Protein 3ULK (pdb70)

GO terms:
  GO:0050661 NADP binding (F, IDA)
  GO:0000287 magnesium ion binding (F, IDA)
  GO:0004455 ketol-acid reductoisomerase activity (F, IDA)
  GO:0004455 ketol-acid reductoisomerase activity (F, EXP)
  GO:0005829 cytosol (C, IDA)
  GO:0008677 2-dehydropantoate 2-reductase activity (F, IDA)
  GO:0042802 identical protein binding (F, IDA)
  GO:0032991 protein-containing complex (C, IDA)
  GO:0015940 pantothenate biosynthetic process (P, IMP)
  GO:0009099 L-valine biosynthetic process (P, IMP)

B-factor: mean 29.88, std 12.4, range [8.9, 198.26]

InterPro domains:
  IPR000506 Ketol-acid reductoisomerase, C-terminal [PF01450] (210-342)
  IPR000506 Ketol-acid reductoisomerase, C-terminal [PF01450] (360-481)
  IPR000506 Ketol-acid reductoisomerase, C-terminal [PS51851] (209-344)
  IPR000506 Ketol-acid reductoisomerase, C-terminal [PS51851] (345-484)
  IPR008927 6-phosphogluconate dehydrogenase-like, C-terminal domain superfamily [SSF48179] (210-370)
  IPR008927 6-phosphogluconate dehydrogenase-like, C-terminal domain superfamily [SSF48179] (349-484)
  IPR013023 Ketol-acid reductoisomerase [MF_00435] (22-485)
  IPR013023 Ketol-acid reductoisomerase [PTHR21371] (1-332)
  IPR013023 Ketol-acid reductoisomerase [TIGR00465] (35-368)
  IPR013116 Ketol-acid reductoisomerase, N-terminal [PF07991] (35-204)
  IPR013116 Ketol-acid reductoisomerase, N-terminal [PS51850] (15-208)
  IPR013328 6-phosphogluconate dehydrogenase, domain 2 [G3DSA:1.10.1040.10] (209-491)
  IPR036291 NAD(P)-binding domain superfamily [SSF51735] (30-209)

CATH classification: 3.40.50.720 (+1 more: 1.10.1040.10)

Sequence (976 aa):
MANYFNTLNLRQQLAQQLGKRFMGRDDEFADGASYLQQGKKKVVIVGCGAQGLNQGLNMRDSGLDISYALRKEAIAEKRASWRKATENGFKVGTYEELIPQQADLVINLTPDKQHSDDVVRTVQPLMKDGAALGYSHGFNIVEVGEQIRKDITVVMVAPKCPGTEVREEYKRGFGVPTLLIAVHPENDPKGEGMAIAKAWAAATGGHRAGVLESSFVAEVKSDLMGEQTILCGMLQAGSLLCFDKLVEEGTDPAYAEKLIQFGWETITEALKQGGITLMMDRLSNPAKLRAYALSEQLKEIMAPLFQKHMDDIISGEFSSGMMADWANDDKKLLTWREETGKTAFETAPQYEGKIGEQEYFDKGVLMIAMVKAGVELAFETMVDSGIIEEESAYYESLHELPLIANNTIARRKRLYEMNVVISDTAEYGNYLFSYACVPLLKPFMAELQPGDLGKAIPEGAVDNGQQLRDVNEEAIRSHAIEQVGKKLRGYMTDMKRIAVMANYFNTLNLRQQLAQLGKRFMGRDEFADDGASYLQQGKKVVIVGCGAQGLNQGLNMRDSGLDISSYALRKEAIAEKRASWRRKATENGFKVGTYEELIPQQADLVINLTPDKQHSDDVVRTVQPLMKDGAALGYSHGFNIVEVGEQIRKDITVVMVAPKCPGTEVREEYKRGFGVPTLIAVHPENDPKGEGMAIAKAWAAATGGHRAGVLESSFVAEVKSDLMGEQTILCGMLQAGSLLCFDKLVEEGTDPAYAEKLIQFGWETITEALKQGGITLMMDRLSNPAKLRAYALSEQLKEIMAPLFQKHMDDIISGEEFSSGMMADWANDDKKLLTWREEETGKTAFETAPQYEGKIGEQEYFDKGVLMIAMVKAGVELAFETMVDSGIIEEESAYYESLHELPLIANNTIARRKRLYEMNVVISDTAEYGNYLFSYACVPLLKPFMAELQPGDLGKAIPEGAVDNGQLRDVNEAIRSHAIEQVGKKLRGYMTDMKRIAV

Solvent-accessible surface area: 39261 Å² total

Organism: Escherichia coli (strain K12) (NCBI:txid83333)

Radius of gyration: 55.68 Å; Cα contacts (8 Å, |Δi|>4): 1772; chains: 2; bounding box: 54×57×161 Å

Secondary structure (DSSP, 8-state):
---TGGGS-HHHHHHHHT--BPPGGGGTTTTGGGTTSEEEEES-SHHHHHHHHHHHHTT-EEEEEE-HHHHHTT-HHHHHHHHTT-EEEEHHHHGGG-SEEEE-S-GGGHHHHHHHHGGGSPTT-EEEESS-HIIIII-PPP-TTSEEEEEEESS-HHHHHHHHHTT----EEEEE-GGG-TTS-HHHHHHHHHHHHTGGGT-EEE--HHHHHHHHHHHIIIIIIIIHHHHHHHHHHHHHHTT--HHHHHHHHHHHHHHHHHHHHHHHHHHHHHTS-HHHHHHHHHHHHHHHHHHHHHHHHHHHHHHHTHHHHHHHHHHHTTTHHHHHHHHHHHHSHHHH-----S---HHHHHHT-HHHHHHHHHHHHHHHHHHHTTT--HHHHHHTTGGGHHHHHHHHHHHHHHHHHHHS-HHHHHHHHHHHHHHHHHTHHHHHT--TTSSSSPPPP----HHHHHHHHHHHHTSHHHHHHHHHHHHHHHHHHHT-/---TGGGS-HHHHHHHHT--BPPGGGGTTTTGGGTTSEEEEES-SHHHHHHHHHHHHTT-EEEEEE-HHHHHTT-HHHHHHHHTT-EEEEHHHHGGG-SEEEE-S-GGGHHHHHHHHGGGSPTT-EEEESS-HIIIII-----TTSEEEEEEESS-HHHHHHHHHTT----EEEEE-GGG-TTS-HHHHHHHHHHHHTGGGT-EEE--HHHHHHHHHHHIIIIIIIIHHHHHHHHHHHHHHTT--HHHHHHHHHHHHHHHHHHHHHHHHHHHHHTS-HHHHHHHHHHHHHHHHHHHHHHHHHHHHHHHSHHHHHHHHHHHTTTHHHHHHHHHHHTSHHHH-----S---HHHHHHT-HHHHHHHHHHHHHHHHHHHTTT--HHHHHHTTGGGHHHHHHHHHHHHHHHHHHHS-HHHHHHHHHHHHHHHHHTHHHHHT--TTSSSSPPPP----HHHHHHHHHHHHTSHHHHHHHHHHHHHHHHHHHH-

Nearest PDB structures (foldseek):
  3ulk-assembly1_A  TM=1.001E+00  e=6.015E-76  Escherichia coli K-12
  1yrl-assembly1_D  TM=9.841E-01  e=9.443E-66  Escherichia coli
  1yrl-assembly1_B  TM=9.819E-01  e=1.594E-59  Escherichia coli
  5e4r-assembly1_A  TM=8.135E-01  e=1.850E-24  Ignisphaera aggregans DSM 17230
  8ep7-assembly3_C-4  TM=9.513E-01  e=1.014E-18  Bacillus anthracis str. 'Ames Ancestor'

Foldseek 3Di:
DAFALVVDDPVRNLVFQAAFWDDLVVCVCALVVQAPFAEEEEFQDFQNVLLQVLLVVLRHQYAYAYDPVCCVVVPPRNVSCVVVPHHYYHLQVRQQRHQEYEYPDFPVCVVVVLVVNQVNHDFQHEYEYQAQCCCGLVVDDHPQRYWYKYKHFLDISVQLNVQVVLLAGTAIEMATAVSHCVVVCHVVNRSSSCSSSRNSLQIYGYHYNSNRHLLLLLALLFQAQQLLLLVLQLQLVLCVVVPHDNQASLLLSLQLLLLLLVLCQVANLLRSLVLAFLVLSLVLLVLLVVLLVLCLVVSLVSSVCSSVSVLVVVQVVCVVVVVVVLVVLLVVSCPRCSNPTHHDDDDDDSSNSSQQASLVSSSNNNRLLSSQVSSVVVSHDNVSNLSSHSNCRNVLSVQSNVRRSNSSLVVDHSSSSVSSSVSSVVVNVSCPVVSVPDDPRNHRHGDDHDDDDPVSSVVSSCVRCVRSSNVVVVVSVVSSVVSVVVSD/DAFALQVDDPVRNLVAQAAFWDDLVVCVVALVVQAPFAEEEEFQDFQNVLLQVLLVVLRHQYAYAYAPVCCVVVPPSNVSCVVVPHHYYHLLVRAQRHQEYEYDDAPVCVLVVQVVNQVSHYFQHEYEYQAQCCCRQVVDDHDQRYWYKYKHFLDIRVVLRVLVVLLAGGAIEIATAPSHCVPVCRVVNRSSSCSSSRNSLFIYGYHYNSNRQLLLLLQLLFQAFQLLLLVLQLFLVLCVVVPHDNQASLLLSLQLLLLLLVLCQVANLLRSLVLAFLVLSLVLLVLLVVLLVLCLVVSLVSSVCSSNSVLVVVQVVCVVVVVVVLVVLLVVSCVGCSNPTHHDPDDDDSSNSSQQASLVSSSNLNRLLSSQVSSVVVSHDNVSNLSSHSNCRSVLSVQSNVRRSNRSLVVDHSSSSSSSSVSSVVVNVSCVVVSVPDDPSNHRHGDDHDDDDPVSSVVSSCVRCVRSSNVVVVVSVVSSVVSSVVSD

Structure (mmCIF, N/CA/C/O backbone):
data_3ULK
#
_entry.id   3ULK
#
_cell.length_a   144.459
_cell.length_b   144.459
_cell.length_c   217.545
_cell.angle_alpha   90.00
_cell.angle_beta   90.00
_cell.angle_gamma   120.00
#
_symmetry.space_group_name_H-M   'P 64 2 2'
#
loop_
_entity.id
_entity.type
_entity.pdbx_description
1 polymer 'Ketol-acid reductoisomerase'
2 non-polymer 'NADPH DIHYDRO-NICOTINAMIDE-ADENINE-DINUCLEOTIDE PHOSPHATE'
3 non-polymer 'SULFATE ION'
4 non-polymer 'MAGNESIUM ION'
5 water water
#
loop_
_atom_site.group_PDB
_atom_site.id
_atom_site.type_symbol
_atom_site.label_atom_id
_atom_site.label_alt_id
_atom_site.label_comp_id
_atom_site.label_asym_id
_atom_site.label_entity_id
_atom_site.label_seq_id
_atom_site.pdbx_PDB_ins_code
_atom_site.Cartn_x
_atom_site.Cartn_y
_atom_site.Cartn_z
_atom_site.occupancy
_atom_site.B_iso_or_equiv
_atom_site.auth_seq_id
_atom_site.auth_comp_id
_atom_site.auth_asym_id
_atom_site.auth_atom_id
_atom_site.pdbx_PDB_model_num
ATOM 1 N N . MET A 1 1 ? 11.921 24.200 77.951 1.00 63.68 1 MET A N 1
ATOM 2 C CA . MET A 1 1 ? 12.280 25.607 77.795 1.00 61.24 1 MET A CA 1
ATOM 3 C C . MET A 1 1 ? 12.229 26.328 79.142 1.00 54.89 1 MET A C 1
ATOM 4 O O . MET A 1 1 ? 11.322 27.117 79.405 1.00 60.96 1 MET A O 1
ATOM 9 N N . ALA A 1 2 ? 13.203 26.051 79.998 1.00 43.13 2 ALA A N 1
ATOM 10 C CA . ALA A 1 2 ? 13.207 26.610 81.346 1.00 37.64 2 ALA A CA 1
ATOM 11 C C . ALA A 1 2 ? 13.659 28.070 81.360 1.00 29.96 2 ALA A C 1
ATOM 12 O O . ALA A 1 2 ? 14.512 28.472 80.575 1.00 27.65 2 ALA A O 1
ATOM 14 N N . ASN A 1 3 ? 13.072 28.858 82.253 1.00 21.38 3 ASN A N 1
ATOM 15 C CA . ASN A 1 3 ? 13.481 30.238 82.435 1.00 24.16 3 ASN A CA 1
ATOM 16 C C . ASN A 1 3 ? 15.011 30.286 82.582 1.00 26.06 3 ASN A C 1
ATOM 17 O O . ASN A 1 3 ? 15.580 29.576 83.413 1.00 31.41 3 ASN A O 1
ATOM 22 N N . TYR A 1 4 ? 15.684 31.092 81.765 1.00 20.33 4 TYR A N 1
ATOM 23 C CA . TYR A 1 4 ? 17.142 31.100 81.769 1.00 12.64 4 TYR A CA 1
ATOM 24 C C . TYR A 1 4 ? 17.710 31.696 83.055 1.00 21.65 4 TYR A C 1
ATOM 25 O O . TYR A 1 4 ? 18.701 31.203 83.592 1.00 19.87 4 TYR A O 1
ATOM 34 N N . PHE A 1 5 ? 17.082 32.756 83.548 1.00 21.88 5 PHE A N 1
ATOM 35 C CA . PHE A 1 5 ? 17.598 33.445 84.722 1.00 24.25 5 PHE A CA 1
ATOM 36 C C . PHE A 1 5 ? 17.611 32.467 85.882 1.00 24.42 5 PHE A C 1
ATOM 37 O O . PHE A 1 5 ? 18.558 32.446 86.684 1.00 17.79 5 PHE A O 1
ATOM 45 N N . ASN A 1 6 ? 16.566 31.645 85.958 1.00 22.50 6 ASN A N 1
ATOM 46 C CA . ASN A 1 6 ? 16.450 30.675 87.042 1.00 19.42 6 ASN A CA 1
ATOM 47 C C . ASN A 1 6 ? 17.446 29.515 86.972 1.00 27.92 6 ASN A C 1
ATOM 48 O O . ASN A 1 6 ? 17.643 28.833 87.969 1.00 32.85 6 ASN A O 1
ATOM 53 N N . THR A 1 7 ? 18.070 29.272 85.818 1.00 21.81 7 THR A N 1
ATOM 54 C CA . THR A 1 7 ? 19.106 28.238 85.769 1.00 20.56 7 THR A CA 1
ATOM 55 C C . THR A 1 7 ? 20.410 28.736 86.378 1.00 27.83 7 THR A C 1
ATOM 56 O O . THR A 1 7 ? 21.358 27.964 86.540 1.00 28.44 7 THR A O 1
ATOM 60 N N . LEU A 1 8 ? 20.470 30.026 86.692 1.00 26.78 8 LEU A N 1
ATOM 61 C CA . LEU A 1 8 ? 21.696 30.616 87.228 1.00 24.89 8 LEU A CA 1
ATOM 62 C C . LEU A 1 8 ? 21.670 30.668 88.755 1.00 30.87 8 LEU A C 1
ATOM 63 O O . LEU A 1 8 ? 20.599 30.815 89.364 1.00 27.39 8 LEU A O 1
ATOM 68 N N . ASN A 1 9 ? 22.845 30.531 89.370 1.00 26.61 9 ASN A N 1
ATOM 69 C CA . ASN A 1 9 ? 22.959 30.652 90.819 1.00 25.57 9 ASN A CA 1
ATOM 70 C C . ASN A 1 9 ? 23.138 32.128 91.207 1.00 21.23 9 ASN A C 1
ATOM 71 O O . ASN A 1 9 ? 23.262 32.979 90.335 1.00 21.62 9 ASN A O 1
ATOM 76 N N . LEU A 1 10 ? 23.133 32.436 92.500 1.00 25.82 10 LEU A N 1
ATOM 77 C CA . LEU A 1 10 ? 23.111 33.842 92.939 1.00 24.02 10 LEU A CA 1
ATOM 78 C C . LEU A 1 10 ? 24.247 34.674 92.355 1.00 28.58 10 LEU A C 1
ATOM 79 O O . LEU A 1 10 ? 24.024 35.793 91.885 1.00 33.48 10 LEU A O 1
ATOM 84 N N . ARG A 1 11 ? 25.463 34.133 92.390 1.00 23.92 11 ARG A N 1
ATOM 85 C CA . ARG A 1 11 ? 26.630 34.860 91.908 1.00 24.53 11 ARG A CA 1
ATOM 86 C C . ARG A 1 11 ? 26.485 35.147 90.421 1.00 23.62 11 ARG A C 1
ATOM 87 O O . ARG A 1 11 ? 26.838 36.221 89.931 1.00 17.75 11 ARG A O 1
ATOM 95 N N . GLN A 1 12 ? 25.965 34.166 89.697 1.00 19.62 12 GLN A N 1
ATOM 96 C CA . GLN A 1 12 ? 25.816 34.305 88.264 1.00 24.17 12 GLN A CA 1
ATOM 97 C C . GLN A 1 12 ? 24.736 35.329 87.933 1.00 26.88 12 GLN A C 1
ATOM 98 O O . GLN A 1 12 ? 24.886 36.109 86.991 1.00 29.03 12 GLN A O 1
ATOM 104 N N . GLN A 1 13 ? 23.660 35.332 88.721 1.00 22.39 13 GLN A N 1
ATOM 105 C CA . GLN A 1 13 ? 22.571 36.282 88.508 1.00 26.93 13 GLN A CA 1
ATOM 106 C C . GLN A 1 13 ? 23.069 37.712 88.723 1.00 22.42 13 GLN A C 1
ATOM 107 O O . GLN A 1 13 ? 22.942 38.548 87.843 1.00 28.28 13 GLN A O 1
ATOM 113 N N . LEU A 1 14 ? 23.665 37.970 89.882 1.00 20.05 14 LEU A N 1
ATOM 114 C CA . LEU A 1 14 ? 24.262 39.272 90.184 1.00 26.80 14 LEU A CA 1
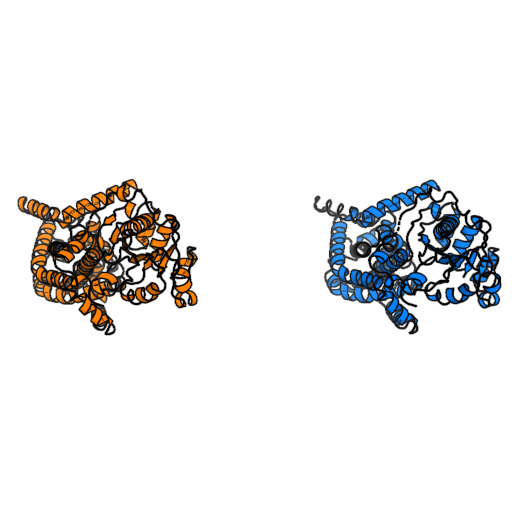ATOM 115 C C . LEU A 1 14 ? 25.252 39.760 89.132 1.00 27.43 14 LEU A C 1
ATOM 116 O O . LEU A 1 14 ? 25.269 40.948 88.786 1.00 22.74 14 LEU A O 1
ATOM 121 N N . ALA A 1 15 ? 26.089 38.862 88.625 1.00 25.66 15 ALA A N 1
ATOM 122 C CA . ALA A 1 15 ? 27.044 39.266 87.605 1.00 23.38 15 ALA A CA 1
ATOM 123 C C . ALA A 1 15 ? 26.334 39.887 86.398 1.00 25.33 15 ALA A C 1
ATOM 124 O O . ALA A 1 15 ? 26.819 40.852 85.825 1.00 32.97 15 ALA A O 1
ATOM 126 N N A GLN A 1 16 ? 25.194 39.330 86.002 0.50 21.16 16 GLN A N 1
ATOM 127 N N B GLN A 1 16 ? 25.187 39.329 86.030 0.50 21.06 16 GLN A N 1
ATOM 128 C CA A GLN A 1 16 ? 24.476 39.886 84.854 0.50 24.15 16 GLN A CA 1
ATOM 129 C CA B GLN A 1 16 ? 24.438 39.825 84.877 0.50 23.41 16 GLN A CA 1
ATOM 130 C C A GLN A 1 16 ? 23.572 41.057 85.246 0.50 25.48 16 GLN A C 1
ATOM 131 C C B GLN A 1 16 ? 23.571 41.029 85.244 0.50 25.19 16 GLN A C 1
ATOM 132 O O A GLN A 1 16 ? 23.472 42.043 84.514 0.50 22.50 16 GLN A O 1
ATOM 133 O O B GLN A 1 16 ? 23.496 42.007 84.498 0.50 22.54 16 GLN A O 1
ATOM 144 N N . LEU A 1 17 ? 22.923 40.946 86.404 1.00 23.69 17 LEU A N 1
ATOM 145 C CA . LEU A 1 17 ? 22.018 41.989 86.862 1.00 22.86 17 LEU A CA 1
ATOM 146 C C . LEU A 1 17 ? 22.751 43.310 87.003 1.00 26.42 17 LEU A C 1
ATOM 147 O O . LEU A 1 17 ? 22.202 44.362 86.706 1.00 23.77 17 LEU A O 1
ATOM 152 N N . GLY A 1 18 ? 24.009 43.242 87.430 1.00 30.20 18 GLY A N 1
ATOM 153 C CA . GLY A 1 18 ? 24.790 44.434 87.689 1.00 25.29 18 GLY A CA 1
ATOM 154 C C . GLY A 1 18 ? 25.568 44.957 86.491 1.00 35.98 18 GLY A C 1
ATOM 155 O O . GLY A 1 18 ? 26.352 45.884 86.638 1.00 32.63 18 GLY A O 1
ATOM 156 N N . LYS A 1 19 ? 25.366 44.375 85.310 1.00 38.59 19 LYS A N 1
ATOM 157 C CA . LYS A 1 19 ? 26.113 44.820 84.134 1.00 38.28 19 LYS A CA 1
ATOM 158 C C . LYS A 1 19 ? 25.510 46.080 83.544 1.00 34.83 19 LYS A C 1
ATOM 159 O O . LYS A 1 19 ? 24.422 46.070 82.951 1.00 33.16 19 LYS A O 1
ATOM 178 N N . ARG A 1 21 ? 27.433 49.904 81.971 1.00 41.18 21 ARG A N 1
ATOM 179 C CA . ARG A 1 21 ? 28.621 50.744 81.874 1.00 35.65 21 ARG A CA 1
ATOM 180 C C . ARG A 1 21 ? 28.469 51.697 80.714 1.00 36.39 21 ARG A C 1
ATOM 181 O O . ARG A 1 21 ? 28.491 51.275 79.559 1.00 36.95 21 ARG A O 1
ATOM 189 N N . PHE A 1 22 ? 28.279 52.978 81.021 1.00 35.70 22 PHE A N 1
ATOM 190 C CA . PHE A 1 22 ? 28.252 54.004 79.988 1.00 35.01 22 PHE A CA 1
ATOM 191 C C . PHE A 1 22 ? 29.602 53.931 79.288 1.00 40.49 22 PHE A C 1
ATOM 192 O O . PHE A 1 22 ? 30.640 54.001 79.938 1.00 40.25 22 PHE A O 1
ATOM 200 N N . MET A 1 23 ? 29.593 53.759 77.971 1.00 37.48 23 MET A N 1
ATOM 201 C CA . MET A 1 23 ? 30.834 53.508 77.250 1.00 32.89 23 MET A CA 1
ATOM 202 C C . MET A 1 23 ? 31.524 54.781 76.758 1.00 28.55 23 MET A C 1
ATOM 203 O O . MET A 1 23 ? 30.879 55.800 76.488 1.00 31.34 23 MET A O 1
ATOM 208 N N . GLY A 1 24 ? 32.846 54.707 76.651 1.00 26.82 24 GLY A N 1
ATOM 209 C CA . GLY A 1 24 ? 33.632 55.807 76.129 1.00 26.07 24 GLY A CA 1
ATOM 210 C C . GLY A 1 24 ? 33.381 55.983 74.647 1.00 33.31 24 GLY A C 1
ATOM 211 O O . GLY A 1 24 ? 33.281 55.008 73.906 1.00 32.61 24 GLY A O 1
ATOM 212 N N . ARG A 1 25 ? 33.273 57.235 74.220 1.00 41.60 25 ARG A N 1
ATOM 213 C CA . ARG A 1 25 ? 33.136 57.573 72.811 1.00 44.68 25 ARG A CA 1
ATOM 214 C C . ARG A 1 25 ? 34.242 56.911 71.986 1.00 40.92 25 ARG A C 1
ATOM 215 O O . ARG A 1 25 ? 34.025 56.497 70.843 1.00 39.42 25 ARG A O 1
ATOM 223 N N A ASP A 1 26 ? 35.417 56.816 72.604 0.50 41.21 26 ASP A N 1
ATOM 224 N N B ASP A 1 26 ? 35.434 56.789 72.559 0.50 41.16 26 ASP A N 1
ATOM 225 C CA A ASP A 1 26 ? 36.612 56.228 72.011 0.50 41.94 26 ASP A CA 1
ATOM 226 C CA B ASP A 1 26 ? 36.560 56.226 71.816 0.50 41.58 26 ASP A CA 1
ATOM 227 C C A ASP A 1 26 ? 36.446 54.754 71.637 0.50 42.67 26 ASP A C 1
ATOM 228 C C B ASP A 1 26 ? 36.542 54.699 71.711 0.50 42.77 26 ASP A C 1
ATOM 229 O O A ASP A 1 26 ? 37.090 54.264 70.709 0.50 42.72 26 ASP A O 1
ATOM 230 O O B ASP A 1 26 ? 37.395 54.112 71.048 0.50 43.43 26 ASP A O 1
ATOM 239 N N . GLU A 1 27 ? 35.573 54.058 72.358 1.00 40.01 27 GLU A N 1
ATOM 240 C CA . GLU A 1 27 ? 35.404 52.617 72.194 1.00 34.36 27 GLU A CA 1
ATOM 241 C C . GLU A 1 27 ? 34.790 52.282 70.841 1.00 31.19 27 GLU A C 1
ATOM 242 O O . GLU A 1 27 ? 34.807 51.126 70.424 1.00 27.10 27 GLU A O 1
ATOM 248 N N . PHE A 1 28 ? 34.270 53.299 70.153 1.00 28.31 28 PHE A N 1
ATOM 249 C CA . PHE A 1 28 ? 33.600 53.096 68.867 1.00 34.92 28 PHE A CA 1
ATOM 250 C C . PHE A 1 28 ? 34.396 53.653 67.689 1.00 38.33 28 PHE A C 1
ATOM 251 O O . PHE A 1 28 ? 33.822 54.091 66.692 1.00 38.15 28 PHE A O 1
ATOM 259 N N . ALA A 1 29 ? 35.719 53.623 67.799 1.00 36.40 29 ALA A N 1
ATOM 260 C CA . ALA A 1 29 ? 36.587 54.118 66.732 1.00 32.34 29 ALA A CA 1
ATOM 261 C C . ALA A 1 29 ? 36.415 53.365 65.412 1.00 33.77 29 ALA A C 1
ATOM 262 O O . ALA A 1 29 ? 36.531 53.958 64.342 1.00 36.34 29 ALA A O 1
ATOM 264 N N . ASP A 1 30 ? 36.148 52.064 65.480 1.00 40.93 30 ASP A N 1
ATOM 265 C CA . ASP A 1 30 ? 35.981 51.262 64.267 1.00 38.21 30 ASP A CA 1
ATOM 266 C C . ASP A 1 30 ? 34.619 51.457 63.608 1.00 36.30 30 ASP A C 1
ATOM 267 O O . ASP A 1 30 ? 34.370 50.928 62.526 1.00 36.12 30 ASP A O 1
ATOM 272 N N . GLY A 1 31 ? 33.743 52.223 64.253 1.00 33.54 31 GLY A N 1
ATOM 273 C CA . GLY A 1 31 ? 32.421 52.482 63.704 1.00 28.62 31 GLY A CA 1
ATOM 274 C C . GLY A 1 31 ? 31.686 51.194 63.396 1.00 31.88 31 GLY A C 1
ATOM 275 O O . GLY A 1 31 ? 31.721 50.250 64.191 1.00 33.58 31 GLY A O 1
ATOM 276 N N . ALA A 1 32 ? 31.038 51.156 62.231 1.00 31.20 32 ALA A N 1
ATOM 277 C CA . ALA A 1 32 ? 30.299 49.985 61.758 1.00 32.48 32 ALA A CA 1
ATOM 278 C C . ALA A 1 32 ? 31.163 48.996 60.960 1.00 36.90 32 ALA A C 1
ATOM 279 O O . ALA A 1 32 ? 30.645 48.041 60.379 1.00 37.19 32 ALA A O 1
ATOM 281 N N . SER A 1 33 ? 32.472 49.223 60.938 1.00 32.84 33 SER A N 1
ATOM 282 C CA . SER A 1 33 ? 33.368 48.505 60.028 1.00 42.01 33 SER A CA 1
ATOM 283 C C . SER A 1 33 ? 33.315 46.990 60.134 1.00 37.55 33 SER A C 1
ATOM 284 O O . SER A 1 33 ? 33.401 46.292 59.126 1.00 35.74 33 SER A O 1
ATOM 287 N N . TYR A 1 34 ? 33.183 46.484 61.354 1.00 34.38 34 TYR A N 1
ATOM 288 C CA . TYR A 1 34 ? 33.252 45.048 61.575 1.00 32.67 34 TYR A CA 1
ATOM 289 C C . TYR A 1 34 ? 32.178 44.309 60.794 1.00 38.94 34 TYR A C 1
ATOM 290 O O . TYR A 1 34 ? 32.297 43.104 60.552 1.00 35.05 34 TYR A O 1
ATOM 299 N N . LEU A 1 35 ? 31.127 45.037 60.416 1.00 34.14 35 LEU A N 1
ATOM 300 C CA . LEU A 1 35 ? 29.996 44.463 59.698 1.00 36.14 35 LEU A CA 1
ATOM 301 C C . LEU A 1 35 ? 30.023 44.791 58.198 1.00 37.24 35 LEU A C 1
ATOM 302 O O . LEU A 1 35 ? 29.240 44.238 57.425 1.00 31.64 35 LEU A O 1
ATOM 307 N N A GLN A 1 36 ? 30.920 45.695 57.801 0.50 36.87 36 GLN A N 1
ATOM 308 N N B GLN A 1 36 ? 30.905 45.698 57.791 0.50 36.90 36 GLN A N 1
ATOM 309 C CA A GLN A 1 36 ? 31.092 46.055 56.392 0.50 37.36 36 GLN A CA 1
ATOM 310 C CA B GLN A 1 36 ? 30.981 46.079 56.384 0.50 37.05 36 GLN A CA 1
ATOM 311 C C A GLN A 1 36 ? 31.387 44.821 55.553 0.50 39.90 36 GLN A C 1
ATOM 312 C C B GLN A 1 36 ? 31.427 44.910 55.514 0.50 39.36 36 GLN A C 1
ATOM 313 O O A GLN A 1 36 ? 32.216 43.986 55.928 0.50 39.69 36 GLN A O 1
ATOM 314 O O B GLN A 1 36 ? 32.389 44.208 55.836 0.50 40.43 36 GLN A O 1
ATOM 325 N N . GLY A 1 37 ? 30.703 44.697 54.422 1.00 40.62 37 GLY A N 1
ATOM 326 C CA . GLY A 1 37 ? 30.959 43.587 53.526 1.00 44.80 37 GLY A CA 1
ATOM 327 C C . GLY A 1 37 ? 30.452 42.266 54.067 1.00 43.73 37 GLY A C 1
ATOM 328 O O . GLY A 1 37 ? 30.907 41.200 53.653 1.00 43.81 37 GLY A O 1
ATOM 329 N N . LYS A 1 38 ? 29.511 42.341 55.003 1.00 36.18 38 LYS A N 1
ATOM 330 C CA . LYS A 1 38 ? 28.833 41.155 55.518 1.00 34.85 38 LYS A CA 1
ATOM 331 C C . LYS A 1 38 ? 27.350 41.256 55.193 1.00 30.49 38 LYS A C 1
ATOM 332 O O . LYS A 1 38 ? 26.853 42.344 54.919 1.00 33.14 38 LYS A O 1
ATOM 338 N N A LYS A 1 39 ? 26.640 40.134 55.216 0.50 29.52 39 LYS A N 1
ATOM 339 N N B LYS A 1 39 ? 26.648 40.128 55.218 0.50 29.49 39 LYS A N 1
ATOM 340 C CA A LYS A 1 39 ? 25.217 40.162 54.891 0.50 31.38 39 LYS A CA 1
ATOM 341 C CA B LYS A 1 39 ? 25.220 40.129 54.920 0.50 31.32 39 LYS A CA 1
ATOM 342 C C A LYS A 1 39 ? 24.333 40.295 56.129 0.50 32.03 39 LYS A C 1
ATOM 343 C C B LYS A 1 39 ? 24.375 40.318 56.175 0.50 31.94 39 LYS A C 1
ATOM 344 O O A LYS A 1 39 ? 24.258 39.391 56.961 0.50 32.80 39 LYS A O 1
ATOM 345 O O B LYS A 1 39 ? 24.363 39.466 57.065 0.50 32.87 39 LYS A O 1
ATOM 356 N N . VAL A 1 40 ? 23.673 41.444 56.241 1.00 27.81 40 VAL A N 1
ATOM 357 C CA . VAL A 1 40 ? 22.768 41.707 57.350 1.00 28.68 40 VAL A CA 1
ATOM 358 C C . VAL A 1 40 ? 21.316 41.585 56.894 1.00 27.09 40 VAL A C 1
ATOM 359 O O . VAL A 1 40 ? 20.883 42.235 55.947 1.00 29.75 40 VAL A O 1
ATOM 363 N N . VAL A 1 41 ? 20.576 40.728 57.575 1.00 24.60 41 VAL A N 1
ATOM 364 C CA . VAL A 1 41 ? 19.212 40.445 57.196 1.00 23.41 41 VAL A CA 1
ATOM 365 C C . VAL A 1 41 ? 18.319 40.732 58.379 1.00 25.39 41 VAL A C 1
ATOM 366 O O . VAL A 1 41 ? 18.469 40.120 59.432 1.00 25.05 41 VAL A O 1
ATOM 370 N N . ILE A 1 42 ? 17.390 41.666 58.198 1.00 28.57 42 ILE A N 1
ATOM 371 C CA . ILE A 1 42 ? 16.420 42.008 59.232 1.00 21.10 42 ILE A CA 1
ATOM 372 C C . ILE A 1 42 ? 15.145 41.219 59.020 1.00 25.81 42 ILE A C 1
ATOM 373 O O . ILE A 1 42 ? 14.613 41.172 57.911 1.00 24.61 42 ILE A O 1
ATOM 378 N N . VAL A 1 43 ? 14.664 40.584 60.083 1.00 21.74 43 VAL A N 1
ATOM 379 C CA . VAL A 1 43 ? 13.412 39.848 60.012 1.00 22.92 43 VAL A CA 1
ATOM 380 C C . VAL A 1 43 ? 12.269 40.723 60.489 1.00 25.53 43 VAL A C 1
ATOM 381 O O . VAL A 1 43 ? 12.329 41.294 61.578 1.00 24.94 43 VAL A O 1
ATOM 385 N N . GLY A 1 44 ? 11.225 40.809 59.669 1.00 31.02 44 GLY A N 1
ATOM 386 C CA . GLY A 1 44 ? 10.172 41.786 59.867 1.00 35.34 44 GLY A CA 1
ATOM 387 C C . GLY A 1 44 ? 10.611 43.131 59.318 1.00 40.87 44 GLY A C 1
ATOM 388 O O . GLY A 1 44 ? 11.805 43.395 59.194 1.00 49.84 44 GLY A O 1
ATOM 389 N N . CYS A 1 45 ? 9.654 43.980 58.966 1.00 34.31 45 CYS A N 1
ATOM 390 C CA . CYS A 1 45 ? 9.970 45.363 58.623 1.00 32.98 45 CYS A CA 1
ATOM 391 C C . CYS A 1 45 ? 8.917 46.247 59.283 1.00 34.26 45 CYS A C 1
ATOM 392 O O . CYS A 1 45 ? 8.030 46.787 58.623 1.00 32.42 45 CYS A O 1
ATOM 395 N N . GLY A 1 46 ? 9.013 46.362 60.604 1.00 29.80 46 GLY A N 1
ATOM 396 C CA . GLY A 1 46 ? 8.104 47.194 61.369 1.00 28.55 46 GLY A CA 1
ATOM 397 C C . GLY A 1 46 ? 8.793 48.467 61.837 1.00 25.51 46 GLY A C 1
ATOM 398 O O . GLY A 1 46 ? 9.735 48.923 61.207 1.00 17.35 46 GLY A O 1
ATOM 399 N N . ALA A 1 47 ? 8.331 49.019 62.956 1.00 22.53 47 ALA A N 1
ATOM 400 C CA . ALA A 1 47 ? 8.846 50.283 63.490 1.00 28.55 47 ALA A CA 1
ATOM 401 C C . ALA A 1 47 ? 10.362 50.293 63.696 1.00 24.78 47 ALA A C 1
ATOM 402 O O . ALA A 1 47 ? 11.065 51.132 63.141 1.00 29.64 47 ALA A O 1
ATOM 404 N N . GLN A 1 48 ? 10.868 49.383 64.513 1.00 18.76 48 GLN A N 1
ATOM 405 C CA . GLN A 1 48 ? 12.315 49.306 64.681 1.00 20.46 48 GLN A CA 1
ATOM 406 C C . GLN A 1 48 ? 12.999 48.791 63.416 1.00 26.05 48 GLN A C 1
ATOM 407 O O . GLN A 1 48 ? 14.012 49.344 62.992 1.00 22.55 48 GLN A O 1
ATOM 413 N N . GLY A 1 49 ? 12.428 47.754 62.794 1.00 25.68 49 GLY A N 1
ATOM 414 C CA . GLY A 1 49 ? 13.060 47.116 61.644 1.00 17.19 49 GLY A CA 1
ATOM 415 C C . GLY A 1 49 ? 13.395 48.033 60.474 1.00 25.18 49 GLY A C 1
ATOM 416 O O . GLY A 1 49 ? 14.508 48.005 59.947 1.00 22.18 49 GLY A O 1
ATOM 417 N N . LEU A 1 50 ? 12.430 48.851 60.061 1.00 27.06 50 LEU A N 1
ATOM 418 C CA . LEU A 1 50 ? 12.630 49.776 58.947 1.00 25.07 50 LEU A CA 1
ATOM 419 C C . LEU A 1 50 ? 13.614 50.894 59.303 1.00 25.70 50 LEU A C 1
ATOM 420 O O . LEU A 1 50 ? 14.530 51.205 58.538 1.00 29.91 50 LEU A O 1
ATOM 425 N N . ASN A 1 51 ? 13.409 51.498 60.470 1.00 27.42 51 ASN A N 1
ATOM 426 C CA . ASN A 1 51 ? 14.212 52.638 60.901 1.00 24.84 51 ASN A CA 1
ATOM 427 C C . ASN A 1 51 ? 15.660 52.294 61.267 1.00 26.48 51 ASN A C 1
ATOM 428 O O . ASN A 1 51 ? 16.583 53.039 60.929 1.00 21.88 51 ASN A O 1
ATOM 433 N N . GLN A 1 52 ? 15.866 51.171 61.947 1.00 22.39 52 GLN A N 1
ATOM 434 C CA . GLN A 1 52 ? 17.223 50.704 62.161 1.00 26.11 52 GLN A CA 1
ATOM 435 C C . GLN A 1 52 ? 17.858 50.393 60.812 1.00 30.86 52 GLN A C 1
ATOM 436 O O . GLN A 1 52 ? 19.023 50.710 60.577 1.00 30.48 52 GLN A O 1
ATOM 442 N N . GLY A 1 53 ? 17.082 49.785 59.917 1.00 29.04 53 GLY A N 1
ATOM 443 C CA . GLY A 1 53 ? 17.586 49.443 58.595 1.00 27.75 53 GLY A CA 1
ATOM 444 C C . GLY A 1 53 ? 18.027 50.653 57.784 1.00 25.90 53 GLY A C 1
ATOM 445 O O . GLY A 1 53 ? 19.110 50.661 57.203 1.00 20.83 53 GLY A O 1
ATOM 446 N N . LEU A 1 54 ? 17.184 51.682 57.737 1.00 27.32 54 LEU A N 1
ATOM 447 C CA . LEU A 1 54 ? 17.551 52.921 57.050 1.00 24.83 54 LEU A CA 1
ATOM 448 C C . LEU A 1 54 ? 18.885 53.461 57.555 1.00 26.77 54 LEU A C 1
ATOM 449 O O . LEU A 1 54 ? 19.758 53.811 56.761 1.00 27.88 54 LEU A O 1
ATOM 454 N N . ASN A 1 55 ? 19.039 53.513 58.875 1.00 27.85 55 ASN A N 1
ATOM 455 C CA . ASN A 1 55 ? 20.252 54.040 59.488 1.00 30.68 55 ASN A CA 1
ATOM 456 C C . ASN A 1 55 ? 21.470 53.200 59.132 1.00 32.41 55 ASN A C 1
ATOM 457 O O . ASN A 1 55 ? 22.546 53.728 58.811 1.00 26.88 55 ASN A O 1
ATOM 462 N N . MET A 1 56 ? 21.293 51.888 59.176 1.00 25.23 56 MET A N 1
ATOM 463 C CA . MET A 1 56 ? 22.402 50.985 58.952 1.00 24.63 56 MET A CA 1
ATOM 464 C C . MET A 1 56 ? 22.841 51.031 57.488 1.00 31.04 56 MET A C 1
ATOM 465 O O . MET A 1 56 ? 24.036 51.008 57.194 1.00 30.71 56 MET A O 1
ATOM 470 N N . ARG A 1 57 ? 21.884 51.130 56.568 1.00 26.04 57 ARG A N 1
ATOM 471 C CA . ARG A 1 57 ? 22.251 51.262 55.162 1.00 26.06 57 ARG A CA 1
ATOM 472 C C . ARG A 1 57 ? 23.025 52.566 54.925 1.00 29.71 57 ARG A C 1
ATOM 473 O O . ARG A 1 57 ? 24.044 52.569 54.245 1.00 33.86 57 ARG A O 1
ATOM 481 N N . ASP A 1 58 ? 22.549 53.667 55.497 1.00 28.89 58 ASP A N 1
ATOM 482 C CA . ASP A 1 58 ? 23.254 54.934 55.374 1.00 33.04 58 ASP A CA 1
ATOM 483 C C . ASP A 1 58 ? 24.664 54.830 55.949 1.00 36.76 58 ASP A C 1
ATOM 484 O O . ASP A 1 58 ? 25.562 55.562 55.549 1.00 38.86 58 ASP A O 1
ATOM 489 N N . SER A 1 59 ? 24.862 53.904 56.877 1.00 34.06 59 SER A N 1
ATOM 490 C CA . SER A 1 59 ? 26.159 53.761 57.513 1.00 29.37 59 SER A CA 1
ATOM 491 C C . SER A 1 59 ? 27.073 52.832 56.734 1.00 34.14 59 SER A C 1
ATOM 492 O O . SER A 1 59 ? 28.187 52.551 57.162 1.00 37.99 59 SER A O 1
ATOM 495 N N . GLY A 1 60 ? 26.599 52.355 55.587 1.00 35.63 60 GLY A N 1
ATOM 496 C CA . GLY A 1 60 ? 27.429 51.564 54.696 1.00 31.48 60 GLY A CA 1
ATOM 497 C C . GLY A 1 60 ? 27.188 50.066 54.745 1.00 33.04 60 GLY A C 1
ATOM 498 O O . GLY A 1 60 ? 27.901 49.292 54.112 1.00 43.90 60 GLY A O 1
ATOM 499 N N . LEU A 1 61 ? 26.176 49.643 55.486 1.00 30.18 61 LEU A N 1
ATOM 500 C CA . LEU A 1 61 ? 25.938 48.215 55.648 1.00 27.41 61 LEU A CA 1
ATOM 501 C C . LEU A 1 61 ? 25.017 47.667 54.581 1.00 31.34 61 LEU A C 1
ATOM 502 O O . LEU A 1 61 ? 24.182 48.383 54.028 1.00 37.26 61 LEU A O 1
ATOM 507 N N . ASP A 1 62 ? 25.165 46.376 54.314 1.00 34.59 62 ASP A N 1
ATOM 508 C CA . ASP A 1 62 ? 24.306 45.682 53.368 1.00 30.85 62 ASP A CA 1
ATOM 509 C C . ASP A 1 62 ? 23.077 45.135 54.095 1.00 32.04 62 ASP A C 1
ATOM 510 O O . ASP A 1 62 ? 23.148 44.121 54.799 1.00 35.80 62 ASP A O 1
ATOM 515 N N . ILE A 1 63 ? 21.950 45.820 53.925 1.00 28.55 63 ILE A N 1
ATOM 516 C CA . ILE A 1 63 ? 20.712 45.440 54.595 1.00 24.34 63 ILE A CA 1
ATOM 517 C C . ILE A 1 63 ? 19.672 44.862 53.647 1.00 32.39 63 ILE A C 1
ATOM 518 O O . ILE A 1 63 ? 19.361 45.463 52.619 1.00 33.66 63 ILE A O 1
ATOM 523 N N . SER A 1 64 ? 19.109 43.713 54.007 1.00 29.38 64 SER A N 1
ATOM 524 C CA . SER A 1 64 ? 17.961 43.188 53.279 1.00 32.13 64 SER A CA 1
ATOM 525 C C . SER A 1 64 ? 16.906 42.668 54.266 1.00 32.40 64 SER A C 1
ATOM 526 O O . SER A 1 64 ? 17.232 42.380 55.417 1.00 30.11 64 SER A O 1
ATOM 529 N N . TYR A 1 65 ? 15.654 42.552 53.816 1.00 27.55 65 TYR A N 1
ATOM 530 C CA . TYR A 1 65 ? 14.541 42.177 54.691 1.00 23.75 65 TYR A CA 1
ATOM 531 C C . TYR A 1 65 ? 13.961 40.826 54.327 1.00 30.88 65 TYR A C 1
ATOM 532 O O . TYR A 1 65 ? 13.540 40.602 53.188 1.00 28.72 65 TYR A O 1
ATOM 541 N N . ALA A 1 66 ? 13.944 39.932 55.309 1.00 13.90 66 ALA A N 1
ATOM 542 C CA . ALA A 1 66 ? 13.352 38.616 55.153 1.00 24.03 66 ALA A CA 1
ATOM 543 C C . ALA A 1 66 ? 11.932 38.647 55.698 1.00 29.72 66 ALA A C 1
ATOM 544 O O . ALA A 1 66 ? 11.722 38.951 56.881 1.00 27.69 66 ALA A O 1
ATOM 546 N N . LEU A 1 67 ? 10.967 38.347 54.829 1.00 28.25 67 LEU A N 1
ATOM 547 C CA . LEU A 1 67 ? 9.549 38.323 55.192 1.00 27.41 67 LEU A CA 1
ATOM 548 C C . LEU A 1 67 ? 8.949 36.931 55.006 1.00 30.94 67 LEU A C 1
ATOM 549 O O . LEU A 1 67 ? 9.485 36.106 54.268 1.00 29.19 67 LEU A O 1
ATOM 554 N N . ARG A 1 68 ? 7.840 36.668 55.686 1.00 27.00 68 ARG A N 1
ATOM 555 C CA . ARG A 1 68 ? 7.099 35.443 55.443 1.00 30.58 68 ARG A CA 1
ATOM 556 C C . ARG A 1 68 ? 6.566 35.485 54.018 1.00 32.89 68 ARG A C 1
ATOM 557 O O . ARG A 1 68 ? 6.250 36.560 53.495 1.00 28.47 68 ARG A O 1
ATOM 565 N N . LYS A 1 69 ? 6.487 34.314 53.392 1.00 33.24 69 LYS A N 1
ATOM 566 C CA . LYS A 1 69 ? 6.053 34.193 52.000 1.00 42.40 69 LYS A CA 1
ATOM 567 C C . LYS A 1 69 ? 4.746 34.962 51.746 1.00 39.08 69 LYS A C 1
ATOM 568 O O . LYS A 1 69 ? 4.605 35.697 50.759 1.00 34.29 69 LYS A O 1
ATOM 574 N N . GLU A 1 70 ? 3.798 34.799 52.660 1.00 30.87 70 GLU A N 1
ATOM 575 C CA . GLU A 1 70 ? 2.479 35.405 52.515 1.00 28.88 70 GLU A CA 1
ATOM 576 C C . GLU A 1 70 ? 2.478 36.925 52.745 1.00 30.27 70 GLU A C 1
ATOM 577 O O . GLU A 1 70 ? 1.570 37.629 52.290 1.00 33.11 70 GLU A O 1
ATOM 583 N N . ALA A 1 71 ? 3.486 37.431 53.453 1.00 24.26 71 ALA A N 1
ATOM 584 C CA . ALA A 1 71 ? 3.633 38.876 53.622 1.00 29.88 71 ALA A CA 1
ATOM 585 C C . ALA A 1 71 ? 3.980 39.498 52.273 1.00 32.91 71 ALA A C 1
ATOM 586 O O . ALA A 1 71 ? 3.488 40.577 51.916 1.00 26.61 71 ALA A O 1
ATOM 588 N N . ILE A 1 72 ? 4.836 38.808 51.527 1.00 34.88 72 ILE A N 1
ATOM 589 C CA . ILE A 1 72 ? 5.185 39.237 50.180 1.00 38.12 72 ILE A CA 1
ATOM 590 C C . ILE A 1 72 ? 3.990 39.107 49.235 1.00 30.20 72 ILE A C 1
ATOM 591 O O . ILE A 1 72 ? 3.604 40.071 48.585 1.00 27.79 72 ILE A O 1
ATOM 596 N N . ALA A 1 73 ? 3.383 37.929 49.188 1.00 25.93 73 ALA A N 1
ATOM 597 C CA . ALA A 1 73 ? 2.240 37.712 48.292 1.00 30.60 73 ALA A CA 1
ATOM 598 C C . ALA A 1 73 ? 1.057 38.643 48.595 1.00 33.65 73 ALA A C 1
ATOM 599 O O . ALA A 1 73 ? 0.334 39.037 47.684 1.00 31.29 73 ALA A O 1
ATOM 601 N N . GLU A 1 74 ? 0.856 38.997 49.864 1.00 25.15 74 GLU A N 1
ATOM 602 C CA . GLU A 1 74 ? -0.282 39.848 50.225 1.00 28.49 74 GLU A CA 1
ATOM 603 C C . GLU A 1 74 ? 0.056 41.338 50.179 1.00 30.38 74 GLU A C 1
ATOM 604 O O . GLU A 1 74 ? -0.804 42.184 50.422 1.00 23.08 74 GLU A O 1
ATOM 610 N N . LYS A 1 75 ? 1.310 41.646 49.862 1.00 29.51 75 LYS A N 1
ATOM 611 C CA . LYS A 1 75 ? 1.766 43.028 49.784 1.00 31.68 75 LYS A CA 1
ATOM 612 C C . LYS A 1 75 ? 1.499 43.740 51.099 1.00 33.37 75 LYS A C 1
ATOM 613 O O . LYS A 1 75 ? 0.872 44.805 51.129 1.00 28.56 75 LYS A O 1
ATOM 619 N N . ARG A 1 76 ? 1.980 43.149 52.188 1.00 30.20 76 ARG A N 1
ATOM 620 C CA . ARG A 1 76 ? 1.806 43.760 53.500 1.00 26.08 76 ARG A CA 1
ATOM 621 C C . ARG A 1 76 ? 2.614 45.035 53.625 1.00 26.82 76 ARG A C 1
ATOM 622 O O . ARG A 1 76 ? 3.568 45.258 52.876 1.00 25.74 76 ARG A O 1
ATOM 630 N N . ALA A 1 77 ? 2.209 45.878 54.566 1.00 25.77 77 ALA A N 1
ATOM 631 C CA . ALA A 1 77 ? 2.862 47.162 54.756 1.00 27.75 77 ALA A CA 1
ATOM 632 C C . ALA A 1 77 ? 4.375 46.988 54.817 1.00 26.48 77 ALA A C 1
ATOM 633 O O . ALA A 1 77 ? 5.115 47.763 54.219 1.00 28.57 77 ALA A O 1
ATOM 635 N N . SER A 1 78 ? 4.823 45.960 55.535 1.00 23.82 78 SER A N 1
ATOM 636 C CA . SER A 1 78 ? 6.247 45.649 55.637 1.00 28.25 78 SER A CA 1
ATOM 637 C C . SER A 1 78 ? 6.909 45.525 54.261 1.00 31.28 78 SER A C 1
ATOM 638 O O . SER A 1 78 ? 7.937 46.154 53.989 1.00 30.73 78 SER A O 1
ATOM 641 N N . TRP A 1 79 ? 6.324 44.700 53.397 1.00 26.19 79 TRP A N 1
ATOM 642 C CA . TRP A 1 79 ? 6.863 44.519 52.060 1.00 23.96 79 TRP A CA 1
ATOM 643 C C . TRP A 1 79 ? 6.837 45.822 51.268 1.00 25.97 79 TRP A C 1
ATOM 644 O O . TRP A 1 79 ? 7.791 46.140 50.562 1.00 27.78 79 TRP A O 1
ATOM 655 N N . ARG A 1 80 ? 5.753 46.581 51.401 1.00 20.69 80 ARG A N 1
ATOM 656 C CA . ARG A 1 80 ? 5.639 47.857 50.697 1.00 31.46 80 ARG A CA 1
ATOM 657 C C . ARG A 1 80 ? 6.662 48.868 51.194 1.00 30.01 80 ARG A C 1
ATOM 658 O O . ARG A 1 80 ? 7.267 49.573 50.400 1.00 32.64 80 ARG A O 1
ATOM 666 N N . LYS A 1 81 ? 6.845 48.949 52.508 1.00 24.40 81 LYS A N 1
ATOM 667 C CA . LYS A 1 81 ? 7.807 49.889 53.059 1.00 27.52 81 LYS A CA 1
ATOM 668 C C . LYS A 1 81 ? 9.226 49.520 52.616 1.00 26.52 81 LYS A C 1
ATOM 669 O O . LYS A 1 81 ? 10.012 50.384 52.229 1.00 24.61 81 LYS A O 1
ATOM 675 N N . ALA A 1 82 ? 9.554 48.236 52.685 1.00 31.97 82 ALA A N 1
ATOM 676 C CA . ALA A 1 82 ? 10.893 47.802 52.319 1.00 32.38 82 ALA A CA 1
ATOM 677 C C . ALA A 1 82 ? 11.180 48.144 50.853 1.00 32.17 82 ALA A C 1
ATOM 678 O O . ALA A 1 82 ? 12.234 48.706 50.522 1.00 25.68 82 ALA A O 1
ATOM 680 N N . THR A 1 83 ? 10.231 47.829 49.979 1.00 22.29 83 THR A N 1
ATOM 681 C CA . THR A 1 83 ? 10.493 47.945 48.550 1.00 31.31 83 THR A CA 1
ATOM 682 C C . THR A 1 83 ? 10.505 49.401 48.114 1.00 35.94 83 THR A C 1
ATOM 683 O O . THR A 1 83 ? 11.316 49.790 47.289 1.00 38.10 83 THR A O 1
ATOM 687 N N . GLU A 1 84 ? 9.620 50.211 48.680 1.00 35.27 84 GLU A N 1
ATOM 688 C CA . GLU A 1 84 ? 9.572 51.607 48.296 1.00 33.24 84 GLU A CA 1
ATOM 689 C C . GLU A 1 84 ? 10.822 52.347 48.755 1.00 33.13 84 GLU A C 1
ATOM 690 O O . GLU A 1 84 ? 11.148 53.388 48.203 1.00 28.44 84 GLU A O 1
ATOM 696 N N . ASN A 1 85 ? 11.507 51.823 49.769 1.00 29.16 85 ASN A N 1
ATOM 697 C CA . ASN A 1 85 ? 12.762 52.435 50.209 1.00 30.86 85 ASN A CA 1
ATOM 698 C C . ASN A 1 85 ? 13.951 51.814 49.490 1.00 32.42 85 ASN A C 1
ATOM 699 O O . ASN A 1 85 ? 15.099 52.075 49.830 1.00 27.91 85 ASN A O 1
ATOM 704 N N . GLY A 1 86 ? 13.659 50.978 48.498 1.00 35.26 86 GLY A N 1
ATOM 705 C CA . GLY A 1 86 ? 14.689 50.395 47.661 1.00 30.85 86 GLY A CA 1
ATOM 706 C C . GLY A 1 86 ? 15.508 49.283 48.291 1.00 32.97 86 GLY A C 1
ATOM 707 O O . GLY A 1 86 ? 16.585 48.959 47.796 1.00 34.73 86 GLY A O 1
ATOM 708 N N . PHE A 1 87 ? 15.017 48.695 49.376 1.00 29.33 87 PHE A N 1
ATOM 709 C CA . PHE A 1 87 ? 15.713 47.566 50.002 1.00 28.51 87 PHE A CA 1
ATOM 710 C C . PHE A 1 87 ? 15.483 46.273 49.244 1.00 31.56 87 PHE A C 1
ATOM 711 O O . PHE A 1 87 ? 14.419 46.067 48.662 1.00 35.79 87 PHE A O 1
ATOM 719 N N . LYS A 1 88 ? 16.465 45.381 49.273 1.00 33.81 88 LYS A N 1
ATOM 720 C CA . LYS A 1 88 ? 16.228 44.029 48.788 1.00 34.00 88 LYS A CA 1
ATOM 721 C C . LYS A 1 88 ? 15.286 43.326 49.754 1.00 34.34 88 LYS A C 1
ATOM 722 O O . LYS A 1 88 ? 15.444 43.449 50.973 1.00 29.33 88 LYS A O 1
ATOM 728 N N . VAL A 1 89 ? 14.326 42.583 49.208 1.00 28.93 89 VAL A N 1
ATOM 729 C CA . VAL A 1 89 ? 13.338 41.867 50.010 1.00 31.96 89 VAL A CA 1
ATOM 730 C C . VAL A 1 89 ? 13.205 40.424 49.534 1.00 31.89 89 VAL A C 1
ATOM 731 O O . VAL A 1 89 ? 13.197 40.165 48.330 1.00 37.76 89 VAL A O 1
ATOM 735 N N . GLY A 1 90 ? 13.113 39.480 50.468 1.00 28.57 90 GLY A N 1
ATOM 736 C CA . GLY A 1 90 ? 12.980 38.081 50.090 1.00 24.36 90 GLY A CA 1
ATOM 737 C C . GLY A 1 90 ? 12.407 37.188 51.170 1.00 29.55 90 GLY A C 1
ATOM 738 O O . GLY A 1 90 ? 12.056 37.663 52.248 1.00 33.59 90 GLY A O 1
ATOM 739 N N . THR A 1 91 ? 12.303 35.894 50.877 1.00 28.42 91 THR A N 1
ATOM 740 C CA . THR A 1 91 ? 11.802 34.927 51.852 1.00 32.90 91 THR A CA 1
ATOM 741 C C . THR A 1 91 ? 12.932 34.511 52.796 1.00 28.13 91 THR A C 1
ATOM 742 O O . THR A 1 91 ? 14.104 34.749 52.505 1.00 23.59 91 THR A O 1
ATOM 746 N N . TYR A 1 92 ? 12.573 33.881 53.913 1.00 23.59 92 TYR A N 1
ATOM 747 C CA . TYR A 1 92 ? 13.562 33.332 54.839 1.00 29.27 92 TYR A CA 1
ATOM 748 C C . TYR A 1 92 ? 14.519 32.409 54.087 1.00 28.31 92 TYR A C 1
ATOM 749 O O . TYR A 1 92 ? 15.738 32.482 54.255 1.00 29.46 92 TYR A O 1
ATOM 758 N N . GLU A 1 93 ? 13.948 31.550 53.249 1.00 27.46 93 GLU A N 1
ATOM 759 C CA . GLU A 1 93 ? 14.714 30.580 52.481 1.00 35.80 93 GLU A CA 1
ATOM 760 C C . GLU A 1 93 ? 15.711 31.246 51.547 1.00 36.61 93 GLU A C 1
ATOM 761 O O . GLU A 1 93 ? 16.845 30.770 51.399 1.00 37.18 93 GLU A O 1
ATOM 767 N N . GLU A 1 94 ? 15.317 32.350 50.919 1.00 28.62 94 GLU A N 1
ATOM 768 C CA . GLU A 1 94 ? 16.267 33.011 50.019 1.00 34.18 94 GLU A CA 1
ATOM 769 C C . GLU A 1 94 ? 17.321 33.905 50.682 1.00 35.92 94 GLU A C 1
ATOM 770 O O . GLU A 1 94 ? 18.374 34.138 50.094 1.00 37.14 94 GLU A O 1
ATOM 776 N N . LEU A 1 95 ? 17.067 34.381 51.901 1.00 31.05 95 LEU A N 1
ATOM 777 C CA . LEU A 1 95 ? 17.973 35.364 52.504 1.00 32.24 95 LEU A CA 1
ATOM 778 C C . LEU A 1 95 ? 18.726 34.895 53.760 1.00 30.99 95 LEU A C 1
ATOM 779 O O . LEU A 1 95 ? 19.883 35.264 53.981 1.00 38.64 95 LEU A O 1
ATOM 784 N N . ILE A 1 96 ? 18.068 34.094 54.586 1.00 32.02 96 ILE A N 1
ATOM 785 C CA . ILE A 1 96 ? 18.678 33.651 55.838 1.00 37.25 96 ILE A CA 1
ATOM 786 C C . ILE A 1 96 ? 19.953 32.813 55.669 1.00 33.99 96 ILE A C 1
ATOM 787 O O . ILE A 1 96 ? 20.918 33.007 56.406 1.00 29.08 96 ILE A O 1
ATOM 792 N N . PRO A 1 97 ? 19.968 31.881 54.701 1.00 32.75 97 PRO A N 1
ATOM 793 C CA . PRO A 1 97 ? 21.114 30.960 54.628 1.00 35.51 97 PRO A CA 1
ATOM 794 C C . PRO A 1 97 ? 22.491 31.609 54.433 1.00 36.09 97 PRO A C 1
ATOM 795 O O . PRO A 1 97 ? 23.485 31.015 54.831 1.00 42.60 97 PRO A O 1
ATOM 799 N N A GLN A 1 98 ? 22.531 32.802 53.842 0.50 36.57 98 GLN A N 1
ATOM 800 N N B GLN A 1 98 ? 22.555 32.796 53.836 0.50 36.57 98 GLN A N 1
ATOM 801 C CA A GLN A 1 98 ? 23.789 33.506 53.591 0.50 36.33 98 GLN A CA 1
ATOM 802 C CA B GLN A 1 98 ? 23.844 33.468 53.645 0.50 35.87 98 GLN A CA 1
ATOM 803 C C A GLN A 1 98 ? 24.073 34.604 54.624 0.50 34.15 98 GLN A C 1
ATOM 804 C C B GLN A 1 98 ? 24.055 34.655 54.589 0.50 34.19 98 GLN A C 1
ATOM 805 O O A GLN A 1 98 ? 25.168 35.171 54.657 0.50 35.05 98 GLN A O 1
ATOM 806 O O B GLN A 1 98 ? 25.082 35.335 54.525 0.50 35.01 98 GLN A O 1
ATOM 817 N N . ALA A 1 99 ? 23.086 34.905 55.464 1.00 26.31 99 ALA A N 1
ATOM 818 C CA . ALA A 1 99 ? 23.190 36.025 56.406 1.00 21.86 99 ALA A CA 1
ATOM 819 C C . ALA A 1 99 ? 24.312 35.866 57.436 1.00 22.94 99 ALA A C 1
ATOM 820 O O . ALA A 1 99 ? 24.468 34.814 58.057 1.00 25.54 99 ALA A O 1
ATOM 822 N N . ASP A 1 100 ? 25.080 36.928 57.626 1.00 20.97 100 ASP A N 1
ATOM 823 C CA . ASP A 1 100 ? 26.075 36.948 58.690 1.00 30.21 100 ASP A CA 1
ATOM 824 C C . ASP A 1 100 ? 25.439 37.384 60.006 1.00 32.79 100 ASP A C 1
ATOM 825 O O . ASP A 1 100 ? 25.822 36.923 61.085 1.00 32.32 100 ASP A O 1
ATOM 830 N N . LEU A 1 101 ? 24.450 38.261 59.896 1.00 29.28 101 LEU A N 1
ATOM 831 C CA . LEU A 1 101 ? 23.721 38.751 61.056 1.00 25.84 101 LEU A CA 1
ATOM 832 C C . LEU A 1 101 ? 22.237 38.764 60.727 1.00 26.64 101 LEU A C 1
ATOM 833 O O . LEU A 1 101 ? 21.789 39.440 59.791 1.00 26.87 101 LEU A O 1
ATOM 838 N N . VAL A 1 102 ? 21.482 37.983 61.482 1.00 26.28 102 VAL A N 1
ATOM 839 C CA . VAL A 1 102 ? 20.037 37.973 61.365 1.00 22.10 102 VAL A CA 1
ATOM 840 C C . VAL A 1 102 ? 19.476 38.748 62.548 1.00 28.67 102 VAL A C 1
ATOM 841 O O . VAL A 1 102 ? 19.693 38.393 63.713 1.00 24.64 102 VAL A O 1
ATOM 845 N N . ILE A 1 103 ? 18.772 39.827 62.244 1.00 27.45 103 ILE A N 1
ATOM 846 C CA . ILE A 1 103 ? 18.279 40.724 63.275 1.00 25.04 103 ILE A CA 1
ATOM 847 C C . ILE A 1 103 ? 16.775 40.516 63.460 1.00 27.27 103 ILE A C 1
ATOM 848 O O . ILE A 1 103 ? 15.986 40.784 62.553 1.00 25.42 103 ILE A O 1
ATOM 853 N N . ASN A 1 104 ? 16.390 40.011 64.628 1.00 20.64 104 ASN A N 1
ATOM 854 C CA . ASN A 1 104 ? 14.994 39.684 64.910 1.00 19.45 104 ASN A CA 1
ATOM 855 C C . ASN A 1 104 ? 14.245 40.913 65.386 1.00 24.58 104 ASN A C 1
ATOM 856 O O . ASN A 1 104 ? 14.239 41.208 66.571 1.00 19.13 104 ASN A O 1
ATOM 861 N N . LEU A 1 105 ? 13.619 41.638 64.462 1.00 27.42 105 LEU A N 1
ATOM 862 C CA . LEU A 1 105 ? 12.831 42.802 64.853 1.00 24.41 105 LEU A CA 1
ATOM 863 C C . LEU A 1 105 ? 11.318 42.580 64.690 1.00 28.52 105 LEU A C 1
ATOM 864 O O . LEU A 1 105 ? 10.618 43.321 63.988 1.00 24.22 105 LEU A O 1
ATOM 869 N N . THR A 1 106 ? 10.833 41.535 65.358 1.00 26.93 106 THR A N 1
ATOM 870 C CA . THR A 1 106 ? 9.406 41.234 65.413 1.00 23.77 106 THR A CA 1
ATOM 871 C C . THR A 1 106 ? 8.908 41.478 66.829 1.00 23.86 106 THR A C 1
ATOM 872 O O . THR A 1 106 ? 9.704 41.712 67.742 1.00 27.94 106 THR A O 1
ATOM 876 N N . PRO A 1 107 ? 7.587 41.445 67.021 1.00 24.94 107 PRO A N 1
ATOM 877 C CA . PRO A 1 107 ? 7.100 41.684 68.378 1.00 18.34 107 PRO A CA 1
ATOM 878 C C . PRO A 1 107 ? 7.577 40.570 69.299 1.00 20.25 107 PRO A C 1
ATOM 879 O O . PRO A 1 107 ? 7.572 39.398 68.914 1.00 17.27 107 PRO A O 1
ATOM 883 N N . ASP A 1 108 ? 7.984 40.945 70.506 1.00 16.93 108 ASP A N 1
ATOM 884 C CA . ASP A 1 108 ? 8.523 40.011 71.486 1.00 18.02 108 ASP A CA 1
ATOM 885 C C . ASP A 1 108 ? 7.694 38.751 71.760 1.00 21.19 108 ASP A C 1
ATOM 886 O O . ASP A 1 108 ? 8.251 37.666 71.909 1.00 19.01 108 ASP A O 1
ATOM 891 N N . LYS A 1 109 ? 6.374 38.905 71.832 1.00 20.77 109 LYS A N 1
ATOM 892 C CA . LYS A 1 109 ? 5.473 37.785 72.087 1.00 24.08 109 LYS A CA 1
ATOM 893 C C . LYS A 1 109 ? 5.595 36.711 71.005 1.00 22.60 109 LYS A C 1
ATOM 894 O O . LYS A 1 109 ? 5.314 35.540 71.235 1.00 22.90 109 LYS A O 1
ATOM 900 N N . GLN A 1 110 ? 6.034 37.135 69.829 1.00 17.24 110 GLN A N 1
ATOM 901 C CA . GLN A 1 110 ? 6.169 36.281 68.656 1.00 16.99 110 GLN A CA 1
ATOM 902 C C . GLN A 1 110 ? 7.560 35.637 68.515 1.00 27.69 110 GLN A C 1
ATOM 903 O O . GLN A 1 110 ? 7.772 34.812 67.615 1.00 27.53 110 GLN A O 1
ATOM 909 N N . HIS A 1 111 ? 8.508 36.006 69.385 1.00 21.78 111 HIS A N 1
ATOM 910 C CA . HIS A 1 111 ? 9.903 35.571 69.195 1.00 26.04 111 HIS A CA 1
ATOM 911 C C . HIS A 1 111 ? 10.155 34.062 69.103 1.00 27.58 111 HIS A C 1
ATOM 912 O O . HIS A 1 111 ? 10.990 33.643 68.309 1.00 23.19 111 HIS A O 1
ATOM 919 N N . SER A 1 112 ? 9.466 33.252 69.912 1.00 11.82 112 SER A N 1
ATOM 920 C CA . SER A 1 112 ? 9.643 31.800 69.827 1.00 30.57 112 SER A CA 1
ATOM 921 C C . SER A 1 112 ? 9.339 31.262 68.425 1.00 26.11 112 SER A C 1
ATOM 922 O O . SER A 1 112 ? 10.132 30.516 67.863 1.00 30.71 112 SER A O 1
ATOM 925 N N A ASP A 1 113 ? 8.189 31.648 67.880 0.50 24.62 113 ASP A N 1
ATOM 926 N N B ASP A 1 113 ? 8.178 31.623 67.884 0.50 24.49 113 ASP A N 1
ATOM 927 C CA A ASP A 1 113 ? 7.803 31.247 66.532 0.50 26.39 113 ASP A CA 1
ATOM 928 C CA B ASP A 1 113 ? 7.833 31.248 66.518 0.50 25.84 113 ASP A CA 1
ATOM 929 C C A ASP A 1 113 ? 8.827 31.704 65.482 0.50 28.10 113 ASP A C 1
ATOM 930 C C B ASP A 1 113 ? 8.964 31.647 65.579 0.50 28.04 113 ASP A C 1
ATOM 931 O O A ASP A 1 113 ? 9.130 30.967 64.548 0.50 31.21 113 ASP A O 1
ATOM 932 O O B ASP A 1 113 ? 9.478 30.823 64.829 0.50 29.85 113 ASP A O 1
ATOM 941 N N . VAL A 1 114 ? 9.356 32.916 65.636 1.00 25.30 114 VAL A N 1
ATOM 942 C CA . VAL A 1 114 ? 10.340 33.453 64.694 1.00 22.50 114 VAL A CA 1
ATOM 943 C C . VAL A 1 114 ? 11.685 32.727 64.794 1.00 28.10 114 VAL A C 1
ATOM 944 O O . VAL A 1 114 ? 12.205 32.213 63.804 1.00 25.23 114 VAL A O 1
ATOM 948 N N . VAL A 1 115 ? 12.238 32.676 65.998 1.00 21.96 115 VAL A N 1
ATOM 949 C CA . VAL A 1 115 ? 13.541 32.083 66.201 1.00 29.13 115 VAL A CA 1
ATOM 950 C C . VAL A 1 115 ? 13.547 30.621 65.776 1.00 28.71 115 VAL A C 1
ATOM 951 O O . VAL A 1 115 ? 14.483 30.157 65.128 1.00 33.87 115 VAL A O 1
ATOM 955 N N . ARG A 1 116 ? 12.487 29.898 66.110 1.00 24.35 116 ARG A N 1
ATOM 956 C CA . ARG A 1 116 ? 12.436 28.475 65.790 1.00 33.28 116 ARG A CA 1
ATOM 957 C C . ARG A 1 116 ? 12.318 28.189 64.290 1.00 34.07 116 ARG A C 1
ATOM 958 O O . ARG A 1 116 ? 12.744 27.138 63.818 1.00 39.78 116 ARG A O 1
ATOM 966 N N . THR A 1 117 ? 11.764 29.134 63.543 1.00 33.46 117 THR A N 1
ATOM 967 C CA . THR A 1 117 ? 11.680 29.011 62.094 1.00 32.64 117 THR A CA 1
ATOM 968 C C . THR A 1 117 ? 12.986 29.441 61.430 1.00 33.44 117 THR A C 1
ATOM 969 O O . THR A 1 117 ? 13.363 28.931 60.383 1.00 33.62 117 THR A O 1
ATOM 973 N N . VAL A 1 118 ? 13.684 30.382 62.051 1.00 33.34 118 VAL A N 1
ATOM 974 C CA . VAL A 1 118 ? 14.851 30.985 61.416 1.00 34.01 118 VAL A CA 1
ATOM 975 C C . VAL A 1 118 ? 16.179 30.257 61.696 1.00 31.28 118 VAL A C 1
ATOM 976 O O . VAL A 1 118 ? 17.049 30.175 60.823 1.00 26.67 118 VAL A O 1
ATOM 980 N N . GLN A 1 119 ? 16.333 29.726 62.904 1.00 32.23 119 GLN A N 1
ATOM 981 C CA . GLN A 1 119 ? 17.585 29.063 63.280 1.00 40.11 119 GLN A CA 1
ATOM 982 C C . GLN A 1 119 ? 18.034 28.011 62.278 1.00 35.37 119 GLN A C 1
ATOM 983 O O . GLN A 1 119 ? 19.144 28.082 61.773 1.00 39.50 119 GLN A O 1
ATOM 989 N N . PRO A 1 120 ? 17.170 27.037 61.984 1.00 32.85 120 PRO A N 1
ATOM 990 C CA . PRO A 1 120 ? 17.600 25.926 61.129 1.00 39.10 120 PRO A CA 1
ATOM 991 C C . PRO A 1 120 ? 18.141 26.418 59.787 1.00 46.03 120 PRO A C 1
ATOM 992 O O . PRO A 1 120 ? 18.900 25.694 59.143 1.00 49.58 120 PRO A O 1
ATOM 996 N N . LEU A 1 121 ? 17.755 27.625 59.374 1.00 37.13 121 LEU A N 1
ATOM 997 C CA . LEU A 1 121 ? 18.192 28.168 58.088 1.00 35.06 121 LEU A CA 1
ATOM 998 C C . LEU A 1 121 ? 19.509 28.945 58.180 1.00 33.42 121 LEU A C 1
ATOM 999 O O . LEU A 1 121 ? 20.113 29.278 57.161 1.00 35.15 121 LEU A O 1
ATOM 1004 N N . MET A 1 122 ? 19.943 29.252 59.397 1.00 31.06 122 MET A N 1
ATOM 1005 C CA . MET A 1 122 ? 21.153 30.049 59.597 1.00 33.29 122 MET A CA 1
ATOM 1006 C C . MET A 1 122 ? 22.413 29.200 59.464 1.00 33.37 122 MET A C 1
ATOM 1007 O O . MET A 1 122 ? 22.495 28.101 60.020 1.00 33.79 122 MET A O 1
ATOM 1012 N N . LYS A 1 123 ? 23.394 29.708 58.729 1.00 27.02 123 LYS A N 1
ATOM 1013 C CA . LYS A 1 123 ? 24.650 28.971 58.523 1.00 34.87 123 LYS A CA 1
ATOM 1014 C C . LYS A 1 123 ? 25.461 28.866 59.812 1.00 40.53 123 LYS A C 1
ATOM 1015 O O . LYS A 1 123 ? 25.158 29.532 60.808 1.00 38.33 123 LYS A O 1
ATOM 1021 N N . ASP A 1 124 ? 26.494 28.030 59.792 1.00 37.56 124 ASP A N 1
ATOM 1022 C CA . ASP A 1 124 ? 27.342 27.856 60.967 1.00 37.70 124 ASP A CA 1
ATOM 1023 C C . ASP A 1 124 ? 28.105 29.141 61.296 1.00 30.27 124 ASP A C 1
ATOM 1024 O O . ASP A 1 124 ? 28.688 29.768 60.418 1.00 28.87 124 ASP A O 1
ATOM 1029 N N . GLY A 1 125 ? 28.082 29.543 62.563 1.00 33.07 125 GLY A N 1
ATOM 1030 C CA . GLY A 1 125 ? 28.825 30.716 62.996 1.00 31.39 125 GLY A CA 1
ATOM 1031 C C . GLY A 1 125 ? 28.191 32.060 62.675 1.00 28.37 125 GLY A C 1
ATOM 1032 O O . GLY A 1 125 ? 28.810 33.093 62.897 1.00 32.00 125 GLY A O 1
ATOM 1033 N N . ALA A 1 126 ? 26.965 32.055 62.155 1.00 23.94 126 ALA A N 1
ATOM 1034 C CA . ALA A 1 126 ? 26.225 33.295 61.936 1.00 25.45 126 ALA A CA 1
ATOM 1035 C C . ALA A 1 126 ? 25.786 33.882 63.273 1.00 28.15 126 ALA A C 1
ATOM 1036 O O . ALA A 1 126 ? 25.893 33.227 64.315 1.00 29.09 126 ALA A O 1
ATOM 1038 N N . ALA A 1 127 ? 25.312 35.122 63.249 1.00 25.59 127 ALA A N 1
ATOM 1039 C CA . ALA A 1 127 ? 24.919 35.792 64.486 1.00 26.44 127 ALA A CA 1
ATOM 1040 C C . ALA A 1 127 ? 23.429 36.130 64.491 1.00 28.07 127 ALA A C 1
ATOM 1041 O O . ALA A 1 127 ? 22.873 36.528 63.462 1.00 26.03 127 ALA A O 1
ATOM 1043 N N . LEU A 1 128 ? 22.795 35.978 65.654 1.00 26.08 128 LEU A N 1
ATOM 1044 C CA . LEU A 1 128 ? 21.389 36.324 65.836 1.00 25.47 128 LEU A CA 1
ATOM 1045 C C . LEU A 1 128 ? 21.274 37.532 66.757 1.00 27.73 128 LEU A C 1
ATOM 1046 O O . LEU A 1 128 ? 21.846 37.538 67.848 1.00 31.64 128 LEU A O 1
ATOM 1051 N N . GLY A 1 129 ? 20.534 38.548 66.322 1.00 19.32 129 GLY A N 1
ATOM 1052 C CA . GLY A 1 129 ? 20.422 39.775 67.082 1.00 19.29 129 GLY A CA 1
ATOM 1053 C C . GLY A 1 129 ? 19.020 40.050 67.580 1.00 19.24 129 GLY A C 1
ATOM 1054 O O . GLY A 1 129 ? 18.068 39.758 66.878 1.00 20.20 129 GLY A O 1
ATOM 1055 N N . TYR A 1 130 ? 18.901 40.602 68.791 1.00 21.24 130 TYR A N 1
ATOM 1056 C CA . TYR A 1 130 ? 17.615 41.029 69.354 1.00 17.83 130 TYR A CA 1
ATOM 1057 C C . TYR A 1 130 ? 17.684 42.496 69.758 1.00 18.47 130 TYR A C 1
ATOM 1058 O O . TYR A 1 130 ? 18.762 43.009 70.023 1.00 22.06 130 TYR A O 1
ATOM 1067 N N . SER A 1 131 ? 16.537 43.162 69.857 1.00 23.16 131 SER A N 1
ATOM 1068 C CA . SER A 1 131 ? 16.505 44.498 70.452 1.00 28.20 131 SER A CA 1
ATOM 1069 C C . SER A 1 131 ? 15.821 44.512 71.825 1.00 27.14 131 SER A C 1
ATOM 1070 O O . SER A 1 131 ? 15.606 45.565 72.427 1.00 20.08 131 SER A O 1
ATOM 1073 N N . HIS A 1 132 ? 15.503 43.325 72.323 1.00 23.58 132 HIS A N 1
ATOM 1074 C CA . HIS A 1 132 ? 14.933 43.171 73.652 1.00 23.25 132 HIS A CA 1
ATOM 1075 C C . HIS A 1 132 ? 15.157 41.727 74.063 1.00 26.28 132 HIS A C 1
ATOM 1076 O O . HIS A 1 132 ? 15.083 40.828 73.223 1.00 26.78 132 HIS A O 1
ATOM 1083 N N . GLY A 1 133 ? 15.407 41.501 75.347 1.00 17.58 133 GLY A N 1
ATOM 1084 C CA . GLY A 1 133 ? 15.958 40.228 75.783 1.00 20.80 133 GLY A CA 1
ATOM 1085 C C . GLY A 1 133 ? 15.008 39.170 76.313 1.00 17.91 133 GLY A C 1
ATOM 1086 O O . GLY A 1 133 ? 15.451 38.090 76.728 1.00 19.91 133 GLY A O 1
ATOM 1087 N N . PHE A 1 134 ? 13.711 39.469 76.301 1.00 23.20 134 PHE A N 1
ATOM 1088 C CA . PHE A 1 134 ? 12.708 38.606 76.939 1.00 23.01 134 PHE A CA 1
ATOM 1089 C C . PHE A 1 134 ? 12.763 37.150 76.473 1.00 24.35 134 PHE A C 1
ATOM 1090 O O . PHE A 1 134 ? 12.633 36.223 77.284 1.00 20.07 134 PHE A O 1
ATOM 1098 N N . ASN A 1 135 ? 12.941 36.954 75.167 1.00 16.05 135 ASN A N 1
ATOM 1099 C CA . ASN A 1 135 ? 13.008 35.608 74.597 1.00 16.44 135 ASN A CA 1
ATOM 1100 C C . ASN A 1 135 ? 14.140 34.774 75.198 1.00 21.41 135 ASN A C 1
ATOM 1101 O O . ASN A 1 135 ? 13.935 33.622 75.573 1.00 21.83 135 ASN A O 1
ATOM 1106 N N . ILE A 1 136 ? 15.336 35.355 75.266 1.00 21.01 136 ILE A N 1
ATOM 1107 C CA . ILE A 1 136 ? 16.498 34.661 75.819 1.00 19.92 136 ILE A CA 1
ATOM 1108 C C . ILE A 1 136 ? 16.348 34.433 77.327 1.00 15.88 136 ILE A C 1
ATOM 1109 O O . ILE A 1 136 ? 16.641 33.362 77.834 1.00 17.98 136 ILE A O 1
ATOM 1114 N N . VAL A 1 137 ? 15.866 35.450 78.029 1.00 18.65 137 VAL A N 1
ATOM 1115 C CA . VAL A 1 137 ? 15.908 35.467 79.483 1.00 19.48 137 VAL A CA 1
ATOM 1116 C C . VAL A 1 137 ? 14.722 34.785 80.167 1.00 21.51 137 VAL A C 1
ATOM 1117 O O . VAL A 1 137 ? 14.919 33.866 80.965 1.00 21.01 137 VAL A O 1
ATOM 1121 N N . GLU A 1 138 ? 13.505 35.239 79.865 1.00 15.36 138 GLU A N 1
ATOM 1122 C CA . GLU A 1 138 ? 12.292 34.702 80.491 1.00 16.55 138 GLU A CA 1
ATOM 1123 C C . GLU A 1 138 ? 11.797 33.413 79.826 1.00 21.89 138 GLU A C 1
ATOM 1124 O O . GLU A 1 138 ? 11.419 32.462 80.506 1.00 22.39 138 GLU A O 1
ATOM 1130 N N . VAL A 1 139 ? 11.779 33.396 78.498 1.00 21.08 139 VAL A N 1
ATOM 1131 C CA . VAL A 1 139 ? 11.319 32.228 77.772 1.00 19.41 139 VAL A CA 1
ATOM 1132 C C . VAL A 1 139 ? 12.382 31.147 77.855 1.00 22.13 139 VAL A C 1
ATOM 1133 O O . VAL A 1 139 ? 12.072 29.966 77.961 1.00 21.71 139 VAL A O 1
ATOM 1137 N N . GLY A 1 140 ? 13.644 31.562 77.845 1.00 23.97 140 GLY A N 1
ATOM 1138 C CA . GLY A 1 140 ? 14.743 30.617 77.878 1.00 16.58 140 GLY A CA 1
ATOM 1139 C C . GLY A 1 140 ? 15.001 29.964 76.527 1.00 26.22 140 GLY A C 1
ATOM 1140 O O . GLY A 1 140 ? 15.485 28.835 76.469 1.00 25.67 140 GLY A O 1
ATOM 1141 N N . GLU A 1 141 ? 14.694 30.669 75.439 1.00 20.36 141 GLU A N 1
ATOM 1142 C CA . GLU A 1 141 ? 14.938 30.137 74.103 1.00 15.30 141 GLU A CA 1
ATOM 1143 C C . GLU A 1 141 ? 16.370 29.620 74.006 1.00 20.53 141 GLU A C 1
ATOM 1144 O O . GLU A 1 141 ? 17.311 30.311 74.407 1.00 21.21 141 GLU A O 1
ATOM 1150 N N . GLN A 1 142 ? 16.533 28.411 73.474 1.00 26.49 142 GLN A N 1
ATOM 1151 C CA . GLN A 1 142 ? 17.859 27.802 73.315 1.00 25.69 142 GLN A CA 1
ATOM 1152 C C . GLN A 1 142 ? 18.418 28.076 71.924 1.00 24.52 142 GLN A C 1
ATOM 1153 O O . GLN A 1 142 ? 17.857 27.644 70.919 1.00 22.85 142 GLN A O 1
ATOM 1159 N N . ILE A 1 143 ? 19.537 28.774 71.859 1.00 22.41 143 ILE A N 1
ATOM 1160 C CA . ILE A 1 143 ? 20.098 29.117 70.570 1.00 24.83 143 ILE A CA 1
ATOM 1161 C C . ILE A 1 143 ? 21.264 28.204 70.240 1.00 29.42 143 ILE A C 1
ATOM 1162 O O . ILE A 1 143 ? 22.190 28.051 71.039 1.00 29.83 143 ILE A O 1
ATOM 1167 N N . ARG A 1 144 ? 21.203 27.598 69.058 1.00 25.70 144 ARG A N 1
ATOM 1168 C CA . ARG A 1 144 ? 22.251 26.705 68.583 1.00 30.56 144 ARG A CA 1
ATOM 1169 C C . ARG A 1 144 ? 23.649 27.216 68.971 1.00 31.69 144 ARG A C 1
ATOM 1170 O O . ARG A 1 144 ? 23.990 28.378 68.730 1.00 29.38 144 ARG A O 1
ATOM 1178 N N . LYS A 1 145 ? 24.444 26.341 69.578 1.00 32.41 145 LYS A N 1
ATOM 1179 C CA . LYS A 1 145 ? 25.770 26.693 70.113 1.00 32.83 145 LYS A CA 1
ATOM 1180 C C . LYS A 1 145 ? 26.716 27.514 69.221 1.00 25.43 145 LYS A C 1
ATOM 1181 O O . LYS A 1 145 ? 27.461 28.355 69.722 1.00 28.55 145 LYS A O 1
ATOM 1187 N N . ASP A 1 146 ? 26.725 27.265 67.920 1.00 28.43 146 ASP A N 1
ATOM 1188 C CA . ASP A 1 146 ? 27.687 27.949 67.054 1.00 27.17 146 ASP A CA 1
ATOM 1189 C C . ASP A 1 146 ? 27.255 29.371 66.729 1.00 35.43 146 ASP A C 1
ATOM 1190 O O . ASP A 1 146 ? 28.024 30.144 66.154 1.00 34.11 146 ASP A O 1
ATOM 1195 N N . ILE A 1 147 ? 26.023 29.716 67.096 1.00 35.54 147 ILE A N 1
ATOM 1196 C CA . ILE A 1 147 ? 25.479 31.033 66.775 1.00 29.48 147 ILE A CA 1
ATOM 1197 C C . ILE A 1 147 ? 25.817 32.068 67.843 1.00 28.46 147 ILE A C 1
ATOM 1198 O O . ILE A 1 147 ? 25.678 31.800 69.030 1.00 28.77 147 ILE A O 1
ATOM 1203 N N . THR A 1 148 ? 26.263 33.247 67.417 1.00 24.39 148 THR A N 1
ATOM 1204 C CA . THR A 1 148 ? 26.525 34.339 68.345 1.00 24.79 148 THR A CA 1
ATOM 1205 C C . THR A 1 148 ? 25.268 35.189 68.553 1.00 30.62 148 THR A C 1
ATOM 1206 O O . THR A 1 148 ? 24.637 35.635 67.595 1.00 35.05 148 THR A O 1
ATOM 1210 N N . VAL A 1 149 ? 24.893 35.379 69.811 1.00 21.31 149 VAL A N 1
ATOM 1211 C CA . VAL A 1 149 ? 23.662 36.084 70.144 1.00 20.46 149 VAL A CA 1
ATOM 1212 C C . VAL A 1 149 ? 23.982 37.433 70.800 1.00 26.98 149 VAL A C 1
ATOM 1213 O O . VAL A 1 149 ? 24.665 37.491 71.824 1.00 28.91 149 VAL A O 1
ATOM 1217 N N . VAL A 1 150 ? 23.491 38.516 70.210 1.00 21.27 150 VAL A N 1
ATOM 1218 C CA . VAL A 1 150 ? 23.789 39.848 70.720 1.00 18.42 150 VAL A CA 1
ATOM 1219 C C . VAL A 1 150 ? 22.533 40.685 70.804 1.00 19.14 150 VAL A C 1
ATOM 1220 O O . VAL A 1 150 ? 21.518 40.376 70.168 1.00 17.18 150 VAL A O 1
ATOM 1224 N N . MET A 1 151 ? 22.598 41.760 71.580 1.00 18.77 151 MET A N 1
ATOM 1225 C CA . MET A 1 151 ? 21.484 42.696 71.626 1.00 11.32 151 MET A CA 1
ATOM 1226 C C . MET A 1 151 ? 21.912 44.127 71.376 1.00 18.18 151 MET A C 1
ATOM 1227 O O . MET A 1 151 ? 22.939 44.570 71.875 1.00 19.29 151 MET A O 1
ATOM 1232 N N . VAL A 1 152 ? 21.123 44.838 70.575 1.00 18.25 152 VAL A N 1
ATOM 1233 C CA . VAL A 1 152 ? 21.237 46.281 70.477 1.00 16.77 152 VAL A CA 1
ATOM 1234 C C . VAL A 1 152 ? 19.848 46.891 70.677 1.00 25.62 152 VAL A C 1
ATOM 1235 O O . VAL A 1 152 ? 18.918 46.648 69.890 1.00 22.17 152 VAL A O 1
ATOM 1239 N N . ALA A 1 153 ? 19.708 47.686 71.732 1.00 22.05 153 ALA A N 1
ATOM 1240 C CA . ALA A 1 153 ? 18.389 48.167 72.142 1.00 18.55 153 ALA A CA 1
ATOM 1241 C C . ALA A 1 153 ? 18.345 49.680 72.233 1.00 22.78 153 ALA A C 1
ATOM 1242 O O . ALA A 1 153 ? 18.771 50.253 73.233 1.00 23.34 153 ALA A O 1
ATOM 1244 N N . PRO A 1 154 ? 17.826 50.340 71.187 1.00 25.16 154 PRO A N 1
ATOM 1245 C CA . PRO A 1 154 ? 17.659 51.794 71.285 1.00 28.21 154 PRO A CA 1
ATOM 1246 C C . PRO A 1 154 ? 16.649 52.127 72.392 1.00 33.17 154 PRO A C 1
ATOM 1247 O O . PRO A 1 154 ? 15.728 51.348 72.624 1.00 34.63 154 PRO A O 1
ATOM 1251 N N . LYS A 1 155 ? 16.822 53.264 73.059 1.00 31.04 155 LYS A N 1
ATOM 1252 C CA . LYS A 1 155 ? 15.885 53.707 74.086 1.00 28.86 155 LYS A CA 1
ATOM 1253 C C . LYS A 1 155 ? 14.850 54.690 73.535 1.00 32.31 155 LYS A C 1
ATOM 1254 O O . LYS A 1 155 ? 14.374 55.557 74.255 1.00 41.51 155 LYS A O 1
ATOM 1260 N N . CYS A 1 156 ? 14.507 54.561 72.260 1.00 32.78 156 CYS A N 1
ATOM 1261 C CA . CYS A 1 156 ? 13.498 55.427 71.654 1.00 34.72 156 CYS A CA 1
ATOM 1262 C C . CYS A 1 156 ? 12.737 54.699 70.555 1.00 31.78 156 CYS A C 1
ATOM 1263 O O . CYS A 1 156 ? 13.225 53.728 69.987 1.00 28.31 156 CYS A O 1
ATOM 1266 N N . PRO A 1 157 ? 11.522 55.162 70.255 1.00 35.17 157 PRO A N 1
ATOM 1267 C CA . PRO A 1 157 ? 10.781 54.519 69.169 1.00 37.97 157 PRO A CA 1
ATOM 1268 C C . PRO A 1 157 ? 11.524 54.684 67.845 1.00 37.56 157 PRO A C 1
ATOM 1269 O O . PRO A 1 157 ? 12.309 55.627 67.696 1.00 36.11 157 PRO A O 1
ATOM 1273 N N . GLY A 1 158 ? 11.285 53.771 66.906 1.00 36.34 158 GLY A N 1
ATOM 1274 C CA . GLY A 1 158 ? 11.946 53.783 65.609 1.00 32.88 158 GLY A CA 1
ATOM 1275 C C . GLY A 1 158 ? 12.019 55.129 64.894 1.00 39.04 158 GLY A C 1
ATOM 1276 O O . GLY A 1 158 ? 13.076 55.505 64.364 1.00 39.59 158 GLY A O 1
ATOM 1277 N N . THR A 1 159 ? 10.904 55.858 64.868 1.00 33.77 159 THR A N 1
ATOM 1278 C CA . THR A 1 159 ? 10.862 57.138 64.164 1.00 37.02 159 THR A CA 1
ATOM 1279 C C . THR A 1 159 ? 11.887 58.134 64.716 1.00 31.35 159 THR A C 1
ATOM 1280 O O . THR A 1 159 ? 12.540 58.852 63.958 1.00 38.93 159 THR A O 1
ATOM 1284 N N . GLU A 1 160 ? 12.043 58.156 66.032 1.00 29.23 160 GLU A N 1
ATOM 1285 C CA . GLU A 1 160 ? 13.023 59.029 66.663 1.00 33.27 160 GLU A CA 1
ATOM 1286 C C . GLU A 1 160 ? 14.421 58.532 66.327 1.00 35.76 160 GLU A C 1
ATOM 1287 O O . GLU A 1 160 ? 15.348 59.324 66.139 1.00 33.78 160 GLU A O 1
ATOM 1293 N N . VAL A 1 161 ? 14.564 57.211 66.241 1.00 25.66 161 VAL A N 1
ATOM 1294 C CA . VAL A 1 161 ? 15.843 56.614 65.909 1.00 27.54 161 VAL A CA 1
ATOM 1295 C C . VAL A 1 161 ? 16.281 57.106 64.534 1.00 29.25 161 VAL A C 1
ATOM 1296 O O . VAL A 1 161 ? 17.428 57.500 64.340 1.00 22.50 161 VAL A O 1
ATOM 1300 N N . ARG A 1 162 ? 15.354 57.088 63.585 1.00 27.73 162 ARG A N 1
ATOM 1301 C CA . ARG A 1 162 ? 15.669 57.490 62.224 1.00 31.33 162 ARG A CA 1
ATOM 1302 C C . ARG A 1 162 ? 15.903 58.990 62.167 1.00 36.54 162 ARG A C 1
ATOM 1303 O O . ARG A 1 162 ? 16.867 59.450 61.560 1.00 41.35 162 ARG A O 1
ATOM 1311 N N . GLU A 1 163 ? 15.018 59.741 62.812 1.00 30.80 163 GLU A N 1
ATOM 1312 C CA . GLU A 1 163 ? 15.051 61.196 62.755 1.00 39.15 163 GLU A CA 1
ATOM 1313 C C . GLU A 1 163 ? 16.350 61.751 63.340 1.00 41.34 163 GLU A C 1
ATOM 1314 O O . GLU A 1 163 ? 17.006 62.586 62.718 1.00 39.43 163 GLU A O 1
ATOM 1320 N N . GLU A 1 164 ? 16.729 61.278 64.527 1.00 36.73 164 GLU A N 1
ATOM 1321 C CA . GLU A 1 164 ? 17.964 61.743 65.163 1.00 34.46 164 GLU A CA 1
ATOM 1322 C C . GLU A 1 164 ? 19.186 61.375 64.335 1.00 39.85 164 GLU A C 1
ATOM 1323 O O . GLU A 1 164 ? 20.172 62.109 64.300 1.00 44.98 164 GLU A O 1
ATOM 1329 N N . TYR A 1 165 ? 19.115 60.236 63.657 1.00 31.56 165 TYR A N 1
ATOM 1330 C CA . TYR A 1 165 ? 20.221 59.810 62.826 1.00 30.63 165 TYR A CA 1
ATOM 1331 C C . TYR A 1 165 ? 20.384 60.770 61.656 1.00 36.12 165 TYR A C 1
ATOM 1332 O O . TYR A 1 165 ? 21.497 61.190 61.345 1.00 37.55 165 TYR A O 1
ATOM 1341 N N . LYS A 1 166 ? 19.270 61.126 61.021 1.00 37.23 166 LYS A N 1
ATOM 1342 C CA . LYS A 1 166 ? 19.313 61.992 59.847 1.00 45.32 166 LYS A CA 1
ATOM 1343 C C . LYS A 1 166 ? 20.043 63.294 60.165 1.00 47.93 166 LYS A C 1
ATOM 1344 O O . LYS A 1 166 ? 20.865 63.755 59.383 1.00 51.55 166 LYS A O 1
ATOM 1350 N N . ARG A 1 167 ? 19.760 63.869 61.328 1.00 46.50 167 ARG A N 1
ATOM 1351 C CA . ARG A 1 167 ? 20.389 65.126 61.717 1.00 48.69 167 ARG A CA 1
ATOM 1352 C C . ARG A 1 167 ? 21.762 64.940 62.362 1.00 44.05 167 ARG A C 1
ATOM 1353 O O . ARG A 1 167 ? 22.199 65.771 63.155 1.00 47.83 167 ARG A O 1
ATOM 1361 N N . GLY A 1 168 ? 22.437 63.850 62.012 1.00 37.24 168 GLY A N 1
ATOM 1362 C CA . GLY A 1 168 ? 23.810 63.628 62.432 1.00 34.09 168 GLY A CA 1
ATOM 1363 C C . GLY A 1 168 ? 23.969 63.191 63.868 1.00 41.08 168 GLY A C 1
ATOM 1364 O O . GLY A 1 168 ? 25.086 63.121 64.387 1.00 45.03 168 GLY A O 1
ATOM 1365 N N . PHE A 1 169 ? 22.847 62.888 64.510 1.00 37.04 169 PHE A N 1
ATOM 1366 C CA . PHE A 1 169 ? 22.838 62.503 65.914 1.00 32.57 169 PHE A CA 1
ATOM 1367 C C . PHE A 1 169 ? 22.294 61.079 66.043 1.00 39.59 169 PHE A C 1
ATOM 1368 O O . PHE A 1 169 ? 22.406 60.274 65.123 1.00 39.19 169 PHE A O 1
ATOM 1376 N N . GLY A 1 170 ? 21.692 60.778 67.185 1.00 41.22 170 GLY A N 1
ATOM 1377 C CA . GLY A 1 170 ? 21.204 59.444 67.450 1.00 40.28 170 GLY A CA 1
ATOM 1378 C C . GLY A 1 170 ? 20.521 59.343 68.798 1.00 43.22 170 GLY A C 1
ATOM 1379 O O . GLY A 1 170 ? 20.129 60.346 69.400 1.00 44.83 170 GLY A O 1
ATOM 1380 N N . VAL A 1 171 ? 20.414 58.115 69.285 1.00 34.16 171 VAL A N 1
ATOM 1381 C CA . VAL A 1 171 ? 19.557 57.796 70.414 1.00 27.96 171 VAL A CA 1
ATOM 1382 C C . VAL A 1 171 ? 20.335 56.917 71.393 1.00 27.62 171 VAL A C 1
ATOM 1383 O O . VAL A 1 171 ? 21.085 56.045 70.972 1.00 28.93 171 VAL A O 1
ATOM 1387 N N . PRO A 1 172 ? 20.192 57.166 72.707 1.00 33.74 172 PRO A N 1
ATOM 1388 C CA . PRO A 1 172 ? 20.871 56.325 73.701 1.00 30.21 172 PRO A CA 1
ATOM 1389 C C . PRO A 1 172 ? 20.512 54.857 73.481 1.00 29.63 172 PRO A C 1
ATOM 1390 O O . PRO A 1 172 ? 19.364 54.548 73.186 1.00 28.05 172 PRO A O 1
ATOM 1394 N N . THR A 1 173 ? 21.482 53.969 73.637 1.00 28.56 173 THR A N 1
ATOM 1395 C CA . THR A 1 173 ? 21.336 52.582 73.214 1.00 26.83 173 THR A CA 1
ATOM 1396 C C . THR A 1 173 ? 22.024 51.635 74.188 1.00 28.25 173 THR A C 1
ATOM 1397 O O . THR A 1 173 ? 23.088 51.945 74.718 1.00 34.27 173 THR A O 1
ATOM 1401 N N A LEU A 1 174 ? 21.424 50.471 74.399 0.50 24.53 174 LEU A N 1
ATOM 1402 N N B LEU A 1 174 ? 21.396 50.489 74.442 0.50 24.62 174 LEU A N 1
ATOM 1403 C CA A LEU A 1 174 ? 22.000 49.466 75.277 0.50 22.85 174 LEU A CA 1
ATOM 1404 C CA B LEU A 1 174 ? 21.998 49.451 75.271 0.50 22.88 174 LEU A CA 1
ATOM 1405 C C A LEU A 1 174 ? 22.473 48.273 74.450 0.50 25.02 174 LEU A C 1
ATOM 1406 C C B LEU A 1 174 ? 22.539 48.347 74.375 0.50 25.06 174 LEU A C 1
ATOM 1407 O O A LEU A 1 174 ? 21.804 47.864 73.503 0.50 24.63 174 LEU A O 1
ATOM 1408 O O B LEU A 1 174 ? 21.975 48.061 73.320 0.50 24.86 174 LEU A O 1
ATOM 1417 N N . ILE A 1 175 ? 23.629 47.720 74.798 1.00 23.28 175 ILE A N 1
ATOM 1418 C CA . ILE A 1 175 ? 24.136 46.564 74.086 1.00 19.19 175 ILE A CA 1
ATOM 1419 C C . ILE A 1 175 ? 24.449 45.437 75.042 1.00 22.12 175 ILE A C 1
ATOM 1420 O O . ILE A 1 175 ? 24.728 45.670 76.218 1.00 26.72 175 ILE A O 1
ATOM 1425 N N . ALA A 1 176 ? 24.387 44.212 74.534 1.00 18.44 176 ALA A N 1
ATOM 1426 C CA . ALA A 1 176 ? 24.738 43.047 75.331 1.00 20.20 176 ALA A CA 1
ATOM 1427 C C . ALA A 1 176 ? 25.181 41.880 74.455 1.00 25.61 176 ALA A C 1
ATOM 1428 O O . ALA A 1 176 ? 24.938 41.854 73.245 1.00 21.98 176 ALA A O 1
ATOM 1430 N N . VAL A 1 177 ? 25.831 40.912 75.086 1.00 25.76 177 VAL A N 1
ATOM 1431 C CA . VAL A 1 177 ? 26.206 39.680 74.427 1.00 20.50 177 VAL A CA 1
ATOM 1432 C C . VAL A 1 177 ? 25.817 38.572 75.385 1.00 23.83 177 VAL A C 1
ATOM 1433 O O . VAL A 1 177 ? 26.153 38.633 76.558 1.00 22.78 177 VAL A O 1
ATOM 1437 N N . HIS A 1 178 ? 25.091 37.577 74.889 1.00 20.36 178 HIS A N 1
ATOM 1438 C CA . HIS A 1 178 ? 24.634 36.465 75.712 1.00 24.57 178 HIS A CA 1
ATOM 1439 C C . HIS A 1 178 ? 25.787 35.481 75.884 1.00 28.57 178 HIS A C 1
ATOM 1440 O O . HIS A 1 178 ? 26.310 34.935 74.908 1.00 30.19 178 HIS A O 1
ATOM 1447 N N . PRO A 1 179 ? 26.213 35.270 77.131 1.00 30.90 179 PRO A N 1
ATOM 1448 C CA . PRO A 1 179 ? 27.458 34.521 77.337 1.00 31.98 179 PRO A CA 1
ATOM 1449 C C . PRO A 1 179 ? 27.374 33.051 76.909 1.00 30.10 179 PRO A C 1
ATOM 1450 O O . PRO A 1 179 ? 28.407 32.452 76.605 1.00 32.29 179 PRO A O 1
ATOM 1454 N N . GLU A 1 180 ? 26.172 32.482 76.880 1.00 28.10 180 GLU A N 1
ATOM 1455 C CA . GLU A 1 180 ? 25.990 31.119 76.390 1.00 23.75 180 GLU A CA 1
ATOM 1456 C C . GLU A 1 180 ? 26.234 31.042 74.881 1.00 27.90 180 GLU A C 1
ATOM 1457 O O . GLU A 1 180 ? 26.397 29.955 74.332 1.00 32.06 180 GLU A O 1
ATOM 1463 N N . ASN A 1 181 ? 26.248 32.194 74.212 1.00 25.17 181 ASN A N 1
ATOM 1464 C CA . ASN A 1 181 ? 26.361 32.237 72.752 1.00 20.71 181 ASN A CA 1
ATOM 1465 C C . ASN A 1 181 ? 27.328 33.299 72.266 1.00 27.99 181 ASN A C 1
ATOM 1466 O O . ASN A 1 181 ? 26.931 34.267 71.618 1.00 28.30 181 ASN A O 1
ATOM 1471 N N . ASP A 1 182 ? 28.600 33.106 72.588 1.00 27.74 182 ASP A N 1
ATOM 1472 C CA . ASP A 1 182 ? 29.665 33.941 72.071 1.00 31.15 182 ASP A CA 1
ATOM 1473 C C . ASP A 1 182 ? 30.847 33.027 71.742 1.00 34.90 182 ASP A C 1
ATOM 1474 O O . ASP A 1 182 ? 31.948 33.237 72.246 1.00 36.71 182 ASP A O 1
ATOM 1479 N N . PRO A 1 183 ? 30.612 31.992 70.910 1.00 28.14 183 PRO A N 1
ATOM 1480 C CA . PRO A 1 183 ? 31.614 30.944 70.669 1.00 29.32 183 PRO A CA 1
ATOM 1481 C C . PRO A 1 183 ? 32.904 31.445 70.011 1.00 38.99 183 PRO A C 1
ATOM 1482 O O . PRO A 1 183 ? 33.968 30.910 70.308 1.00 43.07 183 PRO A O 1
ATOM 1486 N N . LYS A 1 184 ? 32.814 32.445 69.140 1.00 40.91 184 LYS A N 1
ATOM 1487 C CA . LYS A 1 184 ? 33.996 33.008 68.495 1.00 38.19 184 LYS A CA 1
ATOM 1488 C C . LYS A 1 184 ? 34.502 34.258 69.216 1.00 40.48 184 LYS A C 1
ATOM 1489 O O . LYS A 1 184 ? 35.468 34.893 68.778 1.00 39.91 184 LYS A O 1
ATOM 1495 N N . GLY A 1 185 ? 33.847 34.612 70.319 1.00 33.27 185 GLY A N 1
ATOM 1496 C CA . GLY A 1 185 ? 34.200 35.809 71.068 1.00 30.79 185 GLY A CA 1
ATOM 1497 C C . GLY A 1 185 ? 34.050 37.110 70.291 1.00 35.02 185 GLY A C 1
ATOM 1498 O O . GLY A 1 185 ? 34.682 38.124 70.617 1.00 34.53 185 GLY A O 1
ATOM 1499 N N . GLU A 1 186 ? 33.206 37.102 69.265 1.00 28.72 186 GLU A N 1
ATOM 1500 C CA . GLU A 1 186 ? 33.013 38.318 68.474 1.00 34.49 186 GLU A CA 1
ATOM 1501 C C . GLU A 1 186 ? 31.735 39.097 68.827 1.00 27.72 186 GLU A C 1
ATOM 1502 O O . GLU A 1 186 ? 31.430 40.115 68.204 1.00 30.11 186 GLU A O 1
ATOM 1508 N N . GLY A 1 187 ? 31.005 38.618 69.833 1.00 30.49 187 GLY A N 1
ATOM 1509 C CA . GLY A 1 187 ? 29.770 39.254 70.275 1.00 29.50 187 GLY A CA 1
ATOM 1510 C C . GLY A 1 187 ? 29.847 40.769 70.388 1.00 31.75 187 GLY A C 1
ATOM 1511 O O . GLY A 1 187 ? 29.069 41.479 69.742 1.00 28.87 187 GLY A O 1
ATOM 1512 N N . MET A 1 188 ? 30.788 41.266 71.197 1.00 24.40 188 MET A N 1
ATOM 1513 C CA . MET A 1 188 ? 30.924 42.705 71.418 1.00 27.49 188 MET A CA 1
ATOM 1514 C C . MET A 1 188 ? 31.232 43.480 70.149 1.00 29.38 188 MET A C 1
ATOM 1515 O O . MET A 1 188 ? 30.719 44.579 69.952 1.00 30.57 188 MET A O 1
ATOM 1520 N N . ALA A 1 189 ? 32.061 42.913 69.281 1.00 35.14 189 ALA A N 1
ATOM 1521 C CA . ALA A 1 189 ? 32.425 43.612 68.054 1.00 29.95 189 ALA A CA 1
ATOM 1522 C C . ALA A 1 189 ? 31.212 43.742 67.144 1.00 27.62 189 ALA A C 1
ATOM 1523 O O . ALA A 1 189 ? 30.973 44.798 66.559 1.00 30.30 189 ALA A O 1
ATOM 1525 N N . ILE A 1 190 ? 30.447 42.662 67.023 1.00 23.37 190 ILE A N 1
ATOM 1526 C CA . ILE A 1 190 ? 29.217 42.704 66.245 1.00 30.54 190 ILE A CA 1
ATOM 1527 C C . ILE A 1 190 ? 28.221 43.721 66.827 1.00 27.93 190 ILE A C 1
ATOM 1528 O O . ILE A 1 190 ? 27.691 44.573 66.103 1.00 26.68 190 ILE A O 1
ATOM 1533 N N . ALA A 1 191 ? 27.987 43.641 68.133 1.00 21.61 191 ALA A N 1
ATOM 1534 C CA . ALA A 1 191 ? 27.042 44.538 68.794 1.00 23.74 191 ALA A CA 1
ATOM 1535 C C . ALA A 1 191 ? 27.466 46.003 68.694 1.00 27.83 191 ALA A C 1
ATOM 1536 O O . ALA A 1 191 ? 26.638 46.878 68.452 1.00 26.41 191 ALA A O 1
ATOM 1538 N N . LYS A 1 192 ? 28.752 46.276 68.899 1.00 24.33 192 LYS A N 1
ATOM 1539 C CA . LYS A 1 192 ? 29.233 47.651 68.812 1.00 25.24 192 LYS A CA 1
ATOM 1540 C C . LYS A 1 192 ? 29.049 48.208 67.403 1.00 26.95 192 LYS A C 1
ATOM 1541 O O . LYS A 1 192 ? 28.665 49.366 67.225 1.00 25.89 192 LYS A O 1
ATOM 1547 N N . ALA A 1 193 ? 29.309 47.375 66.402 1.00 26.15 193 ALA A N 1
ATOM 1548 C CA . ALA A 1 193 ? 29.220 47.820 65.022 1.00 28.87 193 ALA A CA 1
ATOM 1549 C C . ALA A 1 193 ? 27.765 48.046 64.645 1.00 28.36 193 ALA A C 1
ATOM 1550 O O . ALA A 1 193 ? 27.427 49.014 63.933 1.00 27.72 193 ALA A O 1
ATOM 1552 N N . TRP A 1 194 ? 26.902 47.147 65.115 1.00 22.66 194 TRP A N 1
ATOM 1553 C CA . TRP A 1 194 ? 25.469 47.295 64.873 1.00 24.76 194 TRP A CA 1
ATOM 1554 C C . TRP A 1 194 ? 24.985 48.580 65.552 1.00 28.22 194 TRP A C 1
ATOM 1555 O O . TRP A 1 194 ? 24.263 49.389 64.951 1.00 23.71 194 TRP A O 1
ATOM 1566 N N . ALA A 1 195 ? 25.408 48.786 66.797 1.00 22.93 195 ALA A N 1
ATOM 1567 C CA . ALA A 1 195 ? 24.978 49.981 67.514 1.00 28.73 195 ALA A CA 1
ATOM 1568 C C . ALA A 1 195 ? 25.457 51.236 66.791 1.00 29.03 195 ALA A C 1
ATOM 1569 O O . ALA A 1 195 ? 24.668 52.157 66.557 1.00 29.27 195 ALA A O 1
ATOM 1571 N N . ALA A 1 196 ? 26.738 51.262 66.420 1.00 21.30 196 ALA A N 1
ATOM 1572 C CA . ALA A 1 196 ? 27.296 52.420 65.715 1.00 24.57 196 ALA A CA 1
ATOM 1573 C C . ALA A 1 196 ? 26.572 52.673 64.393 1.00 23.20 196 ALA A C 1
ATOM 1574 O O . ALA A 1 196 ? 26.280 53.816 64.043 1.00 29.40 196 ALA A O 1
ATOM 1576 N N . ALA A 1 197 ? 26.270 51.609 63.661 1.00 20.04 197 ALA A N 1
ATOM 1577 C CA . ALA A 1 197 ? 25.562 51.767 62.384 1.00 25.46 197 ALA A CA 1
ATOM 1578 C C . ALA A 1 197 ? 24.158 52.387 62.518 1.00 31.98 197 ALA A C 1
ATOM 1579 O O . ALA A 1 197 ? 23.639 52.954 61.549 1.00 30.21 197 ALA A O 1
ATOM 1581 N N . THR A 1 198 ? 23.536 52.266 63.696 1.00 26.30 198 THR A N 1
ATOM 1582 C CA . THR A 1 198 ? 22.230 52.903 63.927 1.00 26.98 198 THR A CA 1
ATOM 1583 C C . THR A 1 198 ? 22.391 54.299 64.492 1.00 29.99 198 THR A C 1
ATOM 1584 O O . THR A 1 198 ? 21.420 55.040 64.597 1.00 29.29 198 THR A O 1
ATOM 1588 N N . GLY A 1 199 ? 23.619 54.640 64.878 1.00 27.88 199 GLY A N 1
ATOM 1589 C CA . GLY A 1 199 ? 23.934 55.978 65.342 1.00 32.49 199 GLY A CA 1
ATOM 1590 C C . GLY A 1 199 ? 24.034 56.116 66.850 1.00 37.53 199 GLY A C 1
ATOM 1591 O O . GLY A 1 199 ? 24.270 57.212 67.364 1.00 37.38 199 GLY A O 1
ATOM 1592 N N . GLY A 1 200 ? 23.853 55.004 67.557 1.00 34.34 200 GLY A N 1
ATOM 1593 C CA . GLY A 1 200 ? 23.811 55.014 69.006 1.00 24.28 200 GLY A CA 1
ATOM 1594 C C . GLY A 1 200 ? 25.031 55.627 69.678 1.00 27.98 200 GLY A C 1
ATOM 1595 O O . GLY A 1 200 ? 24.914 56.300 70.703 1.00 30.47 200 GLY A O 1
ATOM 1596 N N . HIS A 1 201 ? 26.206 55.395 69.105 1.00 31.09 201 HIS A N 1
ATOM 1597 C CA . HIS A 1 201 ? 27.457 55.862 69.703 1.00 33.24 201 HIS A CA 1
ATOM 1598 C C . HIS A 1 201 ? 27.562 57.375 69.658 1.00 32.55 201 HIS A C 1
ATOM 1599 O O . HIS A 1 201 ? 28.484 57.952 70.231 1.00 30.23 201 HIS A O 1
ATOM 1606 N N . ARG A 1 202 ? 26.638 58.020 68.957 1.00 28.61 202 ARG A N 1
ATOM 1607 C CA . ARG A 1 202 ? 26.637 59.473 68.908 1.00 33.08 202 ARG A CA 1
ATOM 1608 C C . ARG A 1 202 ? 25.951 60.060 70.142 1.00 38.60 202 ARG A C 1
ATOM 1609 O O . ARG A 1 202 ? 26.193 61.209 70.506 1.00 37.69 202 ARG A O 1
ATOM 1617 N N . ALA A 1 203 ? 25.097 59.265 70.781 1.00 38.55 203 ALA A N 1
ATOM 1618 C CA . ALA A 1 203 ? 24.233 59.756 71.858 1.00 37.07 203 ALA A CA 1
ATOM 1619 C C . ALA A 1 203 ? 24.568 59.132 73.208 1.00 38.23 203 ALA A C 1
ATOM 1620 O O . ALA A 1 203 ? 24.225 59.685 74.251 1.00 51.29 203 ALA A O 1
ATOM 1622 N N . GLY A 1 204 ? 25.229 57.979 73.182 1.00 26.80 204 GLY A N 1
ATOM 1623 C CA . GLY A 1 204 ? 25.617 57.283 74.397 1.00 24.61 204 GLY A CA 1
ATOM 1624 C C . GLY A 1 204 ? 25.235 55.813 74.327 1.00 32.56 204 GLY A C 1
ATOM 1625 O O . GLY A 1 204 ? 24.077 55.469 74.029 1.00 28.96 204 GLY A O 1
ATOM 1626 N N . VAL A 1 205 ? 26.198 54.934 74.580 1.00 23.30 205 VAL A N 1
ATOM 1627 C CA . VAL A 1 205 ? 25.906 53.504 74.559 1.00 29.48 205 VAL A CA 1
ATOM 1628 C C . VAL A 1 205 ? 26.259 52.865 75.891 1.00 32.83 205 VAL A C 1
ATOM 1629 O O . VAL A 1 205 ? 27.336 53.112 76.431 1.00 32.26 205 VAL A O 1
ATOM 1633 N N . LEU A 1 206 ? 25.355 52.038 76.413 1.00 28.28 206 LEU A N 1
ATOM 1634 C CA . LEU A 1 206 ? 25.597 51.348 77.679 1.00 30.62 206 LEU A CA 1
ATOM 1635 C C . LEU A 1 206 ? 25.830 49.860 77.496 1.00 29.73 206 LEU A C 1
ATOM 1636 O O . LEU A 1 206 ? 24.983 49.159 76.934 1.00 22.35 206 LEU A O 1
ATOM 1641 N N . GLU A 1 207 ? 26.977 49.386 77.977 1.00 20.67 207 GLU A N 1
ATOM 1642 C CA . GLU A 1 207 ? 27.287 47.974 77.923 1.00 28.13 207 GLU A CA 1
ATOM 1643 C C . GLU A 1 207 ? 26.598 47.275 79.078 1.00 32.79 207 GLU A C 1
ATOM 1644 O O . GLU A 1 207 ? 26.907 47.514 80.241 1.00 30.98 207 GLU A O 1
ATOM 1650 N N . SER A 1 208 ? 25.665 46.397 78.747 1.00 28.94 208 SER A N 1
ATOM 1651 C CA . SER A 1 208 ? 24.804 45.817 79.758 1.00 27.90 208 SER A CA 1
ATOM 1652 C C . SER A 1 208 ? 24.686 44.332 79.472 1.00 23.72 208 SER A C 1
ATOM 1653 O O . SER A 1 208 ? 25.622 43.727 78.961 1.00 23.38 208 SER A O 1
ATOM 1656 N N . SER A 1 209 ? 23.546 43.742 79.802 1.00 24.22 209 SER A N 1
ATOM 1657 C CA . SER A 1 209 ? 23.336 42.323 79.555 1.00 24.68 209 SER A CA 1
ATOM 1658 C C . SER A 1 209 ? 21.852 42.046 79.325 1.00 25.81 209 SER A C 1
ATOM 1659 O O . SER A 1 209 ? 20.993 42.847 79.700 1.00 22.25 209 SER A O 1
ATOM 1662 N N . PHE A 1 210 ? 21.566 40.911 78.700 1.00 23.12 210 PHE A N 1
ATOM 1663 C CA . PHE A 1 210 ? 20.207 40.498 78.440 1.00 21.80 210 PHE A CA 1
ATOM 1664 C C . PHE A 1 210 ? 19.410 40.507 79.736 1.00 24.96 210 PHE A C 1
ATOM 1665 O O . PHE A 1 210 ? 18.303 41.037 79.795 1.00 24.55 210 PHE A O 1
ATOM 1673 N N . VAL A 1 211 ? 19.993 39.927 80.778 1.00 20.27 211 VAL A N 1
ATOM 1674 C CA . VAL A 1 211 ? 19.323 39.811 82.063 1.00 18.82 211 VAL A CA 1
ATOM 1675 C C . VAL A 1 211 ? 18.994 41.178 82.688 1.00 20.65 211 VAL A C 1
ATOM 1676 O O . VAL A 1 211 ? 17.895 41.398 83.202 1.00 17.45 211 VAL A O 1
ATOM 1680 N N . ALA A 1 212 ? 19.943 42.099 82.652 1.00 19.32 212 ALA A N 1
ATOM 1681 C CA . ALA A 1 212 ? 19.717 43.394 83.287 1.00 21.18 212 ALA A CA 1
ATOM 1682 C C . ALA A 1 212 ? 18.675 44.182 82.509 1.00 16.60 212 ALA A C 1
ATOM 1683 O O . ALA A 1 212 ? 17.804 44.827 83.086 1.00 16.77 212 ALA A O 1
ATOM 1685 N N . GLU A 1 213 ? 18.789 44.145 81.187 1.00 15.37 213 GLU A N 1
ATOM 1686 C CA . GLU A 1 213 ? 17.861 44.870 80.332 1.00 18.48 213 GLU A CA 1
ATOM 1687 C C . GLU A 1 213 ? 16.455 44.365 80.606 1.00 20.13 213 GLU A C 1
ATOM 1688 O O . GLU A 1 213 ? 15.538 45.156 80.787 1.00 17.84 213 GLU A O 1
ATOM 1694 N N . VAL A 1 214 ? 16.293 43.046 80.657 1.00 21.82 214 VAL A N 1
ATOM 1695 C CA . VAL A 1 214 ? 14.956 42.469 80.803 1.00 13.99 214 VAL A CA 1
ATOM 1696 C C . VAL A 1 214 ? 14.359 42.728 82.169 1.00 16.18 214 VAL A C 1
ATOM 1697 O O . VAL A 1 214 ? 13.229 43.195 82.275 1.00 16.94 214 VAL A O 1
ATOM 1701 N N . LYS A 1 215 ? 15.123 42.439 83.224 1.00 23.28 215 LYS A N 1
ATOM 1702 C CA . LYS A 1 215 ? 14.576 42.553 84.572 1.00 19.39 215 LYS A CA 1
ATOM 1703 C C . LYS A 1 215 ? 14.204 43.998 84.892 1.00 21.12 215 LYS A C 1
ATOM 1704 O O . LYS A 1 215 ? 13.184 44.252 85.526 1.00 15.95 215 LYS A O 1
ATOM 1710 N N . SER A 1 216 ? 15.013 44.947 84.433 1.00 19.14 216 SER A N 1
ATOM 1711 C CA . SER A 1 216 ? 14.759 46.350 84.756 1.00 15.21 216 SER A CA 1
ATOM 1712 C C . SER A 1 216 ? 13.627 46.896 83.897 1.00 15.24 216 SER A C 1
ATOM 1713 O O . SER A 1 216 ? 12.775 47.645 84.373 1.00 18.14 216 SER A O 1
ATOM 1716 N N . ASP A 1 217 ? 13.596 46.497 82.634 1.00 17.94 217 ASP A N 1
ATOM 1717 C CA . ASP A 1 217 ? 12.513 46.924 81.761 1.00 16.23 217 ASP A CA 1
ATOM 1718 C C . ASP A 1 217 ? 11.148 46.511 82.318 1.00 22.08 217 ASP A C 1
ATOM 1719 O O . ASP A 1 217 ? 10.221 47.320 82.367 1.00 21.44 217 ASP A O 1
ATOM 1724 N N . LEU A 1 218 ? 11.018 45.243 82.708 1.00 19.37 218 LEU A N 1
ATOM 1725 C CA . LEU A 1 218 ? 9.760 44.749 83.264 1.00 20.59 218 LEU A CA 1
ATOM 1726 C C . LEU A 1 218 ? 9.377 45.501 84.538 1.00 22.96 218 LEU A C 1
ATOM 1727 O O . LEU A 1 218 ? 8.216 45.864 84.716 1.00 21.72 218 LEU A O 1
ATOM 1732 N N . MET A 1 219 ? 10.346 45.761 85.414 1.00 18.55 219 MET A N 1
ATOM 1733 C CA . MET A 1 219 ? 10.010 46.455 86.660 1.00 16.77 219 MET A CA 1
ATOM 1734 C C . MET A 1 219 ? 9.511 47.862 86.383 1.00 18.57 219 MET A C 1
ATOM 1735 O O . MET A 1 219 ? 8.481 48.283 86.923 1.00 14.24 219 MET A O 1
ATOM 1740 N N . GLY A 1 220 ? 10.237 48.590 85.536 1.00 19.06 220 GLY A N 1
ATOM 1741 C CA . GLY A 1 220 ? 9.865 49.958 85.207 1.00 16.67 220 GLY A CA 1
ATOM 1742 C C . GLY A 1 220 ? 8.457 50.089 84.640 1.00 19.85 220 GLY A C 1
ATOM 1743 O O . GLY A 1 220 ? 7.657 50.927 85.084 1.00 19.76 220 GLY A O 1
ATOM 1744 N N . GLU A 1 221 ? 8.145 49.253 83.656 1.00 19.35 221 GLU A N 1
ATOM 1745 C CA . GLU A 1 221 ? 6.867 49.372 82.968 1.00 22.50 221 GLU A CA 1
ATOM 1746 C C . GLU A 1 221 ? 5.715 48.977 83.888 1.00 28.54 221 GLU A C 1
ATOM 1747 O O . GLU A 1 221 ? 4.667 49.629 83.894 1.00 29.87 221 GLU A O 1
ATOM 1753 N N . GLN A 1 222 ? 5.925 47.939 84.695 1.00 25.23 222 GLN A N 1
ATOM 1754 C CA . GLN A 1 222 ? 4.870 47.434 85.576 1.00 27.46 222 GLN A CA 1
ATOM 1755 C C . GLN A 1 222 ? 4.518 48.416 86.660 1.00 25.70 222 GLN A C 1
ATOM 1756 O O . GLN A 1 222 ? 3.344 48.619 86.970 1.00 26.48 222 GLN A O 1
ATOM 1762 N N . THR A 1 223 ? 5.542 49.017 87.254 1.00 27.84 223 THR A N 1
ATOM 1763 C CA . THR A 1 223 ? 5.306 49.931 88.356 1.00 24.61 223 THR A CA 1
ATOM 1764 C C . THR A 1 223 ? 5.135 51.377 87.858 1.00 33.81 223 THR A C 1
ATOM 1765 O O . THR A 1 223 ? 4.033 51.778 87.499 1.00 55.27 223 THR A O 1
ATOM 1769 N N . ILE A 1 224 ? 6.207 52.139 87.773 1.00 24.38 224 ILE A N 1
ATOM 1770 C CA . ILE A 1 224 ? 6.088 53.558 87.473 1.00 19.59 224 ILE A CA 1
ATOM 1771 C C . ILE A 1 224 ? 5.544 53.931 86.079 1.00 19.78 224 ILE A C 1
ATOM 1772 O O . ILE A 1 224 ? 4.712 54.824 85.977 1.00 27.61 224 ILE A O 1
ATOM 1777 N N . LEU A 1 225 ? 6.008 53.282 85.013 1.00 17.91 225 LEU A N 1
ATOM 1778 C CA . LEU A 1 225 ? 5.672 53.753 83.657 1.00 23.36 225 LEU A CA 1
ATOM 1779 C C . LEU A 1 225 ? 4.189 53.606 83.279 1.00 25.38 225 LEU A C 1
ATOM 1780 O O . LEU A 1 225 ? 3.558 54.561 82.817 1.00 27.65 225 LEU A O 1
ATOM 1785 N N . CYS A 1 226 ? 3.640 52.408 83.466 1.00 21.81 226 CYS A N 1
ATOM 1786 C CA . CYS A 1 226 ? 2.272 52.128 83.057 1.00 22.97 226 CYS A CA 1
ATOM 1787 C C . CYS A 1 226 ? 1.363 51.824 84.247 1.00 18.06 226 CYS A C 1
ATOM 1788 O O . CYS A 1 226 ? 0.282 52.374 84.352 1.00 21.82 226 CYS A O 1
ATOM 1791 N N . GLY A 1 227 ? 1.807 50.954 85.144 1.00 20.27 227 GLY A N 1
ATOM 1792 C CA . GLY A 1 227 ? 1.030 50.640 86.330 1.00 18.54 227 GLY A CA 1
ATOM 1793 C C . GLY A 1 227 ? 0.639 51.869 87.137 1.00 22.44 227 GLY A C 1
ATOM 1794 O O . GLY A 1 227 ? -0.534 52.068 87.458 1.00 20.78 227 GLY A O 1
ATOM 1795 N N . MET A 1 228 ? 1.621 52.703 87.465 1.00 22.65 228 MET A N 1
ATOM 1796 C CA . MET A 1 228 ? 1.357 53.879 88.269 1.00 21.63 228 MET A CA 1
ATOM 1797 C C . MET A 1 228 ? 0.534 54.924 87.522 1.00 24.18 228 MET A C 1
ATOM 1798 O O . MET A 1 228 ? -0.368 55.527 88.099 1.00 23.63 228 MET A O 1
ATOM 1803 N N . LEU A 1 229 ? 0.835 55.151 86.249 1.00 20.02 229 LEU A N 1
ATOM 1804 C CA . LEU A 1 229 ? 0.068 56.135 85.485 1.00 16.40 229 LEU A CA 1
ATOM 1805 C C . LEU A 1 229 ? -1.415 55.735 85.356 1.00 27.21 229 LEU A C 1
ATOM 1806 O O . LEU A 1 229 ? -2.308 56.592 85.444 1.00 20.23 229 LEU A O 1
ATOM 1811 N N . GLN A 1 230 ? -1.677 54.441 85.159 1.00 15.89 230 GLN A N 1
ATOM 1812 C CA . GLN A 1 230 ? -3.057 53.957 85.115 1.00 22.46 230 GLN A CA 1
ATOM 1813 C C . GLN A 1 230 ? -3.740 54.068 86.491 1.00 25.80 230 GLN A C 1
ATOM 1814 O O . GLN A 1 230 ? -4.840 54.616 86.611 1.00 22.40 230 GLN A O 1
ATOM 1820 N N . ALA A 1 231 ? -3.092 53.538 87.523 1.00 23.81 231 ALA A N 1
ATOM 1821 C CA . ALA A 1 231 ? -3.680 53.574 88.858 1.00 27.55 231 ALA A CA 1
ATOM 1822 C C . ALA A 1 231 ? -3.896 55.024 89.270 1.00 22.94 231 ALA A C 1
ATOM 1823 O O . ALA A 1 231 ? -4.962 55.389 89.759 1.00 24.89 231 ALA A O 1
ATOM 1825 N N . GLY A 1 232 ? -2.888 55.855 89.024 1.00 17.56 232 GLY A N 1
ATOM 1826 C CA . GLY A 1 232 ? -2.955 57.272 89.354 1.00 15.09 232 GLY A CA 1
ATOM 1827 C C . GLY A 1 232 ? -4.058 58.001 88.608 1.00 30.15 232 GLY A C 1
ATOM 1828 O O . GLY A 1 232 ? -4.752 58.839 89.189 1.00 27.37 232 GLY A O 1
ATOM 1829 N N . SER A 1 233 ? -4.219 57.691 87.321 1.00 19.39 233 SER A N 1
ATOM 1830 C CA . SER A 1 233 ? -5.260 58.324 86.513 1.00 15.66 233 SER A CA 1
ATOM 1831 C C . SER A 1 233 ? -6.655 58.007 87.055 1.00 23.91 233 SER A C 1
ATOM 1832 O O . SER A 1 233 ? -7.485 58.902 87.226 1.00 23.40 233 SER A O 1
ATOM 1835 N N . LEU A 1 234 ? -6.910 56.735 87.343 1.00 25.90 234 LEU A N 1
ATOM 1836 C CA . LEU A 1 234 ? -8.218 56.331 87.857 1.00 30.91 234 LEU A CA 1
ATOM 1837 C C . LEU A 1 234 ? -8.492 56.909 89.262 1.00 30.36 234 LEU A C 1
ATOM 1838 O O . LEU A 1 234 ? -9.574 57.445 89.516 1.00 25.89 234 LEU A O 1
ATOM 1843 N N . LEU A 1 235 ? -7.511 56.806 90.159 1.00 21.78 235 LEU A N 1
ATOM 1844 C CA . LEU A 1 235 ? -7.662 57.313 91.526 1.00 26.66 235 LEU A CA 1
ATOM 1845 C C . LEU A 1 235 ? -7.929 58.808 91.540 1.00 29.22 235 LEU A C 1
ATOM 1846 O O . LEU A 1 235 ? -8.861 59.281 92.196 1.00 30.11 235 LEU A O 1
ATOM 1851 N N . CYS A 1 236 ? -7.111 59.550 90.807 1.00 22.34 236 CYS A N 1
ATOM 1852 C CA . CYS A 1 236 ? -7.241 60.997 90.791 1.00 27.68 236 CYS A CA 1
ATOM 1853 C C . CYS A 1 236 ? -8.533 61.462 90.100 1.00 28.69 236 CYS A C 1
ATOM 1854 O O . CYS A 1 236 ? -9.235 62.335 90.618 1.00 31.79 236 CYS A O 1
ATOM 1857 N N . PHE A 1 237 ? -8.863 60.875 88.951 1.00 29.48 237 PHE A N 1
ATOM 1858 C CA . PHE A 1 237 ? -10.095 61.263 88.278 1.00 29.79 237 PHE A CA 1
ATOM 1859 C C . PHE A 1 237 ? -11.295 61.009 89.180 1.00 32.40 237 PHE A C 1
ATOM 1860 O O . PHE A 1 237 ? -12.165 61.873 89.325 1.00 26.84 237 PHE A O 1
ATOM 1868 N N . ASP A 1 238 ? -11.348 59.817 89.769 1.00 27.74 238 ASP A N 1
ATOM 1869 C CA . ASP A 1 238 ? -12.468 59.464 90.631 1.00 31.48 238 ASP A CA 1
ATOM 1870 C C . ASP A 1 238 ? -12.540 60.406 91.832 1.00 39.01 238 ASP A C 1
ATOM 1871 O O . ASP A 1 238 ? -13.631 60.821 92.239 1.00 34.13 238 ASP A O 1
ATOM 1876 N N . LYS A 1 239 ? -11.380 60.770 92.376 1.00 29.86 239 LYS A N 1
ATOM 1877 C CA . LYS A 1 239 ? -11.358 61.626 93.549 1.00 28.08 239 LYS A CA 1
ATOM 1878 C C . LYS A 1 239 ? -11.866 63.013 93.203 1.00 27.63 239 LYS A C 1
ATOM 1879 O O . LYS A 1 239 ? -12.635 63.602 93.957 1.00 34.49 239 LYS A O 1
ATOM 1885 N N . LEU A 1 240 ? -11.434 63.538 92.064 1.00 26.71 240 LEU A N 1
ATOM 1886 C CA . LEU A 1 240 ? -11.877 64.863 91.651 1.00 31.29 240 LEU A CA 1
ATOM 1887 C C . LEU A 1 240 ? -13.399 64.882 91.540 1.00 36.94 240 LEU A C 1
ATOM 1888 O O . LEU A 1 240 ? -14.064 65.731 92.129 1.00 46.56 240 LEU A O 1
ATOM 1893 N N . VAL A 1 241 ? -13.947 63.927 90.798 1.00 29.83 241 VAL A N 1
ATOM 1894 C CA . VAL A 1 241 ? -15.388 63.856 90.598 1.00 34.12 241 VAL A CA 1
ATOM 1895 C C . VAL A 1 241 ? -16.115 63.728 91.937 1.00 35.71 241 VAL A C 1
ATOM 1896 O O . VAL A 1 241 ? -17.070 64.443 92.205 1.00 37.07 241 VAL A O 1
ATOM 1900 N N . GLU A 1 242 ? -15.635 62.817 92.774 1.00 34.21 242 GLU A N 1
ATOM 1901 C CA . GLU A 1 242 ? -16.217 62.559 94.084 1.00 34.54 242 GLU A CA 1
ATOM 1902 C C . GLU A 1 242 ? -16.278 63.817 94.962 1.00 41.53 242 GLU A C 1
ATOM 1903 O O . GLU A 1 242 ? -17.164 63.942 95.807 1.00 41.07 242 GLU A O 1
ATOM 1909 N N . GLU A 1 243 ? -15.335 64.738 94.767 1.00 34.38 243 GLU A N 1
ATOM 1910 C CA . GLU A 1 243 ? -15.296 65.977 95.541 1.00 32.23 243 GLU A CA 1
ATOM 1911 C C . GLU A 1 243 ? -15.905 67.169 94.798 1.00 38.10 243 GLU A C 1
ATOM 1912 O O . GLU A 1 243 ? -15.677 68.315 95.169 1.00 41.98 243 GLU A O 1
ATOM 1918 N N . GLY A 1 244 ? -16.661 66.906 93.739 1.00 39.86 244 GLY A N 1
ATOM 1919 C CA . GLY A 1 244 ? -17.418 67.965 93.095 1.00 41.13 244 GLY A CA 1
ATOM 1920 C C . GLY A 1 244 ? -16.834 68.650 91.869 1.00 42.82 244 GLY A C 1
ATOM 1921 O O . GLY A 1 244 ? -17.486 69.516 91.289 1.00 40.19 244 GLY A O 1
ATOM 1922 N N . THR A 1 245 ? -15.625 68.281 91.453 1.00 41.57 245 THR A N 1
ATOM 1923 C CA . THR A 1 245 ? -15.077 68.868 90.234 1.00 38.12 245 THR A CA 1
ATOM 1924 C C . THR A 1 245 ? -15.877 68.413 89.016 1.00 34.22 245 THR A C 1
ATOM 1925 O O . THR A 1 245 ? -16.282 67.258 88.934 1.00 33.12 245 THR A O 1
ATOM 1929 N N . ASP A 1 246 ? -16.111 69.337 88.087 1.00 31.24 246 ASP A N 1
ATOM 1930 C CA . ASP A 1 246 ? -16.759 69.036 86.814 1.00 30.92 246 ASP A CA 1
ATOM 1931 C C . ASP A 1 246 ? -16.037 67.880 86.121 1.00 39.27 246 ASP A C 1
ATOM 1932 O O . ASP A 1 246 ? -14.840 67.971 85.847 1.00 42.92 246 ASP A O 1
ATOM 1937 N N . PRO A 1 247 ? -16.760 66.784 85.841 1.00 39.41 247 PRO A N 1
ATOM 1938 C CA . PRO A 1 247 ? -16.126 65.601 85.249 1.00 36.77 247 PRO A CA 1
ATOM 1939 C C . PRO A 1 247 ? -15.294 65.898 84.000 1.00 35.30 247 PRO A C 1
ATOM 1940 O O . PRO A 1 247 ? -14.168 65.419 83.911 1.00 34.09 247 PRO A O 1
ATOM 1944 N N . ALA A 1 248 ? -15.825 66.668 83.058 1.00 26.75 248 ALA A N 1
ATOM 1945 C CA . ALA A 1 248 ? -15.083 66.950 81.834 1.00 31.34 248 ALA A CA 1
ATOM 1946 C C . ALA A 1 248 ? -13.782 67.700 82.129 1.00 34.88 248 ALA A C 1
ATOM 1947 O O . ALA A 1 248 ? -12.784 67.522 81.434 1.00 36.98 248 ALA A O 1
ATOM 1949 N N . TYR A 1 249 ? -13.806 68.552 83.149 1.00 26.71 249 TYR A N 1
ATOM 1950 C CA . TYR A 1 249 ? -12.621 69.300 83.537 1.00 28.85 249 TYR A CA 1
ATOM 1951 C C . TYR A 1 249 ? -11.609 68.384 84.223 1.00 28.83 249 TYR A C 1
ATOM 1952 O O . TYR A 1 249 ? -10.410 68.491 83.982 1.00 26.64 249 TYR A O 1
ATOM 1961 N N . ALA A 1 250 ? -12.110 67.501 85.081 1.00 26.45 250 ALA A N 1
ATOM 1962 C CA . ALA A 1 250 ? -11.294 66.483 85.726 1.00 28.42 250 ALA A CA 1
ATOM 1963 C C . ALA A 1 250 ? -10.627 65.586 84.691 1.00 32.89 250 ALA A C 1
ATOM 1964 O O . ALA A 1 250 ? -9.440 65.274 84.815 1.00 30.94 250 ALA A O 1
ATOM 1966 N N . GLU A 1 251 ? -11.378 65.155 83.678 1.00 28.87 251 GLU A N 1
ATOM 1967 C CA . GLU A 1 251 ? -10.799 64.245 82.700 1.00 30.24 251 GLU A CA 1
ATOM 1968 C C . GLU A 1 251 ? -9.662 64.910 81.924 1.00 27.84 251 GLU A C 1
ATOM 1969 O O . GLU A 1 251 ? -8.665 64.261 81.618 1.00 28.61 251 GLU A O 1
ATOM 1975 N N . LYS A 1 252 ? -9.803 66.194 81.607 1.00 31.01 252 LYS A N 1
ATOM 1976 C CA . LYS A 1 252 ? -8.743 66.896 80.873 1.00 34.08 252 LYS A CA 1
ATOM 1977 C C . LYS A 1 252 ? -7.518 67.156 81.757 1.00 37.19 252 LYS A C 1
ATOM 1978 O O . LYS A 1 252 ? -6.383 67.066 81.298 1.00 34.70 252 LYS A O 1
ATOM 1984 N N . LEU A 1 253 ? -7.766 67.489 83.021 1.00 26.55 253 LEU A N 1
ATOM 1985 C CA . LEU A 1 253 ? -6.709 67.695 83.992 1.00 30.43 253 LEU A CA 1
ATOM 1986 C C . LEU A 1 253 ? -5.804 66.464 84.071 1.00 32.09 253 LEU A C 1
ATOM 1987 O O . LEU A 1 253 ? -4.583 66.570 84.031 1.00 29.63 253 LEU A O 1
ATOM 1992 N N . ILE A 1 254 ? -6.424 65.300 84.211 1.00 22.27 254 ILE A N 1
ATOM 1993 C CA . ILE A 1 254 ? -5.704 64.046 84.288 1.00 28.56 254 ILE A CA 1
ATOM 1994 C C . ILE A 1 254 ? -5.098 63.641 82.947 1.00 30.17 254 ILE A C 1
ATOM 1995 O O . ILE A 1 254 ? -3.957 63.186 82.899 1.00 30.42 254 ILE A O 1
ATOM 2000 N N . GLN A 1 255 ? -5.851 63.808 81.861 1.00 25.47 255 GLN A N 1
ATOM 2001 C CA . GLN A 1 255 ? -5.371 63.376 80.556 1.00 21.95 255 GLN A CA 1
ATOM 2002 C C . GLN A 1 255 ? -4.074 64.077 80.167 1.00 24.43 255 GLN A C 1
ATOM 2003 O O . GLN A 1 255 ? -3.179 63.449 79.611 1.00 23.99 255 GLN A O 1
ATOM 2009 N N . PHE A 1 256 ? -3.977 65.370 80.473 1.00 19.71 256 PHE A N 1
ATOM 2010 C CA . PHE A 1 256 ? -2.848 66.187 80.026 1.00 23.73 256 PHE A CA 1
ATOM 2011 C C . PHE A 1 256 ? -1.894 66.580 81.148 1.00 25.13 256 PHE A C 1
ATOM 2012 O O . PHE A 1 256 ? -0.857 67.190 80.899 1.00 30.93 256 PHE A O 1
ATOM 2020 N N . GLY A 1 257 ? -2.255 66.236 82.378 1.00 27.37 257 GLY A N 1
ATOM 2021 C CA . GLY A 1 257 ? -1.443 66.567 83.535 1.00 24.90 257 GLY A CA 1
ATOM 2022 C C . GLY A 1 257 ? -0.124 65.814 83.572 1.00 27.31 257 GLY A C 1
ATOM 2023 O O . GLY A 1 257 ? 0.937 66.422 83.697 1.00 25.31 257 GLY A O 1
ATOM 2024 N N . TRP A 1 258 ? -0.184 64.491 83.451 1.00 23.89 258 TRP A N 1
ATOM 2025 C CA . TRP A 1 258 ? 1.030 63.685 83.484 1.00 27.48 258 TRP A CA 1
ATOM 2026 C C . TRP A 1 258 ? 2.038 64.211 82.467 1.00 24.62 258 TRP A C 1
ATOM 2027 O O . TRP A 1 258 ? 3.211 64.401 82.780 1.00 21.04 258 TRP A O 1
ATOM 2038 N N . GLU A 1 259 ? 1.564 64.457 81.250 1.00 26.37 259 GLU A N 1
ATOM 2039 C CA . GLU A 1 259 ? 2.427 64.952 80.187 1.00 21.08 259 GLU A CA 1
ATOM 2040 C C . GLU A 1 259 ? 3.067 66.279 80.582 1.00 25.80 259 GLU A C 1
ATOM 2041 O O . GLU A 1 259 ? 4.281 66.452 80.472 1.00 25.71 259 GLU A O 1
ATOM 2047 N N . THR A 1 260 ? 2.250 67.218 81.044 1.00 23.06 260 THR A N 1
ATOM 2048 C CA . THR A 1 260 ? 2.770 68.530 81.415 1.00 29.68 260 THR A CA 1
ATOM 2049 C C . THR A 1 260 ? 3.815 68.468 82.549 1.00 28.79 260 THR A C 1
ATOM 2050 O O . THR A 1 260 ? 4.892 69.058 82.445 1.00 23.66 260 THR A O 1
ATOM 2054 N N . ILE A 1 261 ? 3.512 67.749 83.625 1.00 20.02 261 ILE A N 1
ATOM 2055 C CA . ILE A 1 261 ? 4.465 67.681 84.728 1.00 22.78 261 ILE A CA 1
ATOM 2056 C C . ILE A 1 261 ? 5.712 66.861 84.389 1.00 25.64 261 ILE A C 1
ATOM 2057 O O . ILE A 1 261 ? 6.807 67.189 84.855 1.00 27.20 261 ILE A O 1
ATOM 2062 N N . THR A 1 262 ? 5.565 65.821 83.567 1.00 22.33 262 THR A N 1
ATOM 2063 C CA . THR A 1 262 ? 6.727 65.004 83.205 1.00 23.29 262 THR A CA 1
ATOM 2064 C C . THR A 1 262 ? 7.639 65.697 82.197 1.00 28.50 262 THR A C 1
ATOM 2065 O O . THR A 1 262 ? 8.783 65.279 81.989 1.00 29.97 262 THR A O 1
ATOM 2069 N N . GLU A 1 263 ? 7.152 66.764 81.576 1.00 23.37 263 GLU A N 1
ATOM 2070 C CA . GLU A 1 263 ? 8.028 67.542 80.707 1.00 22.82 263 GLU A CA 1
ATOM 2071 C C . GLU A 1 263 ? 9.103 68.276 81.547 1.00 25.60 263 GLU A C 1
ATOM 2072 O O . GLU A 1 263 ? 10.236 68.459 81.098 1.00 28.13 263 GLU A O 1
ATOM 2078 N N . ALA A 1 264 ? 8.755 68.682 82.771 1.00 25.93 264 ALA A N 1
ATOM 2079 C CA . ALA A 1 264 ? 9.747 69.258 83.685 1.00 23.92 264 ALA A CA 1
ATOM 2080 C C . ALA A 1 264 ? 10.684 68.145 84.132 1.00 20.57 264 ALA A C 1
ATOM 2081 O O . ALA A 1 264 ? 11.886 68.341 84.268 1.00 23.41 264 ALA A O 1
ATOM 2083 N N . LEU A 1 265 ? 10.112 66.966 84.344 1.00 18.09 265 LEU A N 1
ATOM 2084 C CA . LEU A 1 265 ? 10.890 65.782 84.685 1.00 17.08 265 LEU A CA 1
ATOM 2085 C C . LEU A 1 265 ? 11.907 65.474 83.581 1.00 20.56 265 LEU A C 1
ATOM 2086 O O . LEU A 1 265 ? 13.072 65.196 83.853 1.00 27.67 265 LEU A O 1
ATOM 2091 N N . LYS A 1 266 ? 11.457 65.527 82.333 1.00 19.79 266 LYS A N 1
ATOM 2092 C CA . LYS A 1 266 ? 12.341 65.292 81.200 1.00 22.68 266 LYS A CA 1
ATOM 2093 C C . LYS A 1 266 ? 13.506 66.287 81.168 1.00 29.20 266 LYS A C 1
ATOM 2094 O O . LYS A 1 266 ? 14.635 65.911 80.870 1.00 30.12 266 LYS A O 1
ATOM 2100 N N . GLN A 1 267 ? 13.228 67.548 81.488 1.00 18.79 267 GLN A N 1
ATOM 2101 C CA . GLN A 1 267 ? 14.253 68.593 81.431 1.00 20.59 267 GLN A CA 1
ATOM 2102 C C . GLN A 1 267 ? 15.195 68.613 82.633 1.00 20.60 267 GLN A C 1
ATOM 2103 O O . GLN A 1 267 ? 16.345 68.996 82.501 1.00 27.01 267 GLN A O 1
ATOM 2109 N N . GLY A 1 268 ? 14.729 68.200 83.806 1.00 26.58 268 GLY A N 1
ATOM 2110 C CA . GLY A 1 268 ? 15.579 68.303 84.979 1.00 27.16 268 GLY A CA 1
ATOM 2111 C C . GLY A 1 268 ? 15.257 67.390 86.144 1.00 24.23 268 GLY A C 1
ATOM 2112 O O . GLY A 1 268 ? 15.515 67.745 87.290 1.00 23.45 268 GLY A O 1
ATOM 2113 N N . GLY A 1 269 ? 14.703 66.218 85.856 1.00 17.21 269 GLY A N 1
ATOM 2114 C CA . GLY A 1 269 ? 14.457 65.215 86.880 1.00 16.49 269 GLY A CA 1
ATOM 2115 C C . GLY A 1 269 ? 13.399 65.623 87.886 1.00 24.00 269 GLY A C 1
ATOM 2116 O O . GLY A 1 269 ? 12.690 66.614 87.685 1.00 24.25 269 GLY A O 1
ATOM 2117 N N . ILE A 1 270 ? 13.285 64.855 88.968 1.00 26.94 270 ILE A N 1
ATOM 2118 C CA . ILE A 1 270 ? 12.307 65.147 90.012 1.00 25.72 270 ILE A CA 1
ATOM 2119 C C . ILE A 1 270 ? 12.558 66.532 90.592 1.00 20.78 270 ILE A C 1
ATOM 2120 O O . ILE A 1 270 ? 11.619 67.257 90.933 1.00 18.66 270 ILE A O 1
ATOM 2125 N N . THR A 1 271 ? 13.828 66.913 90.660 1.00 18.08 271 THR A N 1
ATOM 2126 C CA . THR A 1 271 ? 14.210 68.234 91.176 1.00 25.79 271 THR A CA 1
ATOM 2127 C C . THR A 1 271 ? 13.441 69.387 90.508 1.00 26.95 271 THR A C 1
ATOM 2128 O O . THR A 1 271 ? 12.837 70.216 91.191 1.00 24.90 271 THR A O 1
ATOM 2132 N N . LEU A 1 272 ? 13.466 69.436 89.178 1.00 25.22 272 LEU A N 1
ATOM 2133 C CA . LEU A 1 272 ? 12.815 70.519 88.441 1.00 25.05 272 LEU A CA 1
ATOM 2134 C C . LEU A 1 272 ? 11.289 70.415 88.519 1.00 23.31 272 LEU A C 1
ATOM 2135 O O . LEU A 1 272 ? 10.582 71.423 88.573 1.00 24.36 272 LEU A O 1
ATOM 2140 N N . MET A 1 273 ? 10.783 69.193 88.527 1.00 18.32 273 MET A N 1
ATOM 2141 C CA . MET A 1 273 ? 9.346 68.999 88.552 1.00 20.35 273 MET A CA 1
ATOM 2142 C C . MET A 1 273 ? 8.787 69.570 89.849 1.00 24.44 273 MET A C 1
ATOM 2143 O O . MET A 1 273 ? 7.808 70.308 89.835 1.00 24.32 273 MET A O 1
ATOM 2148 N N . MET A 1 274 ? 9.433 69.253 90.963 1.00 24.86 274 MET A N 1
ATOM 2149 C CA . MET A 1 274 ? 9.070 69.832 92.256 1.00 27.47 274 MET A CA 1
ATOM 2150 C C . MET A 1 274 ? 9.292 71.343 92.300 1.00 31.45 274 MET A C 1
ATOM 2151 O O . MET A 1 274 ? 8.509 72.064 92.913 1.00 30.59 274 MET A O 1
ATOM 2156 N N . ASP A 1 275 ? 10.351 71.823 91.646 1.00 27.08 275 ASP A N 1
ATOM 2157 C CA . ASP A 1 275 ? 10.659 73.260 91.635 1.00 23.81 275 ASP A CA 1
ATOM 2158 C C . ASP A 1 275 ? 9.592 74.138 90.975 1.00 27.11 275 ASP A C 1
ATOM 2159 O O . ASP A 1 275 ? 9.528 75.348 91.230 1.00 29.27 275 ASP A O 1
ATOM 2164 N N . ARG A 1 276 ? 8.773 73.547 90.110 1.00 20.67 276 ARG A N 1
ATOM 2165 C CA . ARG A 1 276 ? 7.720 74.302 89.435 1.00 24.72 276 ARG A CA 1
ATOM 2166 C C . ARG A 1 276 ? 6.557 74.615 90.374 1.00 21.80 276 ARG A C 1
ATOM 2167 O O . ARG A 1 276 ? 5.713 75.447 90.063 1.00 29.11 276 ARG A O 1
ATOM 2175 N N . LEU A 1 277 ? 6.507 73.944 91.517 1.00 17.74 277 LEU A N 1
ATOM 2176 C CA . LEU A 1 277 ? 5.470 74.224 92.506 1.00 26.60 277 LEU A CA 1
ATOM 2177 C C . LEU A 1 277 ? 5.860 75.423 93.378 1.00 26.57 277 LEU A C 1
ATOM 2178 O O . LEU A 1 277 ? 7.031 75.746 93.505 1.00 25.07 277 LEU A O 1
ATOM 2183 N N . SER A 1 278 ? 4.871 76.080 93.967 1.00 26.51 278 SER A N 1
ATOM 2184 C CA . SER A 1 278 ? 5.129 77.074 94.995 1.00 23.70 278 SER A CA 1
ATOM 2185 C C . SER A 1 278 ? 5.721 76.368 96.204 1.00 21.79 278 SER A C 1
ATOM 2186 O O . SER A 1 278 ? 5.570 75.153 96.366 1.00 25.28 278 SER A O 1
ATOM 2189 N N . ASN A 1 279 ? 6.360 77.125 97.080 1.00 18.24 279 ASN A N 1
ATOM 2190 C CA . ASN A 1 279 ? 7.014 76.511 98.235 1.00 24.90 279 ASN A CA 1
ATOM 2191 C C . ASN A 1 279 ? 6.108 75.665 99.147 1.00 26.88 279 ASN A C 1
ATOM 2192 O O . ASN A 1 279 ? 6.451 74.523 99.470 1.00 31.11 279 ASN A O 1
ATOM 2197 N N . PRO A 1 280 ? 4.950 76.209 99.558 1.00 23.88 280 PRO A N 1
ATOM 2198 C CA . PRO A 1 280 ? 4.085 75.379 100.405 1.00 26.28 280 PRO A CA 1
ATOM 2199 C C . PRO A 1 280 ? 3.604 74.149 99.647 1.00 27.03 280 PRO A C 1
ATOM 2200 O O . PRO A 1 280 ? 3.501 73.058 100.224 1.00 25.01 280 PRO A O 1
ATOM 2204 N N . ALA A 1 281 ? 3.303 74.315 98.365 1.00 18.62 281 ALA A N 1
ATOM 2205 C CA . ALA A 1 281 ? 2.861 73.164 97.581 1.00 25.70 281 ALA A CA 1
ATOM 2206 C C . ALA A 1 281 ? 3.985 72.136 97.470 1.00 25.32 281 ALA A C 1
ATOM 2207 O O . ALA A 1 281 ? 3.742 70.939 97.550 1.00 31.29 281 ALA A O 1
ATOM 2209 N N . LYS A 1 282 ? 5.222 72.596 97.315 1.00 23.25 282 LYS A N 1
ATOM 2210 C CA . LYS A 1 282 ? 6.340 71.657 97.242 1.00 19.47 282 LYS A CA 1
ATOM 2211 C C . LYS A 1 282 ? 6.471 70.846 98.532 1.00 22.64 282 LYS A C 1
ATOM 2212 O O . LYS A 1 282 ? 6.661 69.626 98.491 1.00 25.14 282 LYS A O 1
ATOM 2218 N N . LEU A 1 283 ? 6.360 71.519 99.676 1.00 19.36 283 LEU A N 1
ATOM 2219 C CA . LEU A 1 283 ? 6.464 70.830 100.955 1.00 24.89 283 LEU A CA 1
ATOM 2220 C C . LEU A 1 283 ? 5.372 69.760 101.096 1.00 25.47 283 LEU A C 1
ATOM 2221 O O . LEU A 1 283 ? 5.630 68.653 101.569 1.00 24.68 283 LEU A O 1
ATOM 2226 N N . ARG A 1 284 ? 4.157 70.093 100.670 1.00 18.98 284 ARG A N 1
ATOM 2227 C CA . ARG A 1 284 ? 3.044 69.155 100.728 1.00 16.48 284 ARG A CA 1
ATOM 2228 C C . ARG A 1 284 ? 3.246 67.996 99.751 1.00 20.72 284 ARG A C 1
ATOM 2229 O O . ARG A 1 284 ? 3.027 66.839 100.100 1.00 28.46 284 ARG A O 1
ATOM 2237 N N . ALA A 1 285 ? 3.673 68.308 98.534 1.00 17.41 285 ALA A N 1
ATOM 2238 C CA . ALA A 1 285 ? 3.939 67.280 97.539 1.00 24.54 285 ALA A CA 1
ATOM 2239 C C . ALA A 1 285 ? 4.977 66.298 98.083 1.00 25.49 285 ALA A C 1
ATOM 2240 O O . ALA A 1 285 ? 4.827 65.082 97.967 1.00 18.36 285 ALA A O 1
ATOM 2242 N N . TYR A 1 286 ? 6.028 66.835 98.691 1.00 21.75 286 TYR A N 1
ATOM 2243 C CA . TYR A 1 286 ? 7.078 65.997 99.253 1.00 16.25 286 TYR A CA 1
ATOM 2244 C C . TYR A 1 286 ? 6.502 65.043 100.294 1.00 21.30 286 TYR A C 1
ATOM 2245 O O . TYR A 1 286 ? 6.795 63.851 100.274 1.00 22.53 286 TYR A O 1
ATOM 2254 N N . ALA A 1 287 ? 5.690 65.573 101.209 1.00 21.40 287 ALA A N 1
ATOM 2255 C CA . ALA A 1 287 ? 5.114 64.761 102.282 1.00 20.19 287 ALA A CA 1
ATOM 2256 C C . ALA A 1 287 ? 4.161 63.677 101.762 1.00 21.58 287 ALA A C 1
ATOM 2257 O O . ALA A 1 287 ? 4.163 62.554 102.260 1.00 31.18 287 ALA A O 1
ATOM 2259 N N . LEU A 1 288 ? 3.339 64.018 100.775 1.00 19.82 288 LEU A N 1
ATOM 2260 C CA . LEU A 1 288 ? 2.439 63.044 100.151 1.00 22.61 288 LEU A CA 1
ATOM 2261 C C . LEU A 1 288 ? 3.243 61.908 99.533 1.00 20.17 288 LEU A C 1
ATOM 2262 O O . LEU A 1 288 ? 2.898 60.729 99.658 1.00 24.11 288 LEU A O 1
ATOM 2267 N N . SER A 1 289 ? 4.331 62.277 98.874 1.00 20.15 289 SER A N 1
ATOM 2268 C CA . SER A 1 289 ? 5.209 61.303 98.242 1.00 23.47 289 SER A CA 1
ATOM 2269 C C . SER A 1 289 ? 5.791 60.341 99.269 1.00 23.98 289 SER A C 1
ATOM 2270 O O . SER A 1 289 ? 5.844 59.132 99.036 1.00 28.25 289 SER A O 1
ATOM 2273 N N . GLU A 1 290 ? 6.220 60.875 100.411 1.00 16.46 290 GLU A N 1
ATOM 2274 C CA . GLU A 1 290 ? 6.767 60.024 101.472 1.00 24.48 290 GLU A CA 1
ATOM 2275 C C . GLU A 1 290 ? 5.727 59.017 102.019 1.00 20.19 290 GLU A C 1
ATOM 2276 O O . GLU A 1 290 ? 6.039 57.843 102.258 1.00 17.35 290 GLU A O 1
ATOM 2282 N N . GLN A 1 291 ? 4.496 59.476 102.205 1.00 17.61 291 GLN A N 1
ATOM 2283 C CA . GLN A 1 291 ? 3.409 58.601 102.644 1.00 17.59 291 GLN A CA 1
ATOM 2284 C C . GLN A 1 291 ? 3.091 57.558 101.581 1.00 22.42 291 GLN A C 1
ATOM 2285 O O . GLN A 1 291 ? 2.824 56.392 101.889 1.00 29.69 291 GLN A O 1
ATOM 2291 N N . LEU A 1 292 ? 3.132 57.979 100.323 1.00 23.20 292 LEU A N 1
ATOM 2292 C CA . LEU A 1 292 ? 2.884 57.048 99.226 1.00 25.75 292 LEU A CA 1
ATOM 2293 C C . LEU A 1 292 ? 3.949 55.966 99.212 1.00 22.85 292 LEU A C 1
ATOM 2294 O O . LEU A 1 292 ? 3.630 54.781 99.145 1.00 25.36 292 LEU A O 1
ATOM 2299 N N . LYS A 1 293 ? 5.214 56.371 99.308 1.00 23.28 293 LYS A N 1
ATOM 2300 C CA . LYS A 1 293 ? 6.314 55.407 99.247 1.00 27.63 293 LYS A CA 1
ATOM 2301 C C . LYS A 1 293 ? 6.184 54.366 100.358 1.00 28.30 293 LYS A C 1
ATOM 2302 O O . LYS A 1 293 ? 6.444 53.177 100.160 1.00 29.92 293 LYS A O 1
ATOM 2308 N N . GLU A 1 294 ? 5.746 54.814 101.524 1.00 22.15 294 GLU A N 1
ATOM 2309 C CA . GLU A 1 294 ? 5.584 53.910 102.653 1.00 30.47 294 GLU A CA 1
ATOM 2310 C C . GLU A 1 294 ? 4.426 52.927 102.434 1.00 26.60 294 GLU A C 1
ATOM 2311 O O . GLU A 1 294 ? 4.543 51.743 102.735 1.00 26.09 294 GLU A O 1
ATOM 2317 N N . ILE A 1 295 ? 3.316 53.412 101.894 1.00 20.96 295 ILE A N 1
ATOM 2318 C CA . ILE A 1 295 ? 2.182 52.534 101.612 1.00 26.34 295 ILE A CA 1
ATOM 2319 C C . ILE A 1 295 ? 2.476 51.526 100.494 1.00 26.32 295 ILE A C 1
ATOM 2320 O O . ILE A 1 295 ? 2.145 50.349 100.614 1.00 27.31 295 ILE A O 1
ATOM 2325 N N . MET A 1 296 ? 3.140 51.981 99.436 1.00 19.67 296 MET A N 1
ATOM 2326 C CA . MET A 1 296 ? 3.344 51.160 98.242 1.00 17.24 296 MET A CA 1
ATOM 2327 C C . MET A 1 296 ? 4.573 50.240 98.255 1.00 23.56 296 MET A C 1
ATOM 2328 O O . MET A 1 296 ? 4.664 49.335 97.427 1.00 25.47 296 MET A O 1
ATOM 2333 N N . ALA A 1 297 ? 5.506 50.446 99.181 1.00 21.14 297 ALA A N 1
ATOM 2334 C CA . ALA A 1 297 ? 6.757 49.667 99.151 1.00 20.68 297 ALA A CA 1
ATOM 2335 C C . ALA A 1 297 ? 6.563 48.141 99.068 1.00 22.44 297 ALA A C 1
ATOM 2336 O O . ALA A 1 297 ? 7.217 47.468 98.264 1.00 23.73 297 ALA A O 1
ATOM 2338 N N . PRO A 1 298 ? 5.661 47.580 99.888 1.00 20.25 298 PRO A N 1
ATOM 2339 C CA . PRO A 1 298 ? 5.479 46.124 99.760 1.00 19.34 298 PRO A CA 1
ATOM 2340 C C . PRO A 1 298 ? 4.998 45.698 98.357 1.00 23.51 298 PRO A C 1
ATOM 2341 O O . PRO A 1 298 ? 5.466 44.679 97.838 1.00 20.73 298 PRO A O 1
ATOM 2345 N N . LEU A 1 299 ? 4.100 46.469 97.748 1.00 20.29 299 LEU A N 1
ATOM 2346 C CA . LEU A 1 299 ? 3.617 46.155 96.399 1.00 18.65 299 LEU A CA 1
ATOM 2347 C C . LEU A 1 299 ? 4.732 46.241 95.354 1.00 22.44 299 LEU A C 1
ATOM 2348 O O . LEU A 1 299 ? 4.859 45.360 94.510 1.00 21.67 299 LEU A O 1
ATOM 2353 N N . PHE A 1 300 ? 5.543 47.296 95.409 1.00 22.64 300 PHE A N 1
ATOM 2354 C CA . PHE A 1 300 ? 6.652 47.426 94.461 1.00 23.26 300 PHE A CA 1
ATOM 2355 C C . PHE A 1 300 ? 7.637 46.284 94.668 1.00 22.06 300 PHE A C 1
ATOM 2356 O O . PHE A 1 300 ? 8.174 45.721 93.718 1.00 20.61 300 PHE A O 1
ATOM 2364 N N . GLN A 1 301 ? 7.864 45.932 95.923 1.00 17.90 301 GLN A N 1
ATOM 2365 C CA . GLN A 1 301 ? 8.767 44.836 96.222 1.00 11.10 301 GLN A CA 1
ATOM 2366 C C . GLN A 1 301 ? 8.244 43.510 95.690 1.00 19.59 301 GLN A C 1
ATOM 2367 O O . GLN A 1 301 ? 9.002 42.728 95.117 1.00 21.58 301 GLN A O 1
ATOM 2373 N N . LYS A 1 302 ? 6.950 43.264 95.879 1.00 18.98 302 LYS A N 1
ATOM 2374 C CA . LYS A 1 302 ? 6.333 42.057 95.348 1.00 26.51 302 LYS A CA 1
ATOM 2375 C C . LYS A 1 302 ? 6.563 41.968 93.838 1.00 24.71 302 LYS A C 1
ATOM 2376 O O . LYS A 1 302 ? 6.953 40.921 93.323 1.00 25.81 302 LYS A O 1
ATOM 2382 N N . HIS A 1 303 ? 6.339 43.072 93.134 1.00 20.61 303 HIS A N 1
ATOM 2383 C CA . HIS A 1 303 ? 6.537 43.091 91.685 1.00 17.09 303 HIS A CA 1
ATOM 2384 C C . HIS A 1 303 ? 7.990 42.808 91.284 1.00 19.45 303 HIS A C 1
ATOM 2385 O O . HIS A 1 303 ? 8.243 41.989 90.389 1.00 14.71 303 HIS A O 1
ATOM 2392 N N . MET A 1 304 ? 8.946 43.460 91.942 1.00 16.96 304 MET A N 1
ATOM 2393 C CA . MET A 1 304 ? 10.340 43.188 91.617 1.00 20.37 304 MET A CA 1
ATOM 2394 C C . MET A 1 304 ? 10.630 41.720 91.890 1.00 23.82 304 MET A C 1
ATOM 2395 O O . MET A 1 304 ? 11.289 41.048 91.096 1.00 21.84 304 MET A O 1
ATOM 2400 N N . ASP A 1 305 ? 10.116 41.228 93.014 1.00 17.12 305 ASP A N 1
ATOM 2401 C CA . ASP A 1 305 ? 10.407 39.869 93.461 1.00 17.82 305 ASP A CA 1
ATOM 2402 C C . ASP A 1 305 ? 9.887 38.817 92.483 1.00 20.92 305 ASP A C 1
ATOM 2403 O O . ASP A 1 305 ? 10.582 37.838 92.166 1.00 16.11 305 ASP A O 1
ATOM 2408 N N . ASP A 1 306 ? 8.652 39.016 92.029 1.00 17.99 306 ASP A N 1
ATOM 2409 C CA . ASP A 1 306 ? 8.035 38.116 91.059 1.00 20.84 306 ASP A CA 1
ATOM 2410 C C . ASP A 1 306 ? 8.735 38.207 89.707 1.00 19.52 306 ASP A C 1
ATOM 2411 O O . ASP A 1 306 ? 8.882 37.203 89.003 1.00 22.20 306 ASP A O 1
ATOM 2416 N N . ILE A 1 307 ? 9.177 39.411 89.357 1.00 20.19 307 ILE A N 1
ATOM 2417 C CA . ILE A 1 307 ? 9.964 39.598 88.147 1.00 21.27 307 ILE A CA 1
ATOM 2418 C C . ILE A 1 307 ? 11.269 38.802 88.235 1.00 19.88 307 ILE A C 1
ATOM 2419 O O . ILE A 1 307 ? 11.623 38.067 87.319 1.00 17.63 307 ILE A O 1
ATOM 2424 N N . ILE A 1 308 ? 11.963 38.932 89.359 1.00 18.60 308 ILE A N 1
ATOM 2425 C CA . ILE A 1 308 ? 13.214 38.207 89.579 1.00 18.34 308 ILE A CA 1
ATOM 2426 C C . ILE A 1 308 ? 13.012 36.697 89.585 1.00 22.76 308 ILE A C 1
ATOM 2427 O O . ILE A 1 308 ? 13.767 35.966 88.950 1.00 24.59 308 ILE A O 1
ATOM 2432 N N . SER A 1 309 ? 11.980 36.234 90.283 1.00 19.57 309 SER A N 1
ATOM 2433 C CA . SER A 1 309 ? 11.790 34.798 90.464 1.00 24.99 309 SER A CA 1
ATOM 2434 C C . SER A 1 309 ? 11.301 34.086 89.215 1.00 26.96 309 SER A C 1
ATOM 2435 O O . SER A 1 309 ? 11.386 32.864 89.126 1.00 20.69 309 SER A O 1
ATOM 2438 N N . GLY A 1 310 ? 10.781 34.834 88.249 1.00 28.10 310 GLY A N 1
ATOM 2439 C CA . GLY A 1 310 ? 10.240 34.200 87.061 1.00 25.11 310 GLY A CA 1
ATOM 2440 C C . GLY A 1 310 ? 8.754 33.940 87.224 1.00 24.43 310 GLY A C 1
ATOM 2441 O O . GLY A 1 310 ? 8.075 33.490 86.307 1.00 24.53 310 GLY A O 1
ATOM 2442 N N . GLU A 1 311 ? 8.248 34.252 88.406 1.00 24.49 311 GLU A N 1
ATOM 2443 C CA . GLU A 1 311 ? 6.833 34.100 88.695 1.00 22.14 311 GLU A CA 1
ATOM 2444 C C . GLU A 1 311 ? 6.017 35.069 87.833 1.00 23.16 311 GLU A C 1
ATOM 2445 O O . GLU A 1 311 ? 4.927 34.724 87.365 1.00 21.46 311 GLU A O 1
ATOM 2451 N N . PHE A 1 312 ? 6.529 36.278 87.605 1.00 17.11 312 PHE A N 1
ATOM 2452 C CA . PHE A 1 312 ? 5.785 37.190 86.753 1.00 13.77 312 PHE A CA 1
ATOM 2453 C C . PHE A 1 312 ? 5.589 36.659 85.335 1.00 17.00 312 PHE A C 1
ATOM 2454 O O . PHE A 1 312 ? 4.464 36.593 84.834 1.00 18.95 312 PHE A O 1
ATOM 2462 N N . SER A 1 313 ? 6.688 36.301 84.683 1.00 15.01 313 SER A N 1
ATOM 2463 C CA . SER A 1 313 ? 6.634 35.933 83.275 1.00 16.65 313 SER A CA 1
ATOM 2464 C C . SER A 1 313 ? 5.946 34.579 83.081 1.00 23.77 313 SER A C 1
ATOM 2465 O O . SER A 1 313 ? 5.237 34.368 82.097 1.00 28.49 313 SER A O 1
ATOM 2468 N N . SER A 1 314 ? 6.163 33.673 84.032 1.00 24.21 314 SER A N 1
ATOM 2469 C CA . SER A 1 314 ? 5.521 32.367 84.034 1.00 25.75 314 SER A CA 1
ATOM 2470 C C . SER A 1 314 ? 3.992 32.490 84.100 1.00 24.84 314 SER A C 1
ATOM 2471 O O . SER A 1 314 ? 3.260 31.831 83.353 1.00 23.99 314 SER A O 1
ATOM 2474 N N . GLY A 1 315 ? 3.520 33.336 85.011 1.00 22.23 315 GLY A N 1
ATOM 2475 C CA . GLY A 1 315 ? 2.098 33.600 85.152 1.00 27.41 315 GLY A CA 1
ATOM 2476 C C . GLY A 1 315 ? 1.501 34.236 83.908 1.00 28.07 315 GLY A C 1
ATOM 2477 O O . GLY A 1 315 ? 0.408 33.879 83.476 1.00 28.80 315 GLY A O 1
ATOM 2478 N N . MET A 1 316 ? 2.228 35.178 83.322 1.00 28.33 316 MET A N 1
ATOM 2479 C CA . MET A 1 316 ? 1.749 35.866 82.135 1.00 27.97 316 MET A CA 1
ATOM 2480 C C . MET A 1 316 ? 1.695 34.924 80.946 1.00 26.55 316 MET A C 1
ATOM 2481 O O . MET A 1 316 ? 0.733 34.923 80.186 1.00 26.91 316 MET A O 1
ATOM 2486 N N . MET A 1 317 ? 2.734 34.121 80.779 1.00 19.69 317 MET A N 1
ATOM 2487 C CA . MET A 1 317 ? 2.758 33.206 79.646 1.00 23.70 317 MET A CA 1
ATOM 2488 C C . MET A 1 317 ? 1.691 32.110 79.773 1.00 24.47 317 MET A C 1
ATOM 2489 O O . MET A 1 317 ? 1.261 31.528 78.776 1.00 25.61 317 MET A O 1
ATOM 2494 N N . ALA A 1 318 ? 1.258 31.835 80.996 1.00 18.76 318 ALA A N 1
ATOM 2495 C CA . ALA A 1 318 ? 0.107 30.957 81.180 1.00 20.79 318 ALA A CA 1
ATOM 2496 C C . ALA A 1 318 ? -1.153 31.634 80.630 1.00 22.45 318 ALA A C 1
ATOM 2497 O O . ALA A 1 318 ? -2.004 30.981 80.038 1.00 22.37 318 ALA A O 1
ATOM 2499 N N . ASP A 1 319 ? -1.266 32.948 80.817 1.00 24.02 319 ASP A N 1
ATOM 2500 C CA . ASP A 1 319 ? -2.359 33.688 80.202 1.00 16.62 319 ASP A CA 1
ATOM 2501 C C . ASP A 1 319 ? -2.231 33.662 78.679 1.00 24.15 319 ASP A C 1
ATOM 2502 O O . ASP A 1 319 ? -3.239 33.481 77.988 1.00 25.84 319 ASP A O 1
ATOM 2507 N N . TRP A 1 320 ? -1.009 33.815 78.155 1.00 21.19 320 TRP A N 1
ATOM 2508 C CA . TRP A 1 320 ? -0.801 33.753 76.700 1.00 22.14 320 TRP A CA 1
ATOM 2509 C C . TRP A 1 320 ? -1.382 32.467 76.126 1.00 27.05 320 TRP A C 1
ATOM 2510 O O . TRP A 1 320 ? -1.991 32.472 75.057 1.00 26.44 320 TRP A O 1
ATOM 2521 N N . ALA A 1 321 ? -1.156 31.365 76.835 1.00 23.25 321 ALA A N 1
ATOM 2522 C CA . ALA A 1 321 ? -1.525 30.047 76.346 1.00 26.56 321 ALA A CA 1
ATOM 2523 C C . ALA A 1 321 ? -3.015 29.810 76.547 1.00 31.51 321 ALA A C 1
ATOM 2524 O O . ALA A 1 321 ? -3.589 28.896 75.969 1.00 35.26 321 ALA A O 1
ATOM 2526 N N . ASN A 1 322 ? -3.634 30.646 77.370 1.00 30.25 322 ASN A N 1
ATOM 2527 C CA . ASN A 1 322 ? -5.072 30.574 77.589 1.00 27.43 322 ASN A CA 1
ATOM 2528 C C . ASN A 1 322 ? -5.761 31.717 76.842 1.00 30.76 322 ASN A C 1
ATOM 2529 O O . ASN A 1 322 ? -6.692 32.340 77.352 1.00 34.31 322 ASN A O 1
ATOM 2534 N N . ASP A 1 323 ? -5.258 32.009 75.643 1.00 27.84 323 ASP A N 1
ATOM 2535 C CA . ASP A 1 323 ? -5.799 33.067 74.791 1.00 26.82 323 ASP A CA 1
ATOM 2536 C C . ASP A 1 323 ? -5.949 34.429 75.460 1.00 26.01 323 ASP A C 1
ATOM 2537 O O . ASP A 1 323 ? -6.932 35.125 75.229 1.00 24.22 323 ASP A O 1
ATOM 2542 N N . ASP A 1 324 ? -4.971 34.816 76.270 1.00 24.50 324 ASP A N 1
ATOM 2543 C CA . ASP A 1 324 ? -4.937 36.172 76.824 1.00 23.16 324 ASP A CA 1
ATOM 2544 C C . ASP A 1 324 ? -6.244 36.542 77.541 1.00 27.86 324 ASP A C 1
ATOM 2545 O O . ASP A 1 324 ? -6.667 37.703 77.533 1.00 27.24 324 ASP A O 1
ATOM 2550 N N . LYS A 1 325 ? -6.879 35.547 78.149 1.00 24.82 325 LYS A N 1
ATOM 2551 C CA . LYS A 1 325 ? -8.161 35.737 78.811 1.00 31.37 325 LYS A CA 1
ATOM 2552 C C . LYS A 1 325 ? -8.095 36.847 79.859 1.00 22.32 325 LYS A C 1
ATOM 2553 O O . LYS A 1 325 ? -8.932 37.745 79.879 1.00 25.77 325 LYS A O 1
ATOM 2559 N N . LYS A 1 326 ? -7.083 36.804 80.714 1.00 17.19 326 LYS A N 1
ATOM 2560 C CA . LYS A 1 326 ? -6.976 37.796 81.769 1.00 15.92 326 LYS A CA 1
ATOM 2561 C C . LYS A 1 326 ? -6.668 39.178 81.223 1.00 21.86 326 LYS A C 1
ATOM 2562 O O . LYS A 1 326 ? -7.253 40.165 81.660 1.00 25.39 326 LYS A O 1
ATOM 2568 N N . LEU A 1 327 ? -5.770 39.244 80.246 1.00 26.49 327 LEU A N 1
ATOM 2569 C CA . LEU A 1 327 ? -5.423 40.506 79.592 1.00 23.60 327 LEU A CA 1
ATOM 2570 C C . LEU A 1 327 ? -6.678 41.191 79.056 1.00 24.86 327 LEU A C 1
ATOM 2571 O O . LEU A 1 327 ? -6.937 42.372 79.325 1.00 25.84 327 LEU A O 1
ATOM 2576 N N . LEU A 1 328 ? -7.448 40.433 78.280 1.00 25.60 328 LEU A N 1
ATOM 2577 C CA . LEU A 1 328 ? -8.611 40.962 77.580 1.00 28.74 328 LEU A CA 1
ATOM 2578 C C . LEU A 1 328 ? -9.660 41.429 78.562 1.00 26.38 328 LEU A C 1
ATOM 2579 O O . LEU A 1 328 ? -10.263 42.491 78.375 1.00 26.06 328 LEU A O 1
ATOM 2584 N N . THR A 1 329 ? -9.875 40.630 79.606 1.00 28.18 329 THR A N 1
ATOM 2585 C CA . THR A 1 329 ? -10.802 40.989 80.680 1.00 33.95 329 THR A CA 1
ATOM 2586 C C . THR A 1 329 ? -10.420 42.318 81.350 1.00 29.19 329 THR A C 1
ATOM 2587 O O . THR A 1 329 ? -11.266 43.201 81.535 1.00 26.98 329 THR A O 1
ATOM 2591 N N . TRP A 1 330 ? -9.146 42.464 81.706 1.00 22.54 330 TRP A N 1
ATOM 2592 C CA . TRP A 1 330 ? -8.696 43.687 82.378 1.00 18.97 330 TRP A CA 1
ATOM 2593 C C . TRP A 1 330 ? -8.755 44.869 81.428 1.00 21.90 330 TRP A C 1
ATOM 2594 O O . TRP A 1 330 ? -9.053 45.995 81.838 1.00 26.69 330 TRP A O 1
ATOM 2605 N N . ARG A 1 331 ? -8.471 44.608 80.153 1.00 23.69 331 ARG A N 1
ATOM 2606 C CA . ARG A 1 331 ? -8.485 45.661 79.134 1.00 26.82 331 ARG A CA 1
ATOM 2607 C C . ARG A 1 331 ? -9.910 46.194 78.951 1.00 27.42 331 ARG A C 1
ATOM 2608 O O . ARG A 1 331 ? -10.132 47.400 78.784 1.00 24.61 331 ARG A O 1
ATOM 2616 N N . GLU A 1 332 ? -10.867 45.273 78.994 1.00 22.43 332 GLU A N 1
ATOM 2617 C CA . GLU A 1 332 ? -12.281 45.601 78.852 1.00 30.75 332 GLU A CA 1
ATOM 2618 C C . GLU A 1 332 ? -12.732 46.413 80.055 1.00 25.08 332 GLU A C 1
ATOM 2619 O O . GLU A 1 332 ? -13.316 47.483 79.906 1.00 21.37 332 GLU A O 1
ATOM 2625 N N . GLU A 1 333 ? -12.454 45.911 81.252 1.00 17.11 333 GLU A N 1
ATOM 2626 C CA . GLU A 1 333 ? -12.780 46.670 82.452 1.00 23.54 333 GLU A CA 1
ATOM 2627 C C . GLU A 1 333 ? -12.158 48.064 82.385 1.00 30.57 333 GLU A C 1
ATOM 2628 O O . GLU A 1 333 ? -12.801 49.051 82.742 1.00 33.75 333 GLU A O 1
ATOM 2634 N N . THR A 1 334 ? -10.916 48.150 81.910 1.00 23.19 334 THR A N 1
ATOM 2635 C CA . THR A 1 334 ? -10.248 49.446 81.835 1.00 26.26 334 THR A CA 1
ATOM 2636 C C . THR A 1 334 ? -11.030 50.405 80.944 1.00 26.80 334 THR A C 1
ATOM 2637 O O . THR A 1 334 ? -11.228 51.567 81.297 1.00 26.33 334 THR A O 1
ATOM 2641 N N . GLY A 1 335 ? -11.488 49.900 79.799 1.00 26.89 335 GLY A N 1
ATOM 2642 C CA . GLY A 1 335 ? -12.237 50.699 78.843 1.00 25.19 335 GLY A CA 1
ATOM 2643 C C . GLY A 1 335 ? -13.620 51.108 79.328 1.00 28.36 335 GLY A C 1
ATOM 2644 O O . GLY A 1 335 ? -14.258 51.978 78.745 1.00 31.54 335 GLY A O 1
ATOM 2645 N N . LYS A 1 336 ? -14.091 50.497 80.407 1.00 25.50 336 LYS A N 1
ATOM 2646 C CA . LYS A 1 336 ? -15.370 50.906 80.968 1.00 25.73 336 LYS A CA 1
ATOM 2647 C C . LYS A 1 336 ? -15.269 51.877 82.153 1.00 33.75 336 LYS A C 1
ATOM 2648 O O . LYS A 1 336 ? -16.296 52.341 82.645 1.00 34.76 336 LYS A O 1
ATOM 2654 N N . THR A 1 337 ? -14.055 52.192 82.612 1.00 28.45 337 THR A N 1
ATOM 2655 C CA . THR A 1 337 ? -13.914 53.107 83.749 1.00 31.24 337 THR A CA 1
ATOM 2656 C C . THR A 1 337 ? -14.439 54.500 83.421 1.00 28.55 337 THR A C 1
ATOM 2657 O O . THR A 1 337 ? -14.483 54.909 82.251 1.00 23.09 337 THR A O 1
ATOM 2661 N N . ALA A 1 338 ? -14.815 55.232 84.468 1.00 26.71 338 ALA A N 1
ATOM 2662 C CA . ALA A 1 338 ? -15.345 56.578 84.309 1.00 29.93 338 ALA A CA 1
ATOM 2663 C C . ALA A 1 338 ? -14.361 57.469 83.569 1.00 28.13 338 ALA A C 1
ATOM 2664 O O . ALA A 1 338 ? -14.745 58.189 82.653 1.00 34.81 338 ALA A O 1
ATOM 2666 N N . PHE A 1 339 ? -13.094 57.437 83.968 1.00 26.80 339 PHE A N 1
ATOM 2667 C CA . PHE A 1 339 ? -12.092 58.251 83.285 1.00 26.34 339 PHE A CA 1
ATOM 2668 C C . PHE A 1 339 ? -12.008 57.950 81.785 1.00 18.26 339 PHE A C 1
ATOM 2669 O O . PHE A 1 339 ? -11.967 58.866 80.963 1.00 24.13 339 PHE A O 1
ATOM 2677 N N . GLU A 1 340 ? -11.996 56.673 81.426 1.00 21.14 340 GLU A N 1
ATOM 2678 C CA . GLU A 1 340 ? -11.885 56.303 80.015 1.00 29.89 340 GLU A CA 1
ATOM 2679 C C . GLU A 1 340 ? -13.070 56.781 79.180 1.00 33.83 340 GLU A C 1
ATOM 2680 O O . GLU A 1 340 ? -12.913 57.052 77.988 1.00 28.96 340 GLU A O 1
ATOM 2686 N N . THR A 1 341 ? -14.243 56.893 79.805 1.00 27.50 341 THR A N 1
ATOM 2687 C CA . THR A 1 341 ? -15.461 57.269 79.076 1.00 36.14 341 THR A CA 1
ATOM 2688 C C . THR A 1 341 ? -15.915 58.706 79.318 1.00 40.32 341 THR A C 1
ATOM 2689 O O . THR A 1 341 ? -16.844 59.189 78.675 1.00 39.45 341 THR A O 1
ATOM 2693 N N . ALA A 1 342 ? -15.251 59.393 80.235 1.00 32.90 342 ALA A N 1
ATOM 2694 C CA . ALA A 1 342 ? -15.625 60.754 80.557 1.00 24.58 342 ALA A CA 1
ATOM 2695 C C . ALA A 1 342 ? -15.543 61.663 79.333 1.00 28.81 342 ALA A C 1
ATOM 2696 O O . ALA A 1 342 ? -14.705 61.467 78.464 1.00 32.03 342 ALA A O 1
ATOM 2698 N N . PRO A 1 343 ? -16.420 62.675 79.268 1.00 34.14 343 PRO A N 1
ATOM 2699 C CA . PRO A 1 343 ? -16.329 63.699 78.223 1.00 27.19 343 PRO A CA 1
ATOM 2700 C C . PRO A 1 343 ? -15.138 64.594 78.525 1.00 36.79 343 PRO A C 1
ATOM 2701 O O . PRO A 1 343 ? -14.726 64.663 79.685 1.00 32.14 343 PRO A O 1
ATOM 2705 N N . GLN A 1 344 ? -14.603 65.286 77.523 1.00 38.33 344 GLN A N 1
ATOM 2706 C CA . GLN A 1 344 ? -13.452 66.150 77.761 1.00 36.41 344 GLN A CA 1
ATOM 2707 C C . GLN A 1 344 ? -13.777 67.640 77.758 1.00 37.62 344 GLN A C 1
ATOM 2708 O O . GLN A 1 344 ? -14.349 68.160 76.802 1.00 37.70 344 GLN A O 1
ATOM 2714 N N . TYR A 1 345 ? -13.372 68.326 78.822 1.00 37.97 345 TYR A N 1
ATOM 2715 C CA . TYR A 1 345 ? -13.522 69.773 78.916 1.00 38.60 345 TYR A CA 1
ATOM 2716 C C . TYR A 1 345 ? -12.995 70.481 77.668 1.00 45.75 345 TYR A C 1
ATOM 2717 O O . TYR A 1 345 ? -12.024 70.047 77.045 1.00 45.94 345 TYR A O 1
ATOM 2726 N N . GLU A 1 346 ? -13.644 71.581 77.314 1.00 48.42 346 GLU A N 1
ATOM 2727 C CA . GLU A 1 346 ? -13.403 72.237 76.037 1.00 59.24 346 GLU A CA 1
ATOM 2728 C C . GLU A 1 346 ? -12.500 73.458 76.182 1.00 51.42 346 GLU A C 1
ATOM 2729 O O . GLU A 1 346 ? -11.676 73.743 75.311 1.00 52.19 346 GLU A O 1
ATOM 2735 N N . GLY A 1 347 ? -12.657 74.174 77.289 1.00 42.54 347 GLY A N 1
ATOM 2736 C CA . GLY A 1 347 ? -11.866 75.363 77.547 1.00 42.80 347 GLY A CA 1
ATOM 2737 C C . GLY A 1 347 ? -10.387 75.091 77.794 1.00 44.58 347 GLY A C 1
ATOM 2738 O O . GLY A 1 347 ? -9.931 73.947 77.758 1.00 37.21 347 GLY A O 1
ATOM 2739 N N . LYS A 1 348 ? -9.641 76.162 78.048 1.00 49.19 348 LYS A N 1
ATOM 2740 C CA . LYS A 1 348 ? -8.203 76.078 78.271 1.00 52.43 348 LYS A CA 1
ATOM 2741 C C . LYS A 1 348 ? -7.834 75.730 79.715 1.00 45.45 348 LYS A C 1
ATOM 2742 O O . LYS A 1 348 ? -8.501 76.139 80.666 1.00 40.64 348 LYS A O 1
ATOM 2748 N N . ILE A 1 349 ? -6.773 74.946 79.860 1.00 38.56 349 ILE A N 1
ATOM 2749 C CA . ILE A 1 349 ? -6.125 74.763 81.150 1.00 35.31 349 ILE A CA 1
ATOM 2750 C C . ILE A 1 349 ? -4.665 75.178 80.999 1.00 35.26 349 ILE A C 1
ATOM 2751 O O . ILE A 1 349 ? -3.929 74.612 80.178 1.00 26.53 349 ILE A O 1
ATOM 2756 N N . GLY A 1 350 ? -4.258 76.183 81.769 1.00 29.18 350 GLY A N 1
ATOM 2757 C CA . GLY A 1 350 ? -2.930 76.757 81.629 1.00 32.35 350 GLY A CA 1
ATOM 2758 C C . GLY A 1 350 ? -1.855 75.818 82.143 1.00 34.04 350 GLY A C 1
ATOM 2759 O O . GLY A 1 350 ? -2.116 74.982 83.007 1.00 34.04 350 GLY A O 1
ATOM 2760 N N . GLU A 1 351 ? -0.643 75.956 81.620 1.00 32.87 351 GLU A N 1
ATOM 2761 C CA . GLU A 1 351 ? 0.435 75.053 81.999 1.00 30.82 351 GLU A CA 1
ATOM 2762 C C . GLU A 1 351 ? 0.642 74.965 83.504 1.00 31.33 351 GLU A C 1
ATOM 2763 O O . GLU A 1 351 ? 0.679 73.871 84.055 1.00 32.60 351 GLU A O 1
ATOM 2769 N N . GLN A 1 352 ? 0.768 76.112 84.168 1.00 30.00 352 GLN A N 1
ATOM 2770 C CA . GLN A 1 352 ? 1.023 76.127 85.607 1.00 27.45 352 GLN A CA 1
ATOM 2771 C C . GLN A 1 352 ? -0.115 75.481 86.375 1.00 29.41 352 GLN A C 1
ATOM 2772 O O . GLN A 1 352 ? 0.091 74.908 87.449 1.00 30.48 352 GLN A O 1
ATOM 2778 N N . GLU A 1 353 ? -1.316 75.566 85.812 1.00 22.89 353 GLU A N 1
ATOM 2779 C CA . GLU A 1 353 ? -2.495 74.971 86.425 1.00 23.37 353 GLU A CA 1
ATOM 2780 C C . GLU A 1 353 ? -2.377 73.468 86.586 1.00 21.82 353 GLU A C 1
ATOM 2781 O O . GLU A 1 353 ? -2.826 72.916 87.585 1.00 30.43 353 GLU A O 1
ATOM 2787 N N . TYR A 1 354 ? -1.798 72.793 85.602 1.00 25.45 354 TYR A N 1
ATOM 2788 C CA . TYR A 1 354 ? -1.566 71.359 85.748 1.00 27.31 354 TYR A CA 1
ATOM 2789 C C . TYR A 1 354 ? -0.657 71.063 86.937 1.00 26.02 354 TYR A C 1
ATOM 2790 O O . TYR A 1 354 ? -0.885 70.104 87.679 1.00 31.18 354 TYR A O 1
ATOM 2799 N N . PHE A 1 355 ? 0.376 71.878 87.125 1.00 26.31 355 PHE A N 1
ATOM 2800 C CA . PHE A 1 355 ? 1.234 71.700 88.291 1.00 21.96 355 PHE A CA 1
ATOM 2801 C C . PHE A 1 355 ? 0.444 71.980 89.570 1.00 24.25 355 PHE A C 1
ATOM 2802 O O . PHE A 1 355 ? 0.391 71.142 90.472 1.00 18.44 355 PHE A O 1
ATOM 2810 N N . ASP A 1 356 ? -0.188 73.149 89.634 1.00 23.41 356 ASP A N 1
ATOM 2811 C CA . ASP A 1 356 ? -0.790 73.610 90.887 1.00 26.86 356 ASP A CA 1
ATOM 2812 C C . ASP A 1 356 ? -2.000 72.791 91.305 1.00 31.42 356 ASP A C 1
ATOM 2813 O O . ASP A 1 356 ? -2.231 72.586 92.497 1.00 36.77 356 ASP A O 1
ATOM 2818 N N . LYS A 1 357 ? -2.771 72.325 90.329 1.00 29.90 357 LYS A N 1
ATOM 2819 C CA . LYS A 1 357 ? -3.940 71.500 90.625 1.00 28.17 357 LYS A CA 1
ATOM 2820 C C . LYS A 1 357 ? -3.577 70.018 90.696 1.00 29.81 357 LYS A C 1
ATOM 2821 O O . LYS A 1 357 ? -4.433 69.178 90.986 1.00 28.55 357 LYS A O 1
ATOM 2827 N N . GLY A 1 358 ? -2.310 69.697 90.443 1.00 27.52 358 GLY A N 1
ATOM 2828 C CA . GLY A 1 358 ? -1.884 68.306 90.405 1.00 26.30 358 GLY A CA 1
ATOM 2829 C C . GLY A 1 358 ? -0.804 67.965 91.418 1.00 28.67 358 GLY A C 1
ATOM 2830 O O . GLY A 1 358 ? 0.114 67.191 91.134 1.00 24.99 358 GLY A O 1
ATOM 2831 N N . VAL A 1 359 ? -0.915 68.540 92.608 1.00 27.98 359 VAL A N 1
ATOM 2832 C CA . VAL A 1 359 ? 0.035 68.257 93.679 1.00 23.50 359 VAL A CA 1
ATOM 2833 C C . VAL A 1 359 ? 0.177 66.751 93.924 1.00 22.46 359 VAL A C 1
ATOM 2834 O O . VAL A 1 359 ? 1.288 66.221 93.973 1.00 26.35 359 VAL A O 1
ATOM 2838 N N . LEU A 1 360 ? -0.952 66.057 94.046 1.00 19.27 360 LEU A N 1
ATOM 2839 C CA . LEU A 1 360 ? -0.934 64.615 94.246 1.00 23.10 360 LEU A CA 1
ATOM 2840 C C . LEU A 1 360 ? -0.355 63.847 93.051 1.00 25.43 360 LEU A C 1
ATOM 2841 O O . LEU A 1 360 ? 0.266 62.790 93.219 1.00 20.14 360 LEU A O 1
ATOM 2846 N N . MET A 1 361 ? -0.568 64.369 91.847 1.00 23.60 361 MET A N 1
ATOM 2847 C CA . MET A 1 361 ? -0.022 63.726 90.655 1.00 23.23 361 MET A CA 1
ATOM 2848 C C . MET A 1 361 ? 1.489 63.801 90.676 1.00 19.65 361 MET A C 1
ATOM 2849 O O . MET A 1 361 ? 2.171 62.827 90.384 1.00 21.43 361 MET A O 1
ATOM 2854 N N . ILE A 1 362 ? 2.006 64.962 91.049 1.00 23.22 362 ILE A N 1
ATOM 2855 C CA . ILE A 1 362 ? 3.441 65.137 91.184 1.00 26.72 362 ILE A CA 1
ATOM 2856 C C . ILE A 1 362 ? 3.993 64.196 92.254 1.00 25.03 362 ILE A C 1
ATOM 2857 O O . ILE A 1 362 ? 5.032 63.565 92.060 1.00 20.79 362 ILE A O 1
ATOM 2862 N N . ALA A 1 363 ? 3.289 64.080 93.376 1.00 25.05 363 ALA A N 1
ATOM 2863 C CA . ALA A 1 363 ? 3.757 63.207 94.456 1.00 20.08 363 ALA A CA 1
ATOM 2864 C C . ALA A 1 363 ? 3.752 61.729 94.047 1.00 21.21 363 ALA A C 1
ATOM 2865 O O . ALA A 1 363 ? 4.603 60.949 94.482 1.00 21.45 363 ALA A O 1
ATOM 2867 N N . MET A 1 364 ? 2.783 61.352 93.219 1.00 23.23 364 MET A N 1
ATOM 2868 C CA . MET A 1 364 ? 2.685 59.987 92.711 1.00 19.29 364 MET A CA 1
ATOM 2869 C C . MET A 1 364 ? 3.824 59.670 91.756 1.00 16.60 364 MET A C 1
ATOM 2870 O O . MET A 1 364 ? 4.365 58.568 91.782 1.00 16.39 364 MET A O 1
ATOM 2875 N N . VAL A 1 365 ? 4.169 60.632 90.904 1.00 15.45 365 VAL A N 1
ATOM 2876 C CA . VAL A 1 365 ? 5.330 60.500 90.032 1.00 16.94 365 VAL A CA 1
ATOM 2877 C C . VAL A 1 365 ? 6.616 60.312 90.844 1.00 23.66 365 VAL A C 1
ATOM 2878 O O . VAL A 1 365 ? 7.359 59.357 90.619 1.00 22.25 365 VAL A O 1
ATOM 2882 N N . LYS A 1 366 ? 6.855 61.206 91.800 1.00 19.45 366 LYS A N 1
ATOM 2883 C CA . LYS A 1 366 ? 8.035 61.131 92.650 1.00 17.66 366 LYS A CA 1
ATOM 2884 C C . LYS A 1 366 ? 8.092 59.810 93.412 1.00 18.00 366 LYS A C 1
ATOM 2885 O O . LYS A 1 366 ? 9.111 59.125 93.402 1.00 26.11 366 LYS A O 1
ATOM 2891 N N . ALA A 1 367 ? 7.000 59.452 94.074 1.00 14.59 367 ALA A N 1
ATOM 2892 C CA . ALA A 1 367 ? 6.989 58.242 94.893 1.00 17.44 367 ALA A CA 1
ATOM 2893 C C . ALA A 1 367 ? 7.204 56.982 94.044 1.00 16.69 367 ALA A C 1
ATOM 2894 O O . ALA A 1 367 ? 7.991 56.109 94.383 1.00 18.92 367 ALA A O 1
ATOM 2896 N N . GLY A 1 368 ? 6.486 56.897 92.933 1.00 16.27 368 GLY A N 1
ATOM 2897 C CA . GLY A 1 368 ? 6.563 55.730 92.082 1.00 14.96 368 GLY A CA 1
ATOM 2898 C C . GLY A 1 368 ? 7.921 55.577 91.431 1.00 16.81 368 GLY A C 1
ATOM 2899 O O . GLY A 1 368 ? 8.500 54.485 91.410 1.00 23.32 368 GLY A O 1
ATOM 2900 N N . VAL A 1 369 ? 8.442 56.670 90.897 1.00 18.37 369 VAL A N 1
ATOM 2901 C CA . VAL A 1 369 ? 9.742 56.611 90.243 1.00 26.75 369 VAL A CA 1
ATOM 2902 C C . VAL A 1 369 ? 10.868 56.302 91.255 1.00 25.58 369 VAL A C 1
ATOM 2903 O O . VAL A 1 369 ? 11.734 55.479 90.976 1.00 19.70 369 VAL A O 1
ATOM 2907 N N . GLU A 1 370 ? 10.830 56.909 92.439 1.00 17.92 370 GLU A N 1
ATOM 2908 C CA . GLU A 1 370 ? 11.851 56.610 93.451 1.00 25.96 370 GLU A CA 1
ATOM 2909 C C . GLU A 1 370 ? 11.739 55.170 93.951 1.00 28.40 370 GLU A C 1
ATOM 2910 O O . GLU A 1 370 ? 12.747 54.489 94.149 1.00 23.79 370 GLU A O 1
ATOM 2916 N N . LEU A 1 371 ? 10.508 54.715 94.172 1.00 17.60 371 LEU A N 1
ATOM 2917 C CA . LEU A 1 371 ? 10.298 53.369 94.668 1.00 23.01 371 LEU A CA 1
ATOM 2918 C C . LEU A 1 371 ? 10.751 52.344 93.616 1.00 23.91 371 LEU A C 1
ATOM 2919 O O . LEU A 1 371 ? 11.374 51.337 93.951 1.00 18.78 371 LEU A O 1
ATOM 2924 N N . ALA A 1 372 ? 10.439 52.588 92.344 1.00 17.16 372 ALA A N 1
ATOM 2925 C CA . ALA A 1 372 ? 10.832 51.628 91.317 1.00 23.94 372 ALA A CA 1
ATOM 2926 C C . ALA A 1 372 ? 12.364 51.549 91.268 1.00 21.97 372 ALA A C 1
ATOM 2927 O O . ALA A 1 372 ? 12.953 50.467 91.265 1.00 18.88 372 ALA A O 1
ATOM 2929 N N . PHE A 1 373 ? 12.993 52.716 91.259 1.00 18.37 373 PHE A N 1
ATOM 2930 C CA . PHE A 1 373 ? 14.438 52.836 91.245 1.00 16.08 373 PHE A CA 1
ATOM 2931 C C . PHE A 1 373 ? 15.088 52.141 92.455 1.00 21.20 373 PHE A C 1
ATOM 2932 O O . PHE A 1 373 ? 15.982 51.303 92.300 1.00 17.57 373 PHE A O 1
ATOM 2940 N N . GLU A 1 374 ? 14.636 52.482 93.656 1.00 18.51 374 GLU A N 1
ATOM 2941 C CA . GLU A 1 374 ? 15.191 51.881 94.872 1.00 19.66 374 GLU A CA 1
ATOM 2942 C C . GLU A 1 374 ? 15.061 50.365 94.882 1.00 23.74 374 GLU A C 1
ATOM 2943 O O . GLU A 1 374 ? 15.984 49.668 95.310 1.00 20.83 374 GLU A O 1
ATOM 2949 N N . THR A 1 375 ? 13.913 49.861 94.422 1.00 13.87 375 THR A N 1
ATOM 2950 C CA . THR A 1 375 ? 13.624 48.436 94.524 1.00 15.98 375 THR A CA 1
ATOM 2951 C C . THR A 1 375 ? 14.476 47.663 93.524 1.00 22.62 375 THR A C 1
ATOM 2952 O O . THR A 1 375 ? 14.913 46.538 93.791 1.00 25.95 375 THR A O 1
ATOM 2956 N N . MET A 1 376 ? 14.721 48.281 92.376 1.00 17.39 376 MET A N 1
ATOM 2957 C CA . MET A 1 376 ? 15.604 47.698 91.377 1.00 20.55 376 MET A CA 1
ATOM 2958 C C . MET A 1 376 ? 17.032 47.658 91.907 1.00 19.79 376 MET A C 1
ATOM 2959 O O . MET A 1 376 ? 17.710 46.642 91.791 1.00 17.75 376 MET A O 1
ATOM 2964 N N . VAL A 1 377 ? 17.489 48.772 92.475 1.00 20.96 377 VAL A N 1
ATOM 2965 C CA . VAL A 1 377 ? 18.858 48.846 92.968 1.00 19.42 377 VAL A CA 1
ATOM 2966 C C . VAL A 1 377 ? 19.039 47.854 94.107 1.00 21.04 377 VAL A C 1
ATOM 2967 O O . VAL A 1 377 ? 20.078 47.216 94.219 1.00 20.07 377 VAL A O 1
ATOM 2971 N N . ASP A 1 378 ? 18.009 47.698 94.931 1.00 21.42 378 ASP A N 1
ATOM 2972 C CA . ASP A 1 378 ? 18.047 46.708 96.007 1.00 20.87 378 ASP A CA 1
ATOM 2973 C C . ASP A 1 378 ? 18.115 45.275 95.481 1.00 26.22 378 ASP A C 1
ATOM 2974 O O . ASP A 1 378 ? 18.471 44.356 96.216 1.00 25.47 378 ASP A O 1
ATOM 2979 N N . SER A 1 379 ? 17.789 45.078 94.209 1.00 20.42 379 SER A N 1
ATOM 2980 C CA . SER A 1 379 ? 17.792 43.726 93.647 1.00 14.16 379 SER A CA 1
ATOM 2981 C C . SER A 1 379 ? 18.977 43.432 92.733 1.00 17.07 379 SER A C 1
ATOM 2982 O O . SER A 1 379 ? 18.938 42.498 91.940 1.00 26.30 379 SER A O 1
ATOM 2985 N N . GLY A 1 380 ? 20.029 44.237 92.829 1.00 20.37 380 GLY A N 1
ATOM 2986 C CA . GLY A 1 380 ? 21.256 43.940 92.113 1.00 14.02 380 GLY A CA 1
ATOM 2987 C C . GLY A 1 380 ? 21.409 44.703 90.810 1.00 21.50 380 GLY A C 1
ATOM 2988 O O . GLY A 1 380 ? 22.417 44.579 90.120 1.00 22.65 380 GLY A O 1
ATOM 2989 N N . ILE A 1 381 ? 20.403 45.494 90.470 1.00 23.60 381 ILE A N 1
ATOM 2990 C CA . ILE A 1 381 ? 20.429 46.260 89.226 1.00 24.02 381 ILE A CA 1
ATOM 2991 C C . ILE A 1 381 ? 21.188 47.552 89.467 1.00 21.49 381 ILE A C 1
ATOM 2992 O O . ILE A 1 381 ? 21.069 48.147 90.532 1.00 17.35 381 ILE A O 1
ATOM 2997 N N . ILE A 1 382 ? 21.982 47.974 88.491 1.00 21.88 382 ILE A N 1
ATOM 2998 C CA . ILE A 1 382 ? 22.792 49.177 88.643 1.00 23.67 382 ILE A CA 1
ATOM 2999 C C . ILE A 1 382 ? 21.973 50.448 88.428 1.00 24.94 382 ILE A C 1
ATOM 3000 O O . ILE A 1 382 ? 20.992 50.449 87.674 1.00 25.27 382 ILE A O 1
ATOM 3005 N N A GLU A 1 383 ? 22.377 51.521 89.103 0.50 19.06 383 GLU A N 1
ATOM 3006 N N B GLU A 1 383 ? 22.398 51.524 89.082 0.50 19.05 383 GLU A N 1
ATOM 3007 C CA A GLU A 1 383 ? 21.676 52.797 89.026 0.50 19.76 383 GLU A CA 1
ATOM 3008 C CA B GLU A 1 383 ? 21.685 52.796 89.052 0.50 19.75 383 GLU A CA 1
ATOM 3009 C C A GLU A 1 383 ? 21.343 53.199 87.594 0.50 19.06 383 GLU A C 1
ATOM 3010 C C B GLU A 1 383 ? 21.385 53.324 87.639 0.50 19.34 383 GLU A C 1
ATOM 3011 O O A GLU A 1 383 ? 20.193 53.489 87.281 0.50 19.63 383 GLU A O 1
ATOM 3012 O O B GLU A 1 383 ? 20.292 53.822 87.386 0.50 18.30 383 GLU A O 1
ATOM 3023 N N . GLU A 1 384 ? 22.355 53.231 86.733 1.00 18.45 384 GLU A N 1
ATOM 3024 C CA . GLU A 1 384 ? 22.151 53.663 85.355 1.00 19.09 384 GLU A CA 1
ATOM 3025 C C . GLU A 1 384 ? 21.025 52.865 84.678 1.00 19.87 384 GLU A C 1
ATOM 3026 O O . GLU A 1 384 ? 20.165 53.445 84.028 1.00 24.31 384 GLU A O 1
ATOM 3032 N N . SER A 1 385 ? 21.027 51.544 84.847 1.00 21.81 385 SER A N 1
ATOM 3033 C CA . SER A 1 385 ? 19.956 50.707 84.309 1.00 25.18 385 SER A CA 1
ATOM 3034 C C . SER A 1 385 ? 18.604 51.124 84.870 1.00 25.20 385 SER A C 1
ATOM 3035 O O . SER A 1 385 ? 17.633 51.250 84.132 1.00 22.26 385 SER A O 1
ATOM 3038 N N . ALA A 1 386 ? 18.548 51.330 86.181 1.00 19.66 386 ALA A N 1
ATOM 3039 C CA . ALA A 1 386 ? 17.282 51.611 86.849 1.00 17.52 386 ALA A CA 1
ATOM 3040 C C .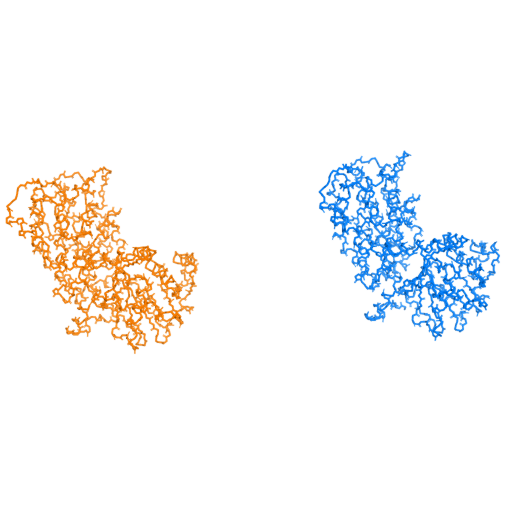 ALA A 1 386 ? 16.734 52.930 86.359 1.00 23.25 386 ALA A C 1
ATOM 3041 O O . ALA A 1 386 ? 15.524 53.080 86.164 1.00 22.91 386 ALA A O 1
ATOM 3043 N N . TYR A 1 387 ? 17.644 53.881 86.157 1.00 22.64 387 TYR A N 1
ATOM 3044 C CA . TYR A 1 387 ? 17.283 55.195 85.665 1.00 18.98 387 TYR A CA 1
ATOM 3045 C C . TYR A 1 387 ? 16.662 55.115 84.268 1.00 20.03 387 TYR A C 1
ATOM 3046 O O . TYR A 1 387 ? 15.618 55.715 84.016 1.00 22.38 387 TYR A O 1
ATOM 3055 N N . TYR A 1 388 ? 17.309 54.391 83.355 1.00 16.96 388 TYR A N 1
ATOM 3056 C CA . TYR A 1 388 ? 16.849 54.365 81.961 1.00 22.25 388 TYR A CA 1
ATOM 3057 C C . TYR A 1 388 ? 15.528 53.634 81.763 1.00 28.53 388 TYR A C 1
ATOM 3058 O O . TYR A 1 388 ? 14.841 53.847 80.766 1.00 34.93 388 TYR A O 1
ATOM 3067 N N . GLU A 1 389 ? 15.182 52.761 82.700 1.00 23.44 389 GLU A N 1
ATOM 3068 C CA . GLU A 1 389 ? 13.947 51.999 82.592 1.00 15.99 389 GLU A CA 1
ATOM 3069 C C . GLU A 1 389 ? 12.865 52.606 83.486 1.00 23.58 389 GLU A C 1
ATOM 3070 O O . GLU A 1 389 ? 11.780 52.049 83.623 1.00 23.56 389 GLU A O 1
ATOM 3076 N N . SER A 1 390 ? 13.157 53.745 84.104 1.00 19.22 390 SER A N 1
ATOM 3077 C CA . SER A 1 390 ? 12.124 54.434 84.877 1.00 25.77 390 SER A CA 1
ATOM 3078 C C . SER A 1 390 ? 11.950 55.904 84.479 1.00 29.22 390 SER A C 1
ATOM 3079 O O . SER A 1 390 ? 11.174 56.227 83.566 1.00 26.62 390 SER A O 1
ATOM 3082 N N . LEU A 1 391 ? 12.670 56.790 85.159 1.00 21.53 391 LEU A N 1
ATOM 3083 C CA . LEU A 1 391 ? 12.490 58.221 84.950 1.00 27.35 391 LEU A CA 1
ATOM 3084 C C . LEU A 1 391 ? 12.652 58.602 83.481 1.00 22.33 391 LEU A C 1
ATOM 3085 O O . LEU A 1 391 ? 11.876 59.381 82.942 1.00 21.99 391 LEU A O 1
ATOM 3090 N N . HIS A 1 392 ? 13.657 58.032 82.839 1.00 17.71 392 HIS A N 1
ATOM 3091 C CA . HIS A 1 392 ? 13.985 58.377 81.476 1.00 19.15 392 HIS A CA 1
ATOM 3092 C C . HIS A 1 392 ? 12.802 58.175 80.526 1.00 24.77 392 HIS A C 1
ATOM 3093 O O . HIS A 1 392 ? 12.577 58.993 79.641 1.00 19.99 392 HIS A O 1
ATOM 3100 N N . GLU A 1 393 ? 12.056 57.090 80.714 1.00 18.55 393 GLU A N 1
ATOM 3101 C CA . GLU A 1 393 ? 10.983 56.720 79.789 1.00 20.15 393 GLU A CA 1
ATOM 3102 C C . GLU A 1 393 ? 9.635 57.327 80.172 1.00 23.06 393 GLU A C 1
ATOM 3103 O O . GLU A 1 393 ? 8.685 57.264 79.400 1.00 27.64 393 GLU A O 1
ATOM 3109 N N . LEU A 1 394 ? 9.548 57.935 81.353 1.00 19.89 394 LEU A N 1
ATOM 3110 C CA . LEU A 1 394 ? 8.252 58.433 81.831 1.00 19.27 394 LEU A CA 1
ATOM 3111 C C . LEU A 1 394 ? 7.554 59.434 80.894 1.00 23.99 394 LEU A C 1
ATOM 3112 O O . LEU A 1 394 ? 6.368 59.294 80.635 1.00 26.41 394 LEU A O 1
ATOM 3117 N N . PRO A 1 395 ? 8.288 60.444 80.387 1.00 23.44 395 PRO A N 1
ATOM 3118 C CA . PRO A 1 395 ? 7.662 61.466 79.530 1.00 22.12 395 PRO A CA 1
ATOM 3119 C C . PRO A 1 395 ? 6.979 60.895 78.281 1.00 23.47 395 PRO A C 1
ATOM 3120 O O . PRO A 1 395 ? 5.894 61.344 77.924 1.00 29.91 395 PRO A O 1
ATOM 3124 N N . LEU A 1 396 ? 7.602 59.918 77.635 1.00 22.09 396 LEU A N 1
ATOM 3125 C CA . LEU A 1 396 ? 7.025 59.311 76.445 1.00 26.02 396 LEU A CA 1
ATOM 3126 C C . LEU A 1 396 ? 5.700 58.616 76.759 1.00 31.34 396 LEU A C 1
ATOM 3127 O O . LEU A 1 396 ? 4.730 58.753 76.015 1.00 30.46 396 LEU A O 1
ATOM 3132 N N . ILE A 1 397 ? 5.653 57.868 77.857 1.00 23.68 397 ILE A N 1
ATOM 3133 C CA . ILE A 1 397 ? 4.409 57.213 78.237 1.00 23.71 397 ILE A CA 1
ATOM 3134 C C . ILE A 1 397 ? 3.334 58.230 78.638 1.00 23.81 397 ILE A C 1
ATOM 3135 O O . ILE A 1 397 ? 2.175 58.073 78.277 1.00 28.82 397 ILE A O 1
ATOM 3140 N N . ALA A 1 398 ? 3.725 59.279 79.360 1.00 21.61 398 ALA A N 1
ATOM 3141 C CA . ALA A 1 398 ? 2.814 60.388 79.637 1.00 24.84 398 ALA A CA 1
ATOM 3142 C C . ALA A 1 398 ? 2.221 60.976 78.345 1.00 26.68 398 ALA A C 1
ATOM 3143 O O . ALA A 1 398 ? 1.057 61.388 78.311 1.00 20.18 398 ALA A O 1
ATOM 3145 N N A ASN A 1 399 ? 3.036 61.030 77.294 0.50 23.90 399 ASN A N 1
ATOM 3146 N N B ASN A 1 399 ? 3.024 61.014 77.288 0.50 23.93 399 ASN A N 1
ATOM 3147 C CA A ASN A 1 399 ? 2.593 61.557 76.006 0.50 25.66 399 ASN A CA 1
ATOM 3148 C CA B ASN A 1 399 ? 2.573 61.561 76.014 0.50 25.17 399 ASN A CA 1
ATOM 3149 C C A ASN A 1 399 ? 1.442 60.744 75.416 0.50 26.40 399 ASN A C 1
ATOM 3150 C C B ASN A 1 399 ? 1.445 60.741 75.393 0.50 26.42 399 ASN A C 1
ATOM 3151 O O A ASN A 1 399 ? 0.481 61.303 74.886 0.50 28.93 399 ASN A O 1
ATOM 3152 O O B ASN A 1 399 ? 0.503 61.293 74.823 0.50 28.78 399 ASN A O 1
ATOM 3161 N N . THR A 1 400 ? 1.545 59.421 75.504 1.00 24.85 400 THR A N 1
ATOM 3162 C CA . THR A 1 400 ? 0.530 58.544 74.934 1.00 25.89 400 THR A CA 1
ATOM 3163 C C . THR A 1 400 ? -0.805 58.771 75.621 1.00 28.41 400 THR A C 1
ATOM 3164 O O . THR A 1 400 ? -1.842 58.844 74.965 1.00 26.45 400 THR A O 1
ATOM 3168 N N . ILE A 1 401 ? -0.782 58.890 76.943 1.00 23.07 401 ILE A N 1
ATOM 3169 C CA . ILE A 1 401 ? -2.013 59.151 77.666 1.00 22.52 401 ILE A CA 1
ATOM 3170 C C . ILE A 1 401 ? -2.636 60.466 77.214 1.00 27.08 401 ILE A C 1
ATOM 3171 O O . ILE A 1 401 ? -3.866 60.581 77.061 1.00 29.35 401 ILE A O 1
ATOM 3176 N N . ALA A 1 402 ? -1.778 61.458 77.002 1.00 26.06 402 ALA A N 1
ATOM 3177 C CA . ALA A 1 402 ? -2.218 62.763 76.532 1.00 29.54 402 ALA A CA 1
ATOM 3178 C C . ALA A 1 402 ? -2.912 62.625 75.180 1.00 29.88 402 ALA A C 1
ATOM 3179 O O . ALA A 1 402 ? -3.938 63.244 74.944 1.00 30.89 402 ALA A O 1
ATOM 3181 N N A ARG A 1 403 ? -2.331 61.816 74.301 0.50 30.05 403 ARG A N 1
ATOM 3182 N N B ARG A 1 403 ? -2.357 61.795 74.304 0.50 30.03 403 ARG A N 1
ATOM 3183 C CA A ARG A 1 403 ? -2.893 61.608 72.973 0.50 33.37 403 ARG A CA 1
ATOM 3184 C CA B ARG A 1 403 ? -2.905 61.644 72.958 0.50 33.32 403 ARG A CA 1
ATOM 3185 C C A ARG A 1 403 ? -4.281 60.989 73.052 0.50 35.60 403 ARG A C 1
ATOM 3186 C C B ARG A 1 403 ? -4.257 60.923 72.926 0.50 35.38 403 ARG A C 1
ATOM 3187 O O A ARG A 1 403 ? -5.264 61.600 72.625 0.50 39.05 403 ARG A O 1
ATOM 3188 O O B ARG A 1 403 ? -5.195 61.404 72.289 0.50 39.07 403 ARG A O 1
ATOM 3203 N N . LYS A 1 404 ? -4.367 59.785 73.608 1.00 31.61 404 LYS A N 1
ATOM 3204 C CA . LYS A 1 404 ? -5.661 59.099 73.698 1.00 36.30 404 LYS A CA 1
ATOM 3205 C C . LYS A 1 404 ? -5.896 58.242 74.937 1.00 33.21 404 LYS A C 1
ATOM 3206 O O . LYS A 1 404 ? -6.401 57.128 74.839 1.00 36.64 404 LYS A O 1
ATOM 3212 N N . ARG A 1 405 ? -5.535 58.775 76.097 1.00 30.25 405 ARG A N 1
ATOM 3213 C CA . ARG A 1 405 ? -5.923 58.185 77.374 1.00 30.95 405 ARG A CA 1
ATOM 3214 C C . ARG A 1 405 ? -5.323 56.815 77.611 1.00 27.28 405 ARG A C 1
ATOM 3215 O O . ARG A 1 405 ? -4.343 56.443 76.977 1.00 25.14 405 ARG A O 1
ATOM 3223 N N . LEU A 1 406 ? -5.918 56.071 78.541 1.00 26.52 406 LEU A N 1
ATOM 3224 C CA . LEU A 1 406 ? -5.367 54.786 78.939 1.00 25.36 406 LEU A CA 1
ATOM 3225 C C . LEU A 1 406 ? -5.472 53.820 77.770 1.00 28.20 406 LEU A C 1
ATOM 3226 O O . LEU A 1 406 ? -4.628 52.938 77.599 1.00 27.87 406 LEU A O 1
ATOM 3231 N N . TYR A 1 407 ? -6.500 54.005 76.949 1.00 34.96 407 TYR A N 1
ATOM 3232 C CA . TYR A 1 407 ? -6.650 53.183 75.754 1.00 34.33 407 TYR A CA 1
ATOM 3233 C C . TYR A 1 407 ? -5.408 53.247 74.870 1.00 32.79 407 TYR A C 1
ATOM 3234 O O . TYR A 1 407 ? -4.942 52.229 74.348 1.00 27.01 407 TYR A O 1
ATOM 3243 N N . GLU A 1 408 ? -4.894 54.459 74.686 1.00 31.76 408 GLU A N 1
ATOM 3244 C CA . GLU A 1 408 ? -3.769 54.678 73.789 1.00 34.01 408 GLU A CA 1
ATOM 3245 C C . GLU A 1 408 ? -2.508 54.081 74.391 1.00 35.73 408 GLU A C 1
ATOM 3246 O O . GLU A 1 408 ? -1.681 53.495 73.684 1.00 30.45 408 GLU A O 1
ATOM 3252 N N . MET A 1 409 ? -2.360 54.238 75.700 1.00 27.46 409 MET A N 1
ATOM 3253 C CA . MET A 1 409 ? -1.198 53.700 76.374 1.00 25.36 409 MET A CA 1
ATOM 3254 C C . MET A 1 409 ? -1.188 52.189 76.177 1.00 26.01 409 MET A C 1
ATOM 3255 O O . MET A 1 409 ? -0.189 51.622 75.744 1.00 32.29 409 MET A O 1
ATOM 3260 N N . ASN A 1 410 ? -2.315 51.546 76.466 1.00 26.78 410 ASN A N 1
ATOM 3261 C CA . ASN A 1 410 ? -2.373 50.087 76.492 1.00 28.30 410 ASN A CA 1
ATOM 3262 C C . ASN A 1 410 ? -2.304 49.382 75.127 1.00 33.70 410 ASN A C 1
ATOM 3263 O O . ASN A 1 410 ? -2.048 48.171 75.062 1.00 30.47 410 ASN A O 1
ATOM 3268 N N . VAL A 1 411 ? -2.520 50.134 74.046 1.00 32.05 411 VAL A N 1
ATOM 3269 C CA . VAL A 1 411 ? -2.369 49.581 72.698 1.00 32.17 411 VAL A CA 1
ATOM 3270 C C . VAL A 1 411 ? -0.976 49.892 72.125 1.00 31.86 411 VAL A C 1
ATOM 3271 O O . VAL A 1 411 ? -0.436 49.127 71.322 1.00 38.61 411 VAL A O 1
ATOM 3275 N N . VAL A 1 412 ? -0.404 51.017 72.546 1.00 27.54 412 VAL A N 1
ATOM 3276 C CA . VAL A 1 412 ? 0.951 51.392 72.148 1.00 31.53 412 VAL A CA 1
ATOM 3277 C C . VAL A 1 412 ? 2.022 50.467 72.748 1.00 36.05 412 VAL A C 1
ATOM 3278 O O . VAL A 1 412 ? 3.012 50.144 72.089 1.00 35.70 412 VAL A O 1
ATOM 3282 N N . ILE A 1 413 ? 1.822 50.050 73.997 1.00 31.46 413 ILE A N 1
ATOM 3283 C CA . ILE A 1 413 ? 2.810 49.239 74.696 1.00 28.07 413 ILE A CA 1
ATOM 3284 C C . ILE A 1 413 ? 2.602 47.760 74.379 1.00 27.76 413 ILE A C 1
ATOM 3285 O O . ILE A 1 413 ? 1.540 47.355 73.894 1.00 23.15 413 ILE A O 1
ATOM 3290 N N . SER A 1 414 ? 3.622 46.960 74.657 1.00 18.99 414 SER A N 1
ATOM 3291 C CA . SER A 1 414 ? 3.571 45.531 74.373 1.00 21.43 414 SER A CA 1
ATOM 3292 C C . SER A 1 414 ? 2.552 44.844 75.276 1.00 24.94 414 SER A C 1
ATOM 3293 O O . SER A 1 414 ? 2.154 45.397 76.302 1.00 23.46 414 SER A O 1
ATOM 3296 N N . ASP A 1 415 ? 2.139 43.639 74.895 1.00 20.85 415 ASP A N 1
ATOM 3297 C CA . ASP A 1 415 ? 1.212 42.874 75.715 1.00 22.58 415 ASP A CA 1
ATOM 3298 C C . ASP A 1 415 ? 1.844 42.591 77.072 1.00 26.49 415 ASP A C 1
ATOM 3299 O O . ASP A 1 415 ? 1.156 42.455 78.095 1.00 24.32 415 ASP A O 1
ATOM 3304 N N . THR A 1 416 ? 3.165 42.489 77.075 1.00 21.74 416 THR A N 1
ATOM 3305 C CA . THR A 1 416 ? 3.876 42.222 78.312 1.00 23.88 416 THR A CA 1
ATOM 3306 C C . THR A 1 416 ? 3.759 43.409 79.270 1.00 20.65 416 THR A C 1
ATOM 3307 O O . THR A 1 416 ? 3.481 43.233 80.454 1.00 20.36 416 THR A O 1
ATOM 3311 N N . ALA A 1 417 ? 3.939 44.614 78.742 1.00 17.38 417 ALA A N 1
ATOM 3312 C CA . ALA A 1 417 ? 3.764 45.825 79.535 1.00 19.09 417 ALA A CA 1
ATOM 3313 C C . ALA A 1 417 ? 2.304 46.016 79.976 1.00 22.56 417 ALA A C 1
ATOM 3314 O O . ALA A 1 417 ? 2.037 46.383 81.124 1.00 20.19 417 ALA A O 1
ATOM 3316 N N . GLU A 1 418 ? 1.364 45.737 79.075 1.00 21.02 418 GLU A N 1
ATOM 3317 C CA . GLU A 1 418 ? -0.055 45.913 79.370 1.00 21.73 418 GLU A CA 1
ATOM 3318 C C . GLU A 1 418 ? -0.507 44.976 80.492 1.00 23.27 418 GLU A C 1
ATOM 3319 O O . GLU A 1 418 ? -1.154 45.393 81.464 1.00 22.12 418 GLU A O 1
ATOM 3325 N N . TYR A 1 419 ? -0.149 43.706 80.353 1.00 17.44 419 TYR A N 1
ATOM 3326 C CA . TYR A 1 419 ? -0.459 42.718 81.368 1.00 17.65 419 TYR A CA 1
ATOM 3327 C C . TYR A 1 419 ? 0.183 43.123 82.686 1.00 24.69 419 TYR A C 1
ATOM 3328 O O . TYR A 1 419 ? -0.444 43.044 83.750 1.00 24.85 419 TYR A O 1
ATOM 3337 N N . GLY A 1 420 ? 1.449 43.538 82.606 1.00 21.90 420 GLY A N 1
ATOM 3338 C CA . GLY A 1 420 ? 2.179 43.986 83.773 1.00 15.62 420 GLY A CA 1
ATOM 3339 C C . GLY A 1 420 ? 1.447 45.136 84.431 1.00 16.31 420 GLY A C 1
ATOM 3340 O O . GLY A 1 420 ? 1.261 45.161 85.639 1.00 18.77 420 GLY A O 1
ATOM 3341 N N . ASN A 1 421 ? 1.024 46.095 83.622 1.00 12.26 421 ASN A N 1
ATOM 3342 C CA . ASN A 1 421 ? 0.271 47.239 84.115 1.00 14.12 421 ASN A CA 1
ATOM 3343 C C . ASN A 1 421 ? -0.979 46.831 84.917 1.00 22.04 421 ASN A C 1
ATOM 3344 O O . ASN A 1 421 ? -1.149 47.232 86.075 1.00 20.05 421 ASN A O 1
ATOM 3349 N N . TYR A 1 422 ? -1.844 46.019 84.311 1.00 21.94 422 TYR A N 1
ATOM 3350 C CA . TYR A 1 422 ? -3.092 45.609 84.963 1.00 17.64 422 TYR A CA 1
ATOM 3351 C C . TYR A 1 422 ? -2.824 44.901 86.296 1.00 18.93 422 TYR A C 1
ATOM 3352 O O . TYR A 1 422 ? -3.466 45.180 87.301 1.00 22.00 422 TYR A O 1
ATOM 3361 N N . LEU A 1 423 ? -1.853 43.998 86.296 1.00 20.26 423 LEU A N 1
ATOM 3362 C CA . LEU A 1 423 ? -1.476 43.268 87.496 1.00 23.06 423 LEU A CA 1
ATOM 3363 C C . LEU A 1 423 ? -1.194 44.238 88.645 1.00 31.81 423 LEU A C 1
ATOM 3364 O O . LEU A 1 423 ? -1.604 44.014 89.791 1.00 28.39 423 LEU A O 1
ATOM 3369 N N . PHE A 1 424 ? -0.499 45.326 88.329 1.00 26.38 424 PHE A N 1
ATOM 3370 C CA . PHE A 1 424 ? -0.145 46.321 89.331 1.00 24.88 424 PHE A CA 1
ATOM 3371 C C . PHE A 1 424 ? -1.335 47.226 89.655 1.00 22.13 424 PHE A C 1
ATOM 3372 O O . PHE A 1 424 ? -1.703 47.392 90.814 1.00 19.98 424 PHE A O 1
ATOM 3380 N N . SER A 1 425 ? -1.890 47.835 88.614 1.00 15.66 425 SER A N 1
ATOM 3381 C CA . SER A 1 425 ? -3.025 48.757 88.715 1.00 23.48 425 SER A CA 1
ATOM 3382 C C . SER A 1 425 ? -4.145 48.214 89.586 1.00 28.27 425 SER A C 1
ATOM 3383 O O . SER A 1 425 ? -4.614 48.893 90.491 1.00 23.29 425 SER A O 1
ATOM 3386 N N . TYR A 1 426 ? -4.587 46.994 89.294 1.00 23.56 426 TYR A N 1
ATOM 3387 C CA . TYR A 1 426 ? -5.710 46.406 90.027 1.00 24.24 426 TYR A CA 1
ATOM 3388 C C . TYR A 1 426 ? -5.404 46.070 91.481 1.00 28.03 426 TYR A C 1
ATOM 3389 O O . TYR A 1 426 ? -6.315 45.826 92.268 1.00 26.75 426 TYR A O 1
ATOM 3398 N N . ALA A 1 427 ? -4.123 46.073 91.840 1.00 24.90 427 ALA A N 1
ATOM 3399 C CA . ALA A 1 427 ? -3.737 45.966 93.240 1.00 23.66 427 ALA A CA 1
ATOM 3400 C C . ALA A 1 427 ? -3.590 47.356 93.871 1.00 25.86 427 ALA A C 1
ATOM 3401 O O . ALA A 1 427 ? -3.961 47.579 95.026 1.00 23.24 427 ALA A O 1
ATOM 3403 N N . CYS A 1 428 ? -3.040 48.288 93.100 1.00 30.73 428 CYS A N 1
ATOM 3404 C CA . CYS A 1 428 ? -2.688 49.598 93.621 1.00 26.75 428 CYS A CA 1
ATOM 3405 C C . CYS A 1 428 ? -3.900 50.494 93.883 1.00 24.92 428 CYS A C 1
ATOM 3406 O O . CYS A 1 428 ? -3.897 51.280 94.834 1.00 20.30 428 CYS A O 1
ATOM 3409 N N . VAL A 1 429 ? -4.928 50.386 93.041 1.00 23.20 429 VAL A N 1
ATOM 3410 C CA . VAL A 1 429 ? -6.150 51.179 93.235 1.00 25.77 429 VAL A CA 1
ATOM 3411 C C . VAL A 1 429 ? -6.830 50.893 94.593 1.00 20.24 429 VAL A C 1
ATOM 3412 O O . VAL A 1 429 ? -7.015 51.802 95.393 1.00 28.34 429 VAL A O 1
ATOM 3416 N N . PRO A 1 430 ? -7.196 49.628 94.858 1.00 24.91 430 PRO A N 1
ATOM 3417 C CA . PRO A 1 430 ? -7.715 49.267 96.186 1.00 22.94 430 PRO A CA 1
ATOM 3418 C C . PRO A 1 430 ? -6.769 49.694 97.315 1.00 25.83 430 PRO A C 1
ATOM 3419 O O . PRO A 1 430 ? -7.208 50.244 98.327 1.00 27.37 430 PRO A O 1
ATOM 3423 N N . LEU A 1 431 ? -5.478 49.428 97.139 1.00 22.05 431 LEU A N 1
ATOM 3424 C CA . LEU A 1 431 ? -4.468 49.762 98.143 1.00 24.01 431 LEU A CA 1
ATOM 3425 C C . LEU A 1 431 ? -4.520 51.217 98.611 1.00 26.99 431 LEU A C 1
ATOM 3426 O O . LEU A 1 431 ? -4.385 51.498 99.801 1.00 32.63 431 LEU A O 1
ATOM 3431 N N . LEU A 1 432 ? -4.716 52.138 97.678 1.00 20.69 432 LEU A N 1
ATOM 3432 C CA . LEU A 1 432 ? -4.670 53.562 98.000 1.00 23.06 432 LEU A CA 1
ATOM 3433 C C . LEU A 1 432 ? -6.020 54.158 98.414 1.00 27.93 432 LEU A C 1
ATOM 3434 O O . LEU A 1 432 ? -6.133 55.371 98.609 1.00 31.94 432 LEU A O 1
ATOM 3439 N N . LYS A 1 433 ? -7.043 53.322 98.562 1.00 22.01 433 LYS A N 1
ATOM 3440 C CA . LYS A 1 433 ? -8.374 53.855 98.864 1.00 25.48 433 LYS A CA 1
ATOM 3441 C C . LYS A 1 433 ? -8.432 54.655 100.179 1.00 23.95 433 LYS A C 1
ATOM 3442 O O . LYS A 1 433 ? -8.926 55.786 100.195 1.00 27.67 433 LYS A O 1
ATOM 3448 N N . PRO A 1 434 ? -7.934 54.070 101.284 1.00 22.67 434 PRO A N 1
ATOM 3449 C CA . PRO A 1 434 ? -7.916 54.802 102.559 1.00 26.00 434 PRO A CA 1
ATOM 3450 C C . PRO A 1 434 ? -7.138 56.096 102.426 1.00 27.40 434 PRO A C 1
ATOM 3451 O O . PRO A 1 434 ? -7.576 57.135 102.904 1.00 33.64 434 PRO A O 1
ATOM 3455 N N . PHE A 1 435 ? -5.995 56.025 101.759 1.00 32.05 435 PHE A N 1
ATOM 3456 C CA . PHE A 1 435 ? -5.176 57.203 101.508 1.00 30.45 435 PHE A CA 1
ATOM 3457 C C . PHE A 1 435 ? -5.944 58.298 100.755 1.00 26.21 435 PHE A C 1
ATOM 3458 O O . PHE A 1 435 ? -5.897 59.465 101.135 1.00 20.33 435 PHE A O 1
ATOM 3466 N N . MET A 1 436 ? -6.638 57.928 99.683 1.00 23.16 436 MET A N 1
ATOM 3467 C CA . MET A 1 436 ? -7.399 58.914 98.911 1.00 23.33 436 MET A CA 1
ATOM 3468 C C . MET A 1 436 ? -8.507 59.532 99.762 1.00 31.08 436 MET A C 1
ATOM 3469 O O . MET A 1 436 ? -8.843 60.714 99.617 1.00 26.02 436 MET A O 1
ATOM 3474 N N . ALA A 1 437 ? -9.072 58.724 100.653 1.00 25.55 437 ALA A N 1
ATOM 3475 C CA . ALA A 1 437 ? -10.159 59.182 101.503 1.00 27.08 437 ALA A CA 1
ATOM 3476 C C . ALA A 1 437 ? -9.739 60.330 102.433 1.00 35.09 437 ALA A C 1
ATOM 3477 O O . ALA A 1 437 ? -10.573 61.155 102.806 1.00 32.82 437 ALA A O 1
ATOM 3479 N N . GLU A 1 438 ? -8.457 60.378 102.804 1.00 31.50 438 GLU A N 1
ATOM 3480 C CA . GLU A 1 438 ? -7.962 61.395 103.749 1.00 31.00 438 GLU A CA 1
ATOM 3481 C C . GLU A 1 438 ? -7.217 62.578 103.116 1.00 30.62 438 GLU A C 1
ATOM 3482 O O . GLU A 1 438 ? -6.553 63.321 103.827 1.00 31.10 438 GLU A O 1
ATOM 3488 N N . LEU A 1 439 ? -7.314 62.760 101.801 1.00 29.43 439 LEU A N 1
ATOM 3489 C CA . LEU A 1 439 ? -6.691 63.921 101.165 1.00 24.87 439 LEU A CA 1
ATOM 3490 C C . LEU A 1 439 ? -7.189 65.242 101.755 1.00 32.16 439 LEU A C 1
ATOM 3491 O O . LEU A 1 439 ? -8.317 65.334 102.246 1.00 27.06 439 LEU A O 1
ATOM 3496 N N . GLN A 1 440 ? -6.343 66.266 101.675 1.00 31.29 440 GLN A N 1
ATOM 3497 C CA . GLN A 1 440 ? -6.655 67.596 102.192 1.00 30.06 440 GLN A CA 1
ATOM 3498 C C . GLN A 1 440 ? -6.828 68.558 101.031 1.00 25.71 440 GLN A C 1
ATOM 3499 O O . GLN A 1 440 ? -6.306 68.322 99.948 1.00 29.57 440 GLN A O 1
ATOM 3505 N N . PRO A 1 441 ? -7.577 69.645 101.249 1.00 31.33 441 PRO A N 1
ATOM 3506 C CA . PRO A 1 441 ? -7.753 70.710 100.254 1.00 32.39 441 PRO A CA 1
ATOM 3507 C C . PRO A 1 441 ? -6.395 71.185 99.734 1.00 33.26 441 PRO A C 1
ATOM 3508 O O . PRO A 1 441 ? -5.511 71.466 100.543 1.00 36.23 441 PRO A O 1
ATOM 3512 N N . GLY A 1 442 ? -6.235 71.289 98.420 1.00 22.19 442 GLY A N 1
ATOM 3513 C CA . GLY A 1 442 ? -4.958 71.650 97.837 1.00 21.96 442 GLY A CA 1
ATOM 3514 C C . GLY A 1 442 ? -4.199 70.437 97.310 1.00 27.00 442 GLY A C 1
ATOM 3515 O O . GLY A 1 442 ? -3.389 70.543 96.386 1.00 26.25 442 GLY A O 1
ATOM 3516 N N . ASP A 1 443 ? -4.457 69.273 97.891 1.00 21.51 443 ASP A N 1
ATOM 3517 C CA . ASP A 1 443 ? -3.791 68.059 97.435 1.00 25.82 443 ASP A CA 1
ATOM 3518 C C . ASP A 1 443 ? -4.072 67.751 95.959 1.00 31.71 443 ASP A C 1
ATOM 3519 O O . ASP A 1 443 ? -3.200 67.244 95.255 1.00 30.91 443 ASP A O 1
ATOM 3524 N N . LEU A 1 444 ? -5.276 68.072 95.488 1.00 30.12 444 LEU A N 1
ATOM 3525 C CA . LEU A 1 444 ? -5.689 67.701 94.129 1.00 34.10 444 LEU A CA 1
ATOM 3526 C C . LEU A 1 444 ? -6.872 68.537 93.656 1.00 37.42 444 LEU A C 1
ATOM 3527 O O . LEU A 1 444 ? -7.915 68.567 94.305 1.00 36.13 444 LEU A O 1
ATOM 3532 N N . GLY A 1 445 ? -6.704 69.216 92.527 1.00 36.06 445 GLY A N 1
ATOM 3533 C CA . GLY A 1 445 ? -7.783 69.984 91.932 1.00 36.61 445 GLY A CA 1
ATOM 3534 C C . GLY A 1 445 ? -7.845 71.451 92.321 1.00 38.27 445 GLY A C 1
ATOM 3535 O O . GLY A 1 445 ? -8.670 72.190 91.792 1.00 33.15 445 GLY A O 1
ATOM 3536 N N . LYS A 1 446 ? -6.971 71.883 93.228 1.00 33.27 446 LYS A N 1
ATOM 3537 C CA . LYS A 1 446 ? -6.991 73.262 93.715 1.00 33.69 446 LYS A CA 1
ATOM 3538 C C . LYS A 1 446 ? -5.588 73.668 94.133 1.00 32.34 446 LYS A C 1
ATOM 3539 O O . LYS A 1 446 ? -4.885 72.894 94.781 1.00 31.43 446 LYS A O 1
ATOM 3545 N N . ALA A 1 447 ? -5.172 74.874 93.767 1.00 31.43 447 ALA A N 1
ATOM 3546 C CA . ALA A 1 447 ? -3.811 75.312 94.082 1.00 32.34 447 ALA A CA 1
ATOM 3547 C C . ALA A 1 447 ? -3.599 75.476 95.585 1.00 32.23 447 ALA A C 1
ATOM 3548 O O . ALA A 1 447 ? -4.512 75.843 96.329 1.00 26.99 447 ALA A O 1
ATOM 3550 N N . ILE A 1 448 ? -2.394 75.156 96.033 1.00 33.70 448 ILE A N 1
ATOM 3551 C CA . ILE A 1 448 ? -1.998 75.492 97.385 1.00 34.18 448 ILE A CA 1
ATOM 3552 C C . ILE A 1 448 ? -1.356 76.865 97.294 1.00 32.54 448 ILE A C 1
ATOM 3553 O O . ILE A 1 448 ? -0.398 77.052 96.544 1.00 33.71 448 ILE A O 1
ATOM 3558 N N . PRO A 1 449 ? -1.900 77.831 98.045 1.00 34.82 449 PRO A N 1
ATOM 3559 C CA . PRO A 1 449 ? -1.451 79.230 98.009 1.00 43.02 449 PRO A CA 1
ATOM 3560 C C . PRO A 1 449 ? 0.045 79.342 98.259 1.00 43.83 449 PRO A C 1
ATOM 3561 O O . PRO A 1 449 ? 0.505 78.857 99.296 1.00 46.09 449 PRO A O 1
ATOM 3565 N N . GLU A 1 450 ? 0.783 79.944 97.326 1.00 40.78 450 GLU A N 1
ATOM 3566 C CA . GLU A 1 450 ? 2.179 80.314 97.557 1.00 45.65 450 GLU A CA 1
ATOM 3567 C C . GLU A 1 450 ? 2.280 81.180 98.825 1.00 44.60 450 GLU A C 1
ATOM 3568 O O . GLU A 1 450 ? 1.288 81.744 99.288 1.00 42.65 450 GLU A O 1
ATOM 3574 N N . GLY A 1 451 ? 3.471 81.278 99.398 1.00 40.00 451 GLY A N 1
ATOM 3575 C CA . GLY A 1 451 ? 3.635 82.041 100.622 1.00 36.61 451 GLY A CA 1
ATOM 3576 C C . GLY A 1 451 ? 4.857 81.637 101.416 1.00 33.08 451 GLY A C 1
ATOM 3577 O O . GLY A 1 451 ? 5.755 80.967 100.901 1.00 31.76 451 GLY A O 1
ATOM 3578 N N . ALA A 1 452 ? 4.886 82.042 102.682 1.00 33.02 452 ALA A N 1
ATOM 3579 C CA . ALA A 1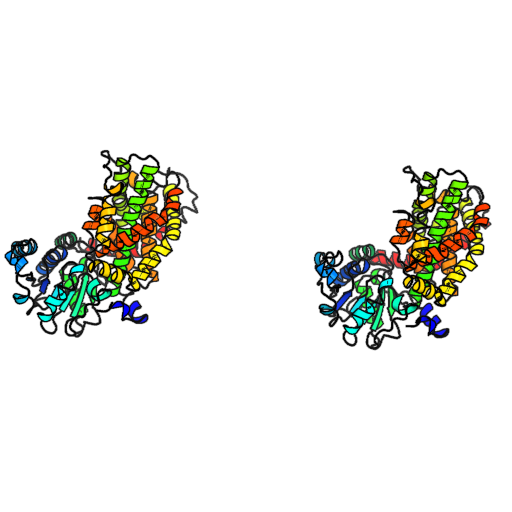 452 ? 6.039 81.790 103.537 1.00 30.38 452 ALA A CA 1
ATOM 3580 C C . ALA A 1 452 ? 6.094 80.330 103.979 1.00 31.96 452 ALA A C 1
ATOM 3581 O O . ALA A 1 452 ? 5.057 79.687 104.166 1.00 29.30 452 ALA A O 1
ATOM 3583 N N . VAL A 1 453 ? 7.311 79.817 104.131 1.00 22.85 453 VAL A N 1
ATOM 3584 C CA . VAL A 1 453 ? 7.541 78.505 104.723 1.00 22.83 453 VAL A CA 1
ATOM 3585 C C . VAL A 1 453 ? 8.746 78.613 105.640 1.00 24.91 453 VAL A C 1
ATOM 3586 O O . VAL A 1 453 ? 9.555 79.531 105.500 1.00 26.23 453 VAL A O 1
ATOM 3590 N N . ASP A 1 454 ? 8.872 77.677 106.570 1.00 24.98 454 ASP A N 1
ATOM 3591 C CA . ASP A 1 454 ? 10.032 77.642 107.455 1.00 23.24 454 ASP A CA 1
ATOM 3592 C C . ASP A 1 454 ? 11.312 77.437 106.642 1.00 22.55 454 ASP A C 1
ATOM 3593 O O . ASP A 1 454 ? 11.381 76.511 105.827 1.00 22.61 454 ASP A O 1
ATOM 3598 N N . ASN A 1 455 ? 12.313 78.297 106.864 1.00 18.44 455 ASN A N 1
ATOM 3599 C CA . ASN A 1 455 ? 13.578 78.239 106.118 1.00 20.35 455 ASN A CA 1
ATOM 3600 C C . ASN A 1 455 ? 14.243 76.869 106.178 1.00 27.18 455 ASN A C 1
ATOM 3601 O O . ASN A 1 455 ? 14.624 76.300 105.143 1.00 25.82 455 ASN A O 1
ATOM 3606 N N . GLY A 1 456 ? 14.382 76.349 107.395 1.00 25.46 456 GLY A N 1
ATOM 3607 C CA . GLY A 1 456 ? 15.016 75.059 107.618 1.00 17.21 456 GLY A CA 1
ATOM 3608 C C . GLY A 1 456 ? 14.339 73.914 106.891 1.00 22.03 456 GLY A C 1
ATOM 3609 O O . GLY A 1 456 ? 15.006 73.116 106.229 1.00 25.52 456 GLY A O 1
ATOM 3610 N N A GLN A 1 457 ? 13.017 73.834 107.008 0.50 24.43 457 GLN A N 1
ATOM 3611 N N B GLN A 1 457 ? 13.015 73.814 107.009 0.50 24.50 457 GLN A N 1
ATOM 3612 C CA A GLN A 1 457 ? 12.263 72.770 106.354 0.50 27.24 457 GLN A CA 1
ATOM 3613 C CA B GLN A 1 457 ? 12.299 72.729 106.336 0.50 27.19 457 GLN A CA 1
ATOM 3614 C C A GLN A 1 457 ? 12.413 72.828 104.839 0.50 26.83 457 GLN A C 1
ATOM 3615 C C B GLN A 1 457 ? 12.433 72.821 104.822 0.50 26.79 457 GLN A C 1
ATOM 3616 O O A GLN A 1 457 ? 12.581 71.802 104.183 0.50 26.64 457 GLN A O 1
ATOM 3617 O O B GLN A 1 457 ? 12.608 71.808 104.147 0.50 26.65 457 GLN A O 1
ATOM 3628 N N . LEU A 1 458 ? 12.351 74.035 104.286 1.00 28.25 458 LEU A N 1
ATOM 3629 C CA . LEU A 1 458 ? 12.497 74.222 102.851 1.00 20.75 458 LEU A CA 1
ATOM 3630 C C . LEU A 1 458 ? 13.869 73.735 102.395 1.00 26.23 458 LEU A C 1
ATOM 3631 O O . LEU A 1 458 ? 13.993 72.942 101.449 1.00 23.03 458 LEU A O 1
ATOM 3636 N N . ARG A 1 459 ? 14.904 74.210 103.075 1.00 24.30 459 ARG A N 1
ATOM 3637 C CA . ARG A 1 459 ? 16.252 73.733 102.814 1.00 21.14 459 ARG A CA 1
ATOM 3638 C C . ARG A 1 459 ? 16.304 72.203 102.848 1.00 22.98 459 ARG A C 1
ATOM 3639 O O . ARG A 1 459 ? 16.853 71.574 101.941 1.00 22.24 459 ARG A O 1
ATOM 3647 N N . ASP A 1 460 ? 15.740 71.604 103.896 1.00 17.25 460 ASP A N 1
ATOM 3648 C CA . ASP A 1 460 ? 15.857 70.157 104.077 1.00 25.04 460 ASP A CA 1
ATOM 3649 C C . ASP A 1 460 ? 15.131 69.393 102.971 1.00 29.19 460 ASP A C 1
ATOM 3650 O O . ASP A 1 460 ? 15.668 68.425 102.423 1.00 35.57 460 ASP A O 1
ATOM 3655 N N . VAL A 1 461 ? 13.927 69.838 102.630 1.00 19.75 461 VAL A N 1
ATOM 3656 C CA . VAL A 1 461 ? 13.196 69.229 101.527 1.00 21.31 461 VAL A CA 1
ATOM 3657 C C . VAL A 1 461 ? 13.937 69.355 100.192 1.00 22.05 461 VAL A C 1
ATOM 3658 O O . VAL A 1 461 ? 14.080 68.370 99.464 1.00 23.37 461 VAL A O 1
ATOM 3662 N N . ASN A 1 462 ? 14.418 70.550 99.868 1.00 22.26 462 ASN A N 1
ATOM 3663 C CA . ASN A 1 462 ? 15.182 70.723 98.627 1.00 25.94 462 ASN A CA 1
ATOM 3664 C C . ASN A 1 462 ? 16.379 69.794 98.560 1.00 23.83 462 ASN A C 1
ATOM 3665 O O . ASN A 1 462 ? 16.671 69.217 97.510 1.00 22.81 462 ASN A O 1
ATOM 3670 N N A GLU A 1 463 ? 17.084 69.651 99.677 0.00 23.77 463 GLU A N 1
ATOM 3671 N N B GLU A 1 463 ? 17.052 69.641 99.696 1.00 23.06 463 GLU A N 1
ATOM 3672 C CA A GLU A 1 463 ? 18.256 68.783 99.727 0.00 24.50 463 GLU A CA 1
ATOM 3673 C CA B GLU A 1 463 ? 18.245 68.817 99.761 1.00 23.92 463 GLU A CA 1
ATOM 3674 C C A GLU A 1 463 ? 17.868 67.314 99.608 0.00 22.90 463 GLU A C 1
ATOM 3675 C C B GLU A 1 463 ? 17.875 67.344 99.621 1.00 23.97 463 GLU A C 1
ATOM 3676 O O A GLU A 1 463 ? 18.540 66.539 98.929 0.00 23.02 463 GLU A O 1
ATOM 3677 O O B GLU A 1 463 ? 18.561 66.603 98.919 1.00 22.30 463 GLU A O 1
ATOM 3688 N N . ALA A 1 464 ? 16.780 66.938 100.271 1.00 20.69 464 ALA A N 1
ATOM 3689 C CA . ALA A 1 464 ? 16.296 65.552 100.228 1.00 18.32 464 ALA A CA 1
ATOM 3690 C C . ALA A 1 464 ? 15.885 65.117 98.817 1.00 25.04 464 ALA A C 1
ATOM 3691 O O . ALA A 1 464 ? 16.105 63.975 98.415 1.00 30.97 464 ALA A O 1
ATOM 3693 N N . ILE A 1 465 ? 15.271 66.028 98.079 1.00 24.09 465 ILE A N 1
ATOM 3694 C CA . ILE A 1 465 ? 14.889 65.782 96.694 1.00 18.45 465 ILE A CA 1
ATOM 3695 C C . ILE A 1 465 ? 16.117 65.614 95.797 1.00 21.59 465 ILE A C 1
ATOM 3696 O O . ILE A 1 465 ? 16.292 64.591 95.132 1.00 20.27 465 ILE A O 1
ATOM 3701 N N . ARG A 1 466 ? 16.983 66.617 95.783 1.00 19.91 466 ARG A N 1
ATOM 3702 C CA . ARG A 1 466 ? 18.064 66.612 94.810 1.00 26.82 466 ARG A CA 1
ATOM 3703 C C . ARG A 1 466 ? 19.181 65.650 95.180 1.00 25.87 466 ARG A C 1
ATOM 3704 O O . ARG A 1 466 ? 20.005 65.293 94.332 1.00 25.64 466 ARG A O 1
ATOM 3712 N N . SER A 1 467 ? 19.186 65.183 96.421 1.00 19.15 467 SER A N 1
ATOM 3713 C CA . SER A 1 467 ? 20.218 64.226 96.817 1.00 27.14 467 SER A CA 1
ATOM 3714 C C . SER A 1 467 ? 19.761 62.775 96.649 1.00 26.77 467 SER A C 1
ATOM 3715 O O . SER A 1 467 ? 20.532 61.854 96.884 1.00 25.30 467 SER A O 1
ATOM 3718 N N . HIS A 1 468 ? 18.519 62.558 96.236 1.00 25.84 468 HIS A N 1
ATOM 3719 C CA . HIS A 1 468 ? 18.103 61.188 95.979 1.00 24.67 468 HIS A CA 1
ATOM 3720 C C . HIS A 1 468 ? 18.988 60.572 94.899 1.00 25.84 468 HIS A C 1
ATOM 3721 O O . HIS A 1 468 ? 19.354 61.223 93.915 1.00 22.81 468 HIS A O 1
ATOM 3728 N N . ALA A 1 469 ? 19.342 59.311 95.088 1.00 18.59 469 ALA A N 1
ATOM 3729 C CA . ALA A 1 469 ? 20.246 58.663 94.152 1.00 23.80 469 ALA A CA 1
ATOM 3730 C C . ALA A 1 469 ? 19.748 58.765 92.696 1.00 22.79 469 ALA A C 1
ATOM 3731 O O . ALA A 1 469 ? 20.544 58.834 91.767 1.00 24.00 469 ALA A O 1
ATOM 3733 N N . ILE A 1 470 ? 18.441 58.797 92.480 1.00 18.96 470 ILE A N 1
ATOM 3734 C CA . ILE A 1 470 ? 17.981 58.848 91.095 1.00 24.76 470 ILE A CA 1
ATOM 3735 C C . ILE A 1 470 ? 18.200 60.236 90.513 1.00 22.07 470 ILE A C 1
ATOM 3736 O O . ILE A 1 470 ? 18.366 60.401 89.307 1.00 23.96 470 ILE A O 1
ATOM 3741 N N . GLU A 1 471 ? 18.207 61.240 91.374 1.00 17.71 471 GLU A N 1
ATOM 3742 C CA . GLU A 1 471 ? 18.471 62.588 90.905 1.00 23.29 471 GLU A CA 1
ATOM 3743 C C . GLU A 1 471 ? 19.960 62.779 90.603 1.00 30.77 471 GLU A C 1
ATOM 3744 O O . GLU A 1 471 ? 20.318 63.503 89.674 1.00 29.02 471 GLU A O 1
ATOM 3750 N N . GLN A 1 472 ? 20.825 62.112 91.363 1.00 25.77 472 GLN A N 1
ATOM 3751 C CA . GLN A 1 472 ? 22.262 62.188 91.085 1.00 20.71 472 GLN A CA 1
ATOM 3752 C C . GLN A 1 472 ? 22.654 61.497 89.769 1.00 21.27 472 GLN A C 1
ATOM 3753 O O . GLN A 1 472 ? 23.299 62.121 88.936 1.00 23.52 472 GLN A O 1
ATOM 3759 N N . VAL A 1 473 ? 22.275 60.230 89.559 1.00 20.22 473 VAL A N 1
ATOM 3760 C CA . VAL A 1 473 ? 22.625 59.604 88.281 1.00 19.97 473 VAL A CA 1
ATOM 3761 C C . VAL A 1 473 ? 21.927 60.316 87.135 1.00 23.17 473 VAL A C 1
ATOM 3762 O O . VAL A 1 473 ? 22.481 60.420 86.037 1.00 20.98 473 VAL A O 1
ATOM 3766 N N . GLY A 1 474 ? 20.708 60.793 87.393 1.00 22.70 474 GLY A N 1
ATOM 3767 C CA . GLY A 1 474 ? 19.925 61.465 86.370 1.00 17.33 474 GLY A CA 1
ATOM 3768 C C . GLY A 1 474 ? 20.633 62.709 85.871 1.00 26.71 474 GLY A C 1
ATOM 3769 O O . GLY A 1 474 ? 20.780 62.928 84.671 1.00 26.74 474 GLY A O 1
ATOM 3770 N N . LYS A 1 475 ? 21.078 63.527 86.816 1.00 23.96 475 LYS A N 1
ATOM 3771 C CA . LYS A 1 475 ? 21.749 64.772 86.503 1.00 23.41 475 LYS A CA 1
ATOM 3772 C C . LYS A 1 475 ? 23.025 64.464 85.735 1.00 27.50 475 LYS A C 1
ATOM 3773 O O . LYS A 1 475 ? 23.330 65.119 84.745 1.00 28.74 475 LYS A O 1
ATOM 3779 N N . LYS A 1 476 ? 23.755 63.447 86.186 1.00 26.83 476 LYS A N 1
ATOM 3780 C CA . LYS A 1 476 ? 24.962 62.999 85.490 1.00 28.37 476 LYS A CA 1
ATOM 3781 C C . LYS A 1 476 ? 24.692 62.478 84.069 1.00 24.87 476 LYS A C 1
ATOM 3782 O O . LYS A 1 476 ? 25.365 62.887 83.125 1.00 23.34 476 LYS A O 1
ATOM 3788 N N . LEU A 1 477 ? 23.724 61.573 83.908 1.00 24.81 477 LEU A N 1
ATOM 3789 C CA . LEU A 1 477 ? 23.486 60.978 82.583 1.00 22.31 477 LEU A CA 1
ATOM 3790 C C . LEU A 1 477 ? 22.918 61.997 81.599 1.00 27.00 477 LEU A C 1
ATOM 3791 O O . LEU A 1 477 ? 23.328 62.037 80.439 1.00 25.80 477 LEU A O 1
ATOM 3796 N N . ARG A 1 478 ? 21.980 62.824 82.062 1.00 24.96 478 ARG A N 1
ATOM 3797 C CA . ARG A 1 478 ? 21.456 63.892 81.219 1.00 26.04 478 ARG A CA 1
ATOM 3798 C C . ARG A 1 478 ? 22.585 64.848 80.832 1.00 27.67 478 ARG A C 1
ATOM 3799 O O . ARG A 1 478 ? 22.568 65.445 79.759 1.00 29.68 478 ARG A O 1
ATOM 3807 N N . GLY A 1 479 ? 23.571 64.983 81.713 1.00 27.23 479 GLY A N 1
ATOM 3808 C CA . GLY A 1 479 ? 24.736 65.798 81.425 1.00 22.15 479 GLY A CA 1
ATOM 3809 C C . GLY A 1 479 ? 25.585 65.206 80.302 1.00 29.81 479 GLY A C 1
ATOM 3810 O O . GLY A 1 479 ? 26.011 65.925 79.400 1.00 33.90 479 GLY A O 1
ATOM 3811 N N . TYR A 1 480 ? 25.848 63.901 80.369 1.00 21.33 480 TYR A N 1
ATOM 3812 C CA . TYR A 1 480 ? 26.551 63.203 79.300 1.00 28.28 480 TYR A CA 1
ATOM 3813 C C . TYR A 1 480 ? 25.805 63.431 77.990 1.00 34.24 480 TYR A C 1
ATOM 3814 O O . TYR A 1 480 ? 26.367 63.935 77.021 1.00 35.90 480 TYR A O 1
ATOM 3823 N N . MET A 1 481 ? 24.526 63.068 77.977 1.00 29.41 481 MET A N 1
ATOM 3824 C CA . MET A 1 481 ? 23.740 63.085 76.751 1.00 29.71 481 MET A CA 1
ATOM 3825 C C . MET A 1 481 ? 23.653 64.481 76.133 1.00 32.19 481 MET A C 1
ATOM 3826 O O . MET A 1 481 ? 23.767 64.637 74.917 1.00 32.60 481 MET A O 1
ATOM 3831 N N . THR A 1 482 ? 23.468 65.490 76.974 1.00 33.77 482 THR A N 1
ATOM 3832 C CA . THR A 1 482 ? 23.460 66.873 76.522 1.00 29.55 482 THR A CA 1
ATOM 3833 C C . THR A 1 482 ? 24.791 67.222 75.875 1.00 37.21 482 THR A C 1
ATOM 3834 O O . THR A 1 482 ? 24.826 67.876 74.831 1.00 39.06 482 THR A O 1
ATOM 3838 N N . ASP A 1 483 ? 25.882 66.779 76.497 1.00 36.06 483 ASP A N 1
ATOM 3839 C CA . ASP A 1 483 ? 27.222 67.003 75.958 1.00 40.70 483 ASP A CA 1
ATOM 3840 C C . ASP A 1 483 ? 27.372 66.359 74.584 1.00 45.07 483 ASP A C 1
ATOM 3841 O O . ASP A 1 483 ? 27.874 66.981 73.647 1.00 46.64 483 ASP A O 1
ATOM 3846 N N . MET A 1 484 ? 26.954 65.101 74.478 1.00 39.49 484 MET A N 1
ATOM 3847 C CA . MET A 1 484 ? 27.002 64.382 73.213 1.00 36.16 484 MET A CA 1
ATOM 3848 C C . MET A 1 484 ? 26.195 65.106 72.148 1.00 34.33 484 MET A C 1
ATOM 3849 O O . MET A 1 484 ? 26.652 65.252 71.015 1.00 36.62 484 MET A O 1
ATOM 3854 N N . LYS A 1 485 ? 24.990 65.544 72.504 1.00 31.07 485 LYS A N 1
ATOM 3855 C CA . LYS A 1 485 ? 24.124 66.223 71.537 1.00 35.46 485 LYS A CA 1
ATOM 3856 C C . LYS A 1 485 ? 24.778 67.489 71.016 1.00 37.12 485 LYS A C 1
ATOM 3857 O O . LYS A 1 485 ? 24.728 67.779 69.828 1.00 39.38 485 LYS A O 1
ATOM 3863 N N . ARG A 1 486 ? 25.388 68.239 71.923 1.00 43.97 486 ARG A N 1
ATOM 3864 C CA . ARG A 1 486 ? 26.067 69.476 71.575 1.00 53.47 486 ARG A CA 1
ATOM 3865 C C . ARG A 1 486 ? 27.183 69.219 70.566 1.00 51.45 486 ARG A C 1
ATOM 3866 O O . ARG A 1 486 ? 27.321 69.953 69.590 1.00 44.00 486 ARG A O 1
ATOM 3874 N N . ILE A 1 487 ? 27.975 68.175 70.809 1.00 51.26 487 ILE A N 1
ATOM 3875 C CA . ILE A 1 487 ? 29.068 67.812 69.912 1.00 50.92 487 ILE A CA 1
ATOM 3876 C C . ILE A 1 487 ? 28.566 67.548 68.491 1.00 54.03 487 ILE A C 1
ATOM 3877 O O . ILE A 1 487 ? 29.157 68.015 67.521 1.00 57.35 487 ILE A O 1
ATOM 3882 N N . ALA A 1 488 ? 27.477 66.794 68.377 1.00 48.10 488 ALA A N 1
ATOM 3883 C CA . ALA A 1 488 ? 26.880 66.491 67.084 1.00 52.25 488 ALA A CA 1
ATOM 3884 C C . ALA A 1 488 ? 26.269 67.747 66.467 1.00 64.49 488 ALA A C 1
ATOM 3885 O O . ALA A 1 488 ? 25.784 67.720 65.335 1.00 61.11 488 ALA A O 1
ATOM 3887 N N . VAL A 1 489 ? 26.306 68.839 67.230 1.00 76.09 489 VAL A N 1
ATOM 3888 C CA . VAL A 1 489 ? 25.751 70.133 66.824 1.00 77.97 489 VAL A CA 1
ATOM 3889 C C . VAL A 1 489 ? 24.311 70.002 66.332 1.00 74.69 489 VAL A C 1
ATOM 3890 O O . VAL A 1 489 ? 23.434 69.549 67.070 1.00 69.22 489 VAL A O 1
ATOM 3894 N N . MET B 1 1 ? 11.791 24.203 178.439 1.00 75.11 1 MET B N 1
ATOM 3895 C CA . MET B 1 1 ? 12.910 25.110 178.692 1.00 74.76 1 MET B CA 1
ATOM 3896 C C . MET B 1 1 ? 12.751 25.873 180.018 1.00 72.49 1 MET B C 1
ATOM 3897 O O . MET B 1 1 ? 11.742 26.547 180.250 1.00 81.69 1 MET B O 1
ATOM 3902 N N . ALA B 1 2 ? 13.754 25.766 180.883 1.00 52.82 2 ALA B N 1
ATOM 3903 C CA . ALA B 1 2 ? 13.674 26.353 182.215 1.00 41.24 2 ALA B CA 1
ATOM 3904 C C . ALA B 1 2 ? 14.187 27.795 182.279 1.00 29.82 2 ALA B C 1
ATOM 3905 O O . ALA B 1 2 ? 15.076 28.186 181.531 1.00 26.65 2 ALA B O 1
ATOM 3907 N N . ASN B 1 3 ? 13.611 28.571 183.187 1.00 24.95 3 ASN B N 1
ATOM 3908 C CA . ASN B 1 3 ? 14.047 29.935 183.465 1.00 28.67 3 ASN B CA 1
ATOM 3909 C C . ASN B 1 3 ? 15.579 30.015 183.628 1.00 28.07 3 ASN B C 1
ATOM 3910 O O . ASN B 1 3 ? 16.154 29.336 184.471 1.00 27.15 3 ASN B O 1
ATOM 3915 N N . TYR B 1 4 ? 16.242 30.827 182.810 1.00 24.89 4 TYR B N 1
ATOM 3916 C CA . TYR B 1 4 ? 17.705 30.854 182.814 1.00 21.68 4 TYR B CA 1
ATOM 3917 C C . TYR B 1 4 ? 18.294 31.437 184.117 1.00 29.95 4 TYR B C 1
ATOM 3918 O O . TYR B 1 4 ? 19.280 30.924 184.647 1.00 25.70 4 TYR B O 1
ATOM 3927 N N . PHE B 1 5 ? 17.690 32.509 184.619 1.00 25.24 5 PHE B N 1
ATOM 3928 C CA . PHE B 1 5 ? 18.152 33.132 185.855 1.00 27.56 5 PHE B CA 1
ATOM 3929 C C . PHE B 1 5 ? 18.178 32.114 186.998 1.00 22.42 5 PHE B C 1
ATOM 3930 O O . PHE B 1 5 ? 19.105 32.095 187.821 1.00 19.86 5 PHE B O 1
ATOM 3938 N N . ASN B 1 6 ? 17.151 31.272 187.051 1.00 25.09 6 ASN B N 1
ATOM 3939 C CA . ASN B 1 6 ? 17.034 30.283 188.118 1.00 22.15 6 ASN B CA 1
ATOM 3940 C C . ASN B 1 6 ? 18.072 29.147 188.063 1.00 28.19 6 ASN B C 1
ATOM 3941 O O . ASN B 1 6 ? 18.254 28.438 189.050 1.00 24.81 6 ASN B O 1
ATOM 3946 N N . THR B 1 7 ? 18.753 28.975 186.930 1.00 21.75 7 THR B N 1
ATOM 3947 C CA . THR B 1 7 ? 19.810 27.963 186.851 1.00 26.91 7 THR B CA 1
ATOM 3948 C C . THR B 1 7 ? 21.120 28.462 187.457 1.00 22.36 7 THR B C 1
ATOM 3949 O O . THR B 1 7 ? 22.087 27.710 187.550 1.00 27.75 7 THR B O 1
ATOM 3953 N N . LEU B 1 8 ? 21.151 29.728 187.852 1.00 18.46 8 LEU B N 1
ATOM 3954 C CA . LEU B 1 8 ? 22.365 30.347 188.387 1.00 24.97 8 LEU B CA 1
ATOM 3955 C C . LEU B 1 8 ? 22.348 30.378 189.917 1.00 23.01 8 LEU B C 1
ATOM 3956 O O . LEU B 1 8 ? 21.284 30.499 190.530 1.00 25.11 8 LEU B O 1
ATOM 3961 N N . ASN B 1 9 ? 23.518 30.262 190.535 1.00 19.00 9 ASN B N 1
ATOM 3962 C CA . ASN B 1 9 ? 23.614 30.455 191.982 1.00 25.60 9 ASN B CA 1
ATOM 3963 C C . ASN B 1 9 ? 23.730 31.947 192.324 1.00 28.42 9 ASN B C 1
ATOM 3964 O O . ASN B 1 9 ? 23.790 32.799 191.428 1.00 26.23 9 ASN B O 1
ATOM 3969 N N . LEU B 1 10 ? 23.754 32.267 193.610 1.00 26.92 10 LEU B N 1
ATOM 3970 C CA . LEU B 1 10 ? 23.711 33.669 194.028 1.00 26.52 10 LEU B CA 1
ATOM 3971 C C . LEU B 1 10 ? 24.847 34.485 193.417 1.00 25.99 10 LEU B C 1
ATOM 3972 O O . LEU B 1 10 ? 24.624 35.562 192.854 1.00 25.27 10 LEU B O 1
ATOM 3977 N N . ARG B 1 11 ? 26.065 33.970 193.521 1.00 20.31 11 ARG B N 1
ATOM 3978 C CA . ARG B 1 11 ? 27.222 34.674 192.989 1.00 24.66 11 ARG B CA 1
ATOM 3979 C C . ARG B 1 11 ? 27.029 34.962 191.498 1.00 23.51 11 ARG B C 1
ATOM 3980 O O . ARG B 1 11 ? 27.285 36.074 191.036 1.00 25.33 11 ARG B O 1
ATOM 3988 N N . GLN B 1 12 ? 26.562 33.963 190.756 1.00 21.27 12 GLN B N 1
ATOM 3989 C CA . GLN B 1 12 ? 26.363 34.105 189.316 1.00 24.34 12 GLN B CA 1
ATOM 3990 C C . GLN B 1 12 ? 25.247 35.089 189.003 1.00 27.62 12 GLN B C 1
ATOM 3991 O O . GLN B 1 12 ? 25.350 35.859 188.059 1.00 28.74 12 GLN B O 1
ATOM 3997 N N . GLN B 1 13 ? 24.186 35.063 189.803 1.00 21.23 13 GLN B N 1
ATOM 3998 C CA . GLN B 1 13 ? 23.082 35.988 189.618 1.00 19.49 13 GLN B CA 1
ATOM 3999 C C . GLN B 1 13 ? 23.577 37.426 189.816 1.00 23.78 13 GLN B C 1
ATOM 4000 O O . GLN B 1 13 ? 23.357 38.288 188.965 1.00 24.97 13 GLN B O 1
ATOM 4006 N N . LEU B 1 14 ? 24.290 37.653 190.916 1.00 19.94 14 LEU B N 1
ATOM 4007 C CA . LEU B 1 14 ? 24.828 38.967 191.251 1.00 19.41 14 LEU B CA 1
ATOM 4008 C C . LEU B 1 14 ? 25.740 39.539 190.173 1.00 26.60 14 LEU B C 1
ATOM 4009 O O . LEU B 1 14 ? 25.644 40.714 189.841 1.00 25.21 14 LEU B O 1
ATOM 4014 N N . ALA B 1 15 ? 26.631 38.710 189.638 1.00 23.79 15 ALA B N 1
ATOM 4015 C CA . ALA B 1 15 ? 27.512 39.146 188.567 1.00 23.13 15 ALA B CA 1
ATOM 4016 C C . ALA B 1 15 ? 26.710 39.744 187.400 1.00 27.73 15 ALA B C 1
ATOM 4017 O O . ALA B 1 15 ? 27.127 40.730 186.799 1.00 26.72 15 ALA B O 1
ATOM 4019 N N . GLN B 1 16 ? 25.564 39.138 187.088 1.00 23.48 16 GLN B N 1
ATOM 4020 C CA . GLN B 1 16 ? 24.712 39.615 185.999 1.00 27.65 16 GLN B CA 1
ATOM 4021 C C . GLN B 1 16 ? 23.873 40.819 186.412 1.00 26.04 16 GLN B C 1
ATOM 4022 O O . GLN B 1 16 ? 23.862 41.835 185.714 1.00 23.94 16 GLN B O 1
ATOM 4028 N N . LEU B 1 17 ? 23.167 40.695 187.537 1.00 18.62 17 LEU B N 1
ATOM 4029 C CA . LEU B 1 17 ? 22.271 41.742 188.008 1.00 21.24 17 LEU B CA 1
ATOM 4030 C C . LEU B 1 17 ? 22.984 43.075 188.148 1.00 23.02 17 LEU B C 1
ATOM 4031 O O . LEU B 1 17 ? 22.383 44.116 187.935 1.00 20.14 17 LEU B O 1
ATOM 4036 N N . GLY B 1 18 ? 24.264 43.035 188.507 1.00 23.16 18 GLY B N 1
ATOM 4037 C CA . GLY B 1 18 ? 25.016 44.244 188.792 1.00 27.50 18 GLY B CA 1
ATOM 4038 C C . GLY B 1 18 ? 25.869 44.743 187.634 1.00 37.45 18 GLY B C 1
ATOM 4039 O O . GLY B 1 18 ? 26.737 45.600 187.821 1.00 36.72 18 GLY B O 1
ATOM 4040 N N . LYS B 1 19 ? 25.635 44.213 186.436 1.00 38.90 19 LYS B N 1
ATOM 4041 C CA . LYS B 1 19 ? 26.343 44.712 185.263 1.00 36.86 19 LYS B CA 1
ATOM 4042 C C . LYS B 1 19 ? 25.702 45.965 184.703 1.00 41.73 19 LYS B C 1
ATOM 4043 O O . LYS B 1 19 ? 24.562 45.968 184.207 1.00 36.79 19 LYS B O 1
ATOM 4062 N N . ARG B 1 21 ? 27.664 49.743 183.202 1.00 37.72 21 ARG B N 1
ATOM 4063 C CA . ARG B 1 21 ? 28.850 50.564 183.166 1.00 35.60 21 ARG B CA 1
ATOM 4064 C C . ARG B 1 21 ? 28.699 51.571 182.052 1.00 30.82 21 ARG B C 1
ATOM 4065 O O . ARG B 1 21 ? 28.668 51.203 180.879 1.00 30.27 21 ARG B O 1
ATOM 4073 N N . PHE B 1 22 ? 28.564 52.841 182.416 1.00 22.55 22 PHE B N 1
ATOM 4074 C CA . PHE B 1 22 ? 28.499 53.871 181.402 1.00 28.94 22 PHE B CA 1
ATOM 4075 C C . PHE B 1 22 ? 29.822 53.830 180.638 1.00 36.35 22 PHE B C 1
ATOM 4076 O O . PHE B 1 22 ? 30.888 53.893 181.247 1.00 34.54 22 PHE B O 1
ATOM 4084 N N . MET B 1 23 ? 29.760 53.693 179.314 1.00 30.55 23 MET B N 1
ATOM 4085 C CA . MET B 1 23 ? 30.973 53.454 178.521 1.00 29.50 23 MET B CA 1
ATOM 4086 C C . MET B 1 23 ? 31.633 54.750 178.044 1.00 26.47 23 MET B C 1
ATOM 4087 O O . MET B 1 23 ? 30.951 55.740 177.756 1.00 30.15 23 MET B O 1
ATOM 4092 N N . GLY B 1 24 ? 32.962 54.744 177.970 1.00 27.13 24 GLY B N 1
ATOM 4093 C CA . GLY B 1 24 ? 33.692 55.896 177.465 1.00 27.88 24 GLY B CA 1
ATOM 4094 C C . GLY B 1 24 ? 33.480 56.094 175.970 1.00 30.03 24 GLY B C 1
ATOM 4095 O O . GLY B 1 24 ? 33.259 55.143 175.229 1.00 32.47 24 GLY B O 1
ATOM 4096 N N . ARG B 1 25 ? 33.538 57.340 175.526 1.00 30.00 25 ARG B N 1
ATOM 4097 C CA . ARG B 1 25 ? 33.443 57.648 174.108 1.00 36.03 25 ARG B CA 1
ATOM 4098 C C . ARG B 1 25 ? 34.479 56.861 173.301 1.00 37.80 25 ARG B C 1
ATOM 4099 O O . ARG B 1 25 ? 34.217 56.430 172.175 1.00 38.69 25 ARG B O 1
ATOM 4107 N N . ASP B 1 26 ? 35.663 56.680 173.873 1.00 28.48 26 ASP B N 1
ATOM 4108 C CA . ASP B 1 26 ? 36.771 56.124 173.114 1.00 39.92 26 ASP B CA 1
ATOM 4109 C C . ASP B 1 26 ? 36.621 54.632 172.857 1.00 44.86 26 ASP B C 1
ATOM 4110 O O . ASP B 1 26 ? 37.294 54.066 171.989 1.00 44.95 26 ASP B O 1
ATOM 4115 N N . GLU B 1 27 ? 35.730 53.996 173.608 1.00 39.83 27 GLU B N 1
ATOM 4116 C CA . GLU B 1 27 ? 35.445 52.594 173.380 1.00 35.25 27 GLU B CA 1
ATOM 4117 C C . GLU B 1 27 ? 34.748 52.416 172.028 1.00 30.29 27 GLU B C 1
ATOM 4118 O O . GLU B 1 27 ? 34.667 51.304 171.520 1.00 28.41 27 GLU B O 1
ATOM 4124 N N . PHE B 1 28 ? 34.270 53.513 171.440 1.00 23.66 28 PHE B N 1
ATOM 4125 C CA . PHE B 1 28 ? 33.601 53.433 170.140 1.00 29.04 28 PHE B CA 1
ATOM 4126 C C . PHE B 1 28 ? 34.407 54.029 168.986 1.00 32.79 28 PHE B C 1
ATOM 4127 O O . PHE B 1 28 ? 33.839 54.437 167.966 1.00 27.23 28 PHE B O 1
ATOM 4135 N N . ALA B 1 29 ? 35.731 54.051 169.129 1.00 29.90 29 ALA B N 1
ATOM 4136 C CA . ALA B 1 29 ? 36.587 54.615 168.085 1.00 30.52 29 ALA B CA 1
ATOM 4137 C C . ALA B 1 29 ? 36.380 53.934 166.733 1.00 28.75 29 ALA B C 1
ATOM 4138 O O . ALA B 1 29 ? 36.509 54.563 165.692 1.00 34.84 29 ALA B O 1
ATOM 4140 N N A ASP B 1 30 ? 36.045 52.649 166.767 0.50 32.34 30 ASP B N 1
ATOM 4141 N N B ASP B 1 30 ? 36.062 52.645 166.753 0.50 32.33 30 ASP B N 1
ATOM 4142 C CA A ASP B 1 30 ? 35.859 51.856 165.554 0.50 34.33 30 ASP B CA 1
ATOM 4143 C CA B ASP B 1 30 ? 35.871 51.892 165.515 0.50 33.32 30 ASP B CA 1
ATOM 4144 C C A ASP B 1 30 ? 34.481 52.085 164.927 0.50 31.74 30 ASP B C 1
ATOM 4145 C C B ASP B 1 30 ? 34.475 52.086 164.919 0.50 31.73 30 ASP B C 1
ATOM 4146 O O A ASP B 1 30 ? 34.230 51.685 163.788 0.50 31.42 30 ASP B O 1
ATOM 4147 O O B ASP B 1 30 ? 34.205 51.663 163.793 0.50 31.35 30 ASP B O 1
ATOM 4156 N N . GLY B 1 31 ? 33.586 52.721 165.675 1.00 28.27 31 GLY B N 1
ATOM 4157 C CA . GLY B 1 31 ? 32.238 52.958 165.194 1.00 23.37 31 GLY B CA 1
ATOM 4158 C C . GLY B 1 31 ? 31.566 51.655 164.795 1.00 26.07 31 GLY B C 1
ATOM 4159 O O . GLY B 1 31 ? 31.661 50.660 165.513 1.00 30.17 31 GLY B O 1
ATOM 4160 N N . ALA B 1 32 ? 30.909 51.654 163.639 1.00 21.82 32 ALA B N 1
ATOM 4161 C CA . ALA B 1 32 ? 30.204 50.467 163.159 1.00 24.84 32 ALA B CA 1
ATOM 4162 C C . ALA B 1 32 ? 31.066 49.546 162.296 1.00 32.69 32 ALA B C 1
ATOM 4163 O O . ALA B 1 32 ? 30.550 48.593 161.701 1.00 29.31 32 ALA B O 1
ATOM 4165 N N . SER B 1 33 ? 32.368 49.815 162.226 1.00 26.05 33 SER B N 1
ATOM 4166 C CA . SER B 1 33 ? 33.210 49.138 161.230 1.00 30.44 33 SER B CA 1
ATOM 4167 C C . SER B 1 33 ? 33.284 47.614 161.356 1.00 26.75 33 SER B C 1
ATOM 4168 O O . SER B 1 33 ? 33.529 46.928 160.363 1.00 24.01 33 SER B O 1
ATOM 4171 N N . TYR B 1 34 ? 33.054 47.072 162.550 1.00 24.83 34 TYR B N 1
ATOM 4172 C CA . TYR B 1 34 ? 33.144 45.615 162.714 1.00 23.47 34 TYR B CA 1
ATOM 4173 C C . TYR B 1 34 ? 32.073 44.879 161.934 1.00 27.19 34 TYR B C 1
ATOM 4174 O O . TYR B 1 34 ? 32.162 43.667 161.748 1.00 27.27 34 TYR B O 1
ATOM 4183 N N . LEU B 1 35 ? 31.047 45.613 161.507 1.00 25.74 35 LEU B N 1
ATOM 4184 C CA . LEU B 1 35 ? 29.908 45.024 160.803 1.00 29.27 35 LEU B CA 1
ATOM 4185 C C . LEU B 1 35 ? 29.905 45.375 159.308 1.00 27.78 35 LEU B C 1
ATOM 4186 O O . LEU B 1 35 ? 29.085 44.869 158.541 1.00 25.76 35 LEU B O 1
ATOM 4191 N N A GLN B 1 36 ? 30.824 46.252 158.910 0.50 24.94 36 GLN B N 1
ATOM 4192 N N B GLN B 1 36 ? 30.824 46.243 158.902 0.50 24.88 36 GLN B N 1
ATOM 4193 C CA A GLN B 1 36 ? 30.972 46.624 157.509 0.50 26.11 36 GLN B CA 1
ATOM 4194 C CA B GLN B 1 36 ? 30.915 46.651 157.509 0.50 24.69 36 GLN B CA 1
ATOM 4195 C C A GLN B 1 36 ? 31.294 45.382 156.694 0.50 29.34 36 GLN B C 1
ATOM 4196 C C B GLN B 1 36 ? 31.386 45.488 156.636 0.50 28.52 36 GLN B C 1
ATOM 4197 O O A GLN B 1 36 ? 32.049 44.514 157.137 0.50 28.64 36 GLN B O 1
ATOM 4198 O O B GLN B 1 36 ? 32.326 44.778 156.989 0.50 28.57 36 GLN B O 1
ATOM 4209 N N . GLY B 1 37 ? 30.710 45.291 155.506 1.00 31.98 37 GLY B N 1
ATOM 4210 C CA . GLY B 1 37 ? 30.972 44.164 154.634 1.00 28.46 37 GLY B CA 1
ATOM 4211 C C . GLY B 1 37 ? 30.269 42.893 155.072 1.00 32.61 37 GLY B C 1
ATOM 4212 O O . GLY B 1 37 ? 30.396 41.849 154.436 1.00 35.98 37 GLY B O 1
ATOM 4213 N N . LYS B 1 38 ? 29.521 42.974 156.163 1.00 27.51 38 LYS B N 1
ATOM 4214 C CA . LYS B 1 38 ? 28.796 41.807 156.656 1.00 26.43 38 LYS B CA 1
ATOM 4215 C C . LYS B 1 38 ? 27.318 41.895 156.306 1.00 26.12 38 LYS B C 1
ATOM 4216 O O . LYS B 1 38 ? 26.823 42.962 155.960 1.00 30.83 38 LYS B O 1
ATOM 4222 N N . LYS B 1 39 ? 26.616 40.775 156.380 1.00 25.38 39 LYS B N 1
ATOM 4223 C CA . LYS B 1 39 ? 25.197 40.776 156.051 1.00 29.44 39 LYS B CA 1
ATOM 4224 C C . LYS B 1 39 ? 24.322 40.848 157.297 1.00 27.72 39 LYS B C 1
ATOM 4225 O O . LYS B 1 39 ? 24.276 39.925 158.111 1.00 25.72 39 LYS B O 1
ATOM 4231 N N . VAL B 1 40 ? 23.636 41.966 157.445 1.00 19.74 40 VAL B N 1
ATOM 4232 C CA . VAL B 1 40 ? 22.740 42.150 158.568 1.00 16.61 40 VAL B CA 1
ATOM 4233 C C . VAL B 1 40 ? 21.310 41.993 158.058 1.00 23.28 40 VAL B C 1
ATOM 4234 O O . VAL B 1 40 ? 20.926 42.594 157.057 1.00 21.30 40 VAL B O 1
ATOM 4238 N N . VAL B 1 41 ? 20.550 41.146 158.742 1.00 22.50 41 VAL B N 1
ATOM 4239 C CA . VAL B 1 41 ? 19.181 40.844 158.373 1.00 24.90 41 VAL B CA 1
ATOM 4240 C C . VAL B 1 41 ? 18.274 41.068 159.576 1.00 26.20 41 VAL B C 1
ATOM 4241 O O . VAL B 1 41 ? 18.466 40.477 160.639 1.00 18.73 41 VAL B O 1
ATOM 4245 N N . ILE B 1 42 ? 17.291 41.939 159.413 1.00 24.28 42 ILE B N 1
ATOM 4246 C CA . ILE B 1 42 ? 16.376 42.239 160.503 1.00 16.68 42 ILE B CA 1
ATOM 4247 C C . ILE B 1 42 ? 15.099 41.461 160.250 1.00 20.23 42 ILE B C 1
ATOM 4248 O O . ILE B 1 42 ? 14.574 41.450 159.126 1.00 14.97 42 ILE B O 1
ATOM 4253 N N . VAL B 1 43 ? 14.619 40.779 161.282 1.00 20.13 43 VAL B N 1
ATOM 4254 C CA . VAL B 1 43 ? 13.367 40.048 161.181 1.00 21.48 43 VAL B CA 1
ATOM 4255 C C . VAL B 1 43 ? 12.242 40.933 161.704 1.00 23.74 43 VAL B C 1
ATOM 4256 O O . VAL B 1 43 ? 12.292 41.407 162.841 1.00 15.84 43 VAL B O 1
ATOM 4260 N N . GLY B 1 44 ? 11.240 41.164 160.865 1.00 30.11 44 GLY B N 1
ATOM 4261 C CA . GLY B 1 44 ? 10.127 42.015 161.229 1.00 33.65 44 GLY B CA 1
ATOM 4262 C C . GLY B 1 44 ? 10.437 43.493 161.093 1.00 44.98 44 GLY B C 1
ATOM 4263 O O . GLY B 1 44 ? 11.315 44.033 161.779 1.00 53.75 44 GLY B O 1
ATOM 4264 N N . CYS B 1 45 ? 9.688 44.166 160.231 1.00 28.92 45 CYS B N 1
ATOM 4265 C CA . CYS B 1 45 ? 9.921 45.584 159.994 1.00 16.47 45 CYS B CA 1
ATOM 4266 C C . CYS B 1 45 ? 8.871 46.433 160.702 1.00 27.00 45 CYS B C 1
ATOM 4267 O O . CYS B 1 45 ? 7.929 46.949 160.083 1.00 24.16 45 CYS B O 1
ATOM 4270 N N . GLY B 1 46 ? 9.033 46.564 162.014 1.00 26.20 46 GLY B N 1
ATOM 4271 C CA . GLY B 1 46 ? 8.117 47.338 162.824 1.00 25.36 46 GLY B CA 1
ATOM 4272 C C . GLY B 1 46 ? 8.787 48.598 163.323 1.00 29.05 46 GLY B C 1
ATOM 4273 O O . GLY B 1 46 ? 9.740 49.081 162.716 1.00 29.36 46 GLY B O 1
ATOM 4274 N N . ALA B 1 47 ? 8.301 49.114 164.447 1.00 24.14 47 ALA B N 1
ATOM 4275 C CA . ALA B 1 47 ? 8.775 50.391 164.980 1.00 32.22 47 ALA B CA 1
ATOM 4276 C C . ALA B 1 47 ? 10.295 50.417 165.180 1.00 30.71 47 ALA B C 1
ATOM 4277 O O . ALA B 1 47 ? 10.987 51.256 164.600 1.00 25.30 47 ALA B O 1
ATOM 4279 N N . GLN B 1 48 ? 10.819 49.500 165.990 1.00 21.82 48 GLN B N 1
ATOM 4280 C CA . GLN B 1 48 ? 12.268 49.418 166.143 1.00 19.88 48 GLN B CA 1
ATOM 4281 C C . GLN B 1 48 ? 12.982 48.990 164.861 1.00 22.65 48 GLN B C 1
ATOM 4282 O O . GLN B 1 48 ? 13.989 49.589 164.489 1.00 22.86 48 GLN B O 1
ATOM 4288 N N . GLY B 1 49 ? 12.459 47.960 164.192 1.00 23.02 49 GLY B N 1
ATOM 4289 C CA . GLY B 1 49 ? 13.108 47.383 163.024 1.00 18.56 49 GLY B CA 1
ATOM 4290 C C . GLY B 1 49 ? 13.378 48.364 161.891 1.00 26.19 49 GLY B C 1
ATOM 4291 O O . GLY B 1 49 ? 14.501 48.461 161.379 1.00 18.89 49 GLY B O 1
ATOM 4292 N N . LEU B 1 50 ? 12.348 49.098 161.491 1.00 26.75 50 LEU B N 1
ATOM 4293 C CA . LEU B 1 50 ? 12.504 50.068 160.413 1.00 28.08 50 LEU B CA 1
ATOM 4294 C C . LEU B 1 50 ? 13.483 51.161 160.818 1.00 27.58 50 LEU B C 1
ATOM 4295 O O . LEU B 1 50 ? 14.390 51.501 160.071 1.00 28.29 50 LEU B O 1
ATOM 4300 N N . ASN B 1 51 ? 13.303 51.699 162.016 1.00 21.22 51 ASN B N 1
ATOM 4301 C CA . ASN B 1 51 ? 14.095 52.834 162.447 1.00 26.29 51 ASN B CA 1
ATOM 4302 C C . ASN B 1 51 ? 15.559 52.520 162.772 1.00 24.56 51 ASN B C 1
ATOM 4303 O O . ASN B 1 51 ? 16.451 53.313 162.471 1.00 24.57 51 ASN B O 1
ATOM 4308 N N . GLN B 1 52 ? 15.814 51.363 163.364 1.00 20.54 52 GLN B N 1
ATOM 4309 C CA . GLN B 1 52 ? 17.195 50.954 163.592 1.00 21.47 52 GLN B CA 1
ATOM 4310 C C . GLN B 1 52 ? 17.843 50.676 162.245 1.00 20.39 52 GLN B C 1
ATOM 4311 O O . GLN B 1 52 ? 19.004 51.001 162.022 1.00 20.98 52 GLN B O 1
ATOM 4317 N N . GLY B 1 53 ? 17.066 50.085 161.343 1.00 19.78 53 GLY B N 1
ATOM 4318 C CA . GLY B 1 53 ? 17.538 49.765 160.010 1.00 24.85 53 GLY B CA 1
ATOM 4319 C C . GLY B 1 53 ? 17.924 51.006 159.228 1.00 27.34 53 GLY B C 1
ATOM 4320 O O . GLY B 1 53 ? 18.954 51.029 158.554 1.00 21.88 53 GLY B O 1
ATOM 4321 N N . LEU B 1 54 ? 17.101 52.045 159.321 1.00 24.19 54 LEU B N 1
ATOM 4322 C CA . LEU B 1 54 ? 17.400 53.303 158.636 1.00 25.44 54 LEU B CA 1
ATOM 4323 C C . LEU B 1 54 ? 18.735 53.867 159.107 1.00 26.38 54 LEU B C 1
ATOM 4324 O O . LEU B 1 54 ? 19.571 54.269 158.291 1.00 26.94 54 LEU B O 1
ATOM 4329 N N . ASN B 1 55 ? 18.946 53.864 160.423 1.00 27.90 55 ASN B N 1
ATOM 4330 C CA . ASN B 1 55 ? 20.189 54.382 160.999 1.00 23.85 55 ASN B CA 1
ATOM 4331 C C . ASN B 1 55 ? 21.401 53.548 160.569 1.00 30.76 55 ASN B C 1
ATOM 4332 O O . ASN B 1 55 ? 22.464 54.089 160.216 1.00 25.26 55 ASN B O 1
ATOM 4337 N N . MET B 1 56 ? 21.235 52.230 160.587 1.00 21.06 56 MET B N 1
ATOM 4338 C CA . MET B 1 56 ? 22.348 51.336 160.300 1.00 22.22 56 MET B CA 1
ATOM 4339 C C . MET B 1 56 ? 22.778 51.451 158.834 1.00 26.88 56 MET B C 1
ATOM 4340 O O . MET B 1 56 ? 23.973 51.459 158.526 1.00 28.14 56 MET B O 1
ATOM 4345 N N . ARG B 1 57 ? 21.811 51.584 157.933 1.00 26.12 57 ARG B N 1
ATOM 4346 C CA . ARG B 1 57 ? 22.143 51.787 156.529 1.00 26.05 57 ARG B CA 1
ATOM 4347 C C . ARG B 1 57 ? 22.868 53.123 156.330 1.00 28.09 57 ARG B C 1
ATOM 4348 O O . ARG B 1 57 ? 23.855 53.190 155.593 1.00 25.48 57 ARG B O 1
ATOM 4356 N N . ASP B 1 58 ? 22.375 54.177 156.983 1.00 22.00 58 ASP B N 1
ATOM 4357 C CA . ASP B 1 58 ? 23.038 55.474 156.942 1.00 24.70 58 ASP B CA 1
ATOM 4358 C C . ASP B 1 58 ? 24.453 55.391 157.513 1.00 34.35 58 ASP B C 1
ATOM 4359 O O . ASP B 1 58 ? 25.321 56.176 157.136 1.00 35.74 58 ASP B O 1
ATOM 4364 N N . SER B 1 59 ? 24.675 54.452 158.429 1.00 33.84 59 SER B N 1
ATOM 4365 C CA . SER B 1 59 ? 25.989 54.265 159.036 1.00 26.48 59 SER B CA 1
ATOM 4366 C C . SER B 1 59 ? 26.850 53.344 158.182 1.00 29.06 59 SER B C 1
ATOM 4367 O O . SER B 1 59 ? 27.948 52.961 158.592 1.00 26.59 59 SER B O 1
ATOM 4370 N N . GLY B 1 60 ? 26.340 52.977 157.005 1.00 25.88 60 GLY B N 1
ATOM 4371 C CA . GLY B 1 60 ? 27.108 52.194 156.0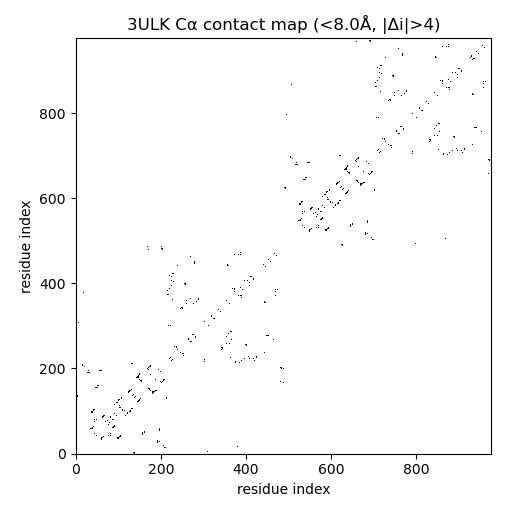48 1.00 25.06 60 GLY B CA 1
ATOM 4372 C C . GLY B 1 60 ? 26.981 50.679 156.130 1.00 26.11 60 GLY B C 1
ATOM 4373 O O . GLY B 1 60 ? 27.771 49.954 155.531 1.00 29.53 60 GLY B O 1
ATOM 4374 N N . LEU B 1 61 ? 25.985 50.189 156.857 1.00 26.68 61 LEU B N 1
ATOM 4375 C CA . LEU B 1 61 ? 25.803 48.746 157.004 1.00 24.90 61 LEU B CA 1
ATOM 4376 C C . LEU B 1 61 ? 24.891 48.175 155.932 1.00 23.71 61 LEU B C 1
ATOM 4377 O O . LEU B 1 61 ? 24.076 48.884 155.356 1.00 25.42 61 LEU B O 1
ATOM 4382 N N . ASP B 1 62 ? 25.015 46.878 155.690 1.00 20.01 62 ASP B N 1
ATOM 4383 C CA . ASP B 1 62 ? 24.212 46.209 154.681 1.00 19.08 62 ASP B CA 1
ATOM 4384 C C . ASP B 1 62 ? 22.967 45.610 155.328 1.00 17.85 62 ASP B C 1
ATOM 4385 O O . ASP B 1 62 ? 23.020 44.549 155.947 1.00 22.71 62 ASP B O 1
ATOM 4390 N N . ILE B 1 63 ? 21.841 46.292 155.160 1.00 27.48 63 ILE B N 1
ATOM 4391 C CA . ILE B 1 63 ? 20.611 45.956 155.872 1.00 18.95 63 ILE B CA 1
ATOM 4392 C C . ILE B 1 63 ? 19.517 45.407 154.968 1.00 25.15 63 ILE B C 1
ATOM 4393 O O . ILE B 1 63 ? 19.113 46.055 154.003 1.00 25.44 63 ILE B O 1
ATOM 4398 N N . SER B 1 64 ? 19.025 44.217 155.287 1.00 25.65 64 SER B N 1
ATOM 4399 C CA A SER B 1 64 ? 17.864 43.685 154.584 1.00 27.35 64 SER B CA 1
ATOM 4400 C CA B SER B 1 64 ? 17.880 43.645 154.586 0.00 28.91 64 SER B CA 1
ATOM 4401 C C . SER B 1 64 ? 16.818 43.193 155.586 1.00 30.69 64 SER B C 1
ATOM 4402 O O . SER B 1 64 ? 17.127 42.952 156.757 1.00 27.52 64 SER B O 1
ATOM 4407 N N . TYR B 1 65 ? 15.573 43.079 155.130 1.00 25.95 65 TYR B N 1
ATOM 4408 C CA . TYR B 1 65 ? 14.481 42.632 155.987 1.00 25.64 65 TYR B CA 1
ATOM 4409 C C . TYR B 1 65 ? 13.965 41.250 155.614 1.00 27.55 65 TYR B C 1
ATOM 4410 O O . TYR B 1 65 ? 13.636 40.989 154.462 1.00 29.08 65 TYR B O 1
ATOM 4419 N N . ALA B 1 66 ? 13.897 40.364 156.599 1.00 20.30 66 ALA B N 1
ATOM 4420 C CA . ALA B 1 66 ? 13.334 39.042 156.378 1.00 18.80 66 ALA B CA 1
ATOM 4421 C C . ALA B 1 66 ? 11.919 38.956 156.946 1.00 20.53 66 ALA B C 1
ATOM 4422 O O . ALA B 1 66 ? 11.709 39.046 158.162 1.00 23.74 66 ALA B O 1
ATOM 4424 N N . LEU B 1 67 ? 10.951 38.798 156.050 1.00 24.98 67 LEU B N 1
ATOM 4425 C CA . LEU B 1 67 ? 9.547 38.681 156.435 1.00 28.58 67 LEU B CA 1
ATOM 4426 C C . LEU B 1 67 ? 8.994 37.275 156.198 1.00 34.26 67 LEU B C 1
ATOM 4427 O O . LEU B 1 67 ? 9.572 36.485 155.452 1.00 33.72 67 LEU B O 1
ATOM 4432 N N . ARG B 1 68 ? 7.875 36.966 156.845 1.00 32.26 68 ARG B N 1
ATOM 4433 C CA . ARG B 1 68 ? 7.180 35.715 156.581 1.00 31.57 68 ARG B CA 1
ATOM 4434 C C . ARG B 1 68 ? 6.583 35.798 155.170 1.00 24.49 68 ARG B C 1
ATOM 4435 O O . ARG B 1 68 ? 6.243 36.890 154.690 1.00 24.18 68 ARG B O 1
ATOM 4443 N N . LYS B 1 69 ? 6.461 34.659 154.498 1.00 23.65 69 LYS B N 1
ATOM 4444 C CA . LYS B 1 69 ? 6.004 34.670 153.105 1.00 31.00 69 LYS B CA 1
ATOM 4445 C C . LYS B 1 69 ? 4.630 35.343 152.965 1.00 31.67 69 LYS B C 1
ATOM 4446 O O . LYS B 1 69 ? 4.372 36.090 152.015 1.00 33.55 69 LYS B O 1
ATOM 4452 N N . GLU B 1 70 ? 3.762 35.103 153.937 1.00 22.76 70 GLU B N 1
ATOM 4453 C CA . GLU B 1 70 ? 2.415 35.666 153.905 1.00 30.15 70 GLU B CA 1
ATOM 4454 C C . GLU B 1 70 ? 2.423 37.182 154.061 1.00 33.34 70 GLU B C 1
ATOM 4455 O O . GLU B 1 70 ? 1.530 37.860 153.550 1.00 35.35 70 GLU B O 1
ATOM 4461 N N . ALA B 1 71 ? 3.416 37.713 154.778 1.00 25.08 71 ALA B N 1
ATOM 4462 C CA . ALA B 1 71 ? 3.548 39.161 154.947 1.00 24.81 71 ALA B CA 1
ATOM 4463 C C . ALA B 1 71 ? 3.886 39.844 153.612 1.00 24.01 71 ALA B C 1
ATOM 4464 O O . ALA B 1 71 ? 3.364 40.924 153.290 1.00 23.30 71 ALA B O 1
ATOM 4466 N N . ILE B 1 72 ? 4.778 39.208 152.860 1.00 20.57 72 ILE B N 1
ATOM 4467 C CA . ILE B 1 72 ? 5.121 39.647 151.516 1.00 22.71 72 ILE B CA 1
ATOM 4468 C C . ILE B 1 72 ? 3.905 39.491 150.591 1.00 30.28 72 ILE B C 1
ATOM 4469 O O . ILE B 1 72 ? 3.459 40.462 149.978 1.00 28.34 72 ILE B O 1
ATOM 4474 N N . ALA B 1 73 ? 3.347 38.283 150.526 1.00 27.71 73 ALA B N 1
ATOM 4475 C CA . ALA B 1 73 ? 2.193 38.021 149.658 1.00 30.04 73 ALA B CA 1
ATOM 4476 C C . ALA B 1 73 ? 1.014 38.969 149.918 1.00 31.20 73 ALA B C 1
ATOM 4477 O O . ALA B 1 73 ? 0.349 39.418 148.982 1.00 25.09 73 ALA B O 1
ATOM 4479 N N . GLU B 1 74 ? 0.767 39.291 151.185 1.00 24.74 74 GLU B N 1
ATOM 4480 C CA . GLU B 1 74 ? -0.391 40.121 151.538 1.00 22.87 74 GLU B CA 1
ATOM 4481 C C . GLU B 1 74 ? -0.055 41.607 151.529 1.00 28.19 74 GLU B C 1
ATOM 4482 O O . GLU B 1 74 ? -0.921 42.452 151.778 1.00 28.98 74 GLU B O 1
ATOM 4488 N N . LYS B 1 75 ? 1.205 41.926 151.237 1.00 29.34 75 LYS B N 1
ATOM 4489 C CA . LYS B 1 75 ? 1.654 43.320 151.222 1.00 27.22 75 LYS B CA 1
ATOM 4490 C C . LYS B 1 75 ? 1.361 43.996 152.558 1.00 24.19 75 LYS B C 1
ATOM 4491 O O . LYS B 1 75 ? 0.731 45.049 152.595 1.00 28.66 75 LYS B O 1
ATOM 4497 N N . ARG B 1 76 ? 1.811 43.389 153.653 1.00 31.06 76 ARG B N 1
ATOM 4498 C CA . ARG B 1 76 ? 1.610 43.985 154.975 1.00 26.31 76 ARG B CA 1
ATOM 4499 C C . ARG B 1 76 ? 2.402 45.279 155.115 1.00 22.67 76 ARG B C 1
ATOM 4500 O O . ARG B 1 76 ? 3.311 45.551 154.331 1.00 26.49 76 ARG B O 1
ATOM 4508 N N . ALA B 1 77 ? 2.054 46.081 156.114 1.00 22.42 77 ALA B N 1
ATOM 4509 C CA . ALA B 1 77 ? 2.694 47.378 156.297 1.00 21.84 77 ALA B CA 1
ATOM 4510 C C . ALA B 1 77 ? 4.217 47.254 156.351 1.00 27.61 77 ALA B C 1
ATOM 4511 O O . ALA B 1 77 ? 4.942 48.102 155.815 1.00 28.96 77 ALA B O 1
ATOM 4513 N N . SER B 1 78 ? 4.685 46.190 157.006 1.00 20.43 78 SER B N 1
ATOM 4514 C CA . SER B 1 78 ? 6.103 45.891 157.108 1.00 20.25 78 SER B CA 1
ATOM 4515 C C . SER B 1 78 ? 6.749 45.790 155.732 1.00 23.29 78 SER B C 1
ATOM 4516 O O . SER B 1 78 ? 7.797 46.392 155.479 1.00 23.22 78 SER B O 1
ATOM 4519 N N . TRP B 1 79 ? 6.129 45.029 154.841 1.00 23.08 79 TRP B N 1
ATOM 4520 C CA . TRP B 1 79 ? 6.650 44.906 153.487 1.00 23.40 79 TRP B CA 1
ATOM 4521 C C . TRP B 1 79 ? 6.590 46.258 152.756 1.00 27.18 79 TRP B C 1
ATOM 4522 O O . TRP B 1 79 ? 7.527 46.628 152.039 1.00 30.77 79 TRP B O 1
ATOM 4533 N N A ARG B 1 80 ? 5.494 46.987 152.953 0.50 26.47 80 ARG B N 1
ATOM 4534 N N B ARG B 1 80 ? 5.510 47.003 152.956 0.50 26.45 80 ARG B N 1
ATOM 4535 C CA A ARG B 1 80 ? 5.330 48.306 152.346 0.50 30.31 80 ARG B CA 1
ATOM 4536 C CA B ARG B 1 80 ? 5.369 48.299 152.296 0.50 30.29 80 ARG B CA 1
ATOM 4537 C C A ARG B 1 80 ? 6.441 49.253 152.789 0.50 33.07 80 ARG B C 1
ATOM 4538 C C B ARG B 1 80 ? 6.395 49.321 152.792 0.50 33.06 80 ARG B C 1
ATOM 4539 O O A ARG B 1 80 ? 7.101 49.878 151.956 0.50 34.91 80 ARG B O 1
ATOM 4540 O O B ARG B 1 80 ? 6.961 50.068 151.992 0.50 34.78 80 ARG B O 1
ATOM 4555 N N . LYS B 1 81 ? 6.640 49.349 154.102 1.00 28.58 81 LYS B N 1
ATOM 4556 C CA . LYS B 1 81 ? 7.623 50.275 154.684 1.00 31.71 81 LYS B CA 1
ATOM 4557 C C . LYS B 1 81 ? 9.056 49.985 154.216 1.00 30.70 81 LYS B C 1
ATOM 4558 O O . LYS B 1 81 ? 9.829 50.895 153.885 1.00 27.02 81 LYS B O 1
ATOM 4564 N N . ALA B 1 82 ? 9.414 48.709 154.217 1.00 23.73 82 ALA B N 1
ATOM 4565 C CA . ALA B 1 82 ? 10.745 48.306 153.790 1.00 28.73 82 ALA B CA 1
ATOM 4566 C C . ALA B 1 82 ? 11.015 48.663 152.319 1.00 29.59 82 ALA B C 1
ATOM 4567 O O . ALA B 1 82 ? 12.054 49.239 152.000 1.00 23.79 82 ALA B O 1
ATOM 4569 N N . THR B 1 83 ? 10.086 48.314 151.429 1.00 28.69 83 THR B N 1
ATOM 4570 C CA . THR B 1 83 ? 10.276 48.548 149.997 1.00 29.40 83 THR B CA 1
ATOM 4571 C C . THR B 1 83 ? 10.169 50.049 149.643 1.00 29.86 83 THR B C 1
ATOM 4572 O O . THR B 1 83 ? 10.894 50.542 148.789 1.00 41.81 83 THR B O 1
ATOM 4576 N N . GLU B 1 84 ? 9.262 50.755 150.309 1.00 24.52 84 GLU B N 1
ATOM 4577 C CA . GLU B 1 84 ? 9.172 52.212 150.245 1.00 32.98 84 GLU B CA 1
ATOM 4578 C C . GLU B 1 84 ? 10.519 52.872 150.484 1.00 35.52 84 GLU B C 1
ATOM 4579 O O . GLU B 1 84 ? 10.890 53.834 149.806 1.00 26.60 84 GLU B O 1
ATOM 4585 N N . ASN B 1 85 ? 11.227 52.379 151.493 1.00 29.68 85 ASN B N 1
ATOM 4586 C CA . ASN B 1 85 ? 12.492 52.973 151.889 1.00 27.46 85 ASN B CA 1
ATOM 4587 C C . ASN B 1 85 ? 13.677 52.357 151.161 1.00 28.90 85 ASN B C 1
ATOM 4588 O O . ASN B 1 85 ? 14.826 52.636 151.486 1.00 27.08 85 ASN B O 1
ATOM 4593 N N . GLY B 1 86 ? 13.384 51.512 150.176 1.00 30.56 86 GLY B N 1
ATOM 4594 C CA . GLY B 1 86 ? 14.405 50.995 149.283 1.00 25.34 86 GLY B CA 1
ATOM 4595 C C . GLY B 1 86 ? 15.263 49.855 149.799 1.00 29.04 86 GLY B C 1
ATOM 4596 O O . GLY B 1 86 ? 16.340 49.612 149.259 1.00 26.19 86 GLY B O 1
ATOM 4597 N N . PHE B 1 87 ? 14.802 49.153 150.831 1.00 21.92 87 PHE B N 1
ATOM 4598 C CA . PHE B 1 87 ? 15.549 48.012 151.366 1.00 21.81 87 PHE B CA 1
ATOM 4599 C C . PHE B 1 87 ? 15.234 46.733 150.610 1.00 25.32 87 PHE B C 1
ATOM 4600 O O . PHE B 1 87 ? 14.095 46.510 150.207 1.00 28.39 87 PHE B O 1
ATOM 4608 N N . LYS B 1 88 ? 16.225 45.861 150.476 1.00 28.56 88 LYS B N 1
ATOM 4609 C CA . LYS B 1 88 ? 15.964 44.490 150.038 1.00 31.22 88 LYS B CA 1
ATOM 4610 C C . LYS B 1 88 ? 15.022 43.781 151.026 1.00 31.41 88 LYS B C 1
ATOM 4611 O O . LYS B 1 88 ? 15.147 43.935 152.245 1.00 31.90 88 LYS B O 1
ATOM 4617 N N . VAL B 1 89 ? 14.075 43.015 150.500 1.00 27.58 89 VAL B N 1
ATOM 4618 C CA . VAL B 1 89 ? 13.153 42.257 151.330 1.00 27.26 89 VAL B CA 1
ATOM 4619 C C . VAL B 1 89 ? 13.038 40.841 150.793 1.00 28.76 89 VAL B C 1
ATOM 4620 O O . VAL B 1 89 ? 12.928 40.645 149.588 1.00 37.98 89 VAL B O 1
ATOM 4624 N N . GLY B 1 90 ? 13.069 39.852 151.681 1.00 20.30 90 GLY B N 1
ATOM 4625 C CA . GLY B 1 90 ? 12.949 38.466 151.264 1.00 15.68 90 GLY B CA 1
ATOM 4626 C C . GLY B 1 90 ? 12.339 37.605 152.345 1.00 23.71 90 GLY B C 1
ATOM 4627 O O . GLY B 1 90 ? 12.038 38.089 153.439 1.00 24.45 90 GLY B O 1
ATOM 4628 N N . THR B 1 91 ? 12.156 36.327 152.033 1.00 24.00 91 THR B N 1
ATOM 4629 C CA . THR B 1 91 ? 11.698 35.349 153.004 1.00 22.86 91 THR B CA 1
ATOM 4630 C C . THR B 1 91 ? 12.872 34.901 153.873 1.00 29.91 91 THR B C 1
ATOM 4631 O O . THR B 1 91 ? 14.037 35.152 153.546 1.00 31.06 91 THR B O 1
ATOM 4635 N N . TYR B 1 92 ? 12.565 34.224 154.974 1.00 30.04 92 TYR B N 1
ATOM 4636 C CA . TYR B 1 92 ? 13.598 33.688 155.844 1.00 28.60 92 TYR B CA 1
ATOM 4637 C C . TYR B 1 92 ? 14.571 32.816 155.047 1.00 30.14 92 TYR B C 1
ATOM 4638 O O . TYR B 1 92 ? 15.788 32.902 155.217 1.00 28.53 92 TYR B O 1
ATOM 4647 N N . GLU B 1 93 ? 14.025 31.967 154.184 1.00 28.18 93 GLU B N 1
ATOM 4648 C CA . GLU B 1 93 ? 14.838 31.025 153.426 1.00 28.83 93 GLU B CA 1
ATOM 4649 C C . GLU B 1 93 ? 15.780 31.747 152.477 1.00 28.46 93 GLU B C 1
ATOM 4650 O O . GLU B 1 93 ? 16.897 31.293 152.245 1.00 31.14 93 GLU B O 1
ATOM 4656 N N . GLU B 1 94 ? 15.336 32.876 151.939 1.00 24.21 94 GLU B N 1
ATOM 4657 C CA . GLU B 1 94 ? 16.180 33.670 151.049 1.00 32.98 94 GLU B CA 1
ATOM 4658 C C . GLU B 1 94 ? 17.322 34.414 151.754 1.00 35.16 94 GLU B C 1
ATOM 4659 O O . GLU B 1 94 ? 18.443 34.459 151.239 1.00 27.17 94 GLU B O 1
ATOM 4665 N N . LEU B 1 95 ? 17.048 34.982 152.929 1.00 25.93 95 LEU B N 1
ATOM 4666 C CA . LEU B 1 95 ? 17.988 35.917 153.541 1.00 20.73 95 LEU B CA 1
ATOM 4667 C C . LEU B 1 95 ? 18.753 35.396 154.769 1.00 24.71 95 LEU B C 1
ATOM 4668 O O . LEU B 1 95 ? 19.889 35.800 155.019 1.00 26.46 95 LEU B O 1
ATOM 4673 N N . ILE B 1 96 ? 18.127 34.523 155.546 1.00 23.36 96 ILE B N 1
ATOM 4674 C CA . ILE B 1 96 ? 18.723 34.108 156.807 1.00 27.29 96 ILE B CA 1
ATOM 4675 C C . ILE B 1 96 ? 20.010 33.292 156.649 1.00 27.84 96 ILE B C 1
ATOM 4676 O O . ILE B 1 96 ? 20.966 33.522 157.387 1.00 27.98 96 ILE B O 1
ATOM 4681 N N . PRO B 1 97 ? 20.038 32.346 155.688 1.00 34.05 97 PRO B N 1
ATOM 4682 C CA . PRO B 1 97 ? 21.181 31.427 155.546 1.00 32.05 97 PRO B CA 1
ATOM 4683 C C . PRO B 1 97 ? 22.541 32.102 155.384 1.00 27.33 97 PRO B C 1
ATOM 4684 O O . PRO B 1 97 ? 23.543 31.548 155.823 1.00 29.59 97 PRO B O 1
ATOM 4688 N N A GLN B 1 98 ? 22.560 33.290 154.788 0.50 24.49 98 GLN B N 1
ATOM 4689 N N B GLN B 1 98 ? 22.597 33.279 154.773 0.50 24.60 98 GLN B N 1
ATOM 4690 C CA A GLN B 1 98 ? 23.809 34.019 154.597 0.50 29.77 98 GLN B CA 1
ATOM 4691 C CA B GLN B 1 98 ? 23.885 33.968 154.668 0.50 28.86 98 GLN B CA 1
ATOM 4692 C C A GLN B 1 98 ? 23.991 35.185 155.579 0.50 27.80 98 GLN B C 1
ATOM 4693 C C B GLN B 1 98 ? 24.043 35.140 155.643 0.50 27.36 98 GLN B C 1
ATOM 4694 O O A GLN B 1 98 ? 24.966 35.933 155.491 0.50 26.83 98 GLN B O 1
ATOM 4695 O O B GLN B 1 98 ? 25.047 35.854 155.608 0.50 27.16 98 GLN B O 1
ATOM 4706 N N . ALA B 1 99 ? 23.059 35.335 156.514 1.00 22.80 99 ALA B N 1
ATOM 4707 C CA . ALA B 1 99 ? 23.124 36.426 157.485 1.00 19.01 99 ALA B CA 1
ATOM 4708 C C . ALA B 1 99 ? 24.298 36.250 158.448 1.00 21.19 99 ALA B C 1
ATOM 4709 O O . ALA B 1 99 ? 24.496 35.177 159.019 1.00 21.75 99 ALA B O 1
ATOM 4711 N N . ASP B 1 100 ? 25.083 37.306 158.616 1.00 19.25 100 ASP B N 1
ATOM 4712 C CA . ASP B 1 100 ? 26.090 37.330 159.669 1.00 19.33 100 ASP B CA 1
ATOM 4713 C C . ASP B 1 100 ? 25.455 37.741 160.984 1.00 21.32 100 ASP B C 1
ATOM 4714 O O . ASP B 1 100 ? 25.828 37.238 162.045 1.00 24.09 100 ASP B O 1
ATOM 4719 N N . LEU B 1 101 ? 24.484 38.647 160.907 1.00 18.19 101 LEU B N 1
ATOM 4720 C CA . LEU B 1 101 ? 23.766 39.089 162.096 1.00 22.41 101 LEU B CA 1
ATOM 4721 C C . LEU B 1 101 ? 22.259 39.098 161.823 1.00 22.39 101 LEU B C 1
ATOM 4722 O O . LEU B 1 101 ? 21.777 39.785 160.916 1.00 22.26 101 LEU B O 1
ATOM 4727 N N . VAL B 1 102 ? 21.529 38.306 162.596 1.00 17.69 102 VAL B N 1
ATOM 4728 C CA . VAL B 1 102 ? 20.080 38.235 162.502 1.00 15.60 102 VAL B CA 1
ATOM 4729 C C . VAL B 1 102 ? 19.534 38.986 163.708 1.00 22.36 102 VAL B C 1
ATOM 4730 O O . VAL B 1 102 ? 19.717 38.566 164.853 1.00 23.33 102 VAL B O 1
ATOM 4734 N N . ILE B 1 103 ? 18.885 40.112 163.448 1.00 20.18 103 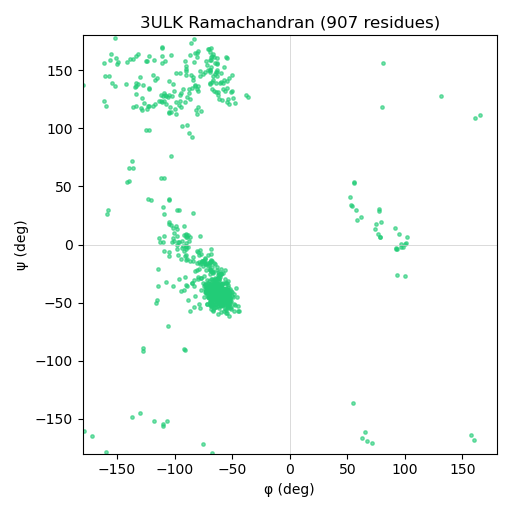ILE B N 1
ATOM 4735 C CA . ILE B 1 103 ? 18.361 40.954 164.513 1.00 21.13 103 ILE B CA 1
ATOM 4736 C C . ILE B 1 103 ? 16.862 40.685 164.693 1.00 24.33 103 ILE B C 1
ATOM 4737 O O . ILE B 1 103 ? 16.055 40.900 163.780 1.00 18.86 103 ILE B O 1
ATOM 4742 N N . ASN B 1 104 ? 16.491 40.179 165.860 1.00 19.63 104 ASN B N 1
ATOM 4743 C CA . ASN B 1 104 ? 15.101 39.827 166.092 1.00 20.74 104 ASN B CA 1
ATOM 4744 C C . ASN B 1 104 ? 14.324 41.028 166.617 1.00 19.69 104 ASN B C 1
ATOM 4745 O O . ASN B 1 104 ? 14.348 41.301 167.807 1.00 16.82 104 ASN B O 1
ATOM 4750 N N . LEU B 1 105 ? 13.645 41.755 165.733 1.00 26.23 105 LEU B N 1
ATOM 4751 C CA . LEU B 1 105 ? 12.823 42.886 166.179 1.00 21.76 105 LEU B CA 1
ATOM 4752 C C . LEU B 1 105 ? 11.322 42.623 165.995 1.00 24.86 105 LEU B C 1
ATOM 4753 O O . LEU B 1 105 ? 10.607 43.365 165.309 1.00 23.70 105 LEU B O 1
ATOM 4758 N N . THR B 1 106 ? 10.864 41.537 166.615 1.00 21.70 106 THR B N 1
ATOM 4759 C CA . THR B 1 106 ? 9.445 41.195 166.661 1.00 24.04 106 THR B CA 1
ATOM 4760 C C . THR B 1 106 ? 8.970 41.371 168.106 1.00 21.70 106 THR B C 1
ATOM 4761 O O . THR B 1 106 ? 9.794 41.554 168.997 1.00 24.25 106 THR B O 1
ATOM 4765 N N . PRO B 1 107 ? 7.650 41.328 168.351 1.00 23.43 107 PRO B N 1
ATOM 4766 C CA . PRO B 1 107 ? 7.235 41.521 169.746 1.00 19.53 107 PRO B CA 1
ATOM 4767 C C . PRO B 1 107 ? 7.774 40.408 170.635 1.00 24.01 107 PRO B C 1
ATOM 4768 O O . PRO B 1 107 ? 7.901 39.251 170.211 1.00 26.12 107 PRO B O 1
ATOM 4772 N N . ASP B 1 108 ? 8.103 40.779 171.864 1.00 20.69 108 ASP B N 1
ATOM 4773 C CA . ASP B 1 108 ? 8.692 39.867 172.831 1.00 18.03 108 ASP B CA 1
ATOM 4774 C C . ASP B 1 108 ? 7.861 38.601 173.054 1.00 18.31 108 ASP B C 1
ATOM 4775 O O . ASP B 1 108 ? 8.409 37.503 173.144 1.00 20.67 108 ASP B O 1
ATOM 4780 N N . LYS B 1 109 ? 6.541 38.750 173.122 1.00 16.32 109 LYS B N 1
ATOM 4781 C CA . LYS B 1 109 ? 5.676 37.609 173.360 1.00 22.59 109 LYS B CA 1
ATOM 4782 C C . LYS B 1 109 ? 5.830 36.553 172.266 1.00 26.51 109 LYS B C 1
ATOM 4783 O O . LYS B 1 109 ? 5.595 35.370 172.511 1.00 24.07 109 LYS B O 1
ATOM 4789 N N . GLN B 1 110 ? 6.245 36.983 171.074 1.00 18.47 110 GLN B N 1
ATOM 4790 C CA . GLN B 1 110 ? 6.403 36.090 169.922 1.00 17.75 110 GLN B CA 1
ATOM 4791 C C . GLN B 1 110 ? 7.805 35.510 169.748 1.00 20.32 110 GLN B C 1
ATOM 4792 O O . GLN B 1 110 ? 8.031 34.742 168.815 1.00 21.25 110 GLN B O 1
ATOM 4798 N N . HIS B 1 111 ? 8.757 35.874 170.607 1.00 20.13 111 HIS B N 1
ATOM 4799 C CA . HIS B 1 111 ? 10.154 35.496 170.346 1.00 20.02 111 HIS B CA 1
ATOM 4800 C C . HIS B 1 111 ? 10.443 33.997 170.210 1.00 23.31 111 HIS B C 1
ATOM 4801 O O . HIS B 1 111 ? 11.254 33.596 169.372 1.00 25.84 111 HIS B O 1
ATOM 4808 N N . SER B 1 112 ? 9.804 33.175 171.035 1.00 17.19 112 SER B N 1
ATOM 4809 C CA . SER B 1 112 ? 10.037 31.731 170.981 1.00 22.25 112 SER B CA 1
ATOM 4810 C C . SER B 1 112 ? 9.761 31.149 169.583 1.00 28.94 112 SER B C 1
ATOM 4811 O O . SER B 1 112 ? 10.586 30.412 169.032 1.00 29.23 112 SER B O 1
ATOM 4814 N N A ASP B 1 113 ? 8.599 31.479 169.031 0.50 26.77 113 ASP B N 1
ATOM 4815 N N B ASP B 1 113 ? 8.594 31.475 169.028 0.50 26.78 113 ASP B N 1
ATOM 4816 C CA A ASP B 1 113 ? 8.219 31.013 167.703 0.50 31.23 113 ASP B CA 1
ATOM 4817 C CA B ASP B 1 113 ? 8.221 31.033 167.684 0.50 31.23 113 ASP B CA 1
ATOM 4818 C C A ASP B 1 113 ? 9.162 31.560 166.628 0.50 30.24 113 ASP B C 1
ATOM 4819 C C B ASP B 1 113 ? 9.229 31.540 166.665 0.50 30.32 113 ASP B C 1
ATOM 4820 O O A ASP B 1 113 ? 9.520 30.851 165.693 0.50 30.77 113 ASP B O 1
ATOM 4821 O O B ASP B 1 113 ? 9.688 30.793 165.806 0.50 30.88 113 ASP B O 1
ATOM 4830 N N . VAL B 1 114 ? 9.572 32.818 166.772 1.00 28.53 114 VAL B N 1
ATOM 4831 C CA . VAL B 1 114 ? 10.496 33.439 165.830 1.00 21.76 114 VAL B CA 1
ATOM 4832 C C . VAL B 1 114 ? 11.893 32.820 165.890 1.00 27.07 114 VAL B C 1
ATOM 4833 O O . VAL B 1 114 ? 12.487 32.470 164.865 1.00 29.07 114 VAL B O 1
ATOM 4837 N N . VAL B 1 115 ? 12.430 32.709 167.095 1.00 17.58 115 VAL B N 1
ATOM 4838 C CA . VAL B 1 115 ? 13.780 32.181 167.278 1.00 22.92 115 VAL B CA 1
ATOM 4839 C C . VAL B 1 115 ? 13.872 30.723 166.840 1.00 26.47 115 VAL B C 1
ATOM 4840 O O . VAL B 1 115 ? 14.836 30.318 166.202 1.00 26.44 115 VAL B O 1
ATOM 4844 N N . ARG B 1 116 ? 12.844 29.942 167.151 1.00 28.41 116 ARG B N 1
ATOM 4845 C CA . ARG B 1 116 ? 12.848 28.527 166.799 1.00 33.26 116 ARG B CA 1
ATOM 4846 C C . ARG B 1 116 ? 12.653 28.282 165.298 1.00 37.10 116 ARG B C 1
ATOM 4847 O O . ARG B 1 116 ? 12.947 27.200 164.793 1.00 38.33 116 ARG B O 1
ATOM 4855 N N . THR B 1 117 ? 12.169 29.295 164.589 1.00 31.59 117 THR B N 1
ATOM 4856 C CA . THR B 1 117 ? 11.995 29.201 163.145 1.00 27.56 117 THR B CA 1
ATOM 4857 C C . THR B 1 117 ? 13.250 29.656 162.411 1.00 28.64 117 THR B C 1
ATOM 4858 O O . THR B 1 117 ? 13.611 29.097 161.389 1.00 34.06 117 THR B O 1
ATOM 4862 N N . VAL B 1 118 ? 13.927 30.653 162.968 1.00 27.90 118 VAL B N 1
ATOM 4863 C CA . VAL B 1 118 ? 15.088 31.271 162.349 1.00 22.30 118 VAL B CA 1
ATOM 4864 C C . VAL B 1 118 ? 16.418 30.537 162.625 1.00 26.57 118 VAL B C 1
ATOM 4865 O O . VAL B 1 118 ? 17.317 30.529 161.776 1.00 23.39 118 VAL B O 1
ATOM 4869 N N . GLN B 1 119 ? 16.544 29.930 163.805 1.00 23.80 119 GLN B N 1
ATOM 4870 C CA . GLN B 1 119 ? 17.795 29.267 164.201 1.00 26.42 119 GLN B CA 1
ATOM 4871 C C . GLN B 1 119 ? 18.299 28.245 163.189 1.00 27.42 119 GLN B C 1
ATOM 4872 O O . GLN B 1 119 ? 19.448 28.313 162.766 1.00 31.21 119 GLN B O 1
ATOM 4878 N N . PRO B 1 120 ? 17.443 27.288 162.805 1.00 28.90 120 PRO B N 1
ATOM 4879 C CA . PRO B 1 120 ? 17.853 26.247 161.854 1.00 34.26 120 PRO B CA 1
ATOM 4880 C C . PRO B 1 120 ? 18.344 26.804 160.515 1.00 35.05 120 PRO B C 1
ATOM 4881 O O . PRO B 1 120 ? 19.106 26.127 159.836 1.00 40.80 120 PRO B O 1
ATOM 4885 N N . LEU B 1 121 ? 17.924 28.006 160.135 1.00 32.28 121 LEU B N 1
ATOM 4886 C CA . LEU B 1 121 ? 18.396 28.592 158.877 1.00 33.81 121 LEU B CA 1
ATOM 4887 C C . LEU B 1 121 ? 19.745 29.306 159.011 1.00 30.27 121 LEU B C 1
ATOM 4888 O O . LEU B 1 121 ? 20.375 29.635 158.011 1.00 29.74 121 LEU B O 1
ATOM 4893 N N . MET B 1 122 ? 20.177 29.559 160.242 1.00 28.71 122 MET B N 1
ATOM 4894 C CA . MET B 1 122 ? 21.371 30.373 160.459 1.00 33.87 122 MET B CA 1
ATOM 4895 C C . MET B 1 122 ? 22.646 29.574 160.253 1.00 32.78 122 MET B C 1
ATOM 4896 O O . MET B 1 122 ? 22.788 28.467 160.770 1.00 29.07 122 MET B O 1
ATOM 4901 N N . LYS B 1 123 ? 23.565 30.145 159.484 1.00 33.84 123 LYS B N 1
ATOM 4902 C CA . LYS B 1 123 ? 24.848 29.505 159.190 1.00 30.18 123 LYS B CA 1
ATOM 4903 C C . LYS B 1 123 ? 25.720 29.449 160.433 1.00 30.35 123 LYS B C 1
ATOM 4904 O O . LYS B 1 123 ? 25.465 30.149 161.429 1.00 29.32 123 LYS B O 1
ATOM 4910 N N . ASP B 1 124 ? 26.766 28.639 160.359 1.00 27.45 124 ASP B N 1
ATOM 4911 C CA . ASP B 1 124 ? 27.664 28.428 161.493 1.00 25.81 124 ASP B CA 1
ATOM 4912 C C . ASP B 1 124 ? 28.374 29.706 161.938 1.00 18.42 124 ASP B C 1
ATOM 4913 O O . ASP B 1 124 ? 28.924 30.427 161.122 1.00 24.64 124 ASP B O 1
ATOM 4918 N N . GLY B 1 125 ? 28.358 29.987 163.236 1.00 22.83 125 GLY B N 1
ATOM 4919 C CA . GLY B 1 125 ? 29.021 31.170 163.763 1.00 22.95 125 GLY B CA 1
ATOM 4920 C C . GLY B 1 125 ? 28.302 32.482 163.487 1.00 25.00 125 GLY B C 1
ATOM 4921 O O . GLY B 1 125 ? 28.874 33.556 163.636 1.00 30.53 125 GLY B O 1
ATOM 4922 N N . ALA B 1 126 ? 27.048 32.409 163.061 1.00 24.16 126 ALA B N 1
ATOM 4923 C CA . ALA B 1 126 ? 26.260 33.626 162.885 1.00 18.32 126 ALA B CA 1
ATOM 4924 C C . ALA B 1 126 ? 25.938 34.212 164.258 1.00 24.06 126 ALA B C 1
ATOM 4925 O O . ALA B 1 126 ? 26.148 33.560 165.285 1.00 27.75 126 ALA B O 1
ATOM 4927 N N . ALA B 1 127 ? 25.437 35.442 164.270 1.00 18.42 127 ALA B N 1
ATOM 4928 C CA . ALA B 1 127 ? 25.037 36.082 165.515 1.00 22.02 127 ALA B CA 1
ATOM 4929 C C . ALA B 1 127 ? 23.542 36.428 165.514 1.00 23.37 127 ALA B C 1
ATOM 4930 O O . ALA B 1 127 ? 22.977 36.762 164.477 1.00 21.54 127 ALA B O 1
ATOM 4932 N N . LEU B 1 128 ? 22.924 36.335 166.690 1.00 20.84 128 LEU B N 1
ATOM 4933 C CA . LEU B 1 128 ? 21.517 36.629 166.889 1.00 16.92 128 LEU B CA 1
ATOM 4934 C C . LEU B 1 128 ? 21.371 37.800 167.846 1.00 18.27 128 LEU B C 1
ATOM 4935 O O . LEU B 1 128 ? 21.842 37.734 168.977 1.00 26.27 128 LEU B O 1
ATOM 4940 N N . GLY B 1 129 ? 20.729 38.873 167.390 1.00 18.25 129 GLY B N 1
ATOM 4941 C CA . GLY B 1 129 ? 20.575 40.071 168.196 1.00 14.72 129 GLY B CA 1
ATOM 4942 C C . GLY B 1 129 ? 19.168 40.224 168.746 1.00 17.23 129 GLY B C 1
ATOM 4943 O O . GLY B 1 129 ? 18.215 39.894 168.048 1.00 16.55 129 GLY B O 1
ATOM 4944 N N . TYR B 1 130 ? 19.038 40.682 169.995 1.00 15.48 130 TYR B N 1
ATOM 4945 C CA . TYR B 1 130 ? 17.732 41.089 170.552 1.00 19.88 130 TYR B CA 1
ATOM 4946 C C . TYR B 1 130 ? 17.798 42.542 171.012 1.00 18.53 130 TYR B C 1
ATOM 4947 O O . TYR B 1 130 ? 18.878 43.067 171.251 1.00 19.21 130 TYR B O 1
ATOM 4956 N N . SER B 1 131 ? 16.643 43.173 171.192 1.00 21.28 131 SER B N 1
ATOM 4957 C CA . SER B 1 131 ? 16.600 44.494 171.819 1.00 25.15 131 SER B CA 1
ATOM 4958 C C . SER B 1 131 ? 15.896 44.471 173.179 1.00 21.32 131 SER B C 1
ATOM 4959 O O . SER B 1 131 ? 15.666 45.508 173.803 1.00 20.39 131 SER B O 1
ATOM 4962 N N . HIS B 1 132 ? 15.553 43.274 173.628 1.00 18.43 132 HIS B N 1
ATOM 4963 C CA . HIS B 1 132 ? 15.036 43.059 174.976 1.00 19.21 132 HIS B CA 1
ATOM 4964 C C . HIS B 1 132 ? 15.314 41.600 175.318 1.00 22.13 132 HIS B C 1
ATOM 4965 O O . HIS B 1 132 ? 15.261 40.732 174.443 1.00 19.86 132 HIS B O 1
ATOM 4972 N N . GLY B 1 133 ? 15.606 41.328 176.580 1.00 13.27 133 GLY B N 1
ATOM 4973 C CA . GLY B 1 133 ? 16.187 40.050 176.946 1.00 17.50 133 GLY B CA 1
ATOM 4974 C C . GLY B 1 133 ? 15.242 39.012 177.529 1.00 19.13 133 GLY B C 1
ATOM 4975 O O . GLY B 1 133 ? 15.699 37.985 178.019 1.00 16.25 133 GLY B O 1
ATOM 4976 N N . PHE B 1 134 ? 13.936 39.273 177.479 1.00 16.36 134 PHE B N 1
ATOM 4977 C CA . PHE B 1 134 ? 12.949 38.376 178.098 1.00 17.02 134 PHE B CA 1
ATOM 4978 C C . PHE B 1 134 ? 13.054 36.912 177.617 1.00 19.65 134 PHE B C 1
ATOM 4979 O O . PHE B 1 134 ? 12.991 35.978 178.415 1.00 17.14 134 PHE B O 1
ATOM 4987 N N . ASN B 1 135 ? 13.216 36.718 176.314 1.00 20.97 135 ASN B N 1
ATOM 4988 C CA . ASN B 1 135 ? 13.266 35.375 175.731 1.00 22.63 135 ASN B CA 1
ATOM 4989 C C . ASN B 1 135 ? 14.438 34.534 176.269 1.00 21.83 135 ASN B C 1
ATOM 4990 O O . ASN B 1 135 ? 14.281 33.354 176.578 1.00 23.75 135 ASN B O 1
ATOM 4995 N N . ILE B 1 136 ? 15.605 35.157 176.387 1.00 20.87 136 ILE B N 1
ATOM 4996 C CA . ILE B 1 136 ? 16.792 34.497 176.918 1.00 23.79 136 ILE B CA 1
ATOM 4997 C C . ILE B 1 136 ? 16.710 34.230 178.429 1.00 27.78 136 ILE B C 1
ATOM 4998 O O . ILE B 1 136 ? 17.045 33.141 178.899 1.00 25.01 136 ILE B O 1
ATOM 5003 N N . VAL B 1 137 ? 16.261 35.229 179.181 1.00 21.52 137 VAL B N 1
ATOM 5004 C CA . VAL B 1 137 ? 16.342 35.190 180.638 1.00 20.51 137 VAL B CA 1
ATOM 5005 C C . VAL B 1 137 ? 15.193 34.430 181.302 1.00 25.76 137 VAL B C 1
ATOM 5006 O O . VAL B 1 137 ? 15.431 33.528 182.111 1.00 19.87 137 VAL B O 1
ATOM 5010 N N . GLU B 1 138 ? 13.957 34.811 180.968 1.00 20.03 138 GLU B N 1
ATOM 5011 C CA . GLU B 1 138 ? 12.763 34.252 181.615 1.00 20.88 138 GLU B CA 1
ATOM 5012 C C . GLU B 1 138 ? 12.239 32.974 180.944 1.00 21.51 138 GLU B C 1
ATOM 5013 O O . GLU B 1 138 ? 11.941 31.997 181.614 1.00 23.84 138 GLU B O 1
ATOM 5019 N N . VAL B 1 139 ? 12.105 32.998 179.622 1.00 17.12 139 VAL B N 1
ATOM 5020 C CA . VAL B 1 139 ? 11.686 31.817 178.885 1.00 21.37 139 VAL B CA 1
ATOM 5021 C C . VAL B 1 139 ? 12.774 30.752 178.951 1.00 19.75 139 VAL B C 1
ATOM 5022 O O . VAL B 1 139 ? 12.489 29.562 178.981 1.00 28.75 139 VAL B O 1
ATOM 5026 N N . GLY B 1 140 ? 14.026 31.199 178.978 1.00 23.62 140 GLY B N 1
ATOM 5027 C CA . GLY B 1 140 ? 15.167 30.305 178.984 1.00 17.33 140 GLY B CA 1
ATOM 5028 C C . GLY B 1 140 ? 15.456 29.725 177.610 1.00 22.65 140 GLY B C 1
ATOM 5029 O O . GLY B 1 140 ? 15.954 28.601 177.496 1.00 24.08 140 GLY B O 1
ATOM 5030 N N . GLU B 1 141 ? 15.153 30.484 176.561 1.00 25.64 141 GLU B N 1
ATOM 5031 C CA . GLU B 1 141 ? 15.336 29.981 175.198 1.00 24.31 141 GLU B CA 1
ATOM 5032 C C . GLU B 1 141 ? 16.776 29.496 175.028 1.00 26.36 141 GLU B C 1
ATOM 5033 O O . GLU B 1 141 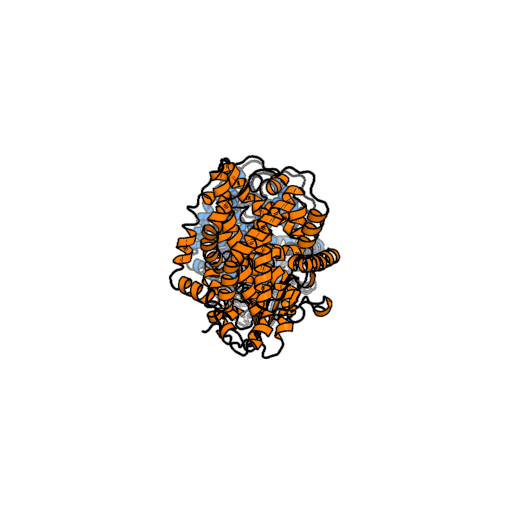? 17.718 30.167 175.455 1.00 25.62 141 GLU B O 1
ATOM 5039 N N . GLN B 1 142 ? 16.940 28.323 174.427 1.00 21.44 142 GLN B N 1
ATOM 5040 C CA . GLN B 1 142 ? 18.257 27.730 174.241 1.00 26.71 142 GLN B CA 1
ATOM 5041 C C . GLN B 1 142 ? 18.736 28.017 172.832 1.00 23.61 142 GLN B C 1
ATOM 5042 O O . GLN B 1 142 ? 18.084 27.651 171.851 1.00 24.23 142 GLN B O 1
ATOM 5048 N N . ILE B 1 143 ? 19.887 28.663 172.734 1.00 22.63 143 ILE B N 1
ATOM 5049 C CA . ILE B 1 143 ? 20.418 29.073 171.449 1.00 23.07 143 ILE B CA 1
ATOM 5050 C C . ILE B 1 143 ? 21.619 28.229 171.042 1.00 30.93 143 ILE B C 1
ATOM 5051 O O . ILE B 1 143 ? 22.572 28.068 171.808 1.00 33.21 143 ILE B O 1
ATOM 5056 N N . ARG B 1 144 ? 21.545 27.682 169.833 1.00 29.36 144 ARG B N 1
ATOM 5057 C CA . ARG B 1 144 ? 22.611 26.876 169.267 1.00 28.97 144 ARG B CA 1
ATOM 5058 C C . ARG B 1 144 ? 23.975 27.433 169.677 1.00 30.12 144 ARG B C 1
ATOM 5059 O O . ARG B 1 144 ? 24.263 28.618 169.476 1.00 32.46 144 ARG B O 1
ATOM 5067 N N . LYS B 1 145 ? 24.811 26.562 170.240 1.00 25.58 145 LYS B N 1
ATOM 5068 C CA . LYS B 1 145 ? 26.079 26.965 170.848 1.00 31.21 145 LYS B CA 1
ATOM 5069 C C . LYS B 1 145 ? 27.033 27.775 169.953 1.00 28.34 145 LYS B C 1
ATOM 5070 O O . LYS B 1 145 ? 27.757 28.637 170.442 1.00 29.45 145 LYS B O 1
ATOM 5072 N N . ASP B 1 146 ? 27.041 27.521 168.652 1.00 27.31 146 ASP B N 1
ATOM 5073 C CA . ASP B 1 146 ? 27.965 28.255 167.784 1.00 25.58 146 ASP B CA 1
ATOM 5074 C C . ASP B 1 146 ? 27.456 29.649 167.450 1.00 27.73 146 ASP B C 1
ATOM 5075 O O . ASP B 1 146 ? 28.152 30.433 166.809 1.00 23.58 146 ASP B O 1
ATOM 5080 N N . ILE B 1 147 ? 26.230 29.954 167.857 1.00 27.13 147 ILE B N 1
ATOM 5081 C CA . ILE B 1 147 ? 25.672 31.277 167.589 1.00 27.22 147 ILE B CA 1
ATOM 5082 C C . ILE B 1 147 ? 26.034 32.262 168.699 1.00 25.36 147 ILE B C 1
ATOM 5083 O O . ILE B 1 147 ? 25.898 31.963 169.889 1.00 22.95 147 ILE B O 1
ATOM 5088 N N . THR B 1 148 ? 26.533 33.427 168.313 1.00 18.60 148 THR B N 1
ATOM 5089 C CA . THR B 1 148 ? 26.789 34.472 169.290 1.00 21.67 148 THR B CA 1
ATOM 5090 C C . THR B 1 148 ? 25.496 35.263 169.539 1.00 28.36 148 THR B C 1
ATOM 5091 O O . THR B 1 148 ? 24.785 35.606 168.592 1.00 32.28 148 THR B O 1
ATOM 5095 N N . VAL B 1 149 ? 25.187 35.521 170.809 1.00 21.03 149 VAL B N 1
ATOM 5096 C CA . VAL B 1 149 ? 23.941 36.194 171.193 1.00 18.29 149 VAL B CA 1
ATOM 5097 C C . VAL B 1 149 ? 24.199 37.521 171.911 1.00 22.34 149 VAL B C 1
ATOM 5098 O O . VAL B 1 149 ? 24.824 37.556 172.978 1.00 21.20 149 VAL B O 1
ATOM 5102 N N . VAL B 1 150 ? 23.701 38.603 171.322 1.00 18.02 150 VAL B N 1
ATOM 5103 C CA . VAL B 1 150 ? 23.954 39.945 171.820 1.00 18.48 150 VAL B CA 1
ATOM 5104 C C . VAL B 1 150 ? 22.649 40.745 171.916 1.00 20.62 150 VAL B C 1
ATOM 5105 O O . VAL B 1 150 ? 21.632 40.389 171.319 1.00 18.72 150 VAL B O 1
ATOM 5109 N N . MET B 1 151 ? 22.693 41.841 172.656 1.00 21.46 151 MET B N 1
ATOM 5110 C CA . MET B 1 151 ? 21.549 42.724 172.752 1.00 18.49 151 MET B CA 1
ATOM 5111 C C . MET B 1 151 ? 21.967 44.176 172.577 1.00 18.95 151 MET B C 1
ATOM 5112 O O . MET B 1 151 ? 22.976 44.619 173.126 1.00 18.13 151 MET B O 1
ATOM 5117 N N . VAL B 1 152 ? 21.186 44.914 171.797 1.00 14.87 152 VAL B N 1
ATOM 5118 C CA . VAL B 1 152 ? 21.317 46.362 171.736 1.00 14.00 152 VAL B CA 1
ATOM 5119 C C . VAL B 1 152 ? 19.926 46.956 171.980 1.00 21.38 152 VAL B C 1
ATOM 5120 O O . VAL B 1 152 ? 18.995 46.742 171.190 1.00 12.71 152 VAL B O 1
ATOM 5124 N N . ALA B 1 153 ? 19.782 47.684 173.085 1.00 11.83 153 ALA B N 1
ATOM 5125 C CA . ALA B 1 153 ? 18.452 48.137 173.510 1.00 20.75 153 ALA B CA 1
ATOM 5126 C C . ALA B 1 153 ? 18.397 49.649 173.629 1.00 16.91 153 ALA B C 1
ATOM 5127 O O . ALA B 1 153 ? 18.835 50.203 174.629 1.00 18.56 153 ALA B O 1
ATOM 5129 N N . PRO B 1 154 ? 17.877 50.325 172.597 1.00 11.73 154 PRO B N 1
ATOM 5130 C CA . PRO B 1 154 ? 17.739 51.777 172.706 1.00 16.65 154 PRO B CA 1
ATOM 5131 C C . PRO B 1 154 ? 16.773 52.084 173.847 1.00 22.91 154 PRO B C 1
ATOM 5132 O O . PRO B 1 154 ? 15.867 51.286 174.074 1.00 21.68 154 PRO B O 1
ATOM 5136 N N . LYS B 1 155 ? 16.957 53.199 174.548 1.00 22.79 155 LYS B N 1
ATOM 5137 C CA . LYS B 1 155 ? 16.054 53.568 175.641 1.00 24.42 155 LYS B CA 1
ATOM 5138 C C . LYS B 1 155 ? 14.979 54.582 175.202 1.00 31.26 155 LYS B C 1
ATOM 5139 O O . LYS B 1 155 ? 14.509 55.390 176.008 1.00 43.83 155 LYS B O 1
ATOM 5145 N N . CYS B 1 156 ? 14.593 54.526 173.929 1.00 29.24 156 CYS B N 1
ATOM 5146 C CA . CYS B 1 156 ? 13.591 55.436 173.369 1.00 29.09 156 CYS B CA 1
ATOM 5147 C C . CYS B 1 156 ? 12.831 54.753 172.242 1.00 28.54 156 CYS B C 1
ATOM 5148 O O . CYS B 1 156 ? 13.324 53.811 171.630 1.00 29.96 156 CYS B O 1
ATOM 5151 N N . PRO B 1 157 ? 11.607 55.208 171.969 1.00 27.16 157 PRO B N 1
ATOM 5152 C CA . PRO B 1 157 ? 10.867 54.577 170.877 1.00 25.32 157 PRO B CA 1
ATOM 5153 C C . PRO B 1 157 ? 11.569 54.771 169.528 1.00 30.23 157 PRO B C 1
ATOM 5154 O O . PRO B 1 157 ? 12.404 55.674 169.379 1.00 24.57 157 PRO B O 1
ATOM 5158 N N . GLY B 1 158 ? 11.226 53.924 168.562 1.00 28.44 158 GLY B N 1
ATOM 5159 C CA . GLY B 1 158 ? 11.850 53.934 167.250 1.00 27.95 158 GLY B CA 1
ATOM 5160 C C . GLY B 1 158 ? 11.874 55.276 166.532 1.00 32.09 158 GLY B C 1
ATOM 5161 O O . GLY B 1 158 ? 12.914 55.667 165.999 1.00 25.38 158 GLY B O 1
ATOM 5162 N N . THR B 1 159 ? 10.746 55.984 166.511 1.00 27.13 159 THR B N 1
ATOM 5163 C CA . THR B 1 159 ? 10.684 57.250 165.785 1.00 34.79 159 THR B CA 1
ATOM 5164 C C . THR B 1 159 ? 11.718 58.223 166.332 1.00 34.87 159 THR B C 1
ATOM 5165 O O . THR B 1 159 ? 12.320 58.989 165.583 1.00 38.10 159 THR B O 1
ATOM 5169 N N . GLU B 1 160 ? 11.920 58.182 167.644 1.00 28.98 160 GLU B N 1
ATOM 5170 C CA . GLU B 1 160 ? 12.890 59.054 168.280 1.00 29.54 160 GLU B CA 1
ATOM 5171 C C . GLU B 1 160 ? 14.324 58.608 167.987 1.00 31.88 160 GLU B C 1
ATOM 5172 O O . GLU B 1 160 ? 15.219 59.454 167.854 1.00 30.15 160 GLU B O 1
ATOM 5178 N N . VAL B 1 161 ? 14.555 57.298 167.862 1.00 23.23 161 VAL B N 1
ATOM 5179 C CA . VAL B 1 161 ? 15.910 56.854 167.548 1.00 26.33 161 VAL B CA 1
ATOM 5180 C C . VAL B 1 161 ? 16.281 57.273 166.127 1.00 27.66 161 VAL B C 1
ATOM 5181 O O . VAL B 1 161 ? 17.443 57.549 165.833 1.00 24.65 161 VAL B O 1
ATOM 5185 N N . ARG B 1 162 ? 15.279 57.360 165.260 1.00 23.96 162 ARG B N 1
ATOM 5186 C CA . ARG B 1 162 ? 15.500 57.818 163.899 1.00 26.26 162 ARG B CA 1
ATOM 5187 C C . ARG B 1 162 ? 15.783 59.316 163.855 1.00 31.86 162 ARG B C 1
ATOM 5188 O O . ARG B 1 162 ? 16.767 59.746 163.262 1.00 29.17 162 ARG B O 1
ATOM 5196 N N . GLU B 1 163 ? 14.925 60.117 164.477 1.00 34.45 163 GLU B N 1
ATOM 5197 C CA . GLU B 1 163 ? 15.070 61.562 164.337 1.00 41.84 163 GLU B CA 1
ATOM 5198 C C . GLU B 1 163 ? 16.311 62.117 165.060 1.00 36.96 163 GLU B C 1
ATOM 5199 O O . GLU B 1 163 ? 16.968 63.024 164.551 1.00 36.12 163 GLU B O 1
ATOM 5205 N N . GLU B 1 164 ? 16.654 61.559 166.217 1.00 28.89 164 GLU B N 1
ATOM 5206 C CA . GLU B 1 164 ? 17.895 61.956 166.891 1.00 29.52 164 GLU B CA 1
ATOM 5207 C C . GLU B 1 164 ? 19.117 61.649 166.031 1.00 36.86 164 GLU B C 1
ATOM 5208 O O . GLU B 1 164 ? 20.057 62.439 165.964 1.00 44.80 164 GLU B O 1
ATOM 5214 N N . TYR B 1 165 ? 19.099 60.492 165.380 1.00 30.47 165 TYR B N 1
ATOM 5215 C CA . TYR B 1 165 ? 20.175 60.097 164.490 1.00 30.98 165 TYR B CA 1
ATOM 5216 C C . TYR B 1 165 ? 20.305 61.101 163.344 1.00 33.62 165 TYR B C 1
ATOM 5217 O O . TYR B 1 165 ? 21.404 61.568 163.028 1.00 36.72 165 TYR B O 1
ATOM 5226 N N . LYS B 1 166 ? 19.180 61.428 162.717 1.00 29.61 166 LYS B N 1
ATOM 5227 C CA . LYS B 1 166 ? 19.191 62.404 161.635 1.00 41.34 166 LYS B CA 1
ATOM 5228 C C . LYS B 1 166 ? 19.801 63.736 162.094 1.00 45.55 166 LYS B C 1
ATOM 5229 O O . LYS B 1 166 ? 20.470 64.417 161.320 1.00 46.91 166 LYS B O 1
ATOM 5235 N N . ARG B 1 167 ? 19.596 64.078 163.362 1.00 40.29 167 ARG B N 1
ATOM 5236 C CA . ARG B 1 167 ? 20.137 65.313 163.929 1.00 41.21 167 ARG B CA 1
ATOM 5237 C C . ARG B 1 167 ? 21.627 65.220 164.278 1.00 39.96 167 ARG B C 1
ATOM 5238 O O . ARG B 1 167 ? 22.178 66.129 164.887 1.00 43.63 167 ARG B O 1
ATOM 5246 N N . GLY B 1 168 ? 22.275 64.123 163.898 1.00 33.06 168 GLY B N 1
ATOM 5247 C CA . GLY B 1 168 ? 23.658 63.895 164.275 1.00 27.36 168 GLY B CA 1
ATOM 5248 C C . GLY B 1 168 ? 23.807 63.411 165.712 1.00 35.59 168 GLY B C 1
ATOM 5249 O O . GLY B 1 168 ? 24.923 63.271 166.226 1.00 36.65 168 GLY B O 1
ATOM 5250 N N . PHE B 1 169 ? 22.679 63.146 166.362 1.00 27.67 169 PHE B N 1
ATOM 5251 C CA . PHE B 1 169 ? 22.679 62.702 167.754 1.00 31.68 169 PHE B CA 1
ATOM 5252 C C . PHE B 1 169 ? 22.250 61.233 167.832 1.00 37.03 169 PHE B C 1
ATOM 5253 O O . PHE B 1 169 ? 22.368 60.483 166.860 1.00 34.78 169 PHE B O 1
ATOM 5261 N N . GLY B 1 170 ? 21.731 60.839 168.989 1.00 36.19 170 GLY B N 1
ATOM 5262 C CA . GLY B 1 170 ? 21.305 59.471 169.211 1.00 42.00 170 GLY B CA 1
ATOM 5263 C C . GLY B 1 170 ? 20.569 59.323 170.526 1.00 36.63 170 GLY B C 1
ATOM 5264 O O . GLY B 1 170 ? 20.168 60.304 171.140 1.00 37.86 170 GLY B O 1
ATOM 5265 N N . VAL B 1 171 ? 20.415 58.087 170.971 1.00 29.64 171 VAL B N 1
ATOM 5266 C CA . VAL B 1 171 ? 19.579 57.790 172.128 1.00 28.24 171 VAL B CA 1
ATOM 5267 C C . VAL B 1 171 ? 20.345 56.904 173.122 1.00 27.03 171 VAL B C 1
ATOM 5268 O O . VAL B 1 171 ? 21.142 56.072 172.709 1.00 32.83 171 VAL B O 1
ATOM 5272 N N . PRO B 1 172 ? 20.135 57.100 174.436 1.00 25.74 172 PRO B N 1
ATOM 5273 C CA . PRO B 1 172 ? 20.849 56.235 175.379 1.00 20.81 172 PRO B CA 1
ATOM 5274 C C . PRO B 1 172 ? 20.524 54.778 175.079 1.00 26.62 172 PRO B C 1
ATOM 5275 O O . PRO B 1 172 ? 19.381 54.450 174.740 1.00 21.26 172 PRO B O 1
ATOM 5279 N N . THR B 1 173 ? 21.524 53.916 175.203 1.00 17.05 173 THR B N 1
ATOM 5280 C CA . THR B 1 173 ? 21.411 52.557 174.696 1.00 18.91 173 THR B CA 1
ATOM 5281 C C . THR B 1 173 ? 22.088 51.568 175.630 1.00 21.04 173 THR B C 1
ATOM 5282 O O . THR B 1 173 ? 23.166 51.855 176.159 1.00 24.68 173 THR B O 1
ATOM 5286 N N . LEU B 1 174 ? 21.441 50.421 175.851 1.00 21.16 174 LEU B N 1
ATOM 5287 C CA . LEU B 1 174 ? 22.020 49.343 176.653 1.00 21.75 174 LEU B CA 1
ATOM 5288 C C . LEU B 1 174 ? 22.560 48.289 175.718 1.00 19.94 174 LEU B C 1
ATOM 5289 O O . LEU B 1 174 ? 21.903 47.958 174.736 1.00 17.41 174 LEU B O 1
ATOM 5294 N N . ILE B 1 175 ? 23.747 47.758 176.023 1.00 16.34 175 ILE B N 1
ATOM 5295 C CA . ILE B 1 175 ? 24.243 46.599 175.306 1.00 18.85 175 ILE B CA 1
ATOM 5296 C C . ILE B 1 175 ? 24.580 45.452 176.248 1.00 20.90 175 ILE B C 1
ATOM 5297 O O . ILE B 1 175 ? 24.814 45.652 177.443 1.00 21.15 175 ILE B O 1
ATOM 5302 N N . ALA B 1 176 ? 24.602 44.245 175.698 1.00 16.81 176 ALA B N 1
ATOM 5303 C CA . ALA B 1 176 ? 24.874 43.056 176.497 1.00 18.90 176 ALA B CA 1
ATOM 5304 C C . ALA B 1 176 ? 25.296 41.922 175.597 1.00 15.63 176 ALA B C 1
ATOM 5305 O O . ALA B 1 176 ? 24.953 41.899 174.416 1.00 18.66 176 ALA B O 1
ATOM 5307 N N . VAL B 1 177 ? 26.030 40.980 176.175 1.00 21.65 177 VAL B N 1
ATOM 5308 C CA . VAL B 1 177 ? 26.444 39.770 175.496 1.00 21.49 177 VAL B CA 1
ATOM 5309 C C . VAL B 1 177 ? 26.043 38.604 176.408 1.00 28.57 177 VAL B C 1
ATOM 5310 O O . VAL B 1 177 ? 26.372 38.595 177.599 1.00 23.83 177 VAL B O 1
ATOM 5314 N N . HIS B 1 178 ? 25.301 37.641 175.871 1.00 25.55 178 HIS B N 1
ATOM 5315 C CA . HIS B 1 178 ? 24.922 36.479 176.670 1.00 24.89 178 HIS B CA 1
ATOM 5316 C C . HIS B 1 178 ? 26.118 35.534 176.787 1.00 26.24 178 HIS B C 1
ATOM 5317 O O . HIS B 1 178 ? 26.573 34.970 175.789 1.00 21.72 178 HIS B O 1
ATOM 5324 N N . PRO B 1 179 ? 26.624 35.356 178.011 1.00 24.98 179 PRO B N 1
ATOM 5325 C CA . PRO B 1 179 ? 27.868 34.608 178.234 1.00 24.96 179 PRO B CA 1
ATOM 5326 C C . PRO B 1 179 ? 27.798 33.125 177.809 1.00 22.82 179 PRO B C 1
ATOM 5327 O O . PRO B 1 179 ? 28.840 32.559 177.480 1.00 29.80 179 PRO B O 1
ATOM 5331 N N . GLU B 1 180 ? 26.611 32.523 177.798 1.00 26.84 180 GLU B N 1
ATOM 5332 C CA . GLU B 1 180 ? 26.443 31.146 177.291 1.00 31.17 180 GLU B CA 1
ATOM 5333 C C . GLU B 1 180 ? 26.590 31.057 175.771 1.00 30.31 180 GLU B C 1
ATOM 5334 O O . GLU B 1 180 ? 26.612 29.962 175.206 1.00 27.73 180 GLU B O 1
ATOM 5340 N N . ASN B 1 181 ? 26.654 32.205 175.107 1.00 27.19 181 ASN B N 1
ATOM 5341 C CA . ASN B 1 181 ? 26.701 32.232 173.647 1.00 24.89 181 ASN B CA 1
ATOM 5342 C C . ASN B 1 181 ? 27.667 33.286 173.126 1.00 24.99 181 ASN B C 1
ATOM 5343 O O . ASN B 1 181 ? 27.251 34.256 172.495 1.00 25.48 181 ASN B O 1
ATOM 5348 N N . ASP B 1 182 ? 28.955 33.090 173.385 1.00 25.12 182 ASP B N 1
ATOM 5349 C CA . ASP B 1 182 ? 29.979 34.010 172.904 1.00 29.69 182 ASP B CA 1
ATOM 5350 C C . ASP B 1 182 ? 31.219 33.217 172.472 1.00 31.77 182 ASP B C 1
ATOM 5351 O O . ASP B 1 182 ? 32.329 33.483 172.923 1.00 30.75 182 ASP B O 1
ATOM 5356 N N . PRO B 1 183 ? 31.023 32.238 171.578 1.00 28.41 183 PRO B N 1
ATOM 5357 C CA . PRO B 1 183 ? 32.054 31.236 171.260 1.00 26.14 183 PRO B CA 1
ATOM 5358 C C . PRO B 1 183 ? 33.325 31.798 170.629 1.00 30.69 183 PRO B C 1
ATOM 5359 O O . PRO B 1 183 ? 34.346 31.125 170.646 1.00 34.39 183 PRO B O 1
ATOM 5363 N N . LYS B 1 184 ? 33.266 32.999 170.075 1.00 27.16 184 LYS B N 1
ATOM 5364 C CA . LYS B 1 184 ? 34.420 33.574 169.398 1.00 21.24 184 LYS B CA 1
ATOM 5365 C C . LYS B 1 184 ? 34.940 34.765 170.173 1.00 30.69 184 LYS B C 1
ATOM 5366 O O . LYS B 1 184 ? 35.900 35.420 169.758 1.00 34.67 184 LYS B O 1
ATOM 5372 N N . GLY B 1 185 ? 34.305 35.034 171.312 1.00 28.89 185 GLY B N 1
ATOM 5373 C CA . GLY B 1 185 ? 34.575 36.241 172.069 1.00 20.62 185 GLY B CA 1
ATOM 5374 C C . GLY B 1 185 ? 34.346 37.524 171.283 1.00 27.72 185 GLY B C 1
ATOM 5375 O O . GLY B 1 185 ? 34.868 38.581 171.639 1.00 29.38 185 GLY B O 1
ATOM 5376 N N . GLU B 1 186 ? 33.557 37.458 170.217 1.00 22.96 186 GLU B N 1
ATOM 5377 C CA . GLU B 1 186 ? 33.310 38.666 169.422 1.00 27.35 186 GLU B CA 1
ATOM 5378 C C . GLU B 1 186 ? 31.980 39.390 169.750 1.00 23.66 186 GLU B C 1
ATOM 5379 O O . GLU B 1 186 ? 31.673 40.430 169.169 1.00 29.91 186 GLU B O 1
ATOM 5385 N N . GLY B 1 187 ? 31.210 38.853 170.692 1.00 26.83 187 GLY B N 1
ATOM 5386 C CA . GLY B 1 187 ? 29.957 39.476 171.113 1.00 27.34 187 GLY B CA 1
ATOM 5387 C C . GLY B 1 187 ? 29.999 40.982 171.352 1.00 25.32 187 GLY B C 1
ATOM 5388 O O . GLY B 1 187 ? 29.190 41.747 170.800 1.00 25.45 187 GLY B O 1
ATOM 5389 N N . MET B 1 188 ? 30.945 41.424 172.172 1.00 21.49 188 MET B N 1
ATOM 5390 C CA . MET B 1 188 ? 31.043 42.842 172.490 1.00 23.85 188 MET B CA 1
ATOM 5391 C C . MET B 1 188 ? 31.352 43.666 171.248 1.00 25.58 188 MET B C 1
ATOM 5392 O O . MET B 1 188 ? 30.762 44.736 171.039 1.00 20.85 188 MET B O 1
ATOM 5397 N N . ALA B 1 189 ? 32.248 43.155 170.406 1.00 23.03 189 ALA B N 1
ATOM 5398 C CA . ALA B 1 189 ? 32.545 43.819 169.140 1.00 24.63 189 ALA B CA 1
ATOM 5399 C C . ALA B 1 189 ? 31.288 43.965 168.254 1.00 25.80 189 ALA B C 1
ATOM 5400 O O . ALA B 1 189 ? 31.048 45.014 167.648 1.00 26.99 189 ALA B O 1
ATOM 5402 N N . ILE B 1 190 ? 30.487 42.910 168.188 1.00 24.74 190 ILE B N 1
ATOM 5403 C CA . ILE B 1 190 ? 29.263 42.954 167.401 1.00 20.04 190 ILE B CA 1
ATOM 5404 C C . ILE B 1 190 ? 28.275 43.954 168.016 1.00 21.86 190 ILE B C 1
ATOM 5405 O O . ILE B 1 190 ? 27.769 44.848 167.326 1.00 21.87 190 ILE B O 1
ATOM 5410 N N . ALA B 1 191 ? 28.047 43.820 169.322 1.00 19.99 191 ALA B N 1
ATOM 5411 C CA . ALA B 1 191 ? 27.132 44.689 170.059 1.00 17.03 191 ALA B CA 1
ATOM 5412 C C . ALA B 1 191 ? 27.512 46.154 169.973 1.00 16.76 191 ALA B C 1
ATOM 5413 O O . ALA B 1 191 ? 26.653 47.013 169.776 1.00 19.91 191 ALA B O 1
ATOM 5415 N N . LYS B 1 192 ? 28.793 46.455 170.143 1.00 19.98 192 LYS B N 1
ATOM 5416 C CA . LYS B 1 192 ? 29.225 47.851 170.086 1.00 17.01 192 LYS B CA 1
ATOM 5417 C C . LYS B 1 192 ? 29.059 48.459 168.692 1.00 24.52 192 LYS B C 1
ATOM 5418 O O . LYS B 1 192 ? 28.716 49.636 168.562 1.00 21.95 192 LYS B O 1
ATOM 5424 N N . ALA B 1 193 ? 29.299 47.663 167.653 1.00 24.16 193 ALA B N 1
ATOM 5425 C CA . ALA B 1 193 ? 29.184 48.171 166.286 1.00 21.89 193 ALA B CA 1
ATOM 5426 C C . ALA B 1 193 ? 27.728 48.397 165.908 1.00 23.61 193 ALA B C 1
ATOM 5427 O O . ALA B 1 193 ? 27.395 49.378 165.232 1.00 25.93 193 ALA B O 1
ATOM 5429 N N . TRP B 1 194 ? 26.863 47.490 166.352 1.00 22.22 194 TRP B N 1
ATOM 5430 C CA . TRP B 1 194 ? 25.427 47.605 166.093 1.00 18.25 194 TRP B CA 1
ATOM 5431 C C . TRP B 1 194 ? 24.903 48.854 166.788 1.00 25.45 194 TRP B C 1
ATOM 5432 O O . TRP B 1 194 ? 24.190 49.656 166.179 1.00 18.84 194 TRP B O 1
ATOM 5443 N N . ALA B 1 195 ? 25.288 49.029 168.054 1.00 23.72 195 ALA B N 1
ATOM 5444 C CA . ALA B 1 195 ? 24.887 50.202 168.828 1.00 18.87 195 ALA B CA 1
ATOM 5445 C C . ALA B 1 195 ? 25.367 51.487 168.164 1.00 25.42 195 ALA B C 1
ATOM 5446 O O . ALA B 1 195 ? 24.600 52.436 168.019 1.00 26.93 195 ALA B O 1
ATOM 5448 N N . ALA B 1 196 ? 26.640 51.517 167.767 1.00 20.49 196 ALA B N 1
ATOM 5449 C CA . ALA B 1 196 ? 27.198 52.679 167.079 1.00 17.89 196 ALA B CA 1
ATOM 5450 C C . ALA B 1 196 ? 26.500 52.925 165.750 1.00 20.51 196 ALA B C 1
ATOM 5451 O O . ALA B 1 196 ? 26.285 54.070 165.363 1.00 23.92 196 ALA B O 1
ATOM 5453 N N . ALA B 1 197 ? 26.135 51.855 165.048 1.00 20.59 197 ALA B N 1
ATOM 5454 C CA . ALA B 1 197 ? 25.445 52.025 163.768 1.00 16.09 197 ALA B CA 1
ATOM 5455 C C . ALA B 1 197 ? 24.065 52.680 163.946 1.00 25.48 197 ALA B C 1
ATOM 5456 O O . ALA B 1 197 ? 23.583 53.370 163.038 1.00 20.38 197 ALA B O 1
ATOM 5458 N N . THR B 1 198 ? 23.442 52.471 165.111 1.00 21.53 198 THR B N 1
ATOM 5459 C CA . THR B 1 198 ? 22.166 53.117 165.422 1.00 25.59 198 THR B CA 1
ATOM 5460 C C . THR B 1 198 ? 22.356 54.519 165.985 1.00 24.75 198 THR B C 1
ATOM 5461 O O . THR B 1 198 ? 21.387 55.251 166.132 1.00 22.28 198 THR B O 1
ATOM 5465 N N . GLY B 1 199 ? 23.598 54.877 166.315 1.00 25.23 199 GLY B N 1
ATOM 5466 C CA . GLY B 1 199 ? 23.906 56.193 166.858 1.00 25.19 199 GLY B CA 1
ATOM 5467 C C . GLY B 1 199 ? 23.959 56.323 168.376 1.00 31.34 199 GLY B C 1
ATOM 5468 O O . GLY B 1 199 ? 24.072 57.434 168.911 1.00 28.35 199 GLY B O 1
ATOM 5469 N N . GLY B 1 200 ? 23.898 55.195 169.079 1.00 27.43 200 GLY B N 1
ATOM 5470 C CA . GLY B 1 200 ? 23.824 55.216 170.528 1.00 18.00 200 GLY B CA 1
ATOM 5471 C C . GLY B 1 200 ? 25.058 55.783 171.209 1.00 26.53 200 GLY B C 1
ATOM 5472 O O . GLY B 1 200 ? 24.968 56.348 172.297 1.00 24.84 200 GLY B O 1
ATOM 5473 N N . HIS B 1 201 ? 26.216 55.627 170.574 1.00 21.62 201 HIS B N 1
ATOM 5474 C CA . HIS B 1 201 ? 27.474 56.077 171.157 1.00 22.47 201 HIS B CA 1
ATOM 5475 C C . HIS B 1 201 ? 27.581 57.607 171.093 1.00 34.45 201 HIS B C 1
ATOM 5476 O O . HIS B 1 201 ? 28.484 58.193 171.694 1.00 34.84 201 HIS B O 1
ATOM 5483 N N . ARG B 1 202 ? 26.684 58.248 170.341 1.00 28.64 202 ARG B N 1
ATOM 5484 C CA . ARG B 1 202 ? 26.636 59.709 170.288 1.00 23.52 202 ARG B CA 1
ATOM 5485 C C . ARG B 1 202 ? 25.945 60.273 171.522 1.00 28.85 202 ARG B C 1
ATOM 5486 O O . ARG B 1 202 ? 26.117 61.445 171.853 1.00 32.17 202 ARG B O 1
ATOM 5494 N N . ALA B 1 203 ? 25.147 59.445 172.191 1.00 27.24 203 ALA B N 1
ATOM 5495 C CA . ALA B 1 203 ? 24.426 59.883 173.384 1.00 30.36 203 ALA B CA 1
ATOM 5496 C C . ALA B 1 203 ? 25.081 59.280 174.617 1.00 38.52 203 ALA B C 1
ATOM 5497 O O . ALA B 1 203 ? 25.732 59.975 175.390 1.00 56.96 203 ALA B O 1
ATOM 5499 N N . GLY B 1 204 ? 24.943 57.976 174.779 1.00 28.22 204 GLY B N 1
ATOM 5500 C CA . GLY B 1 204 ? 25.583 57.275 175.880 1.00 25.44 204 GLY B CA 1
ATOM 5501 C C . GLY B 1 204 ? 25.230 55.804 175.777 1.00 26.26 204 GLY B C 1
ATOM 5502 O O . GLY B 1 204 ? 24.080 55.458 175.491 1.00 24.99 204 GLY B O 1
ATOM 5503 N N . VAL B 1 205 ? 26.209 54.936 175.984 1.00 21.25 205 VAL B N 1
ATOM 5504 C CA . VAL B 1 205 ? 25.950 53.502 175.939 1.00 22.75 205 VAL B CA 1
ATOM 5505 C C . VAL B 1 205 ? 26.349 52.873 177.258 1.00 25.69 205 VAL B C 1
ATOM 5506 O O . VAL B 1 205 ? 27.415 53.172 177.789 1.00 26.65 205 VAL B O 1
ATOM 5510 N N . LEU B 1 206 ? 25.492 52.005 177.790 1.00 24.71 206 LEU B N 1
ATOM 5511 C CA . LEU B 1 206 ? 25.806 51.294 179.022 1.00 22.20 206 LEU B CA 1
ATOM 5512 C C . LEU B 1 206 ? 26.083 49.831 178.745 1.00 22.12 206 LEU B C 1
ATOM 5513 O O . LEU B 1 206 ? 25.274 49.158 178.107 1.00 22.53 206 LEU B O 1
ATOM 5518 N N . GLU B 1 207 ? 27.216 49.337 179.236 1.00 22.03 207 GLU B N 1
ATOM 5519 C CA . GLU B 1 207 ? 27.501 47.913 179.174 1.00 26.91 207 GLU B CA 1
ATOM 5520 C C . GLU B 1 207 ? 26.774 47.207 180.306 1.00 29.92 207 GLU B C 1
ATOM 5521 O O . GLU B 1 207 ? 27.097 47.375 181.481 1.00 24.52 207 GLU B O 1
ATOM 5527 N N . SER B 1 208 ? 25.788 46.404 179.946 1.00 27.68 208 SER B N 1
ATOM 5528 C CA . SER B 1 208 ? 24.936 45.793 180.945 1.00 24.15 208 SER B CA 1
ATOM 5529 C C . SER B 1 208 ? 24.866 44.300 180.652 1.00 15.70 208 SER B C 1
ATOM 5530 O O . SER B 1 208 ? 25.858 43.701 180.219 1.00 20.39 208 SER B O 1
ATOM 5533 N N . SER B 1 209 ? 23.711 43.692 180.893 1.00 13.07 209 SER B N 1
ATOM 5534 C CA . SER B 1 209 ? 23.563 42.259 180.678 1.00 20.18 209 SER B CA 1
ATOM 5535 C C . SER B 1 209 ? 22.104 41.896 180.454 1.00 21.18 209 SER B C 1
ATOM 5536 O O . SER B 1 209 ? 21.210 42.647 180.854 1.00 20.35 209 SER B O 1
ATOM 5539 N N . PHE B 1 210 ? 21.863 40.744 179.824 1.00 21.40 210 PHE B N 1
ATOM 5540 C CA . PHE B 1 210 ? 20.500 40.300 179.564 1.00 19.77 210 PHE B CA 1
ATOM 5541 C C . PHE B 1 210 ? 19.714 40.264 180.860 1.00 22.70 210 PHE B C 1
ATOM 5542 O O . PHE B 1 210 ? 18.608 40.787 180.929 1.00 20.85 210 PHE B O 1
ATOM 5550 N N . VAL B 1 211 ? 20.300 39.660 181.891 1.00 17.82 211 VAL B N 1
ATOM 5551 C CA . VAL B 1 211 ? 19.636 39.552 183.187 1.00 16.93 211 VAL B CA 1
ATOM 5552 C C . VAL B 1 211 ? 19.266 40.911 183.815 1.00 21.15 211 VAL B C 1
ATOM 5553 O O . VAL B 1 211 ? 18.130 41.110 184.228 1.00 22.33 211 VAL B O 1
ATOM 5557 N N . ALA B 1 212 ? 20.214 41.840 183.892 1.00 17.41 212 ALA B N 1
ATOM 5558 C CA . ALA B 1 212 ? 19.924 43.130 184.516 1.00 17.83 212 ALA B CA 1
ATOM 5559 C C . ALA B 1 212 ? 18.855 43.888 183.746 1.00 17.18 212 ALA B C 1
ATOM 5560 O O . ALA B 1 212 ? 17.986 44.530 184.326 1.00 15.22 212 ALA B O 1
ATOM 5562 N N . GLU B 1 213 ? 18.946 43.838 182.428 1.00 21.24 213 GLU B N 1
ATOM 5563 C CA . GLU B 1 213 ? 17.994 44.546 181.587 1.00 18.81 213 GLU B CA 1
ATOM 5564 C C . GLU B 1 2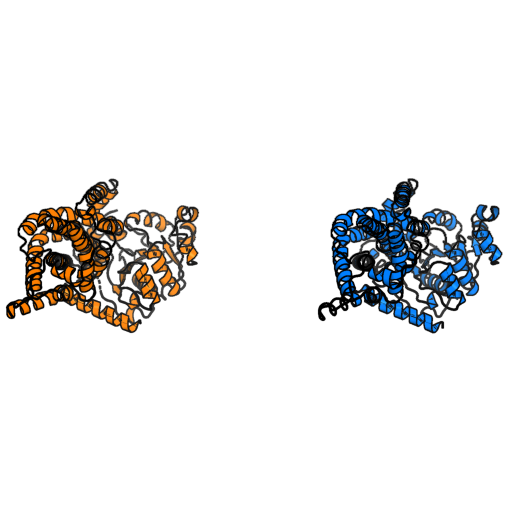13 ? 16.565 44.050 181.824 1.00 18.10 213 GLU B C 1
ATOM 5565 O O . GLU B 1 213 ? 15.644 44.854 181.967 1.00 16.15 213 GLU B O 1
ATOM 5571 N N . VAL B 1 214 ? 16.391 42.731 181.885 1.00 19.74 214 VAL B N 1
ATOM 5572 C CA . VAL B 1 214 ? 15.067 42.129 182.055 1.00 17.69 214 VAL B CA 1
ATOM 5573 C C . VAL B 1 214 ? 14.476 42.380 183.434 1.00 19.22 214 VAL B C 1
ATOM 5574 O O . VAL B 1 214 ? 13.350 42.859 183.553 1.00 19.10 214 VAL B O 1
ATOM 5578 N N . LYS B 1 215 ? 15.236 42.063 184.479 1.00 17.02 215 LYS B N 1
ATOM 5579 C CA . LYS B 1 215 ? 14.725 42.201 185.837 1.00 18.06 215 LYS B CA 1
ATOM 5580 C C . LYS B 1 215 ? 14.371 43.646 186.145 1.00 22.08 215 LYS B C 1
ATOM 5581 O O . LYS B 1 215 ? 13.339 43.918 186.749 1.00 19.52 215 LYS B O 1
ATOM 5587 N N . SER B 1 216 ? 15.230 44.580 185.746 1.00 19.79 216 SER B N 1
ATOM 5588 C CA . SER B 1 216 ? 14.934 45.991 186.005 1.00 21.38 216 SER B CA 1
ATOM 5589 C C . SER B 1 216 ? 13.749 46.491 185.169 1.00 17.58 216 SER B C 1
ATOM 5590 O O . SER B 1 216 ? 12.886 47.196 185.673 1.00 16.00 216 SER B O 1
ATOM 5593 N N . ASP B 1 217 ? 13.705 46.121 183.895 1.00 18.70 217 ASP B N 1
ATOM 5594 C CA . ASP B 1 217 ? 12.597 46.546 183.047 1.00 20.76 217 ASP B CA 1
ATOM 5595 C C . ASP B 1 217 ? 11.247 46.089 183.612 1.00 22.60 217 ASP B C 1
ATOM 5596 O O . ASP B 1 217 ? 10.300 46.873 183.731 1.00 21.94 217 ASP B O 1
ATOM 5601 N N . LEU B 1 218 ? 11.164 44.807 183.944 1.00 20.61 218 LEU B N 1
ATOM 5602 C CA . LEU B 1 218 ? 9.950 44.245 184.517 1.00 18.90 218 LEU B CA 1
ATOM 5603 C C . LEU B 1 218 ? 9.545 44.996 185.779 1.00 21.01 218 LEU B C 1
ATOM 5604 O O . LEU B 1 218 ? 8.370 45.293 185.962 1.00 19.79 218 LEU B O 1
ATOM 5609 N N . MET B 1 219 ? 10.510 45.306 186.645 1.00 16.06 219 MET B N 1
ATOM 5610 C CA . MET B 1 219 ? 10.180 45.979 187.899 1.00 17.48 219 MET B CA 1
ATOM 5611 C C . MET B 1 219 ? 9.728 47.409 187.686 1.00 14.60 219 MET B C 1
ATOM 5612 O O . MET B 1 219 ? 8.745 47.852 188.288 1.00 17.88 219 MET B O 1
ATOM 5617 N N . GLY B 1 220 ? 10.437 48.146 186.837 1.00 17.84 220 GLY B N 1
ATOM 5618 C CA . GLY B 1 220 ? 10.043 49.525 186.569 1.00 18.00 220 GLY B CA 1
ATOM 5619 C C . GLY B 1 220 ? 8.626 49.594 186.016 1.00 21.21 220 GLY B C 1
ATOM 5620 O O . GLY B 1 220 ? 7.787 50.407 186.439 1.00 21.78 220 GLY B O 1
ATOM 5621 N N . GLU B 1 221 ? 8.335 48.719 185.065 1.00 20.74 221 GLU B N 1
ATOM 5622 C CA . GLU B 1 221 ? 7.081 48.858 184.352 1.00 22.41 221 GLU B CA 1
ATOM 5623 C C . GLU B 1 221 ? 5.889 48.465 185.216 1.00 22.90 221 GLU B C 1
ATOM 5624 O O . GLU B 1 221 ? 4.865 49.140 185.180 1.00 29.22 221 GLU B O 1
ATOM 5630 N N . GLN B 1 222 ? 6.010 47.411 186.021 1.00 18.66 222 GLN B N 1
ATOM 5631 C CA . GLN B 1 222 ? 4.842 46.995 186.796 1.00 24.52 222 GLN B CA 1
ATOM 5632 C C . GLN B 1 222 ? 4.582 47.822 188.060 1.00 28.36 222 GLN B C 1
ATOM 5633 O O . GLN B 1 222 ? 3.424 47.975 188.480 1.00 22.32 222 GLN B O 1
ATOM 5639 N N . THR B 1 223 ? 5.629 48.400 188.644 1.00 21.34 223 THR B N 1
ATOM 5640 C CA . THR B 1 223 ? 5.404 49.283 189.783 1.00 21.67 223 THR B CA 1
ATOM 5641 C C . THR B 1 223 ? 5.241 50.751 189.330 1.00 31.15 223 THR B C 1
ATOM 5642 O O . THR B 1 223 ? 4.137 51.182 189.008 1.00 49.98 223 THR B O 1
ATOM 5646 N N . ILE B 1 224 ? 6.322 51.503 189.241 1.00 25.48 224 ILE B N 1
ATOM 5647 C CA . ILE B 1 224 ? 6.209 52.924 188.935 1.00 20.76 224 ILE B CA 1
ATOM 5648 C C . ILE B 1 224 ? 5.594 53.275 187.566 1.00 24.49 224 ILE B C 1
ATOM 5649 O O . ILE B 1 224 ? 4.644 54.054 187.512 1.00 27.68 224 ILE B O 1
ATOM 5654 N N . LEU B 1 225 ? 6.125 52.718 186.473 1.00 21.43 225 LEU B N 1
ATOM 5655 C CA . LEU B 1 225 ? 5.730 53.150 185.122 1.00 23.30 225 LEU B CA 1
ATOM 5656 C C . LEU B 1 225 ? 4.251 52.960 184.758 1.00 25.52 225 LEU B C 1
ATOM 5657 O O . LEU B 1 225 ? 3.601 53.890 184.275 1.00 24.41 225 LEU B O 1
ATOM 5662 N N . CYS B 1 226 ? 3.716 51.769 184.978 1.00 19.76 226 CYS B N 1
ATOM 5663 C CA . CYS B 1 226 ? 2.350 51.491 184.528 1.00 24.29 226 CYS B CA 1
ATOM 5664 C C . CYS B 1 226 ? 1.399 51.210 185.674 1.00 21.58 226 CYS B C 1
ATOM 5665 O O . CYS B 1 226 ? 0.326 51.806 185.749 1.00 21.90 226 CYS B O 1
ATOM 5668 N N . GLY B 1 227 ? 1.793 50.300 186.557 1.00 18.85 227 GLY B N 1
ATOM 5669 C CA . GLY B 1 227 ? 0.999 49.997 187.732 1.00 18.70 227 GLY B CA 1
ATOM 5670 C C . GLY B 1 227 ? 0.635 51.233 188.542 1.00 24.39 227 GLY B C 1
ATOM 5671 O O . GLY B 1 227 ? -0.542 51.445 188.839 1.00 22.47 227 GLY B O 1
ATOM 5672 N N . MET B 1 228 ? 1.628 52.060 188.884 1.00 18.49 228 MET B N 1
ATOM 5673 C CA . MET B 1 228 ? 1.386 53.216 189.739 1.00 14.51 228 MET B CA 1
ATOM 5674 C C . MET B 1 228 ? 0.563 54.286 189.045 1.00 22.12 228 MET B C 1
ATOM 5675 O O . MET B 1 228 ? -0.288 54.926 189.676 1.00 23.22 228 MET B O 1
ATOM 5680 N N . LEU B 1 229 ? 0.822 54.488 187.758 1.00 17.85 229 LEU B N 1
ATOM 5681 C CA . LEU B 1 229 ? 0.040 55.433 186.977 1.00 19.79 229 LEU B CA 1
ATOM 5682 C C . LEU B 1 229 ? -1.400 54.935 186.855 1.00 20.94 229 LEU B C 1
ATOM 5683 O O . LEU B 1 229 ? -2.338 55.722 186.986 1.00 17.74 229 LEU B O 1
ATOM 5688 N N . GLN B 1 230 ? -1.594 53.638 186.630 1.00 14.02 230 GLN B N 1
ATOM 5689 C CA . GLN B 1 230 ? -2.975 53.133 186.582 1.00 18.52 230 GLN B CA 1
ATOM 5690 C C . GLN B 1 230 ? -3.659 53.198 187.961 1.00 25.64 230 GLN B C 1
ATOM 5691 O O . GLN B 1 230 ? -4.784 53.693 188.078 1.00 23.95 230 GLN B O 1
ATOM 5697 N N . ALA B 1 231 ? -2.988 52.702 188.998 1.00 21.59 231 ALA B N 1
ATOM 5698 C CA . ALA B 1 231 ? -3.580 52.731 190.337 1.00 26.14 231 ALA B CA 1
ATOM 5699 C C . ALA B 1 231 ? -3.825 54.167 190.784 1.00 24.79 231 ALA B C 1
ATOM 5700 O O . ALA B 1 231 ? -4.881 54.486 191.330 1.00 20.78 231 ALA B O 1
ATOM 5702 N N . GLY B 1 232 ? -2.851 55.034 190.525 1.00 21.50 232 GLY B N 1
ATOM 5703 C CA . GLY B 1 232 ? -2.960 56.438 190.875 1.00 16.27 232 GLY B CA 1
ATOM 5704 C C . GLY B 1 232 ? -4.054 57.184 190.130 1.00 23.37 232 GLY B C 1
ATOM 5705 O O . GLY B 1 232 ? -4.741 58.040 190.706 1.00 22.69 232 GLY B O 1
ATOM 5706 N N . SER B 1 233 ? -4.216 56.864 188.850 1.00 24.00 233 SER B N 1
ATOM 5707 C CA . SER B 1 233 ? -5.243 57.495 188.026 1.00 22.92 233 SER B CA 1
ATOM 5708 C C . SER B 1 233 ? -6.623 57.188 188.576 1.00 24.52 233 SER B C 1
ATOM 5709 O O . SER B 1 233 ? -7.455 58.082 188.713 1.00 23.69 233 SER B O 1
ATOM 5712 N N . LEU B 1 234 ? -6.865 55.918 188.885 1.00 22.04 234 LEU B N 1
ATOM 5713 C CA . LEU B 1 234 ? -8.174 55.495 189.380 1.00 26.09 234 LEU B CA 1
ATOM 5714 C C . LEU B 1 234 ? -8.442 56.045 190.782 1.00 26.83 234 LEU B C 1
ATOM 5715 O O . LEU B 1 234 ? -9.511 56.602 191.056 1.00 26.52 234 LEU B O 1
ATOM 5720 N N . LEU B 1 235 ? -7.465 55.885 191.667 1.00 22.66 235 LEU B N 1
ATOM 5721 C CA . LEU B 1 235 ? -7.607 56.376 193.026 1.00 26.24 235 LEU B CA 1
ATOM 5722 C C . LEU B 1 235 ? -7.895 57.873 193.033 1.00 22.62 235 LEU B C 1
ATOM 5723 O O . LEU B 1 235 ? -8.785 58.334 193.740 1.00 27.76 235 LEU B O 1
ATOM 5728 N N . CYS B 1 236 ? -7.163 58.631 192.228 1.00 23.23 236 CYS B N 1
ATOM 5729 C CA . CYS B 1 236 ? -7.287 60.080 192.284 1.00 22.93 236 CYS B CA 1
ATOM 5730 C C . CYS B 1 236 ? -8.584 60.600 191.644 1.00 27.88 236 CYS B C 1
ATOM 5731 O O . CYS B 1 236 ? -9.273 61.451 192.222 1.00 26.75 236 CYS B O 1
ATOM 5734 N N . PHE B 1 237 ? -8.936 60.085 190.471 1.00 27.93 237 PHE B N 1
ATOM 5735 C CA . PHE B 1 237 ? -10.196 60.486 189.858 1.00 26.17 237 PHE B CA 1
ATOM 5736 C C . PHE B 1 237 ? -11.364 60.187 190.796 1.00 30.67 237 PHE B C 1
ATOM 5737 O O . PHE B 1 237 ? -12.234 61.038 190.998 1.00 32.22 237 PHE B O 1
ATOM 5745 N N . ASP B 1 238 ? -11.381 58.991 191.378 1.00 24.23 238 ASP B N 1
ATOM 5746 C CA . ASP B 1 238 ? -12.495 58.606 192.244 1.00 29.94 238 ASP B CA 1
ATOM 5747 C C . ASP B 1 238 ? -12.603 59.518 193.465 1.00 33.27 238 ASP B C 1
ATOM 5748 O O . ASP B 1 238 ? -13.702 59.861 193.889 1.00 34.99 238 ASP B O 1
ATOM 5753 N N . LYS B 1 239 ? -11.461 59.902 194.025 1.00 27.30 239 LYS B N 1
ATOM 5754 C CA . LYS B 1 239 ? -11.435 60.751 195.205 1.00 29.00 239 LYS B CA 1
ATOM 5755 C C . LYS B 1 239 ? -11.820 62.193 194.869 1.00 33.52 239 LYS B C 1
ATOM 5756 O O . LYS B 1 239 ? -12.470 62.869 195.667 1.00 35.64 239 LYS B O 1
ATOM 5762 N N . LEU B 1 240 ? -11.411 62.667 193.696 1.00 22.46 240 LEU B N 1
ATOM 5763 C CA . LEU B 1 240 ? -11.815 63.997 193.258 1.00 26.76 240 LEU B CA 1
ATOM 5764 C C . LEU B 1 240 ? -13.340 64.046 193.138 1.00 35.48 240 LEU B C 1
ATOM 5765 O O . LEU B 1 240 ? -13.989 64.970 193.640 1.00 43.03 240 LEU B O 1
ATOM 5770 N N . VAL B 1 241 ? -13.903 63.030 192.484 1.00 29.16 241 VAL B N 1
ATOM 5771 C CA . VAL B 1 241 ? -15.346 62.941 192.274 1.00 27.85 241 VAL B CA 1
ATOM 5772 C C . VAL B 1 241 ? -16.086 62.815 193.600 1.00 32.54 241 VAL B C 1
ATOM 5773 O O . VAL B 1 241 ? -17.034 63.551 193.869 1.00 30.68 241 VAL B O 1
ATOM 5777 N N . GLU B 1 242 ? -15.631 61.886 194.429 1.00 34.60 242 GLU B N 1
ATOM 5778 C CA . GLU B 1 242 ? -16.220 61.667 195.736 1.00 34.87 242 GLU B CA 1
ATOM 5779 C C . GLU B 1 242 ? -16.328 62.969 196.515 1.00 40.81 242 GLU B C 1
ATOM 5780 O O . GLU B 1 242 ? -17.328 63.208 197.178 1.00 40.12 242 GLU B O 1
ATOM 5786 N N . GLU B 1 243 ? -15.305 63.814 196.415 1.00 38.84 243 GLU B N 1
ATOM 5787 C CA . GLU B 1 243 ? -15.257 65.055 197.182 1.00 30.81 243 GLU B CA 1
ATOM 5788 C C . GLU B 1 243 ? -15.846 66.266 196.447 1.00 34.08 243 GLU B C 1
ATOM 5789 O O . GLU B 1 243 ? -15.596 67.407 196.829 1.00 38.57 243 GLU B O 1
ATOM 5795 N N . GLY B 1 244 ? -16.607 66.019 195.386 1.00 34.09 244 GLY B N 1
ATOM 5796 C CA . GLY B 1 244 ? -17.396 67.073 194.774 1.00 30.58 244 GLY B CA 1
ATOM 5797 C C . GLY B 1 244 ? -16.838 67.732 193.528 1.00 35.57 244 GLY B C 1
ATOM 5798 O O . GLY B 1 244 ? -17.466 68.639 192.985 1.00 32.36 244 GLY B O 1
ATOM 5799 N N . THR B 1 245 ? -15.670 67.296 193.064 1.00 33.60 245 THR B N 1
ATOM 5800 C CA . THR B 1 245 ? -15.132 67.836 191.819 1.00 32.25 245 THR B CA 1
ATOM 5801 C C . THR B 1 245 ? -16.000 67.403 190.637 1.00 25.96 245 THR B C 1
ATOM 5802 O O . THR B 1 245 ? -16.388 66.250 190.549 1.00 27.83 245 THR B O 1
ATOM 5806 N N . ASP B 1 246 ? -16.329 68.336 189.751 1.00 27.34 246 ASP B N 1
ATOM 5807 C CA . ASP B 1 246 ? -17.067 68.009 188.529 1.00 27.69 246 ASP B CA 1
ATOM 5808 C C . ASP B 1 246 ? -16.343 66.887 187.765 1.00 30.53 246 ASP B C 1
ATOM 5809 O O . ASP B 1 246 ? -15.155 67.001 187.463 1.00 30.83 246 ASP B O 1
ATOM 5814 N N . PRO B 1 247 ? -17.057 65.790 187.471 1.00 27.93 247 PRO B N 1
ATOM 5815 C CA . PRO B 1 247 ? -16.386 64.627 186.881 1.00 26.97 247 PRO B CA 1
ATOM 5816 C C . PRO B 1 247 ? -15.551 64.937 185.628 1.00 29.30 247 PRO B C 1
ATOM 5817 O O . PRO B 1 247 ? -14.386 64.529 185.563 1.00 29.76 247 PRO B O 1
ATOM 5821 N N . ALA B 1 248 ? -16.118 65.655 184.666 1.00 23.24 248 ALA B N 1
ATOM 5822 C CA . ALA B 1 248 ? -15.394 65.952 183.437 1.00 27.24 248 ALA B CA 1
ATOM 5823 C C . ALA B 1 248 ? -14.101 66.711 183.731 1.00 23.81 248 ALA B C 1
ATOM 5824 O O . ALA B 1 248 ? -13.087 66.492 183.078 1.00 21.19 248 ALA B O 1
ATOM 5826 N N . TYR B 1 249 ? -14.145 67.607 184.708 1.00 22.16 249 TYR B N 1
ATOM 5827 C CA . TYR B 1 249 ? -12.960 68.382 185.068 1.00 31.60 249 TYR B CA 1
ATOM 5828 C C . TYR B 1 249 ? -11.952 67.472 185.756 1.00 32.60 249 TYR B C 1
ATOM 5829 O O . TYR B 1 249 ? -10.758 67.546 185.482 1.00 23.77 249 TYR B O 1
ATOM 5838 N N . ALA B 1 250 ? -12.444 66.606 186.637 1.00 32.13 250 ALA B N 1
ATOM 5839 C CA . ALA B 1 250 ? -11.580 65.638 187.298 1.00 30.86 250 ALA B CA 1
ATOM 5840 C C . ALA B 1 250 ? -10.884 64.745 186.276 1.00 30.06 250 ALA B C 1
ATOM 5841 O O . ALA B 1 250 ? -9.688 64.468 186.408 1.00 24.30 250 ALA B O 1
ATOM 5843 N N . GLU B 1 251 ? -11.613 64.294 185.253 1.00 25.35 251 GLU B N 1
ATOM 5844 C CA . GLU B 1 251 ? -10.982 63.403 184.286 1.00 21.70 251 GLU B CA 1
ATOM 5845 C C . GLU B 1 251 ? -9.871 64.101 183.489 1.00 22.49 251 GLU B C 1
ATOM 5846 O O . GLU B 1 251 ? -8.855 63.484 183.192 1.00 29.76 251 GLU B O 1
ATOM 5852 N N . LYS B 1 252 ? -10.046 65.382 183.168 1.00 19.55 252 LYS B N 1
ATOM 5853 C CA . LYS B 1 252 ? -8.994 66.120 182.481 1.00 22.44 252 LYS B CA 1
ATOM 5854 C C . LYS B 1 252 ? -7.792 66.339 183.398 1.00 23.01 252 LYS B C 1
ATOM 5855 O O . LYS B 1 252 ? -6.639 66.249 182.969 1.00 24.83 252 LYS B O 1
ATOM 5861 N N . LEU B 1 253 ? -8.070 66.619 184.665 1.00 25.77 253 LEU B N 1
ATOM 5862 C CA . LEU B 1 253 ? -7.012 66.807 185.650 1.00 29.07 253 LEU B CA 1
ATOM 5863 C C . LEU B 1 253 ? -6.098 65.579 185.671 1.00 26.24 253 LEU B C 1
ATOM 5864 O O . LEU B 1 253 ? -4.886 65.702 185.618 1.00 22.12 253 LEU B O 1
ATOM 5869 N N . ILE B 1 254 ? -6.700 64.398 185.757 1.00 20.13 254 ILE B N 1
ATOM 5870 C CA . ILE B 1 254 ? -5.942 63.160 185.820 1.00 25.06 254 ILE B CA 1
ATOM 5871 C C . ILE B 1 254 ? -5.343 62.800 184.462 1.00 24.24 254 ILE B C 1
ATOM 5872 O O . ILE B 1 254 ? -4.200 62.375 184.388 1.00 23.15 254 ILE B O 1
ATOM 5877 N N . GLN B 1 255 ? -6.104 62.986 183.389 1.00 22.29 255 GLN B N 1
ATOM 5878 C CA . GLN B 1 255 ? -5.634 62.583 182.069 1.00 20.52 255 GLN B CA 1
ATOM 5879 C C . GLN B 1 255 ? -4.341 63.299 181.672 1.00 24.97 255 GLN B C 1
ATOM 5880 O O . GLN B 1 255 ? -3.413 62.678 181.142 1.00 25.83 255 GLN B O 1
ATOM 5886 N N . PHE B 1 256 ? -4.281 64.599 181.943 1.00 19.82 256 PHE B N 1
ATOM 5887 C CA . PHE B 1 256 ? -3.136 65.418 181.544 1.00 19.89 256 PHE B CA 1
ATOM 5888 C C . PHE B 1 256 ? -2.182 65.783 182.694 1.00 25.38 256 PHE B C 1
ATOM 5889 O O . PHE B 1 256 ? -1.091 66.308 182.468 1.00 27.38 256 PHE B O 1
ATOM 5897 N N . GLY B 1 257 ? -2.585 65.509 183.925 1.00 18.62 257 GLY B N 1
ATOM 5898 C CA . GLY B 1 257 ? -1.749 65.865 185.054 1.00 19.30 257 GLY B CA 1
ATOM 5899 C C . GLY B 1 257 ? -0.411 65.145 185.045 1.00 21.37 257 GLY B C 1
ATOM 5900 O O . GLY B 1 257 ? 0.621 65.768 185.220 1.00 14.53 257 GLY B O 1
ATOM 5901 N N . TRP B 1 258 ? -0.434 63.830 184.831 1.00 18.26 258 TRP B N 1
ATOM 5902 C CA . TRP B 1 258 ? 0.785 63.041 184.861 1.00 18.03 258 TRP B CA 1
ATOM 5903 C C . TRP B 1 258 ? 1.802 63.574 183.867 1.00 17.91 258 TRP B C 1
ATOM 5904 O O . TRP B 1 258 ? 2.972 63.763 184.198 1.00 19.44 258 TRP B O 1
ATOM 5915 N N . GLU B 1 259 ? 1.344 63.815 182.643 1.00 15.89 259 GLU B N 1
ATOM 5916 C CA . GLU B 1 259 ? 2.215 64.343 181.600 1.00 22.72 259 GLU B CA 1
ATOM 5917 C C . GLU B 1 259 ? 2.821 65.691 181.997 1.00 25.33 259 GLU B C 1
ATOM 5918 O O . GLU B 1 259 ? 4.014 65.930 181.800 1.00 20.61 259 GLU B O 1
ATOM 5924 N N . THR B 1 260 ? 1.998 66.571 182.559 1.00 21.34 260 THR B N 1
ATOM 5925 C CA . THR B 1 260 ? 2.477 67.894 182.939 1.00 20.68 260 THR B CA 1
ATOM 5926 C C . THR B 1 260 ? 3.499 67.855 184.083 1.00 20.94 260 THR B C 1
ATOM 5927 O O . THR B 1 260 ? 4.535 68.506 184.010 1.00 18.69 260 THR B O 1
ATOM 5931 N N . ILE B 1 261 ? 3.226 67.092 185.135 1.00 15.64 261 ILE B N 1
ATOM 5932 C CA . ILE B 1 261 ? 4.185 67.066 186.232 1.00 20.00 261 ILE B CA 1
ATOM 5933 C C . ILE B 1 261 ? 5.477 66.337 185.863 1.00 26.28 261 ILE B C 1
ATOM 5934 O O . ILE B 1 261 ? 6.556 66.701 186.338 1.00 24.39 261 ILE B O 1
ATOM 5939 N N . THR B 1 262 ? 5.374 65.331 184.996 1.00 24.66 262 THR B N 1
ATOM 5940 C CA . THR B 1 262 ? 6.551 64.554 184.630 1.00 21.61 262 THR B CA 1
ATOM 5941 C C . THR B 1 262 ? 7.394 65.255 183.581 1.00 19.47 262 THR B C 1
ATOM 5942 O O . THR B 1 262 ? 8.552 64.901 183.387 1.00 22.62 262 THR B O 1
ATOM 5946 N N . GLU B 1 263 ? 6.829 66.255 182.914 1.00 19.86 263 GLU B N 1
ATOM 5947 C CA . GLU B 1 263 ? 7.652 67.140 182.096 1.00 17.59 263 GLU B CA 1
ATOM 5948 C C . GLU B 1 263 ? 8.759 67.743 182.976 1.00 21.33 263 GLU B C 1
ATOM 5949 O O . GLU B 1 263 ? 9.917 67.811 182.567 1.00 24.46 263 GLU B O 1
ATOM 5955 N N . ALA B 1 264 ? 8.409 68.158 184.195 1.00 21.97 264 ALA B N 1
ATOM 5956 C CA . ALA B 1 264 ? 9.414 68.697 185.122 1.00 20.16 264 ALA B CA 1
ATOM 5957 C C . ALA B 1 264 ? 10.379 67.594 185.536 1.00 19.49 264 ALA B C 1
ATOM 5958 O O . ALA B 1 264 ? 11.597 67.792 185.587 1.00 23.16 264 ALA B O 1
ATOM 5960 N N . LEU B 1 265 ? 9.825 66.421 185.821 1.00 15.48 265 LEU B N 1
ATOM 5961 C CA . LEU B 1 265 ? 10.641 65.255 186.150 1.00 16.46 265 LEU B CA 1
ATOM 5962 C C . LEU B 1 265 ? 11.652 64.966 185.028 1.00 22.71 265 LEU B C 1
ATOM 5963 O O . LEU B 1 265 ? 12.829 64.660 185.275 1.00 20.98 265 LEU B O 1
ATOM 5968 N N . LYS B 1 266 ? 11.190 65.070 183.786 1.00 17.28 266 LYS B N 1
ATOM 5969 C CA . LYS B 1 266 ? 12.070 64.852 182.638 1.00 20.68 266 LYS B CA 1
ATOM 5970 C C . LYS B 1 266 ? 13.225 65.858 182.601 1.00 26.05 266 LYS B C 1
ATOM 5971 O O . LYS B 1 266 ? 14.370 65.491 182.337 1.00 28.04 266 LYS B O 1
ATOM 5977 N N . GLN B 1 267 ? 12.918 67.123 182.873 1.00 21.73 267 GLN B N 1
ATOM 5978 C CA . GLN B 1 267 ? 13.905 68.194 182.772 1.00 21.19 267 GLN B CA 1
ATOM 5979 C C . GLN B 1 267 ? 14.873 68.229 183.955 1.00 26.13 267 GLN B C 1
ATOM 5980 O O . GLN B 1 267 ? 16.009 68.673 183.807 1.00 22.71 267 GLN B O 1
ATOM 5986 N N . GLY B 1 268 ? 14.435 67.774 185.126 1.00 23.04 268 GLY B N 1
ATOM 5987 C CA . GLY B 1 268 ? 15.263 67.926 186.308 1.00 21.52 268 GLY B CA 1
ATOM 5988 C C . GLY B 1 268 ? 14.984 67.001 187.475 1.00 24.11 268 GLY B C 1
ATOM 5989 O O . GLY B 1 268 ? 15.292 67.347 188.611 1.00 23.61 268 GLY B O 1
ATOM 5990 N N . GLY B 1 269 ? 14.426 65.823 187.205 1.00 21.55 269 GLY B N 1
ATOM 5991 C CA . GLY B 1 269 ? 14.238 64.823 188.244 1.00 22.73 269 GLY B CA 1
ATOM 5992 C C . GLY B 1 269 ? 13.143 65.176 189.245 1.00 24.81 269 GLY B C 1
ATOM 5993 O O . GLY B 1 269 ? 12.389 66.121 189.051 1.00 25.35 269 GLY B O 1
ATOM 5994 N N . ILE B 1 270 ? 13.047 64.401 190.315 1.00 23.09 270 ILE B N 1
ATOM 5995 C CA . ILE B 1 270 ? 12.083 64.681 191.367 1.00 25.33 270 ILE B CA 1
ATOM 5996 C C . ILE B 1 270 ? 12.345 66.061 191.950 1.00 21.49 270 ILE B C 1
ATOM 5997 O O . ILE B 1 270 ? 11.421 66.782 192.313 1.00 20.57 270 ILE B O 1
ATOM 6002 N N . THR B 1 271 ? 13.619 66.425 192.024 1.00 17.38 271 THR B N 1
ATOM 6003 C CA . THR B 1 271 ? 14.006 67.740 192.521 1.00 21.68 271 THR B CA 1
ATOM 6004 C C . THR B 1 271 ? 13.201 68.866 191.857 1.00 25.81 271 THR B C 1
ATOM 6005 O O . THR B 1 271 ? 12.536 69.656 192.537 1.00 27.64 271 THR B O 1
ATOM 6009 N N . LEU B 1 272 ? 13.253 68.932 190.531 1.00 20.27 272 LEU B N 1
ATOM 6010 C CA . LEU B 1 272 ? 12.557 69.990 189.808 1.00 20.44 272 LEU B CA 1
ATOM 6011 C C . LEU B 1 272 ? 11.045 69.866 189.934 1.00 24.62 272 LEU B C 1
ATOM 6012 O O . LEU B 1 272 ? 10.343 70.871 190.049 1.00 23.18 272 LEU B O 1
ATOM 6017 N N . MET B 1 273 ? 10.541 68.638 189.921 1.00 20.19 273 MET B N 1
ATOM 6018 C CA . MET B 1 273 ? 9.099 68.435 190.025 1.00 23.15 273 MET B CA 1
ATOM 6019 C C . MET B 1 273 ? 8.554 69.002 191.345 1.00 23.49 273 MET B C 1
ATOM 6020 O O . MET B 1 273 ? 7.521 69.675 191.362 1.00 18.79 273 MET B O 1
ATOM 6025 N N . MET B 1 274 ? 9.248 68.731 192.442 1.00 20.94 274 MET B N 1
ATOM 6026 C CA . MET B 1 274 ? 8.866 69.278 193.742 1.00 21.70 274 MET B CA 1
ATOM 6027 C C . MET B 1 274 ? 9.066 70.807 193.792 1.00 27.57 274 MET B C 1
ATOM 6028 O O . MET B 1 274 ? 8.265 71.529 194.397 1.00 26.61 274 MET B O 1
ATOM 6033 N N . ASP B 1 275 ? 10.125 71.296 193.145 1.00 24.17 275 ASP B N 1
ATOM 6034 C CA . ASP B 1 275 ? 10.426 72.731 193.150 1.00 23.30 275 ASP B CA 1
ATOM 6035 C C . ASP B 1 275 ? 9.314 73.550 192.522 1.00 25.43 275 ASP B C 1
ATOM 6036 O O . ASP B 1 275 ? 9.160 74.732 192.831 1.00 25.76 275 ASP B O 1
ATOM 6041 N N . ARG B 1 276 ? 8.544 72.926 191.632 1.00 23.48 276 ARG B N 1
ATOM 6042 C CA . ARG B 1 276 ? 7.466 73.631 190.959 1.00 22.03 276 ARG B CA 1
ATOM 6043 C C . ARG B 1 276 ? 6.298 73.945 191.915 1.00 22.73 276 ARG B C 1
ATOM 6044 O O . ARG B 1 276 ? 5.480 74.810 191.626 1.00 23.85 276 ARG B O 1
ATOM 6052 N N . LEU B 1 277 ? 6.228 73.254 193.051 1.00 17.05 277 LEU B N 1
ATOM 6053 C CA . LEU B 1 277 ? 5.179 73.534 194.045 1.00 23.40 277 LEU B CA 1
ATOM 6054 C C . LEU B 1 277 ? 5.513 74.749 194.913 1.00 27.72 277 LEU B C 1
ATOM 6055 O O . LEU B 1 277 ? 6.671 75.168 194.990 1.00 26.08 277 LEU B O 1
ATOM 6060 N N . SER B 1 278 ? 4.499 75.309 195.568 1.00 22.73 278 SER B N 1
ATOM 6061 C CA . SER B 1 278 ? 4.744 76.329 196.580 1.00 22.05 278 SER B CA 1
ATOM 6062 C C . SER B 1 278 ? 5.420 75.643 197.767 1.00 25.60 278 SER B C 1
ATOM 6063 O O . SER B 1 278 ? 5.316 74.423 197.928 1.00 24.53 278 SER B O 1
ATOM 6066 N N . ASN B 1 279 ? 6.113 76.416 198.596 1.00 19.71 279 ASN B N 1
ATOM 6067 C CA . ASN B 1 279 ? 6.800 75.838 199.750 1.00 22.31 279 ASN B CA 1
ATOM 6068 C C . ASN B 1 279 ? 5.909 75.003 200.672 1.00 19.60 279 ASN B C 1
ATOM 6069 O O . ASN B 1 279 ? 6.279 73.888 201.037 1.00 25.99 279 ASN B O 1
ATOM 6074 N N . PRO B 1 280 ? 4.737 75.532 201.067 1.00 21.01 280 PRO B N 1
ATOM 6075 C CA . PRO B 1 280 ? 3.882 74.705 201.925 1.00 27.01 280 PRO B CA 1
ATOM 6076 C C . PRO B 1 280 ? 3.374 73.460 201.198 1.00 28.43 280 PRO B C 1
ATOM 6077 O O . PRO B 1 280 ? 3.223 72.408 201.828 1.00 24.33 280 PRO B O 1
ATOM 6081 N N . ALA B 1 281 ? 3.117 73.576 199.899 1.00 24.25 281 ALA B N 1
ATOM 6082 C CA . ALA B 1 281 ? 2.660 72.425 199.123 1.00 23.12 281 ALA B CA 1
ATOM 6083 C C . ALA B 1 281 ? 3.782 71.393 199.021 1.00 23.37 281 ALA B C 1
ATOM 6084 O O . ALA B 1 281 ? 3.550 70.188 199.143 1.00 26.59 281 ALA B O 1
ATOM 6086 N N . LYS B 1 282 ? 5.005 71.874 198.820 1.00 19.16 282 LYS B N 1
ATOM 6087 C CA . LYS B 1 282 ? 6.168 70.990 198.766 1.00 21.54 282 LYS B CA 1
ATOM 6088 C C . LYS B 1 282 ? 6.328 70.165 200.049 1.00 27.84 282 LYS B C 1
ATOM 6089 O O . LYS B 1 282 ? 6.533 68.945 199.988 1.00 24.65 282 LYS B O 1
ATOM 6095 N N . LEU B 1 283 ? 6.240 70.829 201.202 1.00 19.43 283 LEU B N 1
ATOM 6096 C CA . LEU B 1 283 ? 6.368 70.140 202.487 1.00 24.02 283 LEU B CA 1
ATOM 6097 C C . LEU B 1 283 ? 5.303 69.064 202.621 1.00 25.72 283 LEU B C 1
ATOM 6098 O O . LEU B 1 283 ? 5.568 67.971 203.127 1.00 28.62 283 LEU B O 1
ATOM 6103 N N . ARG B 1 284 ? 4.101 69.369 202.142 1.00 18.43 284 ARG B N 1
ATOM 6104 C CA . ARG B 1 284 ? 3.008 68.408 202.199 1.00 19.00 284 ARG B CA 1
ATOM 6105 C C . ARG B 1 284 ? 3.177 67.246 201.199 1.00 24.48 284 ARG B C 1
ATOM 6106 O O . ARG B 1 284 ? 2.878 66.104 201.536 1.00 26.27 284 ARG B O 1
ATOM 6114 N N . ALA B 1 285 ? 3.643 67.523 199.979 1.00 20.89 285 ALA B N 1
ATOM 6115 C CA . ALA B 1 285 ? 3.895 66.438 199.015 1.00 18.14 285 ALA B CA 1
ATOM 6116 C C . ALA B 1 285 ? 4.950 65.498 199.571 1.00 19.81 285 ALA B C 1
ATOM 6117 O O . ALA B 1 285 ? 4.847 64.278 199.442 1.00 21.49 285 ALA B O 1
ATOM 6119 N N . TYR B 1 286 ? 5.963 66.074 200.205 1.00 21.65 286 TYR B N 1
ATOM 6120 C CA . TYR B 1 286 ? 7.039 65.275 200.758 1.00 19.66 286 TYR B CA 1
ATOM 6121 C C . TYR B 1 286 ? 6.501 64.325 201.824 1.00 22.89 286 TYR B C 1
ATOM 6122 O O . TYR B 1 286 ? 6.813 63.140 201.816 1.00 23.92 286 TYR B O 1
ATOM 6131 N N . ALA B 1 287 ? 5.678 64.853 202.726 1.00 20.42 287 ALA B N 1
ATOM 6132 C CA . ALA B 1 287 ? 5.091 64.055 203.795 1.00 19.28 287 ALA B CA 1
ATOM 6133 C C . ALA B 1 287 ? 4.187 62.965 203.242 1.00 16.50 287 ALA B C 1
ATOM 6134 O O . ALA B 1 287 ? 4.229 61.820 203.710 1.00 25.96 287 ALA B O 1
ATOM 6136 N N . LEU B 1 288 ? 3.367 63.311 202.252 1.00 19.92 288 LEU B N 1
ATOM 6137 C CA . LEU B 1 288 ? 2.474 62.321 201.647 1.00 23.81 288 LEU B CA 1
ATOM 6138 C C . LEU B 1 288 ? 3.296 61.209 201.013 1.00 27.40 288 LEU B C 1
ATOM 6139 O O . LEU B 1 288 ? 2.946 60.032 201.100 1.00 25.48 288 LEU B O 1
ATOM 6144 N N . SER B 1 289 ? 4.406 61.590 200.392 1.00 23.11 289 SER B N 1
ATOM 6145 C CA . SER B 1 289 ? 5.267 60.619 199.726 1.00 23.32 289 SER B CA 1
ATOM 6146 C C . SER B 1 289 ? 5.877 59.634 200.713 1.00 26.29 289 SER B C 1
ATOM 6147 O O . SER B 1 289 ? 5.943 58.437 200.428 1.00 23.82 289 SER B O 1
ATOM 6150 N N . GLU B 1 290 ? 6.322 60.135 201.868 1.00 24.63 290 GLU B N 1
ATOM 6151 C CA . GLU B 1 290 ? 6.875 59.262 202.912 1.00 26.86 290 GLU B CA 1
ATOM 6152 C C . GLU B 1 290 ? 5.835 58.280 203.450 1.00 18.76 290 GLU B C 1
ATOM 6153 O O . GLU B 1 290 ? 6.140 57.112 203.693 1.00 20.68 290 GLU B O 1
ATOM 6159 N N . GLN B 1 291 ? 4.609 58.755 203.638 1.00 19.83 291 GLN B N 1
ATOM 6160 C CA . GLN B 1 291 ? 3.533 57.894 204.115 1.00 21.58 291 GLN B CA 1
ATOM 6161 C C . GLN B 1 291 ? 3.236 56.810 203.082 1.00 25.15 291 GLN B C 1
ATOM 6162 O O . GLN B 1 291 ? 3.090 55.630 203.411 1.00 24.87 291 GLN B O 1
ATOM 6168 N N . LEU B 1 292 ? 3.164 57.227 201.824 1.00 22.28 292 LEU B N 1
ATOM 6169 C CA . LEU B 1 292 ? 2.924 56.317 200.715 1.00 22.58 292 LEU B CA 1
ATOM 6170 C C . LEU B 1 292 ? 3.995 55.218 200.671 1.00 27.42 292 LEU B C 1
ATOM 6171 O O . LEU B 1 292 ? 3.672 54.043 200.538 1.00 26.48 292 LEU B O 1
ATOM 6176 N N . LYS B 1 293 ? 5.266 55.605 200.808 1.00 26.90 293 LYS B N 1
ATOM 6177 C CA . LYS B 1 293 ? 6.374 54.655 200.708 1.00 26.19 293 LYS B CA 1
ATOM 6178 C C . LYS B 1 293 ? 6.282 53.596 201.791 1.00 30.67 293 LYS B C 1
ATOM 6179 O O . LYS B 1 293 ? 6.504 52.411 201.541 1.00 30.80 293 LYS B O 1
ATOM 6185 N N . GLU B 1 294 ? 5.933 54.039 202.991 1.00 31.57 294 GLU B N 1
ATOM 6186 C CA . GLU B 1 294 ? 5.763 53.152 204.130 1.00 30.46 294 GLU B CA 1
ATOM 6187 C C . GLU B 1 294 ? 4.648 52.153 203.847 1.00 25.13 294 GLU B C 1
ATOM 6188 O O . GLU B 1 294 ? 4.789 50.971 204.116 1.00 25.42 294 GLU B O 1
ATOM 6194 N N . ILE B 1 295 ? 3.541 52.630 203.290 1.00 27.45 295 ILE B N 1
ATOM 6195 C CA . ILE B 1 295 ? 2.411 51.753 203.005 1.00 24.56 295 ILE B CA 1
ATOM 6196 C C . ILE B 1 295 ? 2.672 50.783 201.840 1.00 25.62 295 ILE B C 1
ATOM 6197 O O . ILE B 1 295 ? 2.276 49.621 201.902 1.00 23.38 295 ILE B O 1
ATOM 6202 N N . MET B 1 296 ? 3.381 51.241 200.807 1.00 25.54 296 MET B N 1
ATOM 6203 C CA . MET B 1 296 ? 3.560 50.433 199.592 1.00 20.88 296 MET B CA 1
ATOM 6204 C C . MET B 1 296 ? 4.784 49.514 199.601 1.00 19.06 296 MET B C 1
ATOM 6205 O O . MET B 1 296 ? 4.892 48.620 198.765 1.00 23.76 296 MET B O 1
ATOM 6210 N N . ALA B 1 297 ? 5.700 49.725 200.540 1.00 20.10 297 ALA B N 1
ATOM 6211 C CA . ALA B 1 297 ? 6.967 49.000 200.503 1.00 21.47 297 ALA B CA 1
ATOM 6212 C C . ALA B 1 297 ? 6.805 47.473 200.402 1.00 21.42 297 ALA B C 1
ATOM 6213 O O . ALA B 1 297 ? 7.492 46.831 199.611 1.00 21.83 297 ALA B O 1
ATOM 6215 N N . PRO B 1 298 ? 5.889 46.884 201.186 1.00 25.45 298 PRO B N 1
ATOM 6216 C CA . PRO B 1 298 ? 5.735 45.423 201.049 1.00 26.91 298 PRO B CA 1
ATOM 6217 C C . PRO B 1 298 ? 5.282 45.012 199.648 1.00 25.26 298 PRO B C 1
ATOM 6218 O O . PRO B 1 298 ? 5.758 43.997 199.137 1.00 21.68 298 PRO B O 1
ATOM 6222 N N . LEU B 1 299 ? 4.383 45.790 199.043 1.00 28.38 299 LEU B N 1
ATOM 6223 C CA . LEU B 1 299 ? 3.866 45.477 197.710 1.00 22.22 299 LEU B CA 1
ATOM 6224 C C . LEU B 1 299 ? 4.964 45.580 196.656 1.00 21.03 299 LEU B C 1
ATOM 6225 O O . LEU B 1 299 ? 5.093 44.699 195.815 1.00 23.28 299 LEU B O 1
ATOM 6230 N N . PHE B 1 300 ? 5.766 46.643 196.713 1.00 21.29 300 PHE B N 1
ATOM 6231 C CA . PHE B 1 300 ? 6.862 46.796 195.758 1.00 16.98 300 PHE B CA 1
ATOM 6232 C C . PHE B 1 300 ? 7.846 45.661 195.914 1.00 21.40 300 PHE B C 1
ATOM 6233 O O . PHE B 1 300 ? 8.288 45.073 194.921 1.00 23.76 300 PHE B O 1
ATOM 6241 N N . GLN B 1 301 ? 8.177 45.348 197.166 1.00 17.86 301 GLN B N 1
ATOM 6242 C CA . GLN B 1 301 ? 9.148 44.295 197.461 1.00 20.88 301 GLN B CA 1
ATOM 6243 C C . GLN B 1 301 ? 8.647 42.951 196.954 1.00 21.86 301 GLN B C 1
ATOM 6244 O O . GLN B 1 301 ? 9.409 42.156 196.398 1.00 21.09 301 GLN B O 1
ATOM 6250 N N . LYS B 1 302 ? 7.350 42.715 197.111 1.00 20.42 302 LYS B N 1
ATOM 6251 C CA . LYS B 1 302 ? 6.747 41.487 196.600 1.00 26.68 302 LYS B CA 1
ATOM 6252 C C . LYS B 1 302 ? 6.923 41.376 195.083 1.00 23.52 302 LYS B C 1
ATOM 6253 O O . LYS B 1 302 ? 7.285 40.319 194.566 1.00 28.09 302 LYS B O 1
ATOM 6259 N N . HIS B 1 303 ? 6.681 42.473 194.369 1.00 17.11 303 HIS B N 1
ATOM 6260 C CA . HIS B 1 303 ? 6.828 42.468 192.909 1.00 19.89 303 HIS B CA 1
ATOM 6261 C C . HIS B 1 303 ? 8.267 42.204 192.459 1.00 17.92 303 HIS B C 1
ATOM 6262 O O . HIS B 1 303 ? 8.497 41.469 191.498 1.00 22.99 303 HIS B O 1
ATOM 6269 N N . MET B 1 304 ? 9.231 42.795 193.158 1.00 18.08 304 MET B N 1
ATOM 6270 C CA . MET B 1 304 ? 10.633 42.586 192.815 1.00 17.65 304 MET B CA 1
ATOM 6271 C C . MET B 1 304 ? 10.977 41.123 193.057 1.00 21.70 304 MET B C 1
ATOM 6272 O O . MET B 1 304 ? 11.555 40.463 192.196 1.00 19.74 304 MET B O 1
ATOM 6277 N N . ASP B 1 305 ? 10.587 40.625 194.229 1.00 15.57 305 ASP B N 1
ATOM 6278 C CA . ASP B 1 305 ? 10.910 39.271 194.641 1.00 16.37 305 ASP B CA 1
ATOM 6279 C C . ASP B 1 305 ? 10.326 38.254 193.656 1.00 19.67 305 ASP B C 1
ATOM 6280 O O . ASP B 1 305 ? 10.981 37.279 193.294 1.00 21.98 305 ASP B O 1
ATOM 6285 N N . ASP B 1 306 ? 9.088 38.478 193.228 1.00 22.61 306 ASP B N 1
ATOM 6286 C CA . ASP B 1 306 ? 8.451 37.560 192.279 1.00 22.22 306 ASP B CA 1
ATOM 6287 C C . ASP B 1 306 ? 9.121 37.637 190.903 1.00 15.03 306 ASP B C 1
ATOM 6288 O O . ASP B 1 306 ? 9.219 36.641 190.188 1.00 22.09 306 ASP B O 1
ATOM 6293 N N . ILE B 1 307 ? 9.580 38.832 190.544 1.00 17.77 307 ILE B N 1
ATOM 6294 C CA . ILE B 1 307 ? 10.338 39.033 189.311 1.00 18.73 307 ILE B CA 1
ATOM 6295 C C . ILE B 1 307 ? 11.679 38.296 189.417 1.00 22.18 307 ILE B C 1
ATOM 6296 O O . ILE B 1 307 ? 12.084 37.582 188.493 1.00 17.36 307 ILE B O 1
ATOM 6301 N N . ILE B 1 308 ? 12.349 38.436 190.560 1.00 17.23 308 ILE B N 1
ATOM 6302 C CA . ILE B 1 308 ? 13.643 37.792 190.747 1.00 17.62 308 ILE B CA 1
ATOM 6303 C C . ILE B 1 308 ? 13.517 36.267 190.677 1.00 21.18 308 ILE B C 1
ATOM 6304 O O . ILE B 1 308 ? 14.295 35.609 189.996 1.00 25.76 308 ILE B O 1
ATOM 6309 N N . SER B 1 309 ? 12.513 35.725 191.361 1.00 18.95 309 SER B N 1
ATOM 6310 C CA . SER B 1 309 ? 12.385 34.281 191.547 1.00 25.12 309 SER B CA 1
ATOM 6311 C C . SER B 1 309 ? 11.849 33.570 190.319 1.00 24.20 309 SER B C 1
ATOM 6312 O O . SER B 1 309 ? 11.973 32.363 190.208 1.00 28.27 309 SER B O 1
ATOM 6315 N N . GLY B 1 310 ? 11.249 34.320 189.399 1.00 28.26 310 GLY B N 1
ATOM 6316 C CA . GLY B 1 310 ? 10.663 33.723 188.211 1.00 23.35 310 GLY B CA 1
ATOM 6317 C C . GLY B 1 310 ? 9.180 33.445 188.390 1.00 23.29 310 GLY B C 1
ATOM 6318 O O . GLY B 1 310 ? 8.486 33.085 187.445 1.00 28.50 310 GLY B O 1
ATOM 6319 N N A GLU B 1 311 ? 8.698 33.597 189.614 1.00 23.76 311 GLU B N 1
ATOM 6320 N N B GLU B 1 311 ? 8.695 33.643 189.611 0.00 27.02 311 GLU B N 1
ATOM 6321 C CA A GLU B 1 311 ? 7.280 33.430 189.918 1.00 30.73 311 GLU B CA 1
ATOM 6322 C CA B GLU B 1 311 ? 7.285 33.434 189.916 0.00 30.36 311 GLU B CA 1
ATOM 6323 C C A GLU B 1 311 ? 6.400 34.371 189.068 1.00 28.76 311 GLU B C 1
ATOM 6324 C C B GLU B 1 311 ? 6.378 34.389 189.142 0.00 28.33 311 GLU B C 1
ATOM 6325 O O A GLU B 1 311 ? 5.307 34.008 188.618 1.00 27.90 311 GLU B O 1
ATOM 6326 O O B GLU B 1 311 ? 5.243 34.039 188.815 0.00 28.52 311 GLU B O 1
ATOM 6337 N N . PHE B 1 312 ? 6.869 35.590 188.848 1.00 23.65 312 PHE B N 1
ATOM 6338 C CA . PHE B 1 312 ? 6.093 36.521 188.038 1.00 24.00 312 PHE B CA 1
ATOM 6339 C C . PHE B 1 312 ? 5.914 36.036 186.592 1.00 21.94 312 PHE B C 1
ATOM 6340 O O . PHE B 1 312 ? 4.806 36.016 186.072 1.00 22.52 312 PHE B O 1
ATOM 6348 N N . SER B 1 313 ? 7.013 35.679 185.935 1.00 18.94 313 SER B N 1
ATOM 6349 C CA . SER B 1 313 ? 6.944 35.375 184.518 1.00 18.11 313 SER B CA 1
ATOM 6350 C C . SER B 1 313 ? 6.358 33.998 184.284 1.00 18.51 313 SER B C 1
ATOM 6351 O O . SER B 1 313 ? 5.743 33.760 183.248 1.00 26.67 313 SER B O 1
ATOM 6354 N N . SER B 1 314 ? 6.540 33.083 185.232 1.00 18.58 314 SER B N 1
ATOM 6355 C CA . SER B 1 314 ? 5.910 31.772 185.081 1.00 29.31 314 SER B CA 1
ATOM 6356 C C . SER B 1 314 ? 4.398 31.923 185.241 1.00 24.17 314 SER B C 1
ATOM 6357 O O . SER B 1 314 ? 3.623 31.360 184.472 1.00 24.88 314 SER B O 1
ATOM 6360 N N . GLY B 1 315 ? 3.988 32.695 186.240 1.00 23.76 315 GLY B N 1
ATOM 6361 C CA . GLY B 1 315 ? 2.582 32.981 186.440 1.00 27.08 315 GLY B CA 1
ATOM 6362 C C . GLY B 1 315 ? 1.983 33.633 185.205 1.00 31.87 315 GLY B C 1
ATOM 6363 O O . GLY B 1 315 ? 0.872 33.307 184.800 1.00 31.92 315 GLY B O 1
ATOM 6364 N N . MET B 1 316 ? 2.721 34.560 184.603 1.00 27.70 316 MET B N 1
ATOM 6365 C CA . MET B 1 316 ? 2.203 35.293 183.455 1.00 29.04 316 MET B CA 1
ATOM 6366 C C . MET B 1 316 ? 2.120 34.366 182.249 1.00 27.27 316 MET B C 1
ATOM 6367 O O . MET B 1 316 ? 1.121 34.347 181.537 1.00 22.31 316 MET B O 1
ATOM 6372 N N . MET B 1 317 ? 3.169 33.585 182.030 1.00 23.41 317 MET B N 1
ATOM 6373 C CA . MET B 1 317 ? 3.177 32.653 180.908 1.00 32.25 317 MET B CA 1
ATOM 6374 C C . MET B 1 317 ? 2.148 31.520 181.027 1.00 31.08 317 MET B C 1
ATOM 6375 O O . MET B 1 317 ? 1.721 30.961 180.017 1.00 31.76 317 MET B O 1
ATOM 6380 N N . ALA B 1 318 ? 1.737 31.185 182.244 1.00 25.20 318 ALA B N 1
ATOM 6381 C CA . ALA B 1 318 ? 0.612 30.261 182.388 1.00 26.31 318 ALA B CA 1
ATOM 6382 C C . ALA B 1 318 ? -0.659 30.925 181.849 1.00 25.82 318 ALA B C 1
ATOM 6383 O O . ALA B 1 318 ? -1.499 30.267 181.246 1.00 22.25 318 ALA B O 1
ATOM 6385 N N . ASP B 1 319 ? -0.782 32.238 182.045 1.00 22.23 319 ASP B N 1
ATOM 6386 C CA . ASP B 1 319 ? -1.911 32.977 181.483 1.00 20.18 319 ASP B CA 1
ATOM 6387 C C . ASP B 1 319 ? -1.835 33.032 179.950 1.00 27.35 319 ASP B C 1
ATOM 6388 O O . ASP B 1 319 ? -2.855 32.902 179.267 1.00 29.90 319 ASP B O 1
ATOM 6393 N N . TRP B 1 320 ? -0.631 33.214 179.411 1.00 23.56 320 TRP B N 1
ATOM 6394 C CA . TRP B 1 320 ? -0.433 33.144 177.961 1.00 26.04 320 TRP B CA 1
ATOM 6395 C C . TRP B 1 320 ? -0.995 31.837 177.430 1.00 26.77 320 TRP B C 1
ATOM 6396 O O . TRP B 1 320 ? -1.660 31.805 176.399 1.00 28.36 320 TRP B O 1
ATOM 6407 N N . ALA B 1 321 ? -0.702 30.748 178.133 1.00 29.14 321 ALA B N 1
ATOM 6408 C CA . ALA B 1 321 ? -1.105 29.426 177.675 1.00 29.39 321 ALA B CA 1
ATOM 6409 C C . ALA B 1 321 ? -2.598 29.191 177.914 1.00 30.59 321 ALA B C 1
ATOM 6410 O O . ALA B 1 321 ? -3.171 28.259 177.372 1.00 33.64 321 ALA B O 1
ATOM 6412 N N . ASN B 1 322 ? -3.215 30.045 178.726 1.00 28.66 322 ASN B N 1
ATOM 6413 C CA . ASN B 1 322 ? -4.648 29.963 178.998 1.00 28.61 322 ASN B CA 1
ATOM 6414 C C . ASN B 1 322 ? -5.408 31.054 178.252 1.00 24.05 322 ASN B C 1
ATOM 6415 O O . ASN B 1 322 ? -6.333 31.659 178.788 1.00 26.62 322 ASN B O 1
ATOM 6420 N N . ASP B 1 323 ? -4.996 31.315 177.016 1.00 18.59 323 ASP B N 1
ATOM 6421 C CA . ASP B 1 323 ? -5.631 32.338 176.180 1.00 25.35 323 ASP B CA 1
ATOM 6422 C C . ASP B 1 323 ? -5.741 33.736 176.820 1.00 26.56 323 ASP B C 1
ATOM 6423 O O . ASP B 1 323 ? -6.705 34.463 176.579 1.00 22.69 323 ASP B O 1
ATOM 6428 N N . ASP B 1 324 ? -4.757 34.104 177.634 1.00 25.93 324 ASP B N 1
ATOM 6429 C CA . ASP B 1 324 ? -4.726 35.432 178.250 1.00 22.42 324 ASP B CA 1
ATOM 6430 C C . ASP B 1 324 ? -5.971 35.759 179.083 1.00 25.89 324 ASP B C 1
ATOM 6431 O O . ASP B 1 324 ? -6.355 36.922 179.222 1.00 27.28 324 ASP B O 1
ATOM 6436 N N . LYS B 1 325 ? -6.581 34.729 179.654 1.00 28.23 325 LYS B N 1
ATOM 6437 C CA . LYS B 1 325 ? -7.800 34.899 180.435 1.00 34.67 325 LYS B CA 1
ATOM 6438 C C . LYS B 1 325 ? -7.710 36.026 181.477 1.00 31.12 325 LYS B C 1
ATOM 6439 O O . LYS B 1 325 ? -8.583 36.886 181.541 1.00 30.63 325 LYS B O 1
ATOM 6445 N N . LYS B 1 326 ? -6.669 36.020 182.302 1.00 28.30 326 LYS B N 1
ATOM 6446 C CA . LYS B 1 326 ? -6.545 37.041 183.342 1.00 25.42 326 LYS B CA 1
ATOM 6447 C C . LYS B 1 326 ? -6.304 38.427 182.761 1.00 23.06 326 LYS B C 1
ATOM 6448 O O . LYS B 1 326 ? -6.926 39.390 183.179 1.00 24.59 326 LYS B O 1
ATOM 6454 N N . LEU B 1 327 ? -5.408 38.513 181.787 1.00 23.29 327 LEU B N 1
ATOM 6455 C CA . LEU B 1 327 ? -5.132 39.765 181.091 1.00 23.36 327 LEU B CA 1
ATOM 6456 C C . LEU B 1 327 ? -6.420 40.401 180.582 1.00 26.29 327 LEU B C 1
ATOM 6457 O O . LEU B 1 327 ? -6.712 41.564 180.878 1.00 27.18 327 LEU B O 1
ATOM 6462 N N . LEU B 1 328 ? -7.184 39.630 179.810 1.00 27.44 328 LEU B N 1
ATOM 6463 C CA . LEU B 1 328 ? -8.394 40.136 179.173 1.00 26.80 328 LEU B CA 1
ATOM 6464 C C . LEU B 1 328 ? -9.469 40.524 180.182 1.00 23.06 328 LEU B C 1
ATOM 6465 O O . LEU B 1 328 ? -10.169 41.515 179.996 1.00 23.85 328 LEU B O 1
ATOM 6470 N N . THR B 1 329 ? -9.592 39.743 181.248 1.00 23.19 329 THR B N 1
ATOM 6471 C CA . THR B 1 329 ? -10.535 40.045 182.316 1.00 24.27 329 THR B CA 1
ATOM 6472 C C . THR B 1 329 ? -10.163 41.368 182.992 1.00 27.34 329 THR B C 1
ATOM 6473 O O . THR B 1 329 ? -11.016 42.229 183.210 1.00 26.79 329 THR B O 1
ATOM 6477 N N . TRP B 1 330 ? -8.881 41.532 183.305 1.00 27.14 330 TRP B N 1
ATOM 6478 C CA . TRP B 1 330 ? -8.397 42.766 183.922 1.00 22.38 330 TRP B CA 1
ATOM 6479 C C . TRP B 1 330 ? -8.536 43.933 182.963 1.00 20.56 330 TRP B C 1
ATOM 6480 O O . TRP B 1 330 ? -8.896 45.036 183.371 1.00 22.13 330 TRP B O 1
ATOM 6491 N N . ARG B 1 331 ? -8.248 43.689 181.685 1.00 22.95 331 ARG B N 1
ATOM 6492 C CA . ARG B 1 331 ? -8.379 44.738 180.678 1.00 26.31 331 ARG B CA 1
ATOM 6493 C C . ARG B 1 331 ? -9.826 45.238 180.576 1.00 23.34 331 ARG B C 1
ATOM 6494 O O . ARG B 1 331 ? -10.084 46.438 180.513 1.00 21.34 331 ARG B O 1
ATOM 6502 N N . GLU B 1 332 ? -10.764 44.303 180.553 1.00 23.58 332 GLU B N 1
ATOM 6503 C CA . GLU B 1 332 ? -12.172 44.635 180.452 1.00 28.99 332 GLU B CA 1
ATOM 6504 C C . GLU B 1 332 ? -12.640 45.405 181.681 1.00 23.72 332 GLU B C 1
ATOM 6505 O O . GLU B 1 332 ? -13.316 46.421 181.565 1.00 29.15 332 GLU B O 1
ATOM 6511 N N . GLU B 1 333 ? -12.282 44.915 182.861 1.00 18.85 333 GLU B N 1
ATOM 6512 C CA A GLU B 1 333 ? -12.663 45.577 184.098 0.50 22.35 333 GLU B CA 1
ATOM 6513 C CA B GLU B 1 333 ? -12.664 45.579 184.096 0.50 22.34 333 GLU B CA 1
ATOM 6514 C C . GLU B 1 333 ? -12.102 46.996 184.106 1.00 26.56 333 GLU B C 1
ATOM 6515 O O . GLU B 1 333 ? -12.739 47.921 184.599 1.00 27.56 333 GLU B O 1
ATOM 6526 N N . THR B 1 334 ? -10.910 47.166 183.535 1.00 25.05 334 THR B N 1
ATOM 6527 C CA . THR B 1 334 ? -10.287 48.485 183.478 1.00 24.31 334 THR B CA 1
ATOM 6528 C C . THR B 1 334 ? -11.111 49.433 182.608 1.00 29.52 334 THR B C 1
ATOM 6529 O O . THR B 1 334 ? -11.189 50.627 182.886 1.00 25.83 334 THR B O 1
ATOM 6533 N N . GLY B 1 335 ? -11.745 48.885 181.571 1.00 31.62 335 GLY B N 1
ATOM 6534 C CA . GLY B 1 335 ? -12.531 49.678 180.636 1.00 26.17 335 GLY B CA 1
ATOM 6535 C C . GLY B 1 335 ? -13.881 50.125 181.174 1.00 25.50 335 GLY B C 1
ATOM 6536 O O . GLY B 1 335 ? -14.475 51.052 180.649 1.00 29.89 335 GLY B O 1
ATOM 6537 N N . LYS B 1 336 ? -14.363 49.467 182.225 1.00 22.93 336 LYS B N 1
ATOM 6538 C CA . LYS B 1 336 ? -15.667 49.792 182.796 1.00 28.04 336 LYS B CA 1
ATOM 6539 C C . LYS B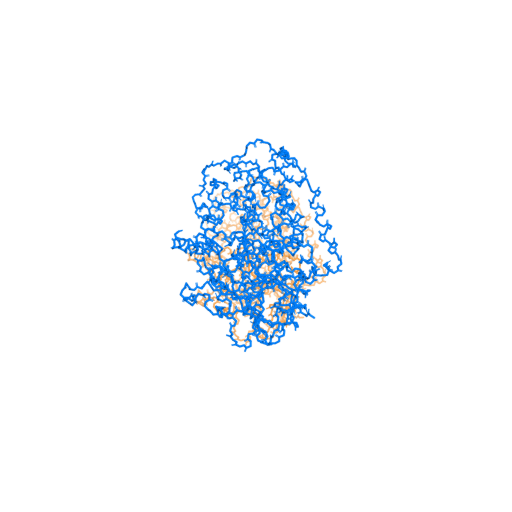 1 336 ? -15.502 50.710 184.004 1.00 31.68 336 LYS B C 1
ATOM 6540 O O . LYS B 1 336 ? -16.443 51.034 184.726 1.00 33.65 336 LYS B O 1
ATOM 6546 N N . THR B 1 337 ? -14.267 51.142 184.180 1.00 28.92 337 THR B N 1
ATOM 6547 C CA . THR B 1 337 ? -13.859 51.989 185.279 1.00 30.47 337 THR B CA 1
ATOM 6548 C C . THR B 1 337 ? -14.408 53.420 185.121 1.00 32.00 337 THR B C 1
ATOM 6549 O O . THR B 1 337 ? -14.622 53.908 184.005 1.00 27.73 337 THR B O 1
ATOM 6553 N N . ALA B 1 338 ? -14.652 54.097 186.232 1.00 29.49 338 ALA B N 1
ATOM 6554 C CA . ALA B 1 338 ? -15.224 55.440 186.156 1.00 33.01 338 ALA B CA 1
ATOM 6555 C C . ALA B 1 338 ? -14.328 56.417 185.384 1.00 27.01 338 ALA B C 1
ATOM 6556 O O . ALA B 1 338 ? -14.800 57.191 184.564 1.00 25.13 338 ALA B O 1
ATOM 6558 N N . PHE B 1 339 ? -13.033 56.383 185.649 1.00 35.03 339 PHE B N 1
ATOM 6559 C CA . PHE B 1 339 ? -12.110 57.264 184.943 1.00 33.68 339 PHE B CA 1
ATOM 6560 C C . PHE B 1 339 ? -12.130 57.014 183.429 1.00 28.74 339 PHE B C 1
ATOM 6561 O O . PHE B 1 339 ? -12.158 57.948 182.635 1.00 22.79 339 PHE B O 1
ATOM 6569 N N . GLU B 1 340 ? -12.122 55.747 183.036 1.00 26.56 340 GLU B N 1
ATOM 6570 C CA . GLU B 1 340 ? -12.039 55.389 181.622 1.00 25.78 340 GLU B CA 1
ATOM 6571 C C . GLU B 1 340 ? -13.311 55.737 180.852 1.00 32.03 340 GLU B C 1
ATOM 6572 O O . GLU B 1 340 ? -13.276 55.859 179.630 1.00 28.34 340 GLU B O 1
ATOM 6578 N N . THR B 1 341 ? -14.427 55.895 181.560 1.00 26.56 341 THR B N 1
ATOM 6579 C CA . THR B 1 341 ? -15.696 56.184 180.895 1.00 31.80 341 THR B CA 1
ATOM 6580 C C . THR B 1 341 ? -16.184 57.600 181.162 1.00 35.52 341 THR B C 1
ATOM 6581 O O . THR B 1 341 ? -17.251 57.988 180.692 1.00 32.88 341 THR B O 1
ATOM 6585 N N . ALA B 1 342 ? -15.405 58.374 181.906 1.00 26.84 342 ALA B N 1
ATOM 6586 C CA . ALA B 1 342 ? -15.840 59.715 182.273 1.00 26.77 342 ALA B CA 1
ATOM 6587 C C . ALA B 1 342 ? -15.853 60.622 181.057 1.00 25.49 342 ALA B C 1
ATOM 6588 O O . ALA B 1 342 ? -15.058 60.441 180.143 1.00 22.76 342 ALA B O 1
ATOM 6590 N N . PRO B 1 343 ? -16.770 61.599 181.039 1.00 28.53 343 PRO B N 1
ATOM 6591 C CA . PRO B 1 343 ? -16.728 62.625 179.986 1.00 31.62 343 PRO B CA 1
ATOM 6592 C C . PRO B 1 343 ? -15.448 63.453 180.137 1.00 31.34 343 PRO B C 1
ATOM 6593 O O . PRO B 1 343 ? -14.903 63.515 181.239 1.00 28.34 343 PRO B O 1
ATOM 6597 N N . GLN B 1 344 ? -14.974 64.078 179.064 1.00 25.93 344 GLN B N 1
ATOM 6598 C CA . GLN B 1 344 ? -13.795 64.924 179.168 1.00 28.92 344 GLN B CA 1
ATOM 6599 C C . GLN B 1 344 ? -14.112 66.409 179.061 1.00 30.69 344 GLN B C 1
ATOM 6600 O O . GLN B 1 344 ? -14.645 66.869 178.058 1.00 31.73 344 GLN B O 1
ATOM 6606 N N . TYR B 1 345 ? -13.757 67.152 180.101 1.00 30.91 345 TYR B N 1
ATOM 6607 C CA . TYR B 1 345 ? -13.831 68.613 180.083 1.00 35.00 345 TYR B CA 1
ATOM 6608 C C . TYR B 1 345 ? -13.022 69.177 178.910 1.00 28.46 345 TYR B C 1
ATOM 6609 O O . TYR B 1 345 ? -11.880 68.776 178.683 1.00 35.21 345 TYR B O 1
ATOM 6618 N N . GLU B 1 346 ? -13.616 70.090 178.155 1.00 35.33 346 GLU B N 1
ATOM 6619 C CA . GLU B 1 346 ? -12.928 70.665 177.002 1.00 45.39 346 GLU B CA 1
ATOM 6620 C C . GLU B 1 346 ? -12.280 72.009 177.318 1.00 38.82 346 GLU B C 1
ATOM 6621 O O . GLU B 1 346 ? -11.511 72.542 176.512 1.00 38.97 346 GLU B O 1
ATOM 6627 N N . GLY B 1 347 ? -12.585 72.546 178.497 1.00 25.34 347 GLY B N 1
ATOM 6628 C CA . GLY B 1 347 ? -12.070 73.844 178.899 1.00 27.73 347 GLY B CA 1
ATOM 6629 C C . GLY B 1 347 ? -10.608 73.849 179.319 1.00 25.44 347 GLY B C 1
ATOM 6630 O O . GLY B 1 347 ? -9.897 72.850 179.186 1.00 25.98 347 GLY B O 1
ATOM 6631 N N . LYS B 1 348 ? -10.169 74.981 179.854 1.00 26.23 348 LYS B N 1
ATOM 6632 C CA . LYS B 1 348 ? -8.755 75.202 180.139 1.00 30.05 348 LYS B CA 1
ATOM 6633 C C . LYS B 1 348 ? -8.323 74.823 181.553 1.00 28.58 348 LYS B C 1
ATOM 6634 O O . LYS B 1 348 ? -8.984 75.154 182.541 1.00 22.24 348 LYS B O 1
ATOM 6640 N N . ILE B 1 349 ? -7.206 74.109 181.633 1.00 23.93 349 ILE B N 1
ATOM 6641 C CA . ILE B 1 349 ? -6.519 73.901 182.894 1.00 23.51 349 ILE B CA 1
ATOM 6642 C C . ILE B 1 349 ? -5.098 74.396 182.669 1.00 25.74 349 ILE B C 1
ATOM 6643 O O . ILE B 1 349 ? -4.378 73.864 181.822 1.00 22.65 349 ILE B O 1
ATOM 6648 N N . GLY B 1 350 ? -4.711 75.439 183.402 1.00 23.22 350 GLY B N 1
ATOM 6649 C CA . GLY B 1 350 ? -3.400 76.044 183.250 1.00 22.74 350 GLY B CA 1
ATOM 6650 C C . GLY B 1 350 ? -2.275 75.139 183.731 1.00 26.01 350 GLY B C 1
ATOM 6651 O O . GLY B 1 350 ? -2.481 74.307 184.613 1.00 25.03 350 GLY B O 1
ATOM 6652 N N . GLU B 1 351 ? -1.085 75.303 183.161 1.00 24.73 351 GLU B N 1
ATOM 6653 C CA . GLU B 1 351 ? 0.023 74.431 183.520 1.00 27.80 351 GLU B CA 1
ATOM 6654 C C . GLU B 1 351 ? 0.269 74.347 185.024 1.00 25.56 351 GLU B C 1
ATOM 6655 O O . GLU B 1 351 ? 0.368 73.248 185.575 1.00 24.85 351 GLU B O 1
ATOM 6661 N N . GLN B 1 352 ? 0.366 75.497 185.691 1.00 25.21 352 GLN B N 1
ATOM 6662 C CA . GLN B 1 352 ? 0.642 75.495 187.128 1.00 22.72 352 GLN B CA 1
ATOM 6663 C C . GLN B 1 352 ? -0.468 74.776 187.895 1.00 23.71 352 GLN B C 1
ATOM 6664 O O . GLN B 1 352 ? -0.223 74.196 188.960 1.00 22.24 352 GLN B O 1
ATOM 6670 N N . GLU B 1 353 ? -1.681 74.788 187.342 1.00 20.32 353 GLU B N 1
ATOM 6671 C CA . GLU B 1 353 ? -2.825 74.162 188.018 1.00 22.49 353 GLU B CA 1
ATOM 6672 C C . GLU B 1 353 ? -2.704 72.640 188.170 1.00 26.52 353 GLU B C 1
ATOM 6673 O O . GLU B 1 353 ? -3.259 72.059 189.111 1.00 24.86 353 GLU B O 1
ATOM 6679 N N . TYR B 1 354 ? -2.029 71.986 187.229 1.00 23.94 354 TYR B N 1
ATOM 6680 C CA . TYR B 1 354 ? -1.823 70.542 187.344 1.00 24.16 354 TYR B CA 1
ATOM 6681 C C . TYR B 1 354 ? -0.908 70.231 188.519 1.00 25.28 354 TYR B C 1
ATOM 6682 O O . TYR B 1 354 ? -1.105 69.236 189.225 1.00 29.79 354 TYR B O 1
ATOM 6691 N N . PHE B 1 355 ? 0.097 71.079 188.727 1.00 19.59 355 PHE B N 1
ATOM 6692 C CA . PHE B 1 355 ? 0.955 70.937 189.901 1.00 19.50 355 PHE B CA 1
ATOM 6693 C C . PHE B 1 355 ? 0.161 71.223 191.178 1.00 19.02 355 PHE B C 1
ATOM 6694 O O . PHE B 1 355 ? 0.070 70.375 192.065 1.00 21.36 355 PHE B O 1
ATOM 6702 N N . ASP B 1 356 ? -0.439 72.408 191.259 1.00 18.93 356 ASP B N 1
ATOM 6703 C CA . ASP B 1 356 ? -1.081 72.859 192.499 1.00 21.28 356 ASP B CA 1
ATOM 6704 C C . ASP B 1 356 ? -2.267 71.988 192.929 1.00 26.11 356 ASP B C 1
ATOM 6705 O O . ASP B 1 356 ? -2.510 71.775 194.127 1.00 21.86 356 ASP B O 1
ATOM 6710 N N . LYS B 1 357 ? -3.021 71.495 191.957 1.00 16.16 357 LYS B N 1
ATOM 6711 C CA . LYS B 1 357 ? -4.180 70.690 192.300 1.00 23.33 357 LYS B CA 1
ATOM 6712 C C . LYS B 1 357 ? -3.810 69.217 192.308 1.00 24.33 357 LYS B C 1
ATOM 6713 O O . LYS B 1 357 ? -4.669 68.367 192.517 1.00 25.77 357 LYS B O 1
ATOM 6719 N N . GLY B 1 358 ? -2.533 68.918 192.082 1.00 17.81 358 GLY B N 1
ATOM 6720 C CA . GLY B 1 358 ? -2.102 67.534 191.947 1.00 16.13 358 GLY B CA 1
ATOM 6721 C C . GLY B 1 358 ? -1.016 67.189 192.942 1.00 23.07 358 GLY B C 1
ATOM 6722 O O . GLY B 1 358 ? -0.059 66.486 192.623 1.00 26.16 358 GLY B O 1
ATOM 6723 N N . VAL B 1 359 ? -1.157 67.699 194.159 1.00 29.75 359 VAL B N 1
ATOM 6724 C CA . VAL B 1 359 ? -0.148 67.465 195.177 1.00 22.86 359 VAL B CA 1
ATOM 6725 C C . VAL B 1 359 ? 0.016 65.962 195.417 1.00 22.96 359 VAL B C 1
ATOM 6726 O O . VAL B 1 359 ? 1.135 65.449 195.435 1.00 22.01 359 VAL B O 1
ATOM 6730 N N . LEU B 1 360 ? -1.098 65.256 195.579 1.00 22.66 360 LEU B N 1
ATOM 6731 C CA . LEU B 1 360 ? -1.049 63.811 195.804 1.00 23.19 360 LEU B CA 1
ATOM 6732 C C . LEU B 1 360 ? -0.424 63.087 194.613 1.00 20.91 360 LEU B C 1
ATOM 6733 O O . LEU B 1 360 ? 0.291 62.103 194.779 1.00 21.19 360 LEU B O 1
ATOM 6738 N N . MET B 1 361 ? -0.693 63.573 193.408 1.00 23.53 361 MET B N 1
ATOM 6739 C CA . MET B 1 361 ? -0.147 62.921 192.215 1.00 25.49 361 MET B CA 1
ATOM 6740 C C . MET B 1 361 ? 1.374 63.025 192.225 1.00 28.04 361 MET B C 1
ATOM 6741 O O . MET B 1 361 ? 2.089 62.057 191.971 1.00 29.50 361 MET B O 1
ATOM 6746 N N . ILE B 1 362 ? 1.858 64.214 192.544 1.00 26.61 362 ILE B N 1
ATOM 6747 C CA . ILE B 1 362 ? 3.279 64.445 192.659 1.00 17.81 362 ILE B CA 1
ATOM 6748 C C . ILE B 1 362 ? 3.873 63.546 193.739 1.00 20.21 362 ILE B C 1
ATOM 6749 O O . ILE B 1 362 ? 4.949 62.972 193.550 1.00 16.92 362 ILE B O 1
ATOM 6754 N N . ALA B 1 363 ? 3.173 63.396 194.862 1.00 19.48 363 ALA B N 1
ATOM 6755 C CA . ALA B 1 363 ? 3.674 62.524 195.933 1.00 21.53 363 ALA B CA 1
ATOM 6756 C C . ALA B 1 363 ? 3.721 61.068 195.495 1.00 20.20 363 ALA B C 1
ATOM 6757 O O . ALA B 1 363 ? 4.606 60.317 195.907 1.00 24.03 363 ALA B O 1
ATOM 6759 N N . MET B 1 364 ? 2.754 60.670 194.675 1.00 22.55 364 MET B N 1
ATOM 6760 C CA . MET B 1 364 ? 2.701 59.300 194.163 1.00 22.75 364 MET B CA 1
ATOM 6761 C C . MET B 1 364 ? 3.856 59.011 193.212 1.00 18.68 364 MET B C 1
ATOM 6762 O O . MET B 1 364 ? 4.409 57.923 193.227 1.00 20.06 364 MET B O 1
ATOM 6767 N N . VAL B 1 365 ? 4.213 59.995 192.390 1.00 15.18 365 VAL B N 1
ATOM 6768 C CA . VAL B 1 365 ? 5.348 59.867 191.484 1.00 17.75 365 VAL B CA 1
ATOM 6769 C C . VAL B 1 365 ? 6.635 59.716 192.291 1.00 22.20 365 VAL B C 1
ATOM 6770 O O . VAL B 1 365 ? 7.416 58.791 192.065 1.00 23.51 365 VAL B O 1
ATOM 6774 N N . LYS B 1 366 ? 6.840 60.618 193.244 1.00 18.11 366 LYS B N 1
ATOM 6775 C CA . LYS B 1 366 ? 8.016 60.575 194.100 1.00 22.99 366 LYS B CA 1
ATOM 6776 C C . LYS B 1 366 ? 8.141 59.233 194.822 1.00 25.33 366 LYS B C 1
ATOM 6777 O O . LYS B 1 366 ? 9.174 58.556 194.736 1.00 22.93 366 LYS B O 1
ATOM 6783 N N . ALA B 1 367 ? 7.084 58.860 195.537 1.00 17.94 367 ALA B N 1
ATOM 6784 C CA . ALA B 1 367 ? 7.067 57.618 196.307 1.00 20.51 367 ALA B CA 1
ATOM 6785 C C . ALA B 1 367 ? 7.277 56.382 195.427 1.00 21.44 367 ALA B C 1
ATOM 6786 O O . ALA B 1 367 ? 8.128 55.538 195.708 1.00 20.38 367 ALA B O 1
ATOM 6788 N N . GLY B 1 368 ? 6.494 56.268 194.363 1.00 17.05 368 GLY B N 1
ATOM 6789 C CA . GLY B 1 368 ? 6.635 55.122 193.479 1.00 16.95 368 GLY B CA 1
ATOM 6790 C C . GLY B 1 368 ? 8.012 55.032 192.844 1.00 23.05 368 GLY B C 1
ATOM 6791 O O . GLY B 1 368 ? 8.631 53.964 192.826 1.00 26.34 368 GLY B O 1
ATOM 6792 N N . VAL B 1 369 ? 8.492 56.154 192.311 1.00 22.16 369 VAL B N 1
ATOM 6793 C CA . VAL B 1 369 ? 9.803 56.184 191.670 1.00 23.71 369 VAL B CA 1
ATOM 6794 C C . VAL B 1 369 ? 10.908 55.800 192.650 1.00 19.44 369 VAL B C 1
ATOM 6795 O O . VAL B 1 369 ? 11.740 54.952 192.340 1.00 17.94 369 VAL B O 1
ATOM 6799 N N . GLU B 1 370 ? 10.920 56.421 193.829 1.00 19.21 370 GLU B N 1
ATOM 6800 C CA . GLU B 1 370 ? 11.963 56.128 194.819 1.00 23.84 370 GLU B CA 1
ATOM 6801 C C . GLU B 1 370 ? 11.892 54.679 195.295 1.00 25.77 370 GLU B C 1
ATOM 6802 O O . GLU B 1 370 ? 12.917 53.993 195.413 1.00 21.08 370 GLU B O 1
ATOM 6808 N N . LEU B 1 371 ? 10.675 54.220 195.565 1.00 20.49 371 LEU B N 1
ATOM 6809 C CA . LEU B 1 371 ? 10.479 52.873 196.068 1.00 25.29 371 LEU B CA 1
ATOM 6810 C C . LEU B 1 371 ? 10.945 51.830 195.049 1.00 23.29 371 LEU B C 1
ATOM 6811 O O . LEU B 1 371 ? 11.585 50.834 195.405 1.00 18.31 371 LEU B O 1
ATOM 6816 N N . ALA B 1 372 ? 10.628 52.052 193.777 1.00 21.42 372 ALA B N 1
ATOM 6817 C CA . ALA B 1 372 ? 11.017 51.071 192.762 1.00 25.59 372 ALA B CA 1
ATOM 6818 C C . ALA B 1 372 ? 12.530 51.043 192.663 1.00 19.23 372 ALA B C 1
ATOM 6819 O O . ALA B 1 372 ? 13.145 49.982 192.596 1.00 21.79 372 ALA B O 1
ATOM 6821 N N . PHE B 1 373 ? 13.115 52.234 192.664 1.00 20.27 373 PHE B N 1
ATOM 6822 C CA . PHE B 1 373 ? 14.554 52.394 192.558 1.00 20.32 373 PHE B CA 1
ATOM 6823 C C . PHE B 1 373 ? 15.247 51.700 193.727 1.00 23.13 373 PHE B C 1
ATOM 6824 O O . PHE B 1 373 ? 16.130 50.871 193.527 1.00 23.21 373 PHE B O 1
ATOM 6832 N N . GLU B 1 374 ? 14.828 52.032 194.945 1.00 25.77 374 GLU B N 1
ATOM 6833 C CA . GLU B 1 374 ? 15.394 51.428 196.150 1.00 24.30 374 GLU B CA 1
ATOM 6834 C C . GLU B 1 374 ? 15.283 49.912 196.148 1.00 22.76 374 GLU B C 1
ATOM 6835 O O . GLU B 1 374 ? 16.247 49.215 196.479 1.00 25.16 374 GLU B O 1
ATOM 6841 N N . THR B 1 375 ? 14.107 49.406 195.779 1.00 17.07 375 THR B N 1
ATOM 6842 C CA . THR B 1 375 ? 13.852 47.973 195.838 1.00 17.64 375 THR B CA 1
ATOM 6843 C C . THR B 1 375 ? 14.751 47.249 194.832 1.00 23.29 375 THR B C 1
ATOM 6844 O O . THR B 1 375 ? 15.210 46.132 195.084 1.00 19.48 375 THR B O 1
ATOM 6848 N N . MET B 1 376 ? 15.008 47.892 193.697 1.00 20.82 376 MET B N 1
ATOM 6849 C CA . MET B 1 376 ? 15.875 47.302 192.674 1.00 23.17 376 MET B CA 1
ATOM 6850 C C . MET B 1 376 ? 17.326 47.270 193.158 1.00 21.64 376 MET B C 1
ATOM 6851 O O . MET B 1 376 ? 18.017 46.265 193.018 1.00 19.36 376 MET B O 1
ATOM 6856 N N . VAL B 1 377 ? 17.776 48.389 193.713 1.00 19.23 377 VAL B N 1
ATOM 6857 C CA . VAL B 1 377 ? 19.139 48.509 194.194 1.00 19.66 377 VAL B CA 1
ATOM 6858 C C . VAL B 1 377 ? 19.369 47.527 195.338 1.00 18.62 377 VAL B C 1
ATOM 6859 O O . VAL B 1 377 ? 20.441 46.960 195.453 1.00 27.48 377 VAL B O 1
ATOM 6863 N N . ASP B 1 378 ? 18.346 47.300 196.156 1.00 23.80 378 ASP B N 1
ATOM 6864 C CA . ASP B 1 378 ? 18.430 46.318 197.238 1.00 17.95 378 ASP B CA 1
ATOM 6865 C C . ASP B 1 378 ? 18.491 44.914 196.688 1.00 22.50 378 ASP B C 1
ATOM 6866 O O . ASP B 1 378 ? 18.833 43.986 197.409 1.00 29.68 378 ASP B O 1
ATOM 6871 N N . SER B 1 379 ? 18.164 44.750 195.408 1.00 17.72 379 SER B N 1
ATOM 6872 C CA . SER B 1 379 ? 18.173 43.416 194.809 1.00 19.00 379 SER B CA 1
ATOM 6873 C C . SER B 1 379 ? 19.365 43.146 193.890 1.00 16.42 379 SER B C 1
ATOM 6874 O O . SER B 1 379 ? 19.318 42.239 193.064 1.00 26.81 379 SER B O 1
ATOM 6877 N N . GLY B 1 380 ? 20.432 43.927 194.018 1.00 23.25 380 GLY B N 1
ATOM 6878 C CA . GLY B 1 380 ? 21.630 43.674 193.232 1.00 16.97 380 GLY B CA 1
ATOM 6879 C C . GLY B 1 380 ? 21.687 44.429 191.905 1.00 21.22 380 GLY B C 1
ATOM 6880 O O . GLY B 1 380 ? 22.666 44.327 191.169 1.00 18.18 380 GLY B O 1
ATOM 6881 N N . ILE B 1 381 ? 20.637 45.179 191.587 1.00 18.44 381 ILE B N 1
ATOM 6882 C CA . ILE B 1 381 ? 20.642 46.017 190.377 1.00 18.53 381 ILE B CA 1
ATOM 6883 C C . ILE B 1 381 ? 21.364 47.328 190.682 1.00 18.95 381 ILE B C 1
ATOM 6884 O O . ILE B 1 381 ? 21.183 47.912 191.752 1.00 21.69 381 ILE B O 1
ATOM 6889 N N . ILE B 1 382 ? 22.208 47.756 189.755 1.00 16.44 382 ILE B N 1
ATOM 6890 C CA . ILE B 1 382 ? 22.965 48.993 189.876 1.00 23.53 382 ILE B CA 1
ATOM 6891 C C . ILE B 1 382 ? 22.097 50.233 189.647 1.00 22.65 382 ILE B C 1
ATOM 6892 O O . ILE B 1 382 ? 21.146 50.207 188.864 1.00 24.22 382 ILE B O 1
ATOM 6897 N N A GLU B 1 383 ? 22.450 51.311 190.337 0.50 20.22 383 GLU B N 1
ATOM 6898 N N B GLU B 1 383 ? 22.444 51.325 190.323 0.50 20.19 383 GLU B N 1
ATOM 6899 C CA A GLU B 1 383 ? 21.722 52.572 190.275 0.50 19.89 383 GLU B CA 1
ATOM 6900 C CA B GLU B 1 383 ? 21.669 52.565 190.261 0.50 21.02 383 GLU B CA 1
ATOM 6901 C C A GLU B 1 383 ? 21.342 53.010 188.860 0.50 23.34 383 GLU B C 1
ATOM 6902 C C B GLU B 1 383 ? 21.328 53.016 188.843 0.50 23.90 383 GLU B C 1
ATOM 6903 O O A GLU B 1 383 ? 20.202 53.394 188.615 0.50 24.23 383 GLU B O 1
ATOM 6904 O O B GLU B 1 383 ? 20.198 53.420 188.580 0.50 24.29 383 GLU B O 1
ATOM 6915 N N . GLU B 1 384 ? 22.299 52.950 187.937 1.00 22.84 384 GLU B N 1
ATOM 6916 C CA . GLU B 1 384 ? 22.092 53.422 186.573 1.00 23.74 384 GLU B CA 1
ATOM 6917 C C . GLU B 1 384 ? 20.982 52.661 185.878 1.00 21.85 384 GLU B C 1
ATOM 6918 O O . GLU B 1 384 ? 20.121 53.261 185.253 1.00 26.99 384 GLU B O 1
ATOM 6924 N N . SER B 1 385 ? 21.014 51.339 185.981 1.00 19.25 385 SER B N 1
ATOM 6925 C CA . SER B 1 385 ? 19.949 50.519 185.432 1.00 23.94 385 SER B CA 1
ATOM 6926 C C . SER B 1 385 ? 18.622 50.895 186.071 1.00 21.37 385 SER B C 1
ATOM 6927 O O . SER B 1 385 ? 17.641 51.121 185.375 1.00 21.26 385 SER B O 1
ATOM 6930 N N . ALA B 1 386 ? 18.602 50.954 187.401 1.00 17.54 386 ALA B N 1
ATOM 6931 C CA . ALA B 1 386 ? 17.387 51.293 188.135 1.00 15.29 386 ALA B CA 1
ATOM 6932 C C . ALA B 1 386 ? 16.846 52.639 187.674 1.00 18.44 386 ALA B C 1
ATOM 6933 O O . ALA B 1 386 ? 15.637 52.802 187.500 1.00 18.97 386 ALA B O 1
ATOM 6935 N N . TYR B 1 387 ? 17.744 53.599 187.469 1.00 19.40 387 TYR B N 1
ATOM 6936 C CA . TYR B 1 387 ? 17.341 54.922 186.986 1.00 21.24 387 TYR B CA 1
ATOM 6937 C C . TYR B 1 387 ? 16.683 54.819 185.610 1.00 23.74 387 TYR B C 1
ATOM 6938 O O . TYR B 1 387 ? 15.592 55.348 185.395 1.00 22.77 387 TYR B O 1
ATOM 6947 N N . TYR B 1 388 ? 17.344 54.134 184.678 1.00 19.76 388 TYR B N 1
ATOM 6948 C CA . TYR B 1 388 ? 16.846 54.062 183.293 1.00 24.51 388 TYR B CA 1
ATOM 6949 C C . TYR B 1 388 ? 15.548 53.297 183.093 1.00 27.51 388 TYR B C 1
ATOM 6950 O O . TYR B 1 388 ? 14.888 53.472 182.068 1.00 26.95 388 TYR B O 1
ATOM 6959 N N . GLU B 1 389 ? 15.182 52.448 184.052 1.00 22.70 389 GLU B N 1
ATOM 6960 C CA . GLU B 1 389 ? 13.954 51.660 183.923 1.00 16.76 389 GLU B CA 1
ATOM 6961 C C . GLU B 1 389 ? 12.812 52.232 184.760 1.00 18.75 389 GLU B C 1
ATOM 6962 O O . GLU B 1 389 ? 11.720 51.676 184.795 1.00 22.38 389 GLU B O 1
ATOM 6968 N N . SER B 1 390 ? 13.053 53.344 185.438 1.00 18.56 390 SER B N 1
ATOM 6969 C CA . SER B 1 390 ? 11.971 53.973 186.181 1.00 22.63 390 SER B CA 1
ATOM 6970 C C . SER B 1 390 ? 11.832 55.443 185.812 1.00 25.03 390 SER B C 1
ATOM 6971 O O . SER B 1 390 ? 11.089 55.788 184.889 1.00 30.48 390 SER B O 1
ATOM 6974 N N . LEU B 1 391 ? 12.550 56.309 186.516 1.00 17.94 391 LEU B N 1
ATOM 6975 C CA . LEU B 1 391 ? 12.430 57.755 186.302 1.00 22.15 391 LEU B CA 1
ATOM 6976 C C . LEU B 1 391 ? 12.583 58.148 184.821 1.00 21.71 391 LEU B C 1
ATOM 6977 O O . LEU B 1 391 ? 11.769 58.907 184.278 1.00 23.11 391 LEU B O 1
ATOM 6982 N N . HIS B 1 392 ? 13.616 57.634 184.165 1.00 15.39 392 HIS B N 1
ATOM 6983 C CA . HIS B 1 392 ? 13.870 57.987 182.765 1.00 19.99 392 HIS B CA 1
ATOM 6984 C C . HIS B 1 392 ? 12.657 57.804 181.856 1.00 24.48 392 HIS B C 1
ATOM 6985 O O . HIS B 1 392 ? 12.411 58.604 180.946 1.00 20.44 392 HIS B O 1
ATOM 6992 N N . GLU B 1 393 ? 11.905 56.742 182.103 1.00 20.12 393 GLU B N 1
ATOM 6993 C CA . GLU B 1 393 ? 10.879 56.299 181.164 1.00 18.02 393 GLU B CA 1
ATOM 6994 C C . GLU B 1 393 ? 9.507 56.843 181.499 1.00 19.96 393 GLU B C 1
ATOM 6995 O O . GLU B 1 393 ? 8.592 56.793 180.683 1.00 23.64 393 GLU B O 1
ATOM 7001 N N . LEU B 1 394 ? 9.375 57.399 182.693 1.00 16.48 394 LEU B N 1
ATOM 7002 C CA . LEU B 1 394 ? 8.066 57.813 183.176 1.00 20.18 394 LEU B CA 1
ATOM 7003 C C . LEU B 1 394 ? 7.380 58.882 182.284 1.00 24.93 394 LEU B C 1
ATOM 7004 O O . LEU B 1 394 ? 6.184 58.778 181.996 1.00 19.24 394 LEU B O 1
ATOM 7009 N N . PRO B 1 395 ? 8.127 59.910 181.846 1.00 21.49 395 PRO B N 1
ATOM 7010 C CA . PRO B 1 395 ? 7.478 60.944 181.017 1.00 24.79 395 PRO B CA 1
ATOM 7011 C C . PRO B 1 395 ? 6.781 60.385 179.765 1.00 23.27 395 PRO B C 1
ATOM 7012 O O . PRO B 1 395 ? 5.693 60.836 179.425 1.00 22.21 395 PRO B O 1
ATOM 7016 N N . LEU B 1 396 ? 7.383 59.388 179.123 1.00 19.64 396 LEU B N 1
ATOM 7017 C CA . LEU B 1 396 ? 6.814 58.786 177.920 1.00 31.62 396 LEU B CA 1
ATOM 7018 C C . LEU B 1 396 ? 5.511 58.035 178.212 1.00 28.56 396 LEU B C 1
ATOM 7019 O O . LEU B 1 396 ? 4.553 58.111 177.438 1.00 20.22 396 LEU B O 1
ATOM 7024 N N . ILE B 1 397 ? 5.478 57.306 179.322 1.00 21.93 397 ILE B N 1
ATOM 7025 C CA . ILE B 1 397 ? 4.269 56.586 179.693 1.00 24.21 397 ILE B CA 1
ATOM 7026 C C . ILE B 1 397 ? 3.158 57.571 180.066 1.00 24.27 397 ILE B C 1
ATOM 7027 O O . ILE B 1 397 ? 2.003 57.357 179.723 1.00 25.15 397 ILE B O 1
ATOM 7032 N N . ALA B 1 398 ? 3.511 58.659 180.748 1.00 22.29 398 ALA B N 1
ATOM 7033 C CA . ALA B 1 398 ? 2.529 59.703 181.054 1.00 24.19 398 ALA B CA 1
ATOM 7034 C C . ALA B 1 398 ? 1.930 60.316 179.784 1.00 23.54 398 ALA B C 1
ATOM 7035 O O . ALA B 1 398 ? 0.748 60.678 179.755 1.00 22.87 398 ALA B O 1
ATOM 7037 N N A ASN B 1 399 ? 2.748 60.429 178.744 0.50 21.62 399 ASN B N 1
ATOM 7038 N N B ASN B 1 399 ? 2.756 60.461 178.752 0.50 21.53 399 ASN B N 1
ATOM 7039 C CA A ASN B 1 399 ? 2.298 60.977 177.469 0.50 20.71 399 ASN B CA 1
ATOM 7040 C CA B ASN B 1 399 ? 2.289 60.979 177.469 0.50 20.69 399 ASN B CA 1
ATOM 7041 C C A ASN B 1 399 ? 1.203 60.135 176.811 0.50 24.57 399 ASN B C 1
ATOM 7042 C C B ASN B 1 399 ? 1.149 60.136 176.899 0.50 24.65 399 ASN B C 1
ATOM 7043 O O A ASN B 1 399 ? 0.288 60.676 176.190 0.50 30.10 399 ASN B O 1
ATOM 7044 O O B ASN B 1 399 ? 0.146 60.676 176.432 0.50 29.67 399 ASN B O 1
ATOM 7053 N N . THR B 1 400 ? 1.303 58.815 176.942 1.00 20.79 400 THR B N 1
ATOM 7054 C CA . THR B 1 400 ? 0.280 57.918 176.404 1.00 25.77 400 THR B CA 1
ATOM 7055 C C . THR B 1 400 ? -1.080 58.135 177.070 1.00 28.00 400 THR B C 1
ATOM 7056 O O . THR B 1 400 ? -2.113 58.149 176.397 1.00 33.51 400 THR B O 1
ATOM 7060 N N . ILE B 1 401 ? -1.080 58.304 178.390 1.00 27.53 401 ILE B N 1
ATOM 7061 C CA . ILE B 1 401 ? -2.324 58.543 179.122 1.00 18.50 401 ILE B CA 1
ATOM 7062 C C . ILE B 1 401 ? -2.936 59.883 178.702 1.00 20.22 401 ILE B C 1
ATOM 7063 O O . ILE B 1 401 ? -4.153 60.001 178.531 1.00 21.68 401 ILE B O 1
ATOM 7068 N N . ALA B 1 402 ? -2.083 60.892 178.540 1.00 20.17 402 ALA B N 1
ATOM 7069 C CA . ALA B 1 402 ? -2.527 62.192 178.047 1.00 24.64 402 ALA B CA 1
ATOM 7070 C C . ALA B 1 402 ? -3.240 62.046 176.702 1.00 22.76 402 ALA B C 1
ATOM 7071 O O . ALA B 1 402 ? -4.205 62.745 176.439 1.00 21.71 402 ALA B O 1
ATOM 7073 N N A ARG B 1 403 ? -2.747 61.151 175.853 0.50 24.44 403 ARG B N 1
ATOM 7074 N N B ARG B 1 403 ? -2.765 61.119 175.876 0.50 24.36 403 ARG B N 1
ATOM 7075 C CA A ARG B 1 403 ? -3.352 60.956 174.540 0.50 27.59 403 ARG B CA 1
ATOM 7076 C CA B ARG B 1 403 ? -3.298 60.944 174.526 0.50 28.10 403 ARG B CA 1
ATOM 7077 C C A ARG B 1 403 ? -4.713 60.297 174.644 0.50 27.74 403 ARG B C 1
ATOM 7078 C C B ARG B 1 403 ? -4.650 60.225 174.504 0.50 27.78 403 ARG B C 1
ATOM 7079 O O A ARG B 1 403 ? -5.720 60.887 174.259 0.50 31.07 403 ARG B O 1
ATOM 7080 O O B ARG B 1 403 ? -5.598 60.717 173.898 0.50 31.79 403 ARG B O 1
ATOM 7095 N N . LYS B 1 404 ? -4.746 59.078 175.171 1.00 28.17 404 LYS B N 1
ATOM 7096 C CA . LYS B 1 404 ? -6.009 58.335 175.241 1.00 34.64 404 LYS B CA 1
ATOM 7097 C C . LYS B 1 404 ? -6.210 57.485 176.498 1.00 27.09 404 LYS B C 1
ATOM 7098 O O . LYS B 1 404 ? -6.696 56.355 176.416 1.00 21.73 404 LYS B O 1
ATOM 7104 N N . ARG B 1 405 ? -5.849 58.034 177.650 1.00 20.74 405 ARG B N 1
ATOM 7105 C CA . ARG B 1 405 ? -6.175 57.422 178.933 1.00 26.30 405 ARG B CA 1
ATOM 7106 C C . ARG B 1 405 ? -5.535 56.064 179.122 1.00 22.07 405 ARG B C 1
ATOM 7107 O O . ARG B 1 405 ? -4.643 55.683 178.380 1.00 23.45 405 ARG B O 1
ATOM 7115 N N . LEU B 1 406 ? -6.001 55.338 180.129 1.00 20.34 406 LEU B N 1
ATOM 7116 C CA . LEU B 1 406 ? -5.422 54.052 180.453 1.00 18.52 406 LEU B CA 1
ATOM 7117 C C . LEU B 1 406 ? -5.583 53.085 179.286 1.00 27.93 406 LEU B C 1
ATOM 7118 O O . LEU B 1 406 ? -4.761 52.182 179.107 1.00 32.54 406 LEU B O 1
ATOM 7123 N N . TYR B 1 407 ? -6.639 53.270 178.495 1.00 25.68 407 TYR B N 1
ATOM 7124 C CA . TYR B 1 407 ? -6.805 52.454 177.299 1.00 25.83 407 TYR B CA 1
ATOM 7125 C C . TYR B 1 407 ? -5.557 52.525 176.420 1.00 28.18 407 TYR B C 1
ATOM 7126 O O . TYR B 1 407 ? -5.079 51.513 175.920 1.00 25.06 407 TYR B O 1
ATOM 7135 N N . GLU B 1 408 ? -5.040 53.737 176.233 1.00 28.30 408 GLU B N 1
ATOM 7136 C CA . GLU B 1 408 ? -3.919 53.961 175.323 1.00 32.89 408 GLU B CA 1
ATOM 7137 C C . GLU B 1 408 ? -2.638 53.372 175.893 1.00 32.52 408 GLU B C 1
ATOM 7138 O O . GLU B 1 408 ? -1.835 52.780 175.171 1.00 33.64 408 GLU B O 1
ATOM 7144 N N . MET B 1 409 ? -2.453 53.534 177.197 1.00 20.93 409 MET B N 1
ATOM 7145 C CA . MET B 1 409 ? -1.272 52.998 177.840 1.00 23.18 409 MET B CA 1
ATOM 7146 C C . MET B 1 409 ? -1.238 51.481 177.666 1.00 22.57 409 MET B C 1
ATOM 7147 O O . MET B 1 409 ? -0.239 50.924 177.227 1.00 34.95 409 MET B O 1
ATOM 7152 N N . ASN B 1 410 ? -2.340 50.819 178.000 1.00 21.79 410 ASN B N 1
ATOM 7153 C CA . ASN B 1 410 ? -2.374 49.362 177.993 1.00 27.43 410 ASN B CA 1
ATOM 7154 C C . ASN B 1 410 ? -2.299 48.714 176.604 1.00 27.20 410 ASN B C 1
ATOM 7155 O O . ASN B 1 410 ? -1.888 47.565 176.486 1.00 28.03 410 ASN B O 1
ATOM 7160 N N . VAL B 1 411 ? -2.649 49.460 175.557 1.00 29.40 411 VAL B N 1
ATOM 7161 C CA . VAL B 1 411 ? -2.479 48.949 174.191 1.00 35.92 411 VAL B CA 1
ATOM 7162 C C . VAL B 1 411 ? -1.110 49.320 173.586 1.00 27.94 411 VAL B C 1
ATOM 7163 O O . VAL B 1 411 ? -0.580 48.605 172.742 1.00 22.64 411 VAL B O 1
ATOM 7167 N N . VAL B 1 412 ? -0.533 50.431 174.028 1.00 28.97 412 VAL B N 1
ATOM 7168 C CA . VAL B 1 412 ? 0.804 50.824 173.581 1.00 24.13 412 VAL B CA 1
ATOM 7169 C C . VAL B 1 412 ? 1.901 49.930 174.185 1.00 33.36 412 VAL B C 1
ATOM 7170 O O . VAL B 1 412 ? 2.873 49.568 173.508 1.00 30.23 412 VAL B O 1
ATOM 7174 N N . ILE B 1 413 ? 1.750 49.572 175.457 1.00 25.44 413 ILE B N 1
ATOM 7175 C CA . ILE B 1 413 ? 2.767 48.768 176.120 1.00 28.93 413 ILE B CA 1
ATOM 7176 C C . ILE B 1 413 ? 2.593 47.297 175.752 1.00 27.32 413 ILE B C 1
ATOM 7177 O O . ILE B 1 413 ? 1.548 46.894 175.248 1.00 23.18 413 ILE B O 1
ATOM 7182 N N . SER B 1 414 ? 3.614 46.496 176.017 1.00 25.24 414 SER B N 1
ATOM 7183 C CA . SER B 1 414 ? 3.556 45.063 175.733 1.00 20.19 414 SER B CA 1
ATOM 7184 C C . SER B 1 414 ? 2.556 44.320 176.641 1.00 20.78 414 SER B C 1
ATOM 7185 O O . SER B 1 414 ? 2.163 44.828 177.691 1.00 23.23 414 SER B O 1
ATOM 7188 N N . ASP B 1 415 ? 2.151 43.118 176.231 1.00 16.76 415 ASP B N 1
ATOM 7189 C CA . ASP B 1 415 ? 1.292 42.277 177.063 1.00 19.44 415 ASP B CA 1
ATOM 7190 C C . ASP B 1 415 ? 1.947 41.993 178.417 1.00 19.04 415 ASP B C 1
ATOM 7191 O O . ASP B 1 415 ? 1.264 41.858 179.431 1.00 20.23 415 ASP B O 1
ATOM 7196 N N . THR B 1 416 ? 3.272 41.892 178.434 1.00 20.85 416 THR B N 1
ATOM 7197 C CA . THR B 1 416 ? 3.993 41.691 179.691 1.00 17.97 416 THR B CA 1
ATOM 7198 C C . THR B 1 416 ? 3.852 42.909 180.620 1.00 15.87 416 THR B C 1
ATOM 7199 O O . THR B 1 416 ? 3.591 42.765 181.816 1.00 17.66 416 THR B O 1
ATOM 7203 N N . ALA B 1 417 ? 4.024 44.108 180.074 1.00 14.16 417 ALA B N 1
ATOM 7204 C CA . ALA B 1 417 ? 3.858 45.315 180.876 1.00 16.13 417 ALA B CA 1
ATOM 7205 C C . ALA B 1 417 ? 2.405 45.471 181.344 1.00 19.75 417 ALA B C 1
ATOM 7206 O O . ALA B 1 417 ? 2.150 45.869 182.480 1.00 21.08 417 ALA B O 1
ATOM 7208 N N . GLU B 1 418 ? 1.460 45.135 180.472 1.00 20.63 418 GLU B N 1
ATOM 7209 C CA . GLU B 1 418 ? 0.044 45.302 180.773 1.00 21.44 418 GLU B CA 1
ATOM 7210 C C . GLU B 1 418 ? -0.390 44.352 181.885 1.00 24.67 418 GLU B C 1
ATOM 7211 O O . GLU B 1 418 ? -1.062 44.749 182.847 1.00 22.26 418 GLU B O 1
ATOM 7217 N N . TYR B 1 419 ? -0.002 43.093 181.746 1.00 21.26 419 TYR B N 1
ATOM 7218 C CA . TYR B 1 419 ? -0.281 42.094 182.766 1.00 23.12 419 TYR B CA 1
ATOM 7219 C C . TYR B 1 419 ? 0.374 42.489 184.086 1.00 26.94 419 TYR B C 1
ATOM 7220 O O . TYR B 1 419 ? -0.247 42.395 185.143 1.00 26.77 419 TYR B O 1
ATOM 7229 N N . GLY B 1 420 ? 1.636 42.915 184.013 1.00 24.15 420 GLY B N 1
ATOM 7230 C CA . GLY B 1 420 ? 2.356 43.395 185.180 1.00 17.90 420 GLY B CA 1
ATOM 7231 C C . GLY B 1 420 ? 1.624 44.546 185.837 1.00 22.14 420 GLY B C 1
ATOM 7232 O O . GLY B 1 420 ? 1.467 44.584 187.061 1.00 22.28 420 GLY B O 1
ATOM 7233 N N . ASN B 1 421 ? 1.161 45.483 185.014 1.00 21.03 421 ASN B N 1
ATOM 7234 C CA . ASN B 1 421 ? 0.378 46.614 185.493 1.00 17.26 421 ASN B CA 1
ATOM 7235 C C . ASN B 1 421 ? -0.825 46.162 186.339 1.00 22.04 421 ASN B C 1
ATOM 7236 O O . ASN B 1 421 ? -0.928 46.479 187.526 1.00 21.88 421 ASN B O 1
ATOM 7241 N N . TYR B 1 422 ? -1.716 45.399 185.724 1.00 20.95 422 TYR B N 1
ATOM 7242 C CA . TYR B 1 422 ? -2.929 44.918 186.384 1.00 23.25 422 TYR B CA 1
ATOM 7243 C C . TYR B 1 422 ? -2.641 44.168 187.691 1.00 23.39 422 TYR B C 1
ATOM 7244 O O . TYR B 1 422 ? -3.281 44.395 188.712 1.00 26.93 422 TYR B O 1
ATOM 7253 N N . LEU B 1 423 ? -1.664 43.278 187.649 1.00 24.00 423 LEU B N 1
ATOM 7254 C CA . LEU B 1 423 ? -1.294 42.498 188.813 1.00 22.22 423 LEU B CA 1
ATOM 7255 C C . LEU B 1 423 ? -0.958 43.436 189.980 1.00 25.70 423 LEU B C 1
ATOM 7256 O O . LEU B 1 423 ? -1.375 43.202 191.128 1.00 20.76 423 LEU B O 1
ATOM 7261 N N . PHE B 1 424 ? -0.215 44.503 189.675 1.00 17.71 424 PHE B N 1
ATOM 7262 C CA . PHE B 1 424 ? 0.128 45.526 190.665 1.00 19.21 424 PHE B CA 1
ATOM 7263 C C . PHE B 1 424 ? -1.074 46.395 191.033 1.00 22.89 424 PHE B C 1
ATOM 7264 O O . PHE B 1 424 ? -1.389 46.596 192.206 1.00 18.56 424 PHE B O 1
ATOM 7272 N N . SER B 1 425 ? -1.728 46.915 190.005 1.00 22.82 425 SER B N 1
ATOM 7273 C CA . SER B 1 425 ? -2.762 47.924 190.162 1.00 27.79 425 SER B CA 1
ATOM 7274 C C . SER B 1 425 ? -3.927 47.393 190.984 1.00 29.82 425 SER B C 1
ATOM 7275 O O . SER B 1 425 ? -4.469 48.092 191.832 1.00 28.24 425 SER B O 1
ATOM 7278 N N . TYR B 1 426 ? -4.309 46.146 190.738 1.00 27.68 426 TYR B N 1
ATOM 7279 C CA . TYR B 1 426 ? -5.448 45.579 191.443 1.00 28.13 426 TYR B CA 1
ATOM 7280 C C . TYR B 1 426 ? -5.140 45.250 192.894 1.00 31.70 426 TYR B C 1
ATOM 7281 O O . TYR B 1 426 ? -6.044 45.011 193.688 1.00 33.78 426 TYR B O 1
ATOM 7290 N N . ALA B 1 427 ? -3.861 45.273 193.250 1.00 23.62 427 ALA B N 1
ATOM 7291 C CA . ALA B 1 427 ? -3.498 45.124 194.646 1.00 30.45 427 ALA B CA 1
ATOM 7292 C C . ALA B 1 427 ? -3.327 46.502 195.293 1.00 30.79 427 ALA B C 1
ATOM 7293 O O . ALA B 1 427 ? -3.739 46.726 196.431 1.00 33.17 427 ALA B O 1
ATOM 7295 N N . CYS B 1 428 ? -2.730 47.426 194.553 1.00 28.79 428 CYS B N 1
ATOM 7296 C CA . CYS B 1 428 ? -2.438 48.753 195.083 1.00 25.24 428 CYS B CA 1
ATOM 7297 C C . CYS B 1 428 ? -3.694 49.597 195.343 1.00 27.10 428 CYS B C 1
ATOM 7298 O O . CYS B 1 428 ? -3.738 50.346 196.313 1.00 27.09 428 CYS B O 1
ATOM 7301 N N . VAL B 1 429 ? -4.709 49.477 194.489 1.00 27.71 429 VAL B N 1
ATOM 7302 C CA . VAL B 1 429 ? -5.951 50.239 194.687 1.00 24.97 429 VAL B CA 1
ATOM 7303 C C . VAL B 1 429 ? -6.621 49.986 196.054 1.00 23.57 429 VAL B C 1
ATOM 7304 O O . VAL B 1 429 ? -6.818 50.922 196.820 1.00 26.00 429 VAL B O 1
ATOM 7308 N N . PRO B 1 430 ? -6.951 48.724 196.375 1.00 27.42 430 PRO B N 1
ATOM 7309 C CA . PRO B 1 430 ? -7.558 48.488 197.692 1.00 27.07 430 PRO B CA 1
ATOM 7310 C C . PRO B 1 430 ? -6.600 48.777 198.846 1.00 27.89 430 PRO B C 1
ATOM 7311 O O . PRO B 1 430 ? -7.045 49.230 199.913 1.00 30.50 430 PRO B O 1
ATOM 7315 N N . LEU B 1 431 ? -5.307 48.541 198.630 1.00 26.94 431 LEU B N 1
ATOM 7316 C CA . LEU B 1 431 ? -4.284 48.816 199.639 1.00 25.96 431 LEU B CA 1
ATOM 7317 C C . LEU B 1 431 ? -4.331 50.262 200.110 1.00 27.51 431 LEU B C 1
ATOM 7318 O O . LEU B 1 431 ? -4.178 50.552 201.291 1.00 31.56 431 LEU B O 1
ATOM 7323 N N . LEU B 1 432 ? -4.539 51.174 199.173 1.00 23.90 432 LEU B N 1
ATOM 7324 C CA . LEU B 1 432 ? -4.473 52.595 199.482 1.00 23.31 432 LEU B CA 1
ATOM 7325 C C . LEU B 1 432 ? -5.811 53.221 199.925 1.00 25.03 432 LEU B C 1
ATOM 7326 O O . LEU B 1 432 ? -5.878 54.423 200.197 1.00 33.45 432 LEU B O 1
ATOM 7331 N N . LYS B 1 433 ? -6.869 52.416 200.014 1.00 22.36 433 LYS B N 1
ATOM 7332 C CA . LYS B 1 433 ? -8.191 52.960 200.347 1.00 26.27 433 LYS B CA 1
ATOM 7333 C C . LYS B 1 433 ? -8.260 53.722 201.685 1.00 32.88 433 LYS B C 1
ATOM 7334 O O . LYS B 1 433 ? -8.796 54.841 201.742 1.00 32.26 433 LYS B O 1
ATOM 7340 N N . PRO B 1 434 ? -7.726 53.125 202.764 1.00 26.12 434 PRO B N 1
ATOM 7341 C CA . PRO B 1 434 ? -7.726 53.863 204.034 1.00 28.15 434 PRO B CA 1
ATOM 7342 C C . PRO B 1 434 ? -6.956 55.174 203.918 1.00 29.24 434 PRO B C 1
ATOM 7343 O O . PRO B 1 434 ? -7.388 56.182 204.465 1.00 30.54 434 PRO B O 1
ATOM 7347 N N . PHE B 1 435 ? -5.838 55.156 203.197 1.00 33.91 435 PHE B N 1
ATOM 7348 C CA . PHE B 1 435 ? -5.018 56.350 203.000 1.00 29.37 435 PHE B CA 1
ATOM 7349 C C . PHE B 1 435 ? -5.801 57.474 202.308 1.00 29.86 435 PHE B C 1
ATOM 7350 O O . PHE B 1 435 ? -5.811 58.615 202.781 1.00 22.84 435 PHE B O 1
ATOM 7358 N N . MET B 1 436 ? -6.459 57.153 201.193 1.00 27.10 436 MET B N 1
ATOM 7359 C CA . MET B 1 436 ? -7.274 58.138 200.485 1.00 22.51 436 MET B CA 1
ATOM 7360 C C . MET B 1 436 ? -8.388 58.705 201.365 1.00 28.96 436 MET B C 1
ATOM 7361 O O . MET B 1 436 ? -8.760 59.881 201.232 1.00 27.26 436 MET B O 1
ATOM 7366 N N . ALA B 1 437 ? -8.932 57.873 202.251 1.00 30.13 437 ALA B N 1
ATOM 7367 C CA . ALA B 1 437 ? -10.043 58.303 203.099 1.00 30.09 437 ALA B CA 1
ATOM 7368 C C . ALA B 1 437 ? -9.619 59.385 204.090 1.00 37.99 437 ALA B C 1
ATOM 7369 O O . ALA B 1 437 ? -10.450 60.161 204.566 1.00 36.76 437 ALA B O 1
ATOM 7371 N N . GLU B 1 438 ? -8.325 59.445 204.388 1.00 34.00 438 GLU B N 1
ATOM 7372 C CA . GLU B 1 438 ? -7.815 60.426 205.347 1.00 36.59 438 GLU B CA 1
ATOM 7373 C C . GLU B 1 438 ? -7.103 61.624 204.712 1.00 34.09 438 GLU B C 1
ATOM 7374 O O . GLU B 1 438 ? -6.369 62.339 205.392 1.00 36.55 438 GLU B O 1
ATOM 7380 N N . LEU B 1 439 ? -7.300 61.849 203.417 1.00 34.54 439 LEU B N 1
ATOM 7381 C CA . LEU B 1 439 ? -6.692 63.018 202.780 1.00 29.95 439 LEU B CA 1
ATOM 7382 C C . LEU B 1 439 ? -7.238 64.309 203.386 1.00 34.60 439 LEU B C 1
ATOM 7383 O O . LEU B 1 439 ? -8.381 64.366 203.839 1.00 33.06 439 LEU B O 1
ATOM 7388 N N . GLN B 1 440 ? -6.410 65.344 203.380 1.00 30.54 440 GLN B N 1
ATOM 7389 C CA . GLN B 1 440 ? -6.790 66.653 203.891 1.00 28.00 440 GLN B CA 1
ATOM 7390 C C . GLN B 1 440 ? -6.964 67.626 202.722 1.00 30.61 440 GLN B C 1
ATOM 7391 O O . GLN B 1 440 ? -6.435 67.392 201.636 1.00 31.08 440 GLN B O 1
ATOM 7397 N N . PRO B 1 441 ? -7.728 68.711 202.928 1.00 32.50 441 PRO B N 1
ATOM 7398 C CA . PRO B 1 441 ? -7.854 69.703 201.853 1.00 36.12 441 PRO B CA 1
ATOM 7399 C C . PRO B 1 441 ? -6.478 70.162 201.362 1.00 32.19 441 PRO B C 1
ATOM 7400 O O . PRO B 1 441 ? -5.554 70.285 202.166 1.00 26.90 441 PRO B O 1
ATOM 7404 N N . GLY B 1 442 ? -6.348 70.403 200.057 1.00 24.89 442 GLY B N 1
ATOM 7405 C CA . GLY B 1 442 ? -5.060 70.731 199.468 1.00 26.14 442 GLY B CA 1
ATOM 7406 C C . GLY B 1 442 ? -4.326 69.503 198.939 1.00 22.56 442 GLY B C 1
ATOM 7407 O O . GLY B 1 442 ? -3.519 69.603 198.022 1.00 21.86 442 GLY B O 1
ATOM 7408 N N . ASP B 1 443 ? -4.609 68.337 199.508 1.00 19.01 443 ASP B N 1
ATOM 7409 C CA . ASP B 1 443 ? -3.940 67.118 199.062 1.00 22.40 443 ASP B CA 1
ATOM 7410 C C . ASP B 1 443 ? -4.209 66.802 197.594 1.00 28.57 443 ASP B C 1
ATOM 7411 O O . ASP B 1 443 ? -3.325 66.336 196.874 1.00 26.67 443 ASP B O 1
ATOM 7416 N N . LEU B 1 444 ? -5.422 67.093 197.143 1.00 28.01 444 LEU B N 1
ATOM 7417 C CA . LEU B 1 444 ? -5.813 66.712 195.800 1.00 29.43 444 LEU B CA 1
ATOM 7418 C C . LEU B 1 444 ? -6.990 67.553 195.326 1.00 32.63 444 LEU B C 1
ATOM 7419 O O . LEU B 1 444 ? -8.062 67.538 195.936 1.00 26.01 444 LEU B O 1
ATOM 7424 N N . GLY B 1 445 ? -6.785 68.299 194.248 1.00 30.40 445 GLY B N 1
ATOM 7425 C CA . GLY B 1 445 ? -7.876 69.015 193.611 1.00 27.75 445 GLY B CA 1
ATOM 7426 C C . GLY B 1 445 ? -8.026 70.465 194.011 1.00 28.99 445 GLY B C 1
ATOM 7427 O O . GLY B 1 445 ? -8.922 71.163 193.530 1.00 22.83 445 GLY B O 1
ATOM 7428 N N . LYS B 1 446 ? -7.146 70.930 194.887 1.00 32.21 446 LYS B N 1
ATOM 7429 C CA . LYS B 1 446 ? -7.184 72.320 195.318 1.00 34.53 446 LYS B CA 1
ATOM 7430 C C . LYS B 1 446 ? -5.801 72.758 195.770 1.00 31.31 446 LYS B C 1
ATOM 7431 O O . LYS B 1 446 ? -5.093 72.003 196.435 1.00 29.01 446 LYS B O 1
ATOM 7437 N N . ALA B 1 447 ? -5.414 73.976 195.411 1.00 27.28 447 ALA B N 1
ATOM 7438 C CA . ALA B 1 447 ? -4.081 74.461 195.740 1.00 29.75 447 ALA B CA 1
ATOM 7439 C C . ALA B 1 447 ? -3.908 74.625 197.243 1.00 31.37 447 ALA B C 1
ATOM 7440 O O . ALA B 1 447 ? -4.833 75.026 197.948 1.00 33.37 447 ALA B O 1
ATOM 7442 N N . ILE B 1 448 ? -2.723 74.278 197.727 1.00 34.78 448 ILE B N 1
ATOM 7443 C CA . ILE B 1 448 ? -2.298 74.635 199.072 1.00 30.75 448 ILE B CA 1
ATOM 7444 C C . ILE B 1 448 ? -1.678 76.023 198.965 1.00 37.71 448 ILE B C 1
ATOM 7445 O O . ILE B 1 448 ? -0.763 76.238 198.168 1.00 37.31 448 ILE B O 1
ATOM 7450 N N . PRO B 1 449 ? -2.169 76.974 199.768 1.00 45.75 449 PRO B N 1
ATOM 7451 C CA . PRO B 1 449 ? -1.713 78.360 199.604 1.00 50.42 449 PRO B CA 1
ATOM 7452 C C . PRO B 1 449 ? -0.220 78.522 199.902 1.00 49.80 449 PRO B C 1
ATOM 7453 O O . PRO B 1 449 ? 0.253 78.030 200.934 1.00 45.54 449 PRO B O 1
ATOM 7457 N N . GLU B 1 450 ? 0.504 79.184 199.000 1.00 40.30 450 GLU B N 1
ATOM 7458 C CA . GLU B 1 450 ? 1.880 79.587 199.264 1.00 43.44 450 GLU B CA 1
ATOM 7459 C C . GLU B 1 450 ? 1.915 80.422 200.553 1.00 49.55 450 GLU B C 1
ATOM 7460 O O . GLU B 1 450 ? 0.882 80.924 201.003 1.00 51.00 450 GLU B O 1
ATOM 7466 N N . GLY B 1 451 ? 3.092 80.552 201.156 1.00 46.01 451 GLY B N 1
ATOM 7467 C CA . GLY B 1 451 ? 3.215 81.250 202.423 1.00 44.09 451 GLY B CA 1
ATOM 7468 C C . GLY B 1 451 ? 4.485 80.887 203.167 1.00 42.53 451 GLY B C 1
ATOM 7469 O O . GLY B 1 451 ? 5.389 80.253 202.611 1.00 42.38 451 GLY B O 1
ATOM 7470 N N . ALA B 1 452 ? 4.559 81.294 204.430 1.00 37.99 452 ALA B N 1
ATOM 7471 C CA . ALA B 1 452 ? 5.749 81.048 205.236 1.00 36.68 452 ALA B CA 1
ATOM 7472 C C . ALA B 1 452 ? 5.834 79.587 205.644 1.00 34.06 452 ALA B C 1
ATOM 7473 O O . ALA B 1 452 ? 4.821 78.915 205.799 1.00 27.34 452 ALA B O 1
ATOM 7475 N N . VAL B 1 453 ? 7.058 79.099 205.784 1.00 33.37 453 VAL B N 1
ATOM 7476 C CA . VAL B 1 453 ? 7.315 77.777 206.331 1.00 26.56 453 VAL B CA 1
ATOM 7477 C C . VAL B 1 453 ? 8.547 77.912 207.197 1.00 30.94 453 VAL B C 1
ATOM 7478 O O . VAL B 1 453 ? 9.359 78.838 207.011 1.00 27.93 453 VAL B O 1
ATOM 7482 N N . ASP B 1 454 ? 8.693 76.993 208.141 1.00 28.65 454 ASP B N 1
ATOM 7483 C CA . ASP B 1 454 ? 9.877 76.961 208.984 1.00 28.92 454 ASP B CA 1
ATOM 7484 C C . ASP B 1 454 ? 11.144 76.829 208.136 1.00 28.64 454 ASP B C 1
ATOM 7485 O O . ASP B 1 454 ? 11.208 76.008 207.220 1.00 25.65 454 ASP B O 1
ATOM 7490 N N . ASN B 1 455 ? 12.153 77.634 208.445 1.00 25.94 455 ASN B N 1
ATOM 7491 C CA . ASN B 1 455 ? 13.395 77.614 207.682 1.00 21.95 455 ASN B CA 1
ATOM 7492 C C . ASN B 1 455 ? 14.089 76.242 207.685 1.00 28.20 455 ASN B C 1
ATOM 7493 O O . ASN B 1 455 ? 14.431 75.707 206.629 1.00 22.65 455 ASN B O 1
ATOM 7498 N N . GLY B 1 456 ? 14.300 75.681 208.875 1.00 26.63 456 GLY B N 1
ATOM 7499 C CA . GLY B 1 456 ? 14.987 74.406 209.013 1.00 21.83 456 GLY B CA 1
ATOM 7500 C C . GLY B 1 456 ? 14.286 73.264 208.290 1.00 25.55 456 GLY B C 1
ATOM 7501 O O . GLY B 1 456 ? 14.912 72.470 207.582 1.00 25.57 456 GLY B O 1
ATOM 7502 N N . GLN B 1 457 ? 12.974 73.191 208.463 1.00 21.05 457 GLN B N 1
ATOM 7503 C CA . GLN B 1 457 ? 12.179 72.159 207.823 1.00 25.57 457 GLN B CA 1
ATOM 7504 C C . GLN B 1 457 ? 12.304 72.225 206.305 1.00 25.39 457 GLN B C 1
ATOM 7505 O O . GLN B 1 457 ? 12.516 71.206 205.654 1.00 30.32 457 GLN B O 1
ATOM 7511 N N . LEU B 1 458 ? 12.173 73.425 205.742 1.00 22.54 458 LEU B N 1
ATOM 7512 C CA . LEU B 1 458 ? 12.314 73.620 204.296 1.00 22.58 458 LEU B CA 1
ATOM 7513 C C . LEU B 1 458 ? 13.701 73.189 203.822 1.00 24.44 458 LEU B C 1
ATOM 7514 O O . LEU B 1 458 ? 13.843 72.546 202.787 1.00 24.48 458 LEU B O 1
ATOM 7519 N N . ARG B 1 459 ? 14.729 73.566 204.579 1.00 22.89 459 ARG B N 1
ATOM 7520 C CA . ARG B 1 459 ? 16.093 73.193 204.230 1.00 19.38 459 ARG B CA 1
ATOM 7521 C C . ARG B 1 459 ? 16.218 71.679 204.199 1.00 22.88 459 ARG B C 1
ATOM 7522 O O . ARG B 1 459 ? 16.757 71.095 203.261 1.00 22.92 459 ARG B O 1
ATOM 7530 N N . ASP B 1 460 ? 15.707 71.046 205.243 1.00 21.74 460 ASP B N 1
ATOM 7531 C CA . ASP B 1 460 ? 15.868 69.615 205.405 1.00 23.05 460 ASP B CA 1
ATOM 7532 C C . ASP B 1 460 ? 15.110 68.831 204.328 1.00 25.85 460 ASP B C 1
ATOM 7533 O O . ASP B 1 460 ? 15.628 67.862 203.763 1.00 30.53 460 ASP B O 1
ATOM 7538 N N . VAL B 1 461 ? 13.901 69.273 204.011 1.00 21.79 461 VAL B N 1
ATOM 7539 C CA . VAL B 1 461 ? 13.150 68.640 202.937 1.00 22.79 461 VAL B CA 1
ATOM 7540 C C . VAL B 1 461 ? 13.894 68.779 201.614 1.00 25.83 461 VAL B C 1
ATOM 7541 O O . VAL B 1 461 ? 14.056 67.801 200.892 1.00 30.11 461 VAL B O 1
ATOM 7545 N N . ASN B 1 462 ? 14.362 69.988 201.305 1.00 20.03 462 ASN B N 1
ATOM 7546 C CA . ASN B 1 462 ? 15.096 70.203 200.064 1.00 20.14 462 ASN B CA 1
ATOM 7547 C C . ASN B 1 462 ? 16.318 69.302 200.002 1.00 23.40 462 ASN B C 1
ATOM 7548 O O . ASN B 1 462 ? 16.612 68.729 198.952 1.00 21.35 462 ASN B O 1
ATOM 7553 N N . GLU B 1 463 ? 17.025 69.173 201.123 1.00 19.50 463 GLU B N 1
ATOM 7554 C CA . GLU B 1 463 ? 18.188 68.289 201.176 1.00 19.78 463 GLU B CA 1
ATOM 7555 C C . GLU B 1 463 ? 17.792 66.820 201.011 1.00 24.49 463 GLU B C 1
ATOM 7556 O O . GLU B 1 463 ? 18.442 66.077 200.280 1.00 23.88 463 GLU B O 1
ATOM 7562 N N . ALA B 1 464 ? 16.731 66.398 201.691 1.00 23.70 464 ALA B N 1
ATOM 7563 C CA . ALA B 1 464 ? 16.285 65.013 201.571 1.00 26.15 464 ALA B CA 1
ATOM 7564 C C . ALA B 1 464 ? 15.832 64.674 200.152 1.00 28.09 464 ALA B C 1
ATOM 7565 O O . ALA B 1 464 ? 16.017 63.552 199.689 1.00 32.68 464 ALA B O 1
ATOM 7567 N N . ILE B 1 465 ? 15.241 65.640 199.460 1.00 27.77 465 ILE B N 1
ATOM 7568 C CA . ILE B 1 465 ? 14.818 65.417 198.078 1.00 21.74 465 ILE B CA 1
ATOM 7569 C C . ILE B 1 465 ? 16.023 65.250 197.165 1.00 25.47 465 ILE B C 1
ATOM 7570 O O . ILE B 1 465 ? 16.163 64.237 196.460 1.00 22.52 465 ILE B O 1
ATOM 7575 N N . ARG B 1 466 ? 16.914 66.232 197.178 1.00 21.64 466 ARG B N 1
ATOM 7576 C CA . ARG B 1 466 ? 17.990 66.191 196.200 1.00 24.85 466 ARG B CA 1
ATOM 7577 C C . ARG B 1 466 ? 19.102 65.209 196.545 1.00 27.93 466 ARG B C 1
ATOM 7578 O O . ARG B 1 466 ? 19.881 64.817 195.665 1.00 28.68 466 ARG B O 1
ATOM 7586 N N . SER B 1 467 ? 19.159 64.761 197.799 1.00 18.16 467 SER B N 1
ATOM 7587 C CA . SER B 1 467 ? 20.222 63.830 198.175 1.00 23.35 467 SER B CA 1
ATOM 7588 C C . SER B 1 467 ? 19.819 62.354 197.983 1.00 29.16 467 SER B C 1
ATOM 7589 O O . SER B 1 467 ? 20.635 61.446 198.166 1.00 24.59 467 SER B O 1
ATOM 7592 N N . HIS B 1 468 ? 18.571 62.111 197.598 1.00 23.62 468 HIS B N 1
ATOM 7593 C CA . HIS B 1 468 ? 18.168 60.744 197.298 1.00 26.88 468 HIS B CA 1
ATOM 7594 C C . HIS B 1 468 ? 19.039 60.158 196.190 1.00 25.43 468 HIS B C 1
ATOM 7595 O O . HIS B 1 468 ? 19.371 60.834 195.203 1.00 23.29 468 HIS B O 1
ATOM 7602 N N . ALA B 1 469 ? 19.406 58.895 196.353 1.00 17.95 469 ALA B N 1
ATOM 7603 C CA . ALA B 1 469 ? 20.291 58.250 195.383 1.00 22.35 469 ALA B CA 1
ATOM 7604 C C . ALA B 1 469 ? 19.767 58.368 193.948 1.00 21.36 469 ALA B C 1
ATOM 7605 O O . ALA B 1 469 ? 20.557 58.513 193.012 1.00 20.64 469 ALA B O 1
ATOM 7607 N N . ILE B 1 470 ? 18.446 58.336 193.761 1.00 19.80 470 ILE B N 1
ATOM 7608 C CA . ILE B 1 470 ? 17.935 58.407 192.389 1.00 14.64 470 ILE B CA 1
ATOM 7609 C C . ILE B 1 470 ? 18.117 59.818 191.829 1.00 20.61 470 ILE B C 1
ATOM 7610 O O . ILE B 1 470 ? 18.330 60.004 190.638 1.00 24.76 470 ILE B O 1
ATOM 7615 N N . GLU B 1 471 ? 18.076 60.812 192.702 1.00 19.61 471 GLU B N 1
ATOM 7616 C CA . GLU B 1 471 ? 18.321 62.175 192.265 1.00 19.41 471 GLU B CA 1
ATOM 7617 C C . GLU B 1 471 ? 19.804 62.412 191.950 1.00 27.02 471 GLU B C 1
ATOM 7618 O O . GLU B 1 471 ? 20.133 63.060 190.962 1.00 23.22 471 GLU B O 1
ATOM 7624 N N . GLN B 1 472 ? 20.698 61.864 192.768 1.00 22.06 472 GLN B N 1
ATOM 7625 C CA . GLN B 1 472 ? 22.126 62.014 192.506 1.00 21.49 472 GLN B CA 1
ATOM 7626 C C . GLN B 1 472 ? 22.567 61.358 191.197 1.00 25.74 472 GLN B C 1
ATOM 7627 O O . GLN B 1 472 ? 23.266 61.973 190.395 1.00 27.46 472 GLN B O 1
ATOM 7633 N N . VAL B 1 473 ? 22.159 60.113 190.968 1.00 21.22 473 VAL B N 1
ATOM 7634 C CA . VAL B 1 473 ? 22.545 59.447 189.728 1.00 19.16 473 VAL B CA 1
ATOM 7635 C C . VAL B 1 473 ? 21.826 60.078 188.523 1.00 23.21 473 VAL B C 1
ATOM 7636 O O . VAL B 1 473 ? 22.395 60.199 187.429 1.00 17.70 473 VAL B O 1
ATOM 7640 N N . GLY B 1 474 ? 20.587 60.521 188.732 1.00 25.20 474 GLY B N 1
ATOM 7641 C CA . GLY B 1 474 ? 19.845 61.178 187.671 1.00 21.61 474 GLY B CA 1
ATOM 7642 C C . GLY B 1 474 ? 20.496 62.475 187.216 1.00 26.45 474 GLY B C 1
ATOM 7643 O O . GLY B 1 474 ? 20.574 62.774 186.024 1.00 24.52 474 GLY B O 1
ATOM 7644 N N . LYS B 1 475 ? 20.972 63.260 188.173 1.00 28.20 475 LYS B N 1
ATOM 7645 C CA . LYS B 1 475 ? 21.612 64.525 187.839 1.00 27.13 475 LYS B CA 1
ATOM 7646 C C . LYS B 1 475 ? 22.908 64.249 187.069 1.00 24.95 475 LYS B C 1
ATOM 7647 O O . LYS B 1 475 ? 23.210 64.909 186.075 1.00 26.81 475 LYS B O 1
ATOM 7653 N N . LYS B 1 476 ? 23.656 63.245 187.510 1.00 22.75 476 LYS B N 1
ATOM 7654 C CA . LYS B 1 476 ? 24.857 62.822 186.790 1.00 26.19 476 LYS B CA 1
ATOM 7655 C C . LYS B 1 476 ? 24.548 62.353 185.353 1.00 24.64 476 LYS B C 1
ATOM 7656 O O . LYS B 1 476 ? 25.166 62.816 184.395 1.00 25.74 476 LYS B O 1
ATOM 7662 N N . LEU B 1 477 ? 23.592 61.443 185.190 1.00 27.65 477 LEU B N 1
ATOM 7663 C CA . LEU B 1 477 ? 23.329 60.890 183.861 1.00 24.90 477 LEU B CA 1
ATOM 7664 C C . LEU B 1 477 ? 22.809 61.946 182.892 1.00 28.29 477 LEU B C 1
ATOM 7665 O O . LEU B 1 477 ? 23.247 62.013 181.738 1.00 27.96 477 LEU B O 1
ATOM 7670 N N . ARG B 1 478 ? 21.872 62.766 183.358 1.00 25.18 478 ARG B N 1
ATOM 7671 C CA . ARG B 1 478 ? 21.319 63.829 182.523 1.00 29.90 478 ARG B CA 1
ATOM 7672 C C . ARG B 1 478 ? 22.426 64.817 182.153 1.00 29.27 478 ARG B C 1
ATOM 7673 O O . ARG B 1 478 ? 22.398 65.434 181.088 1.00 25.37 478 ARG B O 1
ATOM 7681 N N . GLY B 1 479 ? 23.414 64.940 183.034 1.00 31.35 479 GLY B N 1
ATOM 7682 C CA . GLY B 1 479 ? 24.613 65.708 182.744 1.00 29.37 479 GLY B CA 1
ATOM 7683 C C . GLY B 1 479 ? 25.401 65.141 181.574 1.00 29.16 479 GLY B C 1
ATOM 7684 O O . GLY B 1 479 ? 25.612 65.834 180.582 1.00 30.77 479 GLY B O 1
ATOM 7685 N N . TYR B 1 480 ? 25.853 63.893 181.685 1.00 27.45 480 TYR B N 1
ATOM 7686 C CA . TYR B 1 480 ? 26.538 63.255 180.568 1.00 31.61 480 TYR B CA 1
ATOM 7687 C C . TYR B 1 480 ? 25.745 63.528 179.291 1.00 31.76 480 TYR B C 1
ATOM 7688 O O . TYR B 1 480 ? 26.264 64.093 178.334 1.00 31.69 480 TYR B O 1
ATOM 7697 N N . MET B 1 481 ? 24.475 63.137 179.298 1.00 26.55 481 MET B N 1
ATOM 7698 C CA . MET B 1 481 ? 23.640 63.187 178.097 1.00 30.38 481 MET B CA 1
ATOM 7699 C C . MET B 1 481 ? 23.473 64.593 177.514 1.00 28.98 481 MET B C 1
ATOM 7700 O O . MET B 1 481 ? 23.528 64.778 176.304 1.00 34.20 481 MET B O 1
ATOM 7705 N N . THR B 1 482 ? 23.287 65.581 178.377 1.00 32.53 482 THR B N 1
ATOM 7706 C CA . THR B 1 482 ? 23.278 66.978 177.951 1.00 32.20 482 THR B CA 1
ATOM 7707 C C . THR B 1 482 ? 24.603 67.400 177.325 1.00 32.23 482 THR B C 1
ATOM 7708 O O . THR B 1 482 ? 24.625 68.137 176.348 1.00 37.36 482 THR B O 1
ATOM 7712 N N . ASP B 1 483 ? 25.711 66.934 177.892 1.00 35.43 483 ASP B N 1
ATOM 7713 C CA . ASP B 1 483 ? 27.021 67.263 177.347 1.00 34.96 483 ASP B CA 1
ATOM 7714 C C . ASP B 1 483 ? 27.192 66.660 175.955 1.00 39.51 483 ASP B C 1
ATOM 7715 O O . ASP B 1 483 ? 27.667 67.328 175.038 1.00 43.33 483 ASP B O 1
ATOM 7720 N N . MET B 1 484 ? 26.813 65.393 175.804 1.00 30.36 484 MET B N 1
ATOM 7721 C CA . MET B 1 484 ? 26.917 64.725 174.511 1.00 32.19 484 MET B CA 1
ATOM 7722 C C . MET B 1 484 ? 26.059 65.421 173.451 1.00 34.91 484 MET B C 1
ATOM 7723 O O . MET B 1 484 ? 26.472 65.561 172.305 1.00 39.06 484 MET B O 1
ATOM 7728 N N . LYS B 1 485 ? 24.874 65.869 173.844 1.00 35.00 485 LYS B N 1
ATOM 7729 C CA . LYS B 1 485 ? 23.987 66.554 172.915 1.00 38.60 485 LYS B CA 1
ATOM 7730 C C . LYS B 1 485 ? 24.649 67.805 172.350 1.00 37.99 485 LYS B C 1
ATOM 7731 O O . LYS B 1 485 ? 24.582 68.061 171.157 1.00 43.56 485 LYS B O 1
ATOM 7737 N N . ARG B 1 486 ? 25.292 68.576 173.217 1.00 39.13 486 ARG B N 1
ATOM 7738 C CA . ARG B 1 486 ? 25.955 69.807 172.803 1.00 45.41 486 ARG B CA 1
ATOM 7739 C C . ARG B 1 486 ? 27.068 69.549 171.801 1.00 45.04 486 ARG B C 1
ATOM 7740 O O . ARG B 1 486 ? 27.281 70.337 170.894 1.00 42.15 486 ARG B O 1
ATOM 7748 N N . ILE B 1 487 ? 27.783 68.447 171.972 1.00 45.99 487 ILE B N 1
ATOM 7749 C CA . ILE B 1 487 ? 28.805 68.077 171.014 1.00 52.23 487 ILE B CA 1
ATOM 7750 C C . ILE B 1 487 ? 28.177 67.767 169.663 1.00 56.25 487 ILE B C 1
ATOM 7751 O O . ILE B 1 487 ? 28.602 68.295 168.641 1.00 62.75 487 ILE B O 1
ATOM 7756 N N . ALA B 1 488 ? 27.163 66.909 169.667 1.00 53.23 488 ALA B N 1
ATOM 7757 C CA . ALA B 1 488 ? 26.596 66.383 168.429 1.00 53.09 488 ALA B CA 1
ATOM 7758 C C . ALA B 1 488 ? 25.983 67.475 167.563 1.00 61.96 488 ALA B C 1
ATOM 7759 O O . ALA B 1 488 ? 26.231 67.533 166.356 1.00 60.22 488 ALA B O 1
ATOM 7761 N N . VAL B 1 489 ? 25.184 68.335 168.185 1.00 70.60 489 VAL B N 1
ATOM 7762 C CA . VAL B 1 489 ? 24.524 69.427 167.477 1.00 81.45 489 VAL B CA 1
ATOM 7763 C C . VAL B 1 489 ? 25.482 70.577 167.168 1.00 85.62 489 VAL B C 1
ATOM 7764 O O . VAL B 1 489 ? 26.000 71.232 168.073 1.00 85.94 489 VAL B O 1
#